Protein AF-0000000083871564 (afdb_homodimer)

Radius of gyration: 32.92 Å; Cα contacts (8 Å, |Δi|>4): 1661; chains: 2; bounding box: 122×99×84 Å

InterPro domains:
  IPR005123 Oxoglutarate/iron-dependent dioxygenase domain [PS51471] (272-422)
  IPR006620 Prolyl 4-hydroxylase, alpha subunit [SM00702] (104-421)
  IPR011992 EF-hand domain pair [SSF47473] (116-214)
  IPR018247 EF-Hand 1, calcium-binding site [PS00018] (160-172)
  IPR018247 EF-Hand 1, calcium-binding site [PS00018] (199-211)
  IPR044862 Prolyl 4-hydroxylase alpha subunit, Fe(2+) 2OG dioxygenase domain [PF13640] (276-420)
  IPR045054 Prolyl 4-hydroxylase [PTHR10869] (61-422)

Secondary structure (DSSP, 8-state):
-HHHHHHHHHHHTT-TTS---GGGTHHHHTTS---------------------------------------PPP------TT-EEEEEEETTEEEEEEEEETTTTEEEETTSS-HHHHHHHHHHHHHH--EE------THHHHHHHHTT--HHHHHHHH-TT-SSSB-HHHHHHH--EETTEEP-HHHHHHHHHHHT--TT-SS-B-HHHHHHS-HHHHHHHHHHH---GGGBSEE-EEEEE--STTS-HHHHHHHHHHHHHHT--HHHHHTS--EEEEEE-TT-EEEEE-SS----TTEEEGGGHHHH----SEEE--EEEEEEEE-S--SEE-PEEETTTT-SS--GGGGEETTEETT-TTT-GGGSSEEE---TT-EEEEESEEE-SSSSEEEE-GGG-EEEPPEEES-EEEEEEEEE--SSHHHHHHHHHHHHHS-----------TT------S---/-HHHHHHHHHHHTT-TTS---GGGTHHHHTTS---------------------------------------PPP------TT-EEEEEEETTEEEEEEEEEETTEEEEETTSS-HHHHHHHHHHHHHH--EE------THHHHHHHHTT--HHHHHHHH-TT-SSSB-HHHHHHH--EETTEEP-HHHHHHHHHHHT--TT-SS-B-HHHHHH--HHHHHHHHHHH---GGGBSEE-EEEEE--STTS-HHHHHHHHHHHHHHT--HHHHHTSPPEEEEEE-TT-EEEEE-SS----TTEEEGGGHHHH----SEEE--EEEEEEEE-S--SEE-PEEETTTT-SS--GGGGEETTEETT-TTT-GGGSSEEE---TT-EEEEESEEE-SSSSEEEE-GGG-EEEPPEEES-EEEEEEEEE--SSHHHHHHHHHHHHHS-----------TT------S---

Structure (mmCIF, N/CA/C/O backbone):
data_AF-0000000083871564-model_v1
#
loop_
_entity.id
_entity.type
_entity.pdbx_description
1 polymer 'Transmembrane prolyl 4-hydroxylase'
#
loop_
_atom_site.group_PDB
_atom_site.id
_atom_site.type_symbol
_atom_site.label_atom_id
_atom_site.label_alt_id
_atom_site.label_comp_id
_atom_site.label_asym_id
_atom_site.label_entity_id
_atom_site.label_seq_id
_atom_site.pdbx_PDB_ins_code
_atom_site.Cartn_x
_atom_site.Cartn_y
_atom_site.Cartn_z
_atom_site.occupancy
_atom_site.B_iso_or_equiv
_atom_site.auth_seq_id
_atom_site.auth_comp_id
_atom_site.auth_asym_id
_atom_site.auth_atom_id
_atom_site.pdbx_PDB_model_num
ATOM 1 N N . MET A 1 1 ? 32.062 -10.898 -7.973 1 20.03 1 MET A N 1
ATOM 2 C CA . MET A 1 1 ? 31.5 -12.141 -8.508 1 20.03 1 MET A CA 1
ATOM 3 C C . MET A 1 1 ? 30.812 -12.945 -7.41 1 20.03 1 MET A C 1
ATOM 5 O O . MET A 1 1 ? 29.875 -13.688 -7.68 1 20.03 1 MET A O 1
ATOM 9 N N . ARG A 1 2 ? 31.484 -12.938 -6.125 1 24.38 2 ARG A N 1
ATOM 10 C CA . ARG A 1 2 ? 31.047 -13.789 -5.023 1 24.38 2 ARG A CA 1
ATOM 11 C C . ARG A 1 2 ? 29.766 -13.266 -4.387 1 24.38 2 ARG A C 1
ATOM 13 O O . ARG A 1 2 ? 28.953 -14.047 -3.885 1 24.38 2 ARG A O 1
ATOM 20 N N . THR A 1 3 ? 29.672 -11.961 -4.211 1 28.77 3 THR A N 1
ATOM 21 C CA . THR A 1 3 ? 28.562 -11.359 -3.479 1 28.77 3 THR A CA 1
ATOM 22 C C . THR A 1 3 ? 27.266 -11.438 -4.289 1 28.77 3 THR A C 1
ATOM 24 O O . THR A 1 3 ? 26.172 -11.484 -3.725 1 28.77 3 THR A O 1
ATOM 27 N N . THR A 1 4 ? 27.375 -11.32 -5.609 1 30.41 4 THR A N 1
ATOM 28 C CA . THR A 1 4 ? 26.219 -11.375 -6.504 1 30.41 4 THR A CA 1
ATOM 29 C C . THR A 1 4 ? 25.594 -12.766 -6.496 1 30.41 4 THR A C 1
ATOM 31 O O . THR A 1 4 ? 24.391 -12.914 -6.668 1 30.41 4 THR A O 1
ATOM 34 N N . TRP A 1 5 ? 26.5 -13.734 -6.355 1 27.84 5 TRP A N 1
ATOM 35 C CA . TRP A 1 5 ? 26.078 -15.125 -6.43 1 27.84 5 TRP A CA 1
ATOM 36 C C . TRP A 1 5 ? 25.219 -15.5 -5.219 1 27.84 5 TRP A C 1
ATOM 38 O O . TRP A 1 5 ? 24.219 -16.188 -5.352 1 27.84 5 TRP A O 1
ATOM 48 N N . ARG A 1 6 ? 25.625 -15.023 -4.035 1 29.86 6 ARG A N 1
ATOM 49 C CA . ARG A 1 6 ? 24.953 -15.383 -2.789 1 29.86 6 ARG A CA 1
ATOM 50 C C . ARG A 1 6 ? 23.516 -14.867 -2.771 1 29.86 6 ARG A C 1
ATOM 52 O O . ARG A 1 6 ? 22.609 -15.562 -2.309 1 29.86 6 ARG A O 1
ATOM 59 N N . ARG A 1 7 ? 23.391 -13.727 -3.338 1 32.84 7 ARG A N 1
ATOM 60 C CA . ARG A 1 7 ? 22.047 -13.156 -3.422 1 32.84 7 ARG A CA 1
ATOM 61 C C . ARG A 1 7 ? 21.156 -13.984 -4.355 1 32.84 7 ARG A C 1
ATOM 63 O O . ARG A 1 7 ? 19.969 -14.148 -4.102 1 32.84 7 ARG A O 1
ATOM 70 N N . SER A 1 8 ? 21.812 -14.422 -5.352 1 30.05 8 SER A N 1
ATOM 71 C CA . SER A 1 8 ? 21.094 -15.219 -6.332 1 30.05 8 SER A CA 1
ATOM 72 C C . SER A 1 8 ? 20.641 -16.547 -5.738 1 30.05 8 SER A C 1
ATOM 74 O O . SER A 1 8 ? 19.562 -17.047 -6.062 1 30.05 8 SER A O 1
ATOM 76 N N . MET A 1 9 ? 21.469 -17.031 -4.883 1 32.34 9 MET A N 1
ATOM 77 C CA . MET A 1 9 ? 21.188 -18.344 -4.316 1 32.34 9 MET A CA 1
ATOM 78 C C . MET A 1 9 ? 20.031 -18.281 -3.328 1 32.34 9 MET A C 1
ATOM 80 O O . MET A 1 9 ? 19.203 -19.188 -3.287 1 32.34 9 MET A O 1
ATOM 84 N N . CYS A 1 10 ? 20.016 -17.219 -2.51 1 31.91 10 CYS A N 1
ATOM 85 C CA . CYS A 1 10 ? 19 -17.094 -1.464 1 31.91 10 CYS A CA 1
ATOM 86 C C . CYS A 1 10 ? 17.609 -16.984 -2.062 1 31.91 10 CYS A C 1
ATOM 88 O O . CYS A 1 10 ? 16.641 -17.484 -1.494 1 31.91 10 CYS A O 1
ATOM 90 N N . TYR A 1 11 ? 17.438 -16.234 -3.02 1 32.16 11 TYR A N 1
ATOM 91 C CA . TYR A 1 11 ? 16.125 -15.938 -3.594 1 32.16 11 TYR A CA 1
ATOM 92 C C . TYR A 1 11 ? 15.625 -17.125 -4.418 1 32.16 11 TYR A C 1
ATOM 94 O O . TYR A 1 11 ? 14.438 -17.188 -4.742 1 32.16 11 TYR A O 1
ATOM 102 N N . TRP A 1 12 ? 16.484 -17.906 -4.895 1 34.06 12 TRP A N 1
ATOM 103 C CA . TRP A 1 12 ? 16.062 -18.984 -5.785 1 34.06 12 TRP A CA 1
ATOM 104 C C . TRP A 1 12 ? 15.148 -19.969 -5.051 1 34.06 12 TRP A C 1
ATOM 106 O O . TRP A 1 12 ? 14.336 -20.656 -5.676 1 34.06 12 TRP A O 1
ATOM 116 N N . PHE A 1 13 ? 15.258 -19.953 -3.766 1 32.22 13 PHE A N 1
ATOM 117 C CA . PHE A 1 13 ? 14.516 -21.016 -3.084 1 32.22 13 PHE A CA 1
ATOM 118 C C . PHE A 1 13 ? 13.039 -20.656 -2.982 1 32.22 13 PHE A C 1
ATOM 120 O O . PHE A 1 13 ? 12.234 -21.453 -2.498 1 32.22 13 PHE A O 1
ATOM 127 N N . ARG A 1 14 ? 12.625 -19.406 -3.363 1 29.05 14 ARG A N 1
ATOM 128 C CA . ARG A 1 14 ? 11.297 -18.938 -3 1 29.05 14 ARG A CA 1
ATOM 129 C C . ARG A 1 14 ? 10.281 -19.25 -4.102 1 29.05 14 ARG A C 1
ATOM 131 O O . ARG A 1 14 ? 9.141 -18.797 -4.043 1 29.05 14 ARG A O 1
ATOM 138 N N . SER A 1 15 ? 10.625 -19.594 -5.238 1 28.58 15 SER A N 1
ATOM 139 C CA . SER A 1 15 ? 9.594 -19.766 -6.258 1 28.58 15 SER A CA 1
ATOM 140 C C . SER A 1 15 ? 8.672 -20.922 -5.914 1 28.58 15 SER A C 1
ATOM 142 O O . SER A 1 15 ? 9.133 -22.016 -5.555 1 28.58 15 SER A O 1
ATOM 144 N N . PRO A 1 16 ? 7.445 -20.641 -5.551 1 32 16 PRO A N 1
ATOM 145 C CA . PRO A 1 16 ? 6.57 -21.781 -5.27 1 32 16 PRO A CA 1
ATOM 146 C C . PRO A 1 16 ? 6.73 -22.922 -6.277 1 32 16 PRO A C 1
ATOM 148 O O . PRO A 1 16 ? 6.27 -24.047 -6.035 1 32 16 PRO A O 1
ATOM 151 N N . GLU A 1 17 ? 7 -22.625 -7.625 1 30.14 17 GLU A N 1
ATOM 152 C CA . GLU A 1 17 ? 7.379 -23.828 -8.344 1 30.14 17 GLU A CA 1
ATOM 153 C C . GLU A 1 17 ? 8.711 -24.375 -7.836 1 30.14 17 GLU A C 1
ATOM 155 O O . GLU A 1 17 ? 9.078 -25.516 -8.141 1 30.14 17 GLU A O 1
ATOM 160 N N . VAL A 1 18 ? 9.75 -23.406 -7.461 1 27.22 18 VAL A N 1
ATOM 161 C CA . VAL A 1 18 ? 11 -23.688 -6.762 1 27.22 18 VAL A CA 1
ATOM 162 C C . VAL A 1 18 ? 10.844 -23.375 -5.277 1 27.22 18 VAL A C 1
ATOM 164 O O . VAL A 1 18 ? 10.445 -22.266 -4.91 1 27.22 18 VAL A O 1
ATOM 167 N N . SER A 1 19 ? 10.57 -24.281 -4.324 1 25.59 19 SER A N 1
ATOM 168 C CA . SER A 1 19 ? 10.273 -24.281 -2.896 1 25.59 19 SER A CA 1
ATOM 169 C C . SER A 1 19 ? 11.305 -23.469 -2.121 1 25.59 19 SER A C 1
ATOM 171 O O . SER A 1 19 ? 11.25 -23.406 -0.891 1 25.59 19 SER A O 1
ATOM 173 N N . ILE A 1 20 ? 12.602 -23.172 -2.508 1 25.41 20 ILE A N 1
ATOM 174 C CA . ILE A 1 20 ? 13.539 -22.906 -1.42 1 25.41 20 ILE A CA 1
ATOM 175 C C . ILE A 1 20 ? 13.5 -21.438 -1.053 1 25.41 20 ILE A C 1
ATOM 177 O O . ILE A 1 20 ? 13.883 -20.578 -1.857 1 25.41 20 ILE A O 1
ATOM 181 N N . ALA A 1 21 ? 12.625 -20.906 -0.236 1 25.5 21 ALA A N 1
ATOM 182 C CA . ALA A 1 21 ? 12.391 -19.547 0.249 1 25.5 21 ALA A CA 1
ATOM 183 C C . ALA A 1 21 ? 13.617 -19.016 0.981 1 25.5 21 ALA A C 1
ATOM 185 O O . ALA A 1 21 ? 13.719 -17.812 1.229 1 25.5 21 ALA A O 1
ATOM 186 N N . LEU A 1 22 ? 14.516 -19.797 1.617 1 24.83 22 LEU A N 1
ATOM 187 C CA . LEU A 1 22 ? 15.18 -19.453 2.871 1 24.83 22 LEU A CA 1
ATOM 188 C C . LEU A 1 22 ? 16.281 -18.422 2.641 1 24.83 22 LEU A C 1
ATOM 190 O O . LEU A 1 22 ? 16.609 -17.656 3.541 1 24.83 22 LEU A O 1
ATOM 194 N N . LEU A 1 23 ? 17.094 -18.469 1.614 1 26.41 23 LEU A N 1
ATOM 195 C CA . LEU A 1 23 ? 18.469 -18 1.808 1 26.41 23 LEU A CA 1
ATOM 196 C C . LEU A 1 23 ? 18.547 -16.484 1.664 1 26.41 23 LEU A C 1
ATOM 198 O O . LEU A 1 23 ? 19.625 -15.898 1.766 1 26.41 23 LEU A O 1
ATOM 202 N N . ALA A 1 24 ? 17.422 -15.82 1.592 1 27.06 24 ALA A N 1
ATOM 203 C CA . ALA A 1 24 ? 17.578 -14.422 1.212 1 27.06 24 ALA A CA 1
ATOM 204 C C . ALA A 1 24 ? 18.047 -13.578 2.396 1 27.06 24 ALA A C 1
ATOM 206 O O . ALA A 1 24 ? 18.812 -12.625 2.229 1 27.06 24 ALA A O 1
ATOM 207 N N . HIS A 1 25 ? 17.688 -13.891 3.678 1 26.27 25 HIS A N 1
ATOM 208 C CA . HIS A 1 25 ? 17.859 -12.906 4.742 1 26.27 25 HIS A CA 1
ATOM 209 C C . HIS A 1 25 ? 19.328 -12.727 5.105 1 26.27 25 HIS A C 1
ATOM 211 O O . HIS A 1 25 ? 19.719 -11.688 5.641 1 26.27 25 HIS A O 1
ATOM 217 N N . ARG A 1 26 ? 20.125 -13.781 5.141 1 28.16 26 ARG A N 1
ATOM 218 C CA . ARG A 1 26 ? 21.438 -13.641 5.766 1 28.16 26 ARG A CA 1
ATOM 219 C C . ARG A 1 26 ? 22.359 -12.789 4.91 1 28.16 26 ARG A C 1
ATOM 221 O O . ARG A 1 26 ? 23.484 -12.5 5.312 1 28.16 26 ARG A O 1
ATOM 228 N N . CYS A 1 27 ? 21.969 -12.555 3.672 1 28.33 27 CYS A N 1
ATOM 229 C CA . CYS A 1 27 ? 22.922 -11.805 2.857 1 28.33 27 CYS A CA 1
ATOM 230 C C . CYS A 1 27 ? 23.062 -10.375 3.363 1 28.33 27 CYS A C 1
ATOM 232 O O . CYS A 1 27 ? 24.062 -9.719 3.1 1 28.33 27 CYS A O 1
ATOM 234 N N . LEU A 1 28 ? 22 -9.805 3.992 1 27.69 28 LEU A N 1
ATOM 235 C CA . LEU A 1 28 ? 22.125 -8.383 4.27 1 27.69 28 LEU A CA 1
ATOM 236 C C . LEU A 1 28 ? 22.938 -8.133 5.535 1 27.69 28 LEU A C 1
ATOM 238 O O . LEU A 1 28 ? 23.484 -7.047 5.727 1 27.69 28 LEU A O 1
ATOM 242 N N . HIS A 1 29 ? 22.875 -9.039 6.551 1 27.02 29 HIS A N 1
ATOM 243 C CA . HIS A 1 29 ? 23.375 -8.516 7.816 1 27.02 29 HIS A CA 1
ATOM 244 C C . HIS A 1 29 ? 24.891 -8.453 7.832 1 27.02 29 HIS A C 1
ATOM 246 O O . HIS A 1 29 ? 25.484 -7.965 8.797 1 27.02 29 HIS A O 1
ATOM 252 N N . ARG A 1 30 ? 25.578 -9.414 7.164 1 27.33 30 ARG A N 1
ATOM 253 C CA . ARG A 1 30 ? 26.953 -9.453 7.641 1 27.33 30 ARG A CA 1
ATOM 254 C C . ARG A 1 30 ? 27.75 -8.25 7.129 1 27.33 30 ARG A C 1
ATOM 256 O O . ARG A 1 30 ? 28.922 -8.383 6.773 1 27.33 30 ARG A O 1
ATOM 263 N N . ALA A 1 31 ? 27.141 -7.254 6.488 1 26.06 31 ALA A N 1
ATOM 264 C CA . ALA A 1 31 ? 28.141 -6.301 6.039 1 26.06 31 ALA A CA 1
ATOM 265 C C . ALA A 1 31 ? 28.938 -5.742 7.223 1 26.06 31 ALA A C 1
ATOM 267 O O . ALA A 1 31 ? 29.719 -4.797 7.062 1 26.06 31 ALA A O 1
ATOM 268 N N . GLY A 1 32 ? 28.406 -6.008 8.43 1 22.73 32 GLY A N 1
ATOM 269 C CA . GLY A 1 32 ? 29.109 -5.117 9.336 1 22.73 32 GLY A CA 1
ATOM 270 C C . GLY A 1 32 ? 30.609 -5.363 9.375 1 22.73 32 GLY A C 1
ATOM 271 O O . GLY A 1 32 ? 31.391 -4.43 9.227 1 22.73 32 GLY A O 1
ATOM 272 N N . SER A 1 33 ? 30.969 -6.418 10.102 1 22.97 33 SER A N 1
ATOM 273 C CA . SER A 1 33 ? 32.062 -6.246 11.047 1 22.97 33 SER A CA 1
ATOM 274 C C . SER A 1 33 ? 33.406 -6.527 10.391 1 22.97 33 SER A C 1
ATOM 276 O O . SER A 1 33 ? 34.312 -7.137 11 1 22.97 33 SER A O 1
ATOM 278 N N . GLY A 1 34 ? 33.562 -6.43 9.023 1 21.62 34 GLY A N 1
ATOM 279 C CA . GLY A 1 34 ? 34.844 -6.965 8.547 1 21.62 34 GLY A CA 1
ATOM 280 C C . GLY A 1 34 ? 36.031 -6.281 9.164 1 21.62 34 GLY A C 1
ATOM 281 O O . GLY A 1 34 ? 36.438 -5.203 8.719 1 21.62 34 GLY A O 1
ATOM 282 N N . ASN A 1 35 ? 36.094 -6.234 10.5 1 21.94 35 ASN A N 1
ATOM 283 C CA . ASN A 1 35 ? 37.312 -5.641 11.055 1 21.94 35 ASN A CA 1
ATOM 284 C C . ASN A 1 35 ? 38.531 -6.434 10.664 1 21.94 35 ASN A C 1
ATOM 286 O O . ASN A 1 35 ? 39.594 -6.301 11.297 1 21.94 35 ASN A O 1
ATOM 290 N N . GLY A 1 36 ? 38.469 -7.301 9.57 1 18.28 36 GLY A N 1
ATOM 291 C CA . GLY A 1 36 ? 39.625 -8.156 9.57 1 18.28 36 GLY A CA 1
ATOM 292 C C . GLY A 1 36 ? 40.938 -7.391 9.477 1 18.28 36 GLY A C 1
ATOM 293 O O . GLY A 1 36 ? 41.125 -6.598 8.547 1 18.28 36 GLY A O 1
ATOM 294 N N . VAL A 1 37 ? 41.625 -7.152 10.539 1 19.48 37 VAL A N 1
ATOM 295 C CA . VAL A 1 37 ? 42.844 -6.406 10.789 1 19.48 37 VAL A CA 1
ATOM 296 C C . VAL A 1 37 ? 44.031 -7.07 10.062 1 19.48 37 VAL A C 1
ATOM 298 O O . VAL A 1 37 ? 45.062 -6.445 9.836 1 19.48 37 VAL A O 1
ATOM 301 N N . SER A 1 38 ? 43.875 -8.438 9.766 1 16.66 38 SER A N 1
ATOM 302 C CA . SER A 1 38 ? 45.156 -8.977 10.258 1 16.66 38 SER A CA 1
ATOM 303 C C . SER A 1 38 ? 46.344 -8.445 9.461 1 16.66 38 SER A C 1
ATOM 305 O O . SER A 1 38 ? 47.281 -7.871 10.023 1 16.66 38 SER A O 1
ATOM 307 N N . GLY A 1 39 ? 47.031 -9.328 8.578 1 17.14 39 GLY A N 1
ATOM 308 C CA . GLY A 1 39 ? 48.375 -9.883 8.586 1 17.14 39 GLY A CA 1
ATOM 309 C C . GLY A 1 39 ? 49.344 -9.109 7.715 1 17.14 39 GLY A C 1
ATOM 310 O O . GLY A 1 39 ? 48.938 -8.32 6.855 1 17.14 39 GLY A O 1
ATOM 311 N N . GLN A 1 40 ? 50.75 -9.211 7.969 1 18.2 40 GLN A N 1
ATOM 312 C CA . GLN A 1 40 ? 52.031 -8.531 7.863 1 18.2 40 GLN A CA 1
ATOM 313 C C . GLN A 1 40 ? 52.594 -8.656 6.457 1 18.2 40 GLN A C 1
ATOM 315 O O . GLN A 1 40 ? 53.531 -7.922 6.09 1 18.2 40 GLN A O 1
ATOM 320 N N . GLU A 1 41 ? 52.062 -9.617 5.633 1 17.27 41 GLU A N 1
ATOM 321 C CA . GLU A 1 41 ? 53.156 -10.289 4.969 1 17.27 41 GLU A CA 1
ATOM 322 C C . GLU A 1 41 ? 53.938 -9.312 4.082 1 17.27 41 GLU A C 1
ATOM 324 O O . GLU A 1 41 ? 53.438 -8.258 3.709 1 17.27 41 GLU A O 1
ATOM 329 N N . HIS A 1 42 ? 55.125 -9.938 3.445 1 18.88 42 HIS A N 1
ATOM 330 C CA . HIS A 1 42 ? 56.5 -9.695 2.986 1 18.88 42 HIS A CA 1
ATOM 331 C C . HIS A 1 42 ? 56.5 -9.047 1.605 1 18.88 42 HIS A C 1
ATOM 333 O O . HIS A 1 42 ? 55.625 -9.305 0.787 1 18.88 42 HIS A O 1
ATOM 339 N N . ALA A 1 43 ? 57.312 -7.992 1.472 1 18.95 43 ALA A N 1
ATOM 340 C CA . ALA A 1 43 ? 57.562 -6.906 0.53 1 18.95 43 ALA A CA 1
ATOM 341 C C . ALA A 1 43 ? 58.188 -7.43 -0.765 1 18.95 43 ALA A C 1
ATOM 343 O O . ALA A 1 43 ? 58.688 -6.656 -1.57 1 18.95 43 ALA A O 1
ATOM 344 N N . THR A 1 44 ? 57.812 -8.82 -1.158 1 18.66 44 THR A N 1
ATOM 345 C CA . THR A 1 44 ? 58.844 -9.219 -2.113 1 18.66 44 THR A CA 1
ATOM 346 C C . THR A 1 44 ? 58.812 -8.336 -3.355 1 18.66 44 THR A C 1
ATOM 348 O O . THR A 1 44 ? 57.75 -7.871 -3.76 1 18.66 44 THR A O 1
ATOM 351 N N . GLN A 1 45 ? 60.062 -7.934 -3.879 1 20.28 45 GLN A N 1
ATOM 352 C CA . GLN A 1 45 ? 60.688 -6.938 -4.734 1 20.28 45 GLN A CA 1
ATOM 353 C C . GLN A 1 45 ? 60.406 -7.211 -6.207 1 20.28 45 GLN A C 1
ATOM 355 O O . GLN A 1 45 ? 60.875 -6.477 -7.082 1 20.28 45 GLN A O 1
ATOM 360 N N . SER A 1 46 ? 59.469 -8.156 -6.492 1 18.09 46 SER A N 1
ATOM 361 C CA . SER A 1 46 ? 59.875 -8.656 -7.805 1 18.09 46 SER A CA 1
ATOM 362 C C . SER A 1 46 ? 59.781 -7.559 -8.859 1 18.09 46 SER A C 1
ATOM 364 O O . SER A 1 46 ? 58.969 -6.652 -8.758 1 18.09 46 SER A O 1
ATOM 366 N N . ARG A 1 47 ? 60.906 -7.523 -9.711 1 21.61 47 ARG A N 1
ATOM 367 C CA . ARG A 1 47 ? 61.438 -6.711 -10.781 1 21.61 47 ARG A CA 1
ATOM 368 C C . ARG A 1 47 ? 60.531 -6.715 -12 1 21.61 47 ARG A C 1
ATOM 370 O O . ARG A 1 47 ? 60.281 -7.766 -12.594 1 21.61 47 ARG A O 1
ATOM 377 N N . ASP A 1 48 ? 59.406 -5.961 -11.875 1 20.78 48 ASP A N 1
ATOM 378 C CA . ASP A 1 48 ? 58.344 -5.949 -12.883 1 20.78 48 ASP A CA 1
ATOM 379 C C . ASP A 1 48 ? 58.906 -5.547 -14.25 1 20.78 48 ASP A C 1
ATOM 381 O O . ASP A 1 48 ? 59.562 -4.52 -14.383 1 20.78 48 ASP A O 1
ATOM 385 N N . ALA A 1 49 ? 59.5 -6.66 -15.039 1 24.33 49 ALA A N 1
ATOM 386 C CA . ALA A 1 49 ? 59.906 -6.48 -16.438 1 24.33 49 ALA A CA 1
ATOM 387 C C . ALA A 1 49 ? 58.875 -5.668 -17.203 1 24.33 49 ALA A C 1
ATOM 389 O O . ALA A 1 49 ? 57.656 -5.812 -16.969 1 24.33 49 ALA A O 1
ATOM 390 N N . PRO A 1 50 ? 59.281 -4.602 -17.859 1 23.73 50 PRO A N 1
ATOM 391 C CA . PRO A 1 50 ? 58.531 -3.551 -18.547 1 23.73 50 PRO A CA 1
ATOM 392 C C . PRO A 1 50 ? 57.656 -4.094 -19.688 1 23.73 50 PRO A C 1
ATOM 394 O O . PRO A 1 50 ? 58.156 -4.426 -20.75 1 23.73 50 PRO A O 1
ATOM 397 N N . SER A 1 51 ? 56.969 -5.344 -19.453 1 21.72 51 SER A N 1
ATOM 398 C CA . SER A 1 51 ? 56.469 -5.82 -20.734 1 21.72 51 SER A CA 1
ATOM 399 C C . SER A 1 51 ? 55.594 -4.773 -21.406 1 21.72 51 SER A C 1
ATOM 401 O O . SER A 1 51 ? 54.75 -4.141 -20.75 1 21.72 51 SER A O 1
ATOM 403 N N . SER A 1 52 ? 56.062 -4.227 -22.484 1 24.23 52 SER A N 1
ATOM 404 C CA . SER A 1 52 ? 55.469 -3.256 -23.406 1 24.23 52 SER A CA 1
ATOM 405 C C . SER A 1 52 ? 54.125 -3.727 -23.938 1 24.23 52 SER A C 1
ATOM 407 O O . SER A 1 52 ? 53.656 -3.256 -24.984 1 24.23 52 SER A O 1
ATOM 409 N N . ASN A 1 53 ? 53.312 -4.473 -23.125 1 23.53 53 ASN A N 1
ATOM 410 C CA . ASN A 1 53 ? 52.156 -5.043 -23.812 1 23.53 53 ASN A CA 1
ATOM 411 C C . ASN A 1 53 ? 51.312 -3.961 -24.453 1 23.53 53 ASN A C 1
ATOM 413 O O . ASN A 1 53 ? 50.875 -3.02 -23.797 1 23.53 53 ASN A O 1
ATOM 417 N N . GLN A 1 54 ? 51.5 -3.756 -25.766 1 25 54 GLN A N 1
ATOM 418 C CA . GLN A 1 54 ? 50.656 -2.977 -26.656 1 25 54 GLN A CA 1
ATOM 419 C C . GLN A 1 54 ? 49.188 -3.311 -26.453 1 25 54 GLN A C 1
ATOM 421 O O . GLN A 1 54 ? 48.75 -4.461 -26.625 1 25 54 GLN A O 1
ATOM 426 N N . ARG A 1 55 ? 48.531 -2.662 -25.469 1 27.69 55 ARG A N 1
ATOM 427 C CA . ARG A 1 55 ? 47.125 -2.764 -25.156 1 27.69 55 ARG A CA 1
ATOM 428 C C . ARG A 1 55 ? 46.281 -2.629 -26.406 1 27.69 55 ARG A C 1
ATOM 430 O O . ARG A 1 55 ? 46.281 -1.595 -27.078 1 27.69 55 ARG A O 1
ATOM 437 N N . LEU A 1 56 ? 46.219 -3.736 -27.156 1 25.94 56 LEU A N 1
ATOM 438 C CA . LEU A 1 56 ? 45.219 -3.773 -28.234 1 25.94 56 LEU A CA 1
ATOM 439 C C . LEU A 1 56 ? 43.875 -3.191 -27.766 1 25.94 56 LEU A C 1
ATOM 441 O O . LEU A 1 56 ? 43.375 -3.555 -26.703 1 25.94 56 LEU A O 1
ATOM 445 N N . GLU A 1 57 ? 43.688 -1.979 -28.172 1 27 57 GLU A N 1
ATOM 446 C CA . GLU A 1 57 ? 42.438 -1.254 -27.953 1 27 57 GLU A CA 1
ATOM 447 C C . GLU A 1 57 ? 41.219 -2.152 -28.219 1 27 57 GLU A C 1
ATOM 449 O O . GLU A 1 57 ? 41.031 -2.635 -29.328 1 27 57 GLU A O 1
ATOM 454 N N . SER A 1 58 ? 41 -3.062 -27.281 1 30.28 58 SER A N 1
ATOM 455 C CA . SER A 1 58 ? 39.812 -3.893 -27.422 1 30.28 58 SER A CA 1
ATOM 456 C C . SER A 1 58 ? 38.594 -3.053 -27.781 1 30.28 58 SER A C 1
ATOM 458 O O . SER A 1 58 ? 38.312 -2.037 -27.141 1 30.28 58 SER A O 1
ATOM 460 N N . ARG A 1 59 ? 38.219 -3.039 -29.094 1 33.62 59 ARG A N 1
ATOM 461 C CA . ARG A 1 59 ? 36.969 -2.484 -29.656 1 33.62 59 ARG A CA 1
ATOM 462 C C . ARG A 1 59 ? 35.781 -2.723 -28.719 1 33.62 59 ARG A C 1
ATOM 464 O O . ARG A 1 59 ? 35.5 -3.863 -28.344 1 33.62 59 ARG A O 1
ATOM 471 N N . ARG A 1 60 ? 35.469 -1.653 -27.953 1 30.98 60 ARG A N 1
ATOM 472 C CA . ARG A 1 60 ? 34.281 -1.653 -27.094 1 30.98 60 ARG A CA 1
ATOM 473 C C . ARG A 1 60 ? 33.094 -2.297 -27.797 1 30.98 60 ARG A C 1
ATOM 475 O O . ARG A 1 60 ? 32.844 -2.014 -28.969 1 30.98 60 ARG A O 1
ATOM 482 N N . PRO A 1 61 ? 32.812 -3.531 -27.484 1 34.22 61 PRO A N 1
ATOM 483 C CA . PRO A 1 61 ? 31.672 -4.105 -28.172 1 34.22 61 PRO A CA 1
ATOM 484 C C . PRO A 1 61 ? 30.562 -3.084 -28.406 1 34.22 61 PRO A C 1
ATOM 486 O O . PRO A 1 61 ? 30.438 -2.107 -27.672 1 34.22 61 PRO A O 1
ATOM 489 N N . PRO A 1 62 ? 30.141 -2.891 -29.719 1 33.47 62 PRO A N 1
ATOM 490 C CA . PRO A 1 62 ? 29.062 -1.933 -30 1 33.47 62 PRO A CA 1
ATOM 491 C C . PRO A 1 62 ? 27.984 -1.912 -28.922 1 33.47 62 PRO A C 1
ATOM 493 O O . PRO A 1 62 ? 27.781 -2.916 -28.234 1 33.47 62 PRO A O 1
ATOM 496 N N . SER A 1 63 ? 27.812 -0.765 -28.328 1 33.59 63 SER A N 1
ATOM 497 C CA . SER A 1 63 ? 26.75 -0.477 -27.375 1 33.59 63 SER A CA 1
ATOM 498 C C . SER A 1 63 ? 25.438 -1.125 -27.797 1 33.59 63 SER A C 1
ATOM 500 O O . SER A 1 63 ? 25.062 -1.081 -28.969 1 33.59 63 SER A O 1
ATOM 502 N N . LYS A 1 64 ? 25 -2.066 -27.156 1 37.69 64 LYS A N 1
ATOM 503 C CA . LYS A 1 64 ? 23.703 -2.711 -27.391 1 37.69 64 LYS A CA 1
ATOM 504 C C . LYS A 1 64 ? 22.656 -1.688 -27.797 1 37.69 64 LYS A C 1
ATOM 506 O O . LYS A 1 64 ? 22.562 -0.607 -27.203 1 37.69 64 LYS A O 1
ATOM 511 N N . PRO A 1 65 ? 22.203 -1.715 -29.062 1 34.94 65 PRO A N 1
ATOM 512 C CA . PRO A 1 65 ? 21.141 -0.767 -29.406 1 34.94 65 PRO A CA 1
ATOM 513 C C . PRO A 1 65 ? 20.125 -0.576 -28.266 1 34.94 65 PRO A C 1
ATOM 515 O O . PRO A 1 65 ? 19.734 -1.548 -27.625 1 34.94 65 PRO A O 1
ATOM 518 N N . VAL A 1 66 ? 20.094 0.46 -27.562 1 40.94 66 VAL A N 1
ATOM 519 C CA . VAL A 1 66 ? 19.062 0.834 -26.609 1 40.94 66 VAL A CA 1
ATOM 520 C C . VAL A 1 66 ? 17.688 0.69 -27.266 1 40.94 66 VAL A C 1
ATOM 522 O O . VAL A 1 66 ? 17.375 1.397 -28.219 1 40.94 66 VAL A O 1
ATOM 525 N N . PHE A 1 67 ? 17.094 -0.477 -27.484 1 39.59 67 PHE A N 1
ATOM 526 C CA . PHE A 1 67 ? 15.695 -0.611 -27.859 1 39.59 67 PHE A CA 1
ATOM 527 C C . PHE A 1 67 ? 14.828 0.381 -27.078 1 39.59 67 PHE A C 1
ATOM 529 O O . PHE A 1 67 ? 14.812 0.368 -25.844 1 39.59 67 PHE A O 1
ATOM 536 N N . LEU A 1 68 ? 14.703 1.496 -27.562 1 47.47 68 LEU A N 1
ATOM 537 C CA . LEU A 1 68 ? 13.766 2.48 -27.016 1 47.47 68 LEU A CA 1
ATOM 538 C C . LEU A 1 68 ? 12.43 1.83 -26.672 1 47.47 68 LEU A C 1
ATOM 540 O O . LEU A 1 68 ? 11.82 1.167 -27.516 1 47.47 68 LEU A O 1
ATOM 544 N N . ARG A 1 69 ? 12.234 1.459 -25.484 1 58.84 69 ARG A N 1
ATOM 545 C CA . ARG A 1 69 ? 10.992 0.905 -24.953 1 58.84 69 ARG A CA 1
ATOM 546 C C . ARG A 1 69 ? 9.797 1.768 -25.328 1 58.84 69 ARG A C 1
ATOM 548 O O . ARG A 1 69 ? 9.672 2.904 -24.875 1 58.84 69 ARG A O 1
ATOM 555 N N . ASP A 1 70 ? 9.203 1.641 -26.5 1 63.81 70 ASP A N 1
ATOM 556 C CA . ASP A 1 70 ? 8.055 2.395 -27 1 63.81 70 ASP A CA 1
ATOM 557 C C . ASP A 1 70 ? 6.773 1.997 -26.266 1 63.81 70 ASP A C 1
ATOM 559 O O . ASP A 1 70 ? 5.73 2.633 -26.422 1 63.81 70 ASP A O 1
ATOM 563 N N . VAL A 1 71 ? 6.859 0.819 -25.438 1 76.38 71 VAL A N 1
ATOM 564 C CA . VAL A 1 71 ? 5.562 0.402 -24.906 1 76.38 71 VAL A CA 1
ATOM 565 C C . VAL A 1 71 ? 5.609 0.374 -23.391 1 76.38 71 VAL A C 1
ATOM 567 O O . VAL A 1 71 ? 6.559 -0.147 -22.797 1 76.38 71 VAL A O 1
ATOM 570 N N . SER A 1 72 ? 4.727 1.157 -22.766 1 89.25 72 SER A N 1
ATOM 571 C CA . SER A 1 72 ? 4.527 1.101 -21.312 1 89.25 72 SER A CA 1
ATOM 572 C C . SER A 1 72 ? 3.287 0.285 -20.953 1 89.25 72 SER A C 1
ATOM 574 O O . SER A 1 72 ? 2.264 0.371 -21.641 1 89.25 72 SER A O 1
ATOM 576 N N . LEU A 1 73 ? 3.463 -0.617 -20.031 1 94.62 73 LEU A N 1
ATOM 577 C CA . LEU A 1 73 ? 2.355 -1.455 -19.578 1 94.62 73 LEU A CA 1
ATOM 578 C C . LEU A 1 73 ? 1.396 -0.663 -18.703 1 94.62 73 LEU A C 1
ATOM 580 O O . LEU A 1 73 ? 1.824 0.031 -17.766 1 94.62 73 LEU A O 1
ATOM 584 N N . SER A 1 74 ? 0.204 -0.772 -19.047 1 92.56 74 SER A N 1
ATOM 585 C CA . SER A 1 74 ? -0.811 -0.163 -18.203 1 92.56 74 SER A CA 1
ATOM 586 C C . SER A 1 74 ? -1.002 -0.957 -16.906 1 92.56 74 SER A C 1
ATOM 588 O O . SER A 1 74 ? -1.001 -2.189 -16.922 1 92.56 74 SER A O 1
ATOM 590 N N . ARG A 1 75 ? -1.134 -0.267 -15.805 1 94.31 75 ARG A N 1
ATOM 591 C CA . ARG A 1 75 ? -1.425 -0.875 -14.508 1 94.31 75 ARG A CA 1
ATOM 592 C C . ARG A 1 75 ? -2.574 -0.156 -13.812 1 94.31 75 ARG A C 1
ATOM 594 O O . ARG A 1 75 ? -2.652 1.074 -13.836 1 94.31 75 ARG A O 1
ATOM 601 N N . VAL A 1 76 ? -3.477 -0.971 -13.312 1 94.5 76 VAL A N 1
ATOM 602 C CA . VAL A 1 76 ? -4.562 -0.375 -12.539 1 94.5 76 VAL A CA 1
ATOM 603 C C . VAL A 1 76 ? -4.008 0.262 -11.266 1 94.5 76 VAL A C 1
ATOM 605 O O . VAL A 1 76 ? -3.156 -0.322 -10.594 1 94.5 76 VAL A O 1
ATOM 608 N N . GLU A 1 77 ? -4.512 1.445 -10.977 1 92.69 77 GLU A N 1
ATOM 609 C CA . GLU A 1 77 ? -4.039 2.158 -9.797 1 92.69 77 GLU A CA 1
ATOM 610 C C . GLU A 1 77 ? -4.727 1.646 -8.531 1 92.69 77 GLU A C 1
ATOM 612 O O . GLU A 1 77 ? -5.949 1.504 -8.5 1 92.69 77 GLU A O 1
ATOM 617 N N . GLY A 1 78 ? -3.91 1.323 -7.531 1 94.06 78 GLY A N 1
ATOM 618 C CA . GLY A 1 78 ? -4.457 1.064 -6.207 1 94.06 78 GLY A CA 1
ATOM 619 C C . GLY A 1 78 ? -4.645 2.324 -5.383 1 94.06 78 GLY A C 1
ATOM 620 O O . GLY A 1 78 ? -3.678 2.877 -4.859 1 94.06 78 GLY A O 1
ATOM 621 N N . ILE A 1 79 ? -5.824 2.734 -5.18 1 93.69 79 ILE A N 1
ATOM 622 C CA . ILE A 1 79 ? -6.098 4.004 -4.516 1 93.69 79 ILE A CA 1
ATOM 623 C C . ILE A 1 79 ? -6.18 3.793 -3.008 1 93.69 79 ILE A C 1
ATOM 625 O O . ILE A 1 79 ? -5.391 4.363 -2.25 1 93.69 79 ILE A O 1
ATOM 629 N N . ARG A 1 80 ? -7.086 3.008 -2.611 1 93.12 80 ARG A N 1
ATOM 630 C CA . ARG A 1 80 ? -7.25 2.6 -1.22 1 93.12 80 ARG A CA 1
ATOM 631 C C . ARG A 1 80 ? -8.062 1.31 -1.119 1 93.12 80 ARG A C 1
ATOM 633 O O . ARG A 1 80 ? -8.797 0.958 -2.043 1 93.12 80 ARG A O 1
ATOM 640 N N . VAL A 1 81 ? -7.875 0.644 0.007 1 92.94 81 VAL A N 1
ATOM 641 C CA . VAL A 1 81 ? -8.656 -0.564 0.237 1 92.94 81 VAL A CA 1
ATOM 642 C C . VAL A 1 81 ? -10.141 -0.209 0.317 1 92.94 81 VAL A C 1
ATOM 644 O O . VAL A 1 81 ? -10.523 0.756 0.984 1 92.94 81 VAL A O 1
ATOM 647 N N . GLY A 1 82 ? -11.008 -0.912 -0.482 1 93.69 82 GLY A N 1
ATOM 648 C CA . GLY A 1 82 ? -12.445 -0.682 -0.479 1 93.69 82 GLY A CA 1
ATOM 649 C C . GLY A 1 82 ? -12.898 0.238 -1.595 1 93.69 82 GLY A C 1
ATOM 650 O O . GLY A 1 82 ? -14.102 0.347 -1.863 1 93.69 82 GLY A O 1
ATOM 651 N N . HIS A 1 83 ? -11.969 0.892 -2.225 1 94.56 83 HIS A N 1
ATOM 652 C CA . HIS A 1 83 ? -12.328 1.791 -3.318 1 94.56 83 HIS A CA 1
ATOM 653 C C . HIS A 1 83 ? -13.023 1.041 -4.445 1 94.56 83 HIS A C 1
ATOM 655 O O . HIS A 1 83 ? -12.602 -0.053 -4.824 1 94.56 83 HIS A O 1
ATOM 661 N N . VAL A 1 84 ? -14.109 1.578 -4.953 1 96.25 84 VAL A N 1
ATOM 662 C CA . VAL A 1 84 ? -14.867 0.954 -6.031 1 96.25 84 VAL A CA 1
ATOM 663 C C . VAL A 1 84 ? -14.75 1.788 -7.301 1 96.25 84 VAL A C 1
ATOM 665 O O . VAL A 1 84 ? -14.93 3.008 -7.273 1 96.25 84 VAL A O 1
ATOM 668 N N . GLN A 1 85 ? -14.406 1.183 -8.344 1 94.75 85 GLN A N 1
ATOM 669 C CA . GLN A 1 85 ? -14.336 1.822 -9.656 1 94.75 85 GLN A CA 1
ATOM 670 C C . GLN A 1 85 ? -15.266 1.144 -10.656 1 94.75 85 GLN A C 1
ATOM 672 O O . GLN A 1 85 ? -15.453 -0.074 -10.609 1 94.75 85 GLN A O 1
ATOM 677 N N . SER A 1 86 ? -15.797 1.904 -11.562 1 95.19 86 SER A N 1
ATOM 678 C CA . SER A 1 86 ? -16.672 1.378 -12.602 1 95.19 86 SER A CA 1
ATOM 679 C C . SER A 1 86 ? -15.906 1.101 -13.883 1 95.19 86 SER A C 1
ATOM 681 O O . SER A 1 86 ? -15.062 1.901 -14.297 1 95.19 86 SER A O 1
ATOM 683 N N . LEU A 1 87 ? -16.219 -0.047 -14.461 1 95.12 87 LEU A N 1
ATOM 684 C CA . LEU A 1 87 ? -15.562 -0.477 -15.688 1 95.12 87 LEU A CA 1
ATOM 685 C C . LEU A 1 87 ? -16.594 -0.876 -16.75 1 95.12 87 LEU A C 1
ATOM 687 O O . LEU A 1 87 ? -17.641 -1.432 -16.422 1 95.12 87 LEU A O 1
ATOM 691 N N . SER A 1 88 ? -16.25 -0.567 -17.938 1 95.5 88 SER A N 1
ATOM 692 C CA . SER A 1 88 ? -17.031 -1.063 -19.078 1 95.5 88 SER A CA 1
ATOM 693 C C . SER A 1 88 ? -16.25 -2.111 -19.859 1 95.5 88 SER A C 1
ATOM 695 O O . SER A 1 88 ? -15.445 -1.77 -20.734 1 95.5 88 SER A O 1
ATOM 697 N N . LEU A 1 89 ? -16.562 -3.348 -19.609 1 96.81 89 LEU A N 1
ATOM 698 C CA . LEU A 1 89 ? -15.773 -4.426 -20.188 1 96.81 89 LEU A CA 1
ATOM 699 C C . LEU A 1 89 ? -16.531 -5.117 -21.312 1 96.81 89 LEU A C 1
ATOM 701 O O . LEU A 1 89 ? -15.938 -5.789 -22.156 1 96.81 89 LEU A O 1
ATOM 705 N N . VAL A 1 90 ? -17.859 -5.086 -21.219 1 94.69 90 VAL A N 1
ATOM 706 C CA . VAL A 1 90 ? -18.734 -5.621 -22.25 1 94.69 90 VAL A CA 1
ATOM 707 C C . VAL A 1 90 ? -19.781 -4.566 -22.641 1 94.69 90 VAL A C 1
ATOM 709 O O . VAL A 1 90 ? -20.156 -3.732 -21.812 1 94.69 90 VAL A O 1
ATOM 712 N N . PRO A 1 91 ? -20.125 -4.609 -23.875 1 91.5 91 PRO A N 1
ATOM 713 C CA . PRO A 1 91 ? -21.109 -3.613 -24.281 1 91.5 91 PRO A CA 1
ATOM 714 C C . PRO A 1 91 ? -22.391 -3.676 -23.453 1 91.5 91 PRO A C 1
ATOM 716 O O . PRO A 1 91 ? -22.938 -4.762 -23.234 1 91.5 91 PRO A O 1
ATOM 719 N N . GLY A 1 92 ? -22.781 -2.504 -22.938 1 91.56 92 GLY A N 1
ATOM 720 C CA . GLY A 1 92 ? -24.078 -2.363 -22.266 1 91.56 92 GLY A CA 1
ATOM 721 C C . GLY A 1 92 ? -24.047 -2.758 -20.812 1 91.56 92 GLY A C 1
ATOM 722 O O . GLY A 1 92 ? -25.078 -2.84 -20.156 1 91.56 92 GLY A O 1
ATOM 723 N N . LYS A 1 93 ? -22.969 -3.18 -20.359 1 93.88 93 LYS A N 1
ATOM 724 C CA . LYS A 1 93 ? -22.875 -3.596 -18.969 1 93.88 93 LYS A CA 1
ATOM 725 C C . LYS A 1 93 ? -21.766 -2.854 -18.234 1 93.88 93 LYS A C 1
ATOM 727 O O . LYS A 1 93 ? -20.656 -2.725 -18.75 1 93.88 93 LYS A O 1
ATOM 732 N N . VAL A 1 94 ? -22.094 -2.359 -17.047 1 96.12 94 VAL A N 1
ATOM 733 C CA . VAL A 1 94 ? -21.094 -1.713 -16.203 1 96.12 94 VAL A CA 1
ATOM 734 C C . VAL A 1 94 ? -20.703 -2.648 -15.055 1 96.12 94 VAL A C 1
ATOM 736 O O . VAL A 1 94 ? -21.562 -3.203 -14.375 1 96.12 94 VAL A O 1
ATOM 739 N N . HIS A 1 95 ? -19.422 -2.867 -14.914 1 97.44 95 HIS A N 1
ATOM 740 C CA . HIS A 1 95 ? -18.875 -3.684 -13.836 1 97.44 95 HIS A CA 1
ATOM 741 C C . HIS A 1 95 ? -18.297 -2.814 -12.727 1 97.44 95 HIS A C 1
ATOM 743 O O . HIS A 1 95 ? -17.797 -1.715 -12.984 1 97.44 95 HIS A O 1
ATOM 749 N N . GLU A 1 96 ? -18.453 -3.287 -11.531 1 97.69 96 GLU A N 1
ATOM 750 C CA . GLU A 1 96 ? -17.812 -2.639 -10.391 1 97.69 96 GLU A CA 1
ATOM 751 C C . GLU A 1 96 ? -16.594 -3.434 -9.906 1 97.69 96 GLU A C 1
ATOM 753 O O . GLU A 1 96 ? -16.703 -4.637 -9.656 1 97.69 96 GLU A O 1
ATOM 758 N N . MET A 1 97 ? -15.508 -2.785 -9.852 1 98 97 MET A N 1
ATOM 759 C CA . MET A 1 97 ? -14.281 -3.396 -9.352 1 98 97 MET A CA 1
ATOM 760 C C . MET A 1 97 ? -13.898 -2.814 -7.996 1 98 97 MET A C 1
ATOM 762 O O . MET A 1 97 ? -13.719 -1.603 -7.863 1 98 97 MET A O 1
ATOM 766 N N . ARG A 1 98 ? -13.758 -3.662 -7.031 1 98.12 98 ARG A N 1
ATOM 767 C CA . ARG A 1 98 ? -13.43 -3.244 -5.668 1 98.12 98 ARG A CA 1
ATOM 768 C C . ARG A 1 98 ? -12 -3.611 -5.309 1 98.12 98 ARG A C 1
ATOM 770 O O . ARG A 1 98 ? -11.562 -4.738 -5.555 1 98.12 98 ARG A O 1
ATOM 777 N N . THR A 1 99 ? -11.258 -2.627 -4.766 1 97.12 99 THR A N 1
ATOM 778 C CA . THR A 1 99 ? -9.914 -2.91 -4.273 1 97.12 99 THR A CA 1
ATOM 779 C C . THR A 1 99 ? -9.969 -3.688 -2.965 1 97.12 99 THR A C 1
ATOM 781 O O . THR A 1 99 ? -10.523 -3.207 -1.973 1 97.12 99 THR A O 1
ATOM 784 N N . LEU A 1 100 ? -9.359 -4.867 -2.934 1 97.25 100 LEU A N 1
ATOM 785 C CA . LEU A 1 100 ? -9.375 -5.695 -1.733 1 97.25 100 LEU A CA 1
ATOM 786 C C . LEU A 1 100 ? -8.102 -5.508 -0.924 1 97.25 100 LEU A C 1
ATOM 788 O O . LEU A 1 100 ? -8.094 -5.699 0.294 1 97.25 100 LEU A O 1
ATOM 792 N N . SER A 1 101 ? -7.066 -5.223 -1.603 1 95.88 101 SER A N 1
ATOM 793 C CA . SER A 1 101 ? -5.754 -5.047 -0.988 1 95.88 101 SER A CA 1
ATOM 794 C C . SER A 1 101 ? -4.855 -4.156 -1.842 1 95.88 101 SER A C 1
ATOM 796 O O . SER A 1 101 ? -5.047 -4.059 -3.057 1 95.88 101 SER A O 1
ATOM 798 N N . LEU A 1 102 ? -3.91 -3.5 -1.172 1 94.94 102 LEU A N 1
ATOM 799 C CA . LEU A 1 102 ? -2.936 -2.697 -1.904 1 94.94 102 LEU A CA 1
ATOM 800 C C . LEU A 1 102 ? -1.614 -3.447 -2.049 1 94.94 102 LEU A C 1
ATOM 802 O O . LEU A 1 102 ? -0.805 -3.123 -2.92 1 94.94 102 LEU A O 1
ATOM 806 N N . LYS A 1 103 ? -1.391 -4.312 -1.045 1 93.25 103 LYS A N 1
ATOM 807 C CA . LYS A 1 103 ? -0.224 -5.188 -1.065 1 93.25 103 LYS A CA 1
ATOM 808 C C . LYS A 1 103 ? -0.623 -6.641 -0.816 1 93.25 103 LYS A C 1
ATOM 810 O O . LYS A 1 103 ? -0.814 -7.051 0.331 1 93.25 103 LYS A O 1
ATOM 815 N N . PRO A 1 104 ? -0.684 -7.457 -1.854 1 95.44 104 PRO A N 1
ATOM 816 C CA . PRO A 1 104 ? -0.547 -7.105 -3.27 1 95.44 104 PRO A CA 1
ATOM 817 C C . PRO A 1 104 ? -1.73 -6.297 -3.793 1 95.44 104 PRO A C 1
ATOM 819 O O . PRO A 1 104 ? -2.758 -6.188 -3.119 1 95.44 104 PRO A O 1
ATOM 822 N N . LEU A 1 105 ? -1.495 -5.727 -4.898 1 96.81 105 LEU A N 1
ATOM 823 C CA . LEU A 1 105 ? -2.625 -5.043 -5.52 1 96.81 105 LEU A CA 1
ATOM 824 C C . LEU A 1 105 ? -3.646 -6.051 -6.039 1 96.81 105 LEU A C 1
ATOM 826 O O . LEU A 1 105 ? -3.365 -6.805 -6.973 1 96.81 105 LEU A O 1
ATOM 830 N N . LEU A 1 106 ? -4.77 -6.121 -5.359 1 97.81 106 LEU A N 1
ATOM 831 C CA . LEU A 1 106 ? -5.773 -7.164 -5.543 1 97.81 106 LEU A CA 1
ATOM 832 C C . LEU A 1 106 ? -7.168 -6.562 -5.688 1 97.81 106 LEU A C 1
ATOM 834 O O . LEU A 1 106 ? -7.547 -5.676 -4.918 1 97.81 106 LEU A O 1
ATOM 838 N N . PHE A 1 107 ? -7.953 -7.066 -6.68 1 98.56 107 PHE A N 1
ATOM 839 C CA . PHE A 1 107 ? -9.289 -6.543 -6.957 1 98.56 107 PHE A CA 1
ATOM 840 C C . PHE A 1 107 ? -10.305 -7.676 -7.055 1 98.56 107 PHE A C 1
ATOM 842 O O . PHE A 1 107 ? -9.945 -8.805 -7.395 1 98.56 107 PHE A O 1
ATOM 849 N N . GLU A 1 108 ? -11.5 -7.328 -6.754 1 98.69 108 GLU A N 1
ATOM 850 C CA . GLU A 1 108 ? -12.641 -8.227 -6.938 1 98.69 108 GLU A CA 1
ATOM 851 C C . GLU A 1 108 ? -13.68 -7.609 -7.867 1 98.69 108 GLU A C 1
ATOM 853 O O . GLU A 1 108 ? -14.016 -6.43 -7.746 1 98.69 108 GLU A O 1
ATOM 858 N N . ILE A 1 109 ? -14.203 -8.383 -8.836 1 98.62 109 ILE A N 1
ATOM 859 C CA . ILE A 1 109 ? -15.203 -7.922 -9.789 1 98.62 109 ILE A CA 1
ATOM 860 C C . ILE A 1 109 ? -16.375 -8.898 -9.82 1 98.62 109 ILE A C 1
ATOM 862 O O . ILE A 1 109 ? -16.391 -9.836 -10.625 1 98.62 109 ILE A O 1
ATOM 866 N N . PRO A 1 110 ? -17.391 -8.664 -9.039 1 98 110 PRO A N 1
ATOM 867 C CA . PRO A 1 110 ? -18.578 -9.508 -9.117 1 98 110 PRO A CA 1
ATOM 868 C C . PRO A 1 110 ? -19.266 -9.43 -10.484 1 98 110 PRO A C 1
ATOM 870 O O . PRO A 1 110 ? -19.234 -8.383 -11.141 1 98 110 PRO A O 1
ATOM 873 N N . GLY A 1 111 ? -19.828 -10.516 -10.883 1 97.5 111 GLY A N 1
ATOM 874 C CA . GLY A 1 111 ? -20.578 -10.547 -12.133 1 97.5 111 GLY A CA 1
ATOM 875 C C . GLY A 1 111 ? -19.688 -10.406 -13.359 1 97.5 111 GLY A C 1
ATOM 876 O O . GLY A 1 111 ? -20.141 -9.953 -14.406 1 97.5 111 GLY A O 1
ATOM 877 N N . PHE A 1 112 ? -18.516 -10.695 -13.219 1 98.62 112 PHE A N 1
ATOM 878 C CA . PHE A 1 112 ? -17.594 -10.641 -14.352 1 98.62 112 PHE A CA 1
ATOM 879 C C . PHE A 1 112 ? -18.016 -11.617 -15.438 1 98.62 112 PHE A C 1
ATOM 881 O O . PHE A 1 112 ? -17.969 -11.297 -16.625 1 98.62 112 PHE A O 1
ATOM 888 N N . LEU A 1 113 ? -18.312 -12.852 -15.07 1 98.56 113 LEU A N 1
ATOM 889 C CA . LEU A 1 113 ? -18.859 -13.852 -15.977 1 98.56 113 LEU A CA 1
ATOM 890 C C . LEU A 1 113 ? -20.359 -14.039 -15.734 1 98.56 113 LEU A C 1
ATOM 892 O O . LEU A 1 113 ? -20.812 -13.977 -14.594 1 98.56 113 LEU A O 1
ATOM 896 N N . SER A 1 114 ? -21.078 -14.312 -16.75 1 97.62 114 SER A N 1
ATOM 897 C CA . SER A 1 114 ? -22.484 -14.688 -16.609 1 97.62 114 SER A CA 1
ATOM 898 C C . SER A 1 114 ? -22.625 -16.141 -16.172 1 97.62 114 SER A C 1
ATOM 900 O O . SER A 1 114 ? -21.672 -16.922 -16.266 1 97.62 114 SER A O 1
ATOM 902 N N . GLU A 1 115 ? -23.844 -16.516 -15.727 1 97.75 115 GLU A N 1
ATOM 903 C CA . GLU A 1 115 ? -24.109 -17.891 -15.328 1 97.75 115 GLU A CA 1
ATOM 904 C C . GLU A 1 115 ? -23.891 -18.859 -16.484 1 97.75 115 GLU A C 1
ATOM 906 O O . GLU A 1 115 ? -23.344 -19.953 -16.297 1 97.75 115 GLU A O 1
ATOM 911 N N . ASP A 1 116 ? -24.297 -18.391 -17.656 1 97.88 116 ASP A N 1
ATOM 912 C CA . ASP A 1 116 ? -24.156 -19.219 -18.844 1 97.88 116 ASP A CA 1
ATOM 913 C C . ASP A 1 116 ? -22.688 -19.422 -19.203 1 97.88 116 ASP A C 1
ATOM 915 O O . ASP A 1 116 ? -22.281 -20.516 -19.578 1 97.88 116 ASP A O 1
ATOM 919 N N . GLU A 1 117 ? -21.953 -18.391 -19.141 1 98.56 117 GLU A N 1
ATOM 920 C CA . GLU A 1 117 ? -20.531 -18.5 -19.422 1 98.56 117 GLU A CA 1
ATOM 921 C C . GLU A 1 117 ? -19.859 -19.469 -18.453 1 98.56 117 GLU A C 1
ATOM 923 O O . GLU A 1 117 ? -19.031 -20.297 -18.859 1 98.56 117 GLU A O 1
ATOM 928 N N . CYS A 1 118 ? -20.188 -19.391 -17.172 1 98.75 118 CYS A N 1
ATOM 929 C CA . CYS A 1 118 ? -19.641 -20.297 -16.172 1 98.75 118 CYS A CA 1
ATOM 930 C C . CYS A 1 118 ? -19.969 -21.75 -16.516 1 98.75 118 CYS A C 1
ATOM 932 O O . CYS A 1 118 ? -19.109 -22.625 -16.469 1 98.75 118 CYS A O 1
ATOM 934 N N . ARG A 1 119 ? -21.188 -21.984 -16.844 1 98.38 119 ARG A N 1
ATOM 935 C CA . ARG A 1 119 ? -21.656 -23.328 -17.203 1 98.38 119 ARG A CA 1
ATOM 936 C C . ARG A 1 119 ? -20.891 -23.875 -18.406 1 98.38 119 ARG A C 1
ATOM 938 O O . ARG A 1 119 ? -20.438 -25.016 -18.391 1 98.38 119 ARG A O 1
ATOM 945 N N . VAL A 1 120 ? -20.75 -23.078 -19.422 1 98.44 120 VAL A N 1
ATOM 946 C CA . VAL A 1 120 ? -20.094 -23.484 -20.656 1 98.44 120 VAL A CA 1
ATOM 947 C C . VAL A 1 120 ? -18.641 -23.844 -20.375 1 98.44 120 VAL A C 1
ATOM 949 O O . VAL A 1 120 ? -18.141 -24.859 -20.844 1 98.44 120 VAL A O 1
ATOM 952 N N . VAL A 1 121 ? -17.922 -23.031 -19.594 1 98.69 121 VAL A N 1
ATOM 953 C CA . VAL A 1 121 ? -16.516 -23.281 -19.297 1 98.69 121 VAL A CA 1
ATOM 954 C C . VAL A 1 121 ? -16.391 -24.609 -18.547 1 98.69 121 VAL A C 1
ATOM 956 O O . VAL A 1 121 ? -15.516 -25.422 -18.859 1 98.69 121 VAL A O 1
ATOM 959 N N . MET A 1 122 ? -17.25 -24.844 -17.578 1 98.38 122 MET A N 1
ATOM 960 C CA . MET A 1 122 ? -17.219 -26.094 -16.828 1 98.38 122 MET A CA 1
ATOM 961 C C . MET A 1 122 ? -17.469 -27.297 -17.734 1 98.38 122 MET A C 1
ATOM 963 O O . MET A 1 122 ? -16.781 -28.312 -17.641 1 98.38 122 MET A O 1
ATOM 967 N N . GLN A 1 123 ? -18.438 -27.156 -18.625 1 97.75 123 GLN A N 1
ATOM 968 C CA . GLN A 1 123 ? -18.781 -28.234 -19.547 1 97.75 123 GLN A CA 1
ATOM 969 C C . GLN A 1 123 ? -17.625 -28.547 -20.5 1 97.75 123 GLN A C 1
ATOM 971 O O . GLN A 1 123 ? -17.312 -29.719 -20.734 1 97.75 123 GLN A O 1
ATOM 976 N N . LEU A 1 124 ? -17.047 -27.516 -21.031 1 97.44 124 LEU A N 1
ATOM 977 C CA . LEU A 1 124 ? -15.922 -27.703 -21.938 1 97.44 124 LEU A CA 1
ATOM 978 C C . LEU A 1 124 ? -14.766 -28.406 -21.219 1 97.44 124 LEU A C 1
ATOM 980 O O . LEU A 1 124 ? -14.094 -29.25 -21.797 1 97.44 124 LEU A O 1
ATOM 984 N N . ALA A 1 125 ? -14.523 -28.062 -19.984 1 97.25 125 ALA A N 1
ATOM 985 C CA . ALA A 1 125 ? -13.469 -28.703 -19.188 1 97.25 125 ALA A CA 1
ATOM 986 C C . ALA A 1 125 ? -13.766 -30.172 -18.969 1 97.25 125 ALA A C 1
ATOM 988 O O . ALA A 1 125 ? -12.867 -31.016 -19.078 1 97.25 125 ALA A O 1
ATOM 989 N N . GLN A 1 126 ? -15 -30.5 -18.656 1 96.12 126 GLN A N 1
ATOM 990 C CA . GLN A 1 126 ? -15.414 -31.875 -18.438 1 96.12 126 GLN A CA 1
ATOM 991 C C . GLN A 1 126 ? -15.258 -32.719 -19.719 1 96.12 126 GLN A C 1
ATOM 993 O O . GLN A 1 126 ? -14.828 -33.875 -19.672 1 96.12 126 GLN A O 1
ATOM 998 N N . LEU A 1 127 ? -15.633 -32.094 -20.812 1 95.12 127 LEU A N 1
ATOM 999 C CA . LEU A 1 127 ? -15.523 -32.781 -22.094 1 95.12 127 LEU A CA 1
ATOM 1000 C C . LEU A 1 127 ? -14.062 -33.062 -22.438 1 95.12 127 LEU A C 1
ATOM 1002 O O . LEU A 1 127 ? -13.734 -34.125 -22.969 1 95.12 127 LEU A O 1
ATOM 1006 N N . LYS A 1 128 ? -13.211 -32.125 -22.219 1 93.38 128 LYS A N 1
ATOM 1007 C CA . LYS A 1 128 ? -11.781 -32.281 -22.484 1 93.38 128 LYS A CA 1
ATOM 1008 C C . LYS A 1 128 ? -11.164 -33.312 -21.578 1 93.38 128 LYS A C 1
ATOM 1010 O O . LYS A 1 128 ? -10.211 -34 -21.969 1 93.38 128 LYS A O 1
ATOM 1015 N N . GLY A 1 129 ? -11.656 -33.406 -20.328 1 93.56 129 GLY A N 1
ATOM 1016 C CA . GLY A 1 129 ? -11.117 -34.312 -19.344 1 93.56 129 GLY A CA 1
ATOM 1017 C C . GLY A 1 129 ? -10.148 -33.656 -18.375 1 93.56 129 GLY A C 1
ATOM 1018 O O . GLY A 1 129 ? -9.25 -32.938 -18.797 1 93.56 129 GLY A O 1
ATOM 1019 N N . LEU A 1 130 ? -10.352 -33.938 -17.125 1 92.44 130 LEU A N 1
ATOM 1020 C CA . LEU A 1 130 ? -9.516 -33.344 -16.078 1 92.44 130 LEU A CA 1
ATOM 1021 C C . LEU A 1 130 ? -8.445 -34.344 -15.633 1 92.44 130 LEU A C 1
ATOM 1023 O O . LEU A 1 130 ? -8.711 -35.562 -15.547 1 92.44 130 LEU A O 1
ATOM 1027 N N . MET A 1 131 ? -7.262 -33.875 -15.406 1 88.88 131 MET A N 1
ATOM 1028 C CA . MET A 1 131 ? -6.18 -34.688 -14.859 1 88.88 131 MET A CA 1
ATOM 1029 C C . MET A 1 131 ? -5.82 -34.25 -13.445 1 88.88 131 MET A C 1
ATOM 1031 O O . MET A 1 131 ? -6.078 -33.094 -13.062 1 88.88 131 MET A O 1
ATOM 1035 N N . GLU A 1 132 ? -5.301 -35.156 -12.656 1 81.88 132 GLU A N 1
ATOM 1036 C CA . GLU A 1 132 ? -4.883 -34.812 -11.305 1 81.88 132 GLU A CA 1
ATOM 1037 C C . GLU A 1 132 ? -3.809 -33.719 -11.312 1 81.88 132 GLU A C 1
ATOM 1039 O O . GLU A 1 132 ? -2.902 -33.75 -12.148 1 81.88 132 GLU A O 1
ATOM 1044 N N . SER A 1 133 ? -4.066 -32.781 -10.453 1 77.12 133 SER A N 1
ATOM 1045 C CA . SER A 1 133 ? -3.109 -31.672 -10.391 1 77.12 133 SER A CA 1
ATOM 1046 C C . SER A 1 133 ? -1.809 -32.125 -9.727 1 77.12 133 SER A C 1
ATOM 1048 O O . SER A 1 133 ? -1.825 -32.688 -8.641 1 77.12 133 SER A O 1
ATOM 1050 N N . GLN A 1 134 ? -0.758 -32.375 -10.477 1 57.81 134 GLN A N 1
ATOM 1051 C CA . GLN A 1 134 ? 0.539 -32.75 -9.914 1 57.81 134 GLN A CA 1
ATOM 1052 C C . GLN A 1 134 ? 1.444 -31.531 -9.773 1 57.81 134 GLN A C 1
ATOM 1054 O O . GLN A 1 134 ? 1.344 -30.578 -10.555 1 57.81 134 GLN A O 1
ATOM 1059 N N . LEU A 1 135 ? 1.852 -31.219 -8.5 1 52.44 135 LEU A N 1
ATOM 1060 C CA . LEU A 1 135 ? 2.871 -30.172 -8.477 1 52.44 135 LEU A CA 1
ATOM 1061 C C . LEU A 1 135 ? 4.117 -30.609 -9.242 1 52.44 135 LEU A C 1
ATOM 1063 O O . LEU A 1 135 ? 4.492 -31.781 -9.203 1 52.44 135 LEU A O 1
ATOM 1067 N N . MET A 1 136 ? 4.469 -30.094 -10.281 1 40.09 136 MET A N 1
ATOM 1068 C CA . MET A 1 136 ? 5.73 -30.375 -10.961 1 40.09 136 MET A CA 1
ATOM 1069 C C . MET A 1 136 ? 6.871 -30.531 -9.961 1 40.09 136 MET A C 1
ATOM 1071 O O . MET A 1 136 ? 7.129 -29.625 -9.164 1 40.09 136 MET A O 1
ATOM 1075 N N . VAL A 1 137 ? 6.914 -31.703 -9.32 1 39.06 137 VAL A N 1
ATOM 1076 C CA . VAL A 1 137 ? 8.133 -31.953 -8.562 1 39.06 137 VAL A CA 1
ATOM 1077 C C . VAL A 1 137 ? 9.344 -31.5 -9.359 1 39.06 137 VAL A C 1
ATOM 1079 O O . VAL A 1 137 ? 9.57 -31.969 -10.484 1 39.06 137 VAL A O 1
ATOM 1082 N N . GLN A 1 138 ? 9.703 -30.422 -9.344 1 36.22 138 GLN A N 1
ATOM 1083 C CA . GLN A 1 138 ? 11 -30.203 -9.984 1 36.22 138 GLN A CA 1
ATOM 1084 C C . GLN A 1 138 ? 12.023 -31.219 -9.492 1 36.22 138 GLN A C 1
ATOM 1086 O O . GLN A 1 138 ? 12.32 -31.297 -8.297 1 36.22 138 GLN A O 1
ATOM 1091 N N . GLU A 1 139 ? 12.094 -32.312 -9.906 1 38.19 139 GLU A N 1
ATOM 1092 C CA . GLU A 1 139 ? 13.234 -33.219 -9.758 1 38.19 139 GLU A CA 1
ATOM 1093 C C . GLU A 1 139 ? 14.508 -32.438 -9.43 1 38.19 139 GLU A C 1
ATOM 1095 O O . GLU A 1 139 ? 15.469 -33.031 -8.922 1 38.19 139 GLU A O 1
ATOM 1100 N N . ASP A 1 140 ? 14.469 -31.156 -9.539 1 37.78 140 ASP A N 1
ATOM 1101 C CA . ASP A 1 140 ? 15.711 -30.406 -9.75 1 37.78 140 ASP A CA 1
ATOM 1102 C C . ASP A 1 140 ? 16.297 -29.922 -8.422 1 37.78 140 ASP A C 1
ATOM 1104 O O . ASP A 1 140 ? 17.328 -29.25 -8.406 1 37.78 140 ASP A O 1
ATOM 1108 N N . GLN A 1 141 ? 15.633 -30 -7.395 1 39.31 141 GLN A N 1
ATOM 1109 C CA . GLN A 1 141 ? 16.312 -29.469 -6.219 1 39.31 141 GLN A CA 1
ATOM 1110 C C . GLN A 1 141 ? 17.609 -30.219 -5.949 1 39.31 141 GLN A C 1
ATOM 1112 O O . GLN A 1 141 ? 18.625 -29.609 -5.621 1 39.31 141 GLN A O 1
ATOM 1117 N N . GLU A 1 142 ? 17.359 -31.484 -5.832 1 41.91 142 GLU A N 1
ATOM 1118 C CA . GLU A 1 142 ? 18.594 -32.219 -5.727 1 41.91 142 GLU A CA 1
ATOM 1119 C C . GLU A 1 142 ? 19.547 -31.906 -6.871 1 41.91 142 GLU A C 1
ATOM 1121 O O . GLU A 1 142 ? 20.766 -31.797 -6.672 1 41.91 142 GLU A O 1
ATOM 1126 N N . GLU A 1 143 ? 18.875 -31.75 -7.91 1 42.69 143 GLU A N 1
ATOM 1127 C CA . GLU A 1 143 ? 19.75 -31.422 -9.039 1 42.69 143 GLU A CA 1
ATOM 1128 C C . GLU A 1 143 ? 20.328 -30.016 -8.898 1 42.69 143 GLU A C 1
ATOM 1130 O O . GLU A 1 143 ? 21.5 -29.797 -9.219 1 42.69 143 GLU A O 1
ATOM 1135 N N . LEU A 1 144 ? 19.5 -29.203 -8.367 1 40.94 144 LEU A N 1
ATOM 1136 C CA . LEU A 1 144 ? 20.031 -27.844 -8.172 1 40.94 144 LEU A CA 1
ATOM 1137 C C . LEU A 1 144 ? 21.109 -27.844 -7.094 1 40.94 144 LEU A C 1
ATOM 1139 O O . LEU A 1 144 ? 22.141 -27.188 -7.25 1 40.94 144 LEU A O 1
ATOM 1143 N N . ALA A 1 145 ? 20.797 -28.516 -5.926 1 42.59 145 ALA A N 1
ATOM 1144 C CA . ALA A 1 145 ? 21.859 -28.625 -4.926 1 42.59 145 ALA A CA 1
ATOM 1145 C C . ALA A 1 145 ? 23.094 -29.281 -5.52 1 42.59 145 ALA A C 1
ATOM 1147 O O . ALA A 1 145 ? 24.219 -28.891 -5.211 1 42.59 145 ALA A O 1
ATOM 1148 N N . ARG A 1 146 ? 22.812 -30.312 -6.34 1 46.19 146 ARG A N 1
ATOM 1149 C CA . ARG A 1 146 ? 23.953 -30.922 -7.02 1 46.19 146 ARG A CA 1
ATOM 1150 C C . ARG A 1 146 ? 24.609 -29.953 -7.98 1 46.19 146 ARG A C 1
ATOM 1152 O O . ARG A 1 146 ? 25.844 -29.875 -8.047 1 46.19 146 ARG A O 1
ATOM 1159 N N . GLU A 1 147 ? 23.719 -29.219 -8.555 1 44.75 147 GLU A N 1
ATOM 1160 C CA . GLU A 1 147 ? 24.25 -28.266 -9.523 1 44.75 147 GLU A CA 1
ATOM 1161 C C . GLU A 1 147 ? 24.953 -27.109 -8.812 1 44.75 147 GLU A C 1
ATOM 1163 O O . GLU A 1 147 ? 25.953 -26.578 -9.32 1 44.75 147 GLU A O 1
ATOM 1168 N N . LEU A 1 148 ? 24.453 -26.859 -7.633 1 45.03 148 LEU A N 1
ATOM 1169 C CA . LEU A 1 148 ? 25.078 -25.75 -6.926 1 45.03 148 LEU A CA 1
ATOM 1170 C C . LEU A 1 148 ? 26.234 -26.234 -6.066 1 45.03 148 LEU A C 1
ATOM 1172 O O . LEU A 1 148 ? 26.906 -25.438 -5.41 1 45.03 148 LEU A O 1
ATOM 1176 N N . ASN A 1 149 ? 26.469 -27.5 -6.148 1 51 149 ASN A N 1
ATOM 1177 C CA . ASN A 1 149 ? 27.594 -28.125 -5.445 1 51 149 ASN A CA 1
ATOM 1178 C C . ASN A 1 149 ? 27.625 -27.719 -3.977 1 51 149 ASN A C 1
ATOM 1180 O O . ASN A 1 149 ? 28.688 -27.359 -3.455 1 51 149 ASN A O 1
ATOM 1184 N N . LEU A 1 150 ? 26.469 -27.5 -3.402 1 54.38 150 LEU A N 1
ATOM 1185 C CA . LEU A 1 150 ? 26.5 -27.125 -1.993 1 54.38 150 LEU A CA 1
ATOM 1186 C C . LEU A 1 150 ? 26.719 -28.344 -1.106 1 54.38 150 LEU A C 1
ATOM 1188 O O . LEU A 1 150 ? 26.094 -29.391 -1.31 1 54.38 150 LEU A O 1
ATOM 1192 N N . SER A 1 151 ? 27.75 -28.203 -0.218 1 61.5 151 SER A N 1
ATOM 1193 C CA . SER A 1 151 ? 28 -29.266 0.757 1 61.5 151 SER A CA 1
ATOM 1194 C C . SER A 1 151 ? 26.906 -29.328 1.808 1 61.5 151 SER A C 1
ATOM 1196 O O . SER A 1 151 ? 26.156 -28.359 1.993 1 61.5 151 SER A O 1
ATOM 1198 N N . PRO A 1 152 ? 26.562 -30.438 2.297 1 67.94 152 PRO A N 1
ATOM 1199 C CA . PRO A 1 152 ? 25.594 -30.547 3.383 1 67.94 152 PRO A CA 1
ATOM 1200 C C . PRO A 1 152 ? 25.828 -29.516 4.492 1 67.94 152 PRO A C 1
ATOM 1202 O O . PRO A 1 152 ? 24.859 -29.016 5.082 1 67.94 152 PRO A O 1
ATOM 1205 N N . GLU A 1 153 ? 27.016 -29.219 4.672 1 74.06 153 GLU A N 1
ATOM 1206 C CA . GLU A 1 153 ? 27.344 -28.219 5.688 1 74.06 153 GLU A CA 1
ATOM 1207 C C . GLU A 1 153 ? 26.828 -26.844 5.297 1 74.06 153 GLU A C 1
ATOM 1209 O O . GLU A 1 153 ? 26.312 -26.109 6.141 1 74.06 153 GLU A O 1
ATOM 1214 N N . GLU A 1 154 ? 27 -26.641 4.129 1 67.19 154 GLU A N 1
ATOM 1215 C CA . GLU A 1 154 ? 26.547 -25.344 3.645 1 67.19 154 GLU A CA 1
ATOM 1216 C C . GLU A 1 154 ? 25.031 -25.219 3.725 1 67.19 154 GLU A C 1
ATOM 1218 O O . GLU A 1 154 ? 24.5 -24.172 4.117 1 67.19 154 GLU A O 1
ATOM 1223 N N . ILE A 1 155 ? 24.438 -26.234 3.414 1 66.88 155 ILE A N 1
ATOM 1224 C CA . ILE A 1 155 ? 22.984 -26.234 3.465 1 66.88 155 ILE A CA 1
ATOM 1225 C C . ILE A 1 155 ? 22.516 -26.078 4.91 1 66.88 155 ILE A C 1
ATOM 1227 O O . ILE A 1 155 ? 21.594 -25.312 5.195 1 66.88 155 ILE A O 1
ATOM 1231 N N . PHE A 1 156 ? 23.141 -26.797 5.758 1 74.31 156 PHE A N 1
ATOM 1232 C CA . PHE A 1 156 ? 22.828 -26.734 7.18 1 74.31 156 PHE A CA 1
ATOM 1233 C C . PHE A 1 156 ? 22.953 -25.297 7.691 1 74.31 156 PHE A C 1
ATOM 1235 O O . PHE A 1 156 ? 22.062 -24.797 8.383 1 74.31 156 PHE A O 1
ATOM 1242 N N . ASN A 1 157 ? 23.953 -24.688 7.309 1 73 157 ASN A N 1
ATOM 1243 C CA . ASN A 1 157 ? 24.203 -23.328 7.77 1 73 157 ASN A CA 1
ATOM 1244 C C . ASN A 1 157 ? 23.172 -22.359 7.223 1 73 157 ASN A C 1
ATOM 1246 O O . ASN A 1 157 ? 22.812 -21.391 7.895 1 73 157 ASN A O 1
ATOM 1250 N N . LEU A 1 158 ? 22.781 -22.703 6.086 1 67.12 158 LEU A N 1
ATOM 1251 C CA . LEU A 1 158 ? 21.766 -21.859 5.465 1 67.12 158 LEU A CA 1
ATOM 1252 C C . LEU A 1 158 ? 20.422 -21.984 6.191 1 67.12 158 LEU A C 1
ATOM 1254 O O . LEU A 1 158 ? 19.688 -21.016 6.324 1 67.12 158 LEU A O 1
ATOM 1258 N N . LEU A 1 159 ? 20.203 -23.109 6.633 1 71.69 159 LEU A N 1
ATOM 1259 C CA . LEU A 1 159 ? 18.922 -23.391 7.281 1 71.69 159 LEU A CA 1
ATOM 1260 C C . LEU A 1 159 ? 18.922 -22.891 8.719 1 71.69 159 LEU A C 1
ATOM 1262 O O . LEU A 1 159 ? 17.875 -22.516 9.258 1 71.69 159 LEU A O 1
ATOM 1266 N N . ASP A 1 160 ? 20.062 -22.891 9.328 1 76.69 160 ASP A N 1
ATOM 1267 C CA . ASP A 1 160 ? 20.203 -22.516 10.734 1 76.69 160 ASP A CA 1
ATOM 1268 C C . ASP A 1 160 ? 20.141 -21 10.906 1 76.69 160 ASP A C 1
ATOM 1270 O O . ASP A 1 160 ? 21.141 -20.359 11.211 1 76.69 160 ASP A O 1
ATOM 1274 N N . ASN A 1 161 ? 19 -20.516 10.914 1 70 161 ASN A N 1
ATOM 1275 C CA . ASN A 1 161 ? 18.766 -19.078 10.914 1 70 161 ASN A CA 1
ATOM 1276 C C . ASN A 1 161 ? 19.25 -18.422 12.203 1 70 161 ASN A C 1
ATOM 1278 O O . ASN A 1 161 ? 19.781 -17.312 12.18 1 70 161 ASN A O 1
ATOM 1282 N N . ASN A 1 162 ? 18.969 -19.078 13.289 1 73.5 162 ASN A N 1
ATOM 1283 C CA . ASN A 1 162 ? 19.359 -18.469 14.562 1 73.5 162 ASN A CA 1
ATOM 1284 C C . ASN A 1 162 ? 20.812 -18.797 14.922 1 73.5 162 ASN A C 1
ATOM 1286 O O . ASN A 1 162 ? 21.312 -18.375 15.961 1 73.5 162 ASN A O 1
ATOM 1290 N N . GLN A 1 163 ? 21.5 -19.688 14.133 1 80.5 163 GLN A N 1
ATOM 1291 C CA . GLN A 1 163 ? 22.922 -20.016 14.18 1 80.5 163 GLN A CA 1
ATOM 1292 C C . GLN A 1 163 ? 23.281 -20.641 15.523 1 80.5 163 GLN A C 1
ATOM 1294 O O . GLN A 1 163 ? 24.312 -20.312 16.109 1 80.5 163 GLN A O 1
ATOM 1299 N N . ASP A 1 164 ? 22.453 -21.453 16.062 1 86.88 164 ASP A N 1
ATOM 1300 C CA . ASP A 1 164 ? 22.734 -22.109 17.328 1 86.88 164 ASP A CA 1
ATOM 1301 C C . ASP A 1 164 ? 23.297 -23.516 17.094 1 86.88 164 ASP A C 1
ATOM 1303 O O . ASP A 1 164 ? 23.484 -24.281 18.047 1 86.88 164 ASP A O 1
ATOM 1307 N N . GLY A 1 165 ? 23.562 -23.859 15.938 1 85.69 165 GLY A N 1
ATOM 1308 C CA . GLY A 1 165 ? 24.188 -25.125 15.594 1 85.69 165 GLY A CA 1
ATOM 1309 C C . GLY A 1 165 ? 23.219 -26.297 15.586 1 85.69 165 GLY A C 1
ATOM 1310 O O . GLY A 1 165 ? 23.625 -27.453 15.5 1 85.69 165 GLY A O 1
ATOM 1311 N N . GLN A 1 166 ? 22.016 -26.031 15.781 1 88.56 166 GLN A N 1
ATOM 1312 C CA . GLN A 1 166 ? 20.938 -27.016 15.734 1 88.56 166 GLN A CA 1
ATOM 1313 C C . GLN A 1 166 ? 19.828 -26.562 14.805 1 88.56 166 GLN A C 1
ATOM 1315 O O . GLN A 1 166 ? 19.531 -25.375 14.711 1 88.56 166 GLN A O 1
ATOM 1320 N N . LEU A 1 167 ? 19.281 -27.484 14.062 1 84 167 LEU A N 1
ATOM 1321 C CA . LEU A 1 167 ? 18.172 -27.141 13.188 1 84 167 LEU A CA 1
ATOM 1322 C C . LEU A 1 167 ? 16.828 -27.422 13.859 1 84 167 LEU A C 1
ATOM 1324 O O . LEU A 1 167 ? 16.516 -28.562 14.18 1 84 167 LEU A O 1
ATOM 1328 N N . GLN A 1 168 ? 16.203 -26.375 14.102 1 81 168 GLN A N 1
ATOM 1329 C CA . GLN A 1 168 ? 14.836 -26.516 14.562 1 81 168 GLN A CA 1
ATOM 1330 C C . GLN A 1 168 ? 13.906 -26.906 13.414 1 81 168 GLN A C 1
ATOM 1332 O O . GLN A 1 168 ? 14.234 -26.688 12.25 1 81 168 GLN A O 1
ATOM 1337 N N . ILE A 1 169 ? 12.758 -27.469 13.75 1 76.25 169 ILE A N 1
ATOM 1338 C CA . ILE A 1 169 ? 11.789 -27.922 12.758 1 76.25 169 ILE A CA 1
ATOM 1339 C C . ILE A 1 169 ? 11.359 -26.75 11.883 1 76.25 169 ILE A C 1
ATOM 1341 O O . ILE A 1 169 ? 11.289 -26.875 10.656 1 76.25 169 ILE A O 1
ATOM 1345 N N . HIS A 1 170 ? 11.102 -25.641 12.492 1 73.88 170 HIS A N 1
ATOM 1346 C CA . HIS A 1 170 ? 10.594 -24.516 11.719 1 73.88 170 HIS A CA 1
ATOM 1347 C C . HIS A 1 170 ? 11.648 -23.984 10.75 1 73.88 170 HIS A C 1
ATOM 1349 O O . HIS A 1 170 ? 11.312 -23.422 9.711 1 73.88 170 HIS A O 1
ATOM 1355 N N . GLU A 1 171 ? 12.922 -24.125 11.117 1 70.38 171 GLU A N 1
ATOM 1356 C CA . GLU A 1 171 ? 13.992 -23.688 10.219 1 70.38 171 GLU A CA 1
ATOM 1357 C C . GLU A 1 171 ? 14.039 -24.562 8.969 1 70.38 171 GLU A C 1
ATOM 1359 O O . GLU A 1 171 ? 14.297 -24.047 7.871 1 70.38 171 GLU A O 1
ATOM 1364 N N . ILE A 1 172 ? 13.758 -25.797 9.188 1 70.44 172 ILE A N 1
ATOM 1365 C CA . ILE A 1 172 ? 13.727 -26.719 8.055 1 70.44 172 ILE A CA 1
ATOM 1366 C C . ILE A 1 172 ? 12.508 -26.422 7.184 1 70.44 172 ILE A C 1
ATOM 1368 O O . ILE A 1 172 ? 12.625 -26.328 5.961 1 70.44 172 ILE A O 1
ATOM 1372 N N . LEU A 1 173 ? 11.445 -26.188 7.848 1 70.38 173 LEU A N 1
ATOM 1373 C CA . LEU A 1 173 ? 10.18 -26 7.141 1 70.38 173 LEU A CA 1
ATOM 1374 C C . LEU A 1 173 ? 10.148 -24.672 6.406 1 70.38 173 LEU A C 1
ATOM 1376 O O . LEU A 1 173 ? 9.5 -24.547 5.367 1 70.38 173 LEU A O 1
ATOM 1380 N N . THR A 1 174 ? 10.75 -23.703 6.949 1 63.25 174 THR A N 1
ATOM 1381 C CA . THR A 1 174 ? 10.789 -22.391 6.32 1 63.25 174 THR A CA 1
ATOM 1382 C C . THR A 1 174 ? 11.492 -22.469 4.969 1 63.25 174 THR A C 1
ATOM 1384 O O . THR A 1 174 ? 11.117 -21.75 4.031 1 63.25 174 THR A O 1
ATOM 1387 N N . HIS A 1 175 ? 12.367 -23.422 4.934 1 58.5 175 HIS A N 1
ATOM 1388 C CA . HIS A 1 175 ? 13.148 -23.5 3.709 1 58.5 175 HIS A CA 1
ATOM 1389 C C . HIS A 1 175 ? 12.617 -24.594 2.785 1 58.5 175 HIS A C 1
ATOM 1391 O O . HIS A 1 175 ? 12.758 -24.5 1.563 1 58.5 175 HIS A O 1
ATOM 1397 N N . SER A 1 176 ? 12.172 -25.594 3.367 1 62.28 176 SER A N 1
ATOM 1398 C CA . SER A 1 176 ? 11.688 -26.719 2.576 1 62.28 176 SER A CA 1
ATOM 1399 C C . SER A 1 176 ? 10.289 -27.141 3.014 1 62.28 176 SER A C 1
ATOM 1401 O O . SER A 1 176 ? 10.141 -27.953 3.936 1 62.28 176 SER A O 1
ATOM 1403 N N . ARG A 1 177 ? 9.383 -26.594 2.264 1 66 177 ARG A N 1
ATOM 1404 C CA . ARG A 1 177 ? 8.008 -26.922 2.643 1 66 177 ARG A CA 1
ATOM 1405 C C . ARG A 1 177 ? 7.469 -28.078 1.807 1 66 177 ARG A C 1
ATOM 1407 O O . ARG A 1 177 ? 6.555 -28.781 2.232 1 66 177 ARG A O 1
ATOM 1414 N N . VAL A 1 178 ? 8.008 -28.141 0.685 1 61.59 178 VAL A N 1
ATOM 1415 C CA . VAL A 1 178 ? 7.438 -29.141 -0.224 1 61.59 178 VAL A CA 1
ATOM 1416 C C . VAL A 1 178 ? 8.531 -30.078 -0.708 1 61.59 178 VAL A C 1
ATOM 1418 O O . VAL A 1 178 ? 9.625 -29.641 -1.08 1 61.59 178 VAL A O 1
ATOM 1421 N N . ARG A 1 179 ? 8.242 -31.344 -0.502 1 61.53 179 ARG A N 1
ATOM 1422 C CA . ARG A 1 179 ? 9.117 -32.375 -1.043 1 61.53 179 ARG A CA 1
ATOM 1423 C C . ARG A 1 179 ? 8.328 -33.406 -1.834 1 61.53 179 ARG A C 1
ATOM 1425 O O . ARG A 1 179 ? 7.465 -34.094 -1.279 1 61.53 179 ARG A O 1
ATOM 1432 N N . ASP A 1 180 ? 8.664 -33.469 -3.137 1 61.81 180 ASP A N 1
ATOM 1433 C CA . ASP A 1 180 ? 8 -34.406 -4.02 1 61.81 180 ASP A CA 1
ATOM 1434 C C . ASP A 1 180 ? 6.484 -34.25 -3.957 1 61.81 180 ASP A C 1
ATOM 1436 O O . ASP A 1 180 ? 5.762 -35.25 -3.797 1 61.81 180 ASP A O 1
ATOM 1440 N N . GLY A 1 181 ? 6.082 -33.031 -3.902 1 65.25 181 GLY A N 1
ATOM 1441 C CA . GLY A 1 181 ? 4.656 -32.75 -3.928 1 65.25 181 GLY A CA 1
ATOM 1442 C C . GLY A 1 181 ? 4 -32.844 -2.564 1 65.25 181 GLY A C 1
ATOM 1443 O O . GLY A 1 181 ? 2.812 -32.562 -2.414 1 65.25 181 GLY A O 1
ATOM 1444 N N . ILE A 1 182 ? 4.746 -33.312 -1.638 1 67.31 182 ILE A N 1
ATOM 1445 C CA . ILE A 1 182 ? 4.211 -33.5 -0.297 1 67.31 182 ILE A CA 1
ATOM 1446 C C . ILE A 1 182 ? 4.469 -32.25 0.554 1 67.31 182 ILE A C 1
ATOM 1448 O O . ILE A 1 182 ? 5.57 -31.703 0.535 1 67.31 182 ILE A O 1
ATOM 1452 N N . TRP A 1 183 ? 3.453 -31.891 1.221 1 72.44 183 TRP A N 1
ATOM 1453 C CA . TRP A 1 183 ? 3.545 -30.766 2.143 1 72.44 183 TRP A CA 1
ATOM 1454 C C . TRP A 1 183 ? 4.109 -31.203 3.488 1 72.44 183 TRP A C 1
ATOM 1456 O O . TRP A 1 183 ? 3.527 -32.062 4.16 1 72.44 183 TRP A O 1
ATOM 1466 N N . LEU A 1 184 ? 5.203 -30.625 3.83 1 71.56 184 LEU A N 1
ATOM 1467 C CA . LEU A 1 184 ? 5.844 -31.031 5.078 1 71.56 184 LEU A CA 1
ATOM 1468 C C . LEU A 1 184 ? 5.293 -30.234 6.254 1 71.56 184 LEU A C 1
ATOM 1470 O O . LEU A 1 184 ? 5.18 -29.016 6.184 1 71.56 184 LEU A O 1
ATOM 1474 N N . THR A 1 185 ? 4.773 -30.906 7.203 1 72.94 185 THR A N 1
ATOM 1475 C CA . THR A 1 185 ? 4.336 -30.312 8.469 1 72.94 185 THR A CA 1
ATOM 1476 C C . THR A 1 185 ? 5.285 -30.703 9.594 1 72.94 185 THR A C 1
ATOM 1478 O O . THR A 1 185 ? 6.117 -31.609 9.438 1 72.94 185 THR A O 1
ATOM 1481 N N . PRO A 1 186 ? 5.219 -29.953 10.688 1 73.25 186 PRO A N 1
ATOM 1482 C CA . PRO A 1 186 ? 6.043 -30.359 11.828 1 73.25 186 PRO A CA 1
ATOM 1483 C C . PRO A 1 186 ? 5.785 -31.797 12.258 1 73.25 186 PRO A C 1
ATOM 1485 O O . PRO A 1 186 ? 6.723 -32.531 12.594 1 73.25 186 PRO A O 1
ATOM 1488 N N . GLU A 1 187 ? 4.629 -32.188 12.125 1 74.06 187 GLU A N 1
ATOM 1489 C CA . GLU A 1 187 ? 4.273 -33.531 12.531 1 74.06 187 GLU A CA 1
ATOM 1490 C C . GLU A 1 187 ? 4.906 -34.594 11.602 1 74.06 187 GLU A C 1
ATOM 1492 O O . GLU A 1 187 ? 5.465 -35.562 12.07 1 74.06 187 GLU A O 1
ATOM 1497 N N . ASN A 1 188 ? 4.82 -34.312 10.32 1 74.69 188 ASN A N 1
ATOM 1498 C CA . ASN A 1 188 ? 5.391 -35.25 9.383 1 74.69 188 ASN A CA 1
ATOM 1499 C C . ASN A 1 188 ? 6.914 -35.312 9.477 1 74.69 188 ASN A C 1
ATOM 1501 O O . ASN A 1 188 ? 7.52 -36.375 9.32 1 74.69 188 ASN A O 1
ATOM 1505 N N . LEU A 1 189 ? 7.441 -34.219 9.758 1 76 189 LEU A N 1
ATOM 1506 C CA . LEU A 1 189 ? 8.891 -34.188 9.898 1 76 189 LEU A CA 1
ATOM 1507 C C . LEU A 1 189 ? 9.336 -34.969 11.117 1 76 189 LEU A C 1
ATOM 1509 O O . LEU A 1 189 ? 10.344 -35.688 11.07 1 76 189 LEU A O 1
ATOM 1513 N N . ARG A 1 190 ? 8.617 -34.812 12.125 1 78.69 190 ARG A N 1
AT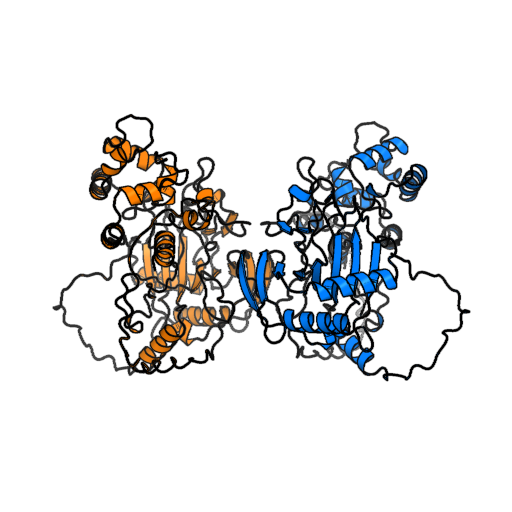OM 1514 C CA . ARG A 1 190 ? 8.922 -35.625 13.312 1 78.69 190 ARG A CA 1
ATOM 1515 C C . ARG A 1 190 ? 8.797 -37.094 13.039 1 78.69 190 ARG A C 1
ATOM 1517 O O . ARG A 1 190 ? 9.602 -37.906 13.523 1 78.69 190 ARG A O 1
ATOM 1524 N N . GLU A 1 191 ? 7.773 -37.375 12.297 1 77.38 191 GLU A N 1
ATOM 1525 C CA . GLU A 1 191 ? 7.586 -38.75 11.914 1 77.38 191 GLU A CA 1
ATOM 1526 C C . GLU A 1 191 ? 8.758 -39.281 11.078 1 77.38 191 GLU A C 1
ATOM 1528 O O . GLU A 1 191 ? 9.188 -40.406 11.234 1 77.38 191 GLU A O 1
ATOM 1533 N N . ILE A 1 192 ? 9.164 -38.438 10.258 1 75.75 192 ILE A N 1
ATOM 1534 C CA . ILE A 1 192 ? 10.289 -38.781 9.406 1 75.75 192 ILE A CA 1
ATOM 1535 C C . ILE A 1 192 ? 11.547 -38.969 10.25 1 75.75 192 ILE A C 1
ATOM 1537 O O . ILE A 1 192 ? 12.305 -39.938 10.07 1 75.75 192 ILE A O 1
ATOM 1541 N N . TYR A 1 193 ? 11.742 -38.031 11.148 1 80.19 193 TYR A N 1
ATOM 1542 C CA . TYR A 1 193 ? 12.875 -38.156 12.055 1 80.19 193 TYR A CA 1
ATOM 1543 C C . TYR A 1 193 ? 12.859 -39.5 12.781 1 80.19 193 TYR A C 1
ATOM 1545 O O . TYR A 1 193 ? 13.891 -40.156 12.883 1 80.19 193 TYR A O 1
ATOM 1553 N N . ALA A 1 194 ? 11.758 -39.781 13.227 1 80.75 194 ALA A N 1
ATOM 1554 C CA . ALA A 1 194 ? 11.586 -41 13.984 1 80.75 194 ALA A CA 1
ATOM 1555 C C . ALA A 1 194 ? 11.758 -42.219 13.086 1 80.75 194 ALA A C 1
ATOM 1557 O O . ALA A 1 194 ? 12.422 -43.188 13.469 1 80.75 194 ALA A O 1
ATOM 1558 N N . GLY A 1 195 ? 11.094 -42.125 11.969 1 77.88 195 GLY A N 1
ATOM 1559 C CA . GLY A 1 195 ? 11.156 -43.25 11.047 1 77.88 195 GLY A CA 1
ATOM 1560 C C . GLY A 1 195 ? 12.555 -43.562 10.547 1 77.88 195 GLY A C 1
ATOM 1561 O O . GLY A 1 195 ? 12.938 -44.719 10.398 1 77.88 195 GLY A O 1
ATOM 1562 N N . LEU A 1 196 ? 13.297 -42.5 10.305 1 78.69 196 LEU A N 1
ATOM 1563 C CA . LEU A 1 196 ? 14.648 -42.688 9.781 1 78.69 196 LEU A CA 1
ATOM 1564 C C . LEU A 1 196 ? 15.664 -42.719 10.914 1 78.69 196 LEU A C 1
ATOM 1566 O O . LEU A 1 196 ? 16.859 -42.906 10.664 1 78.69 196 LEU A O 1
ATOM 1570 N N . ASN A 1 197 ? 15.188 -42.562 12.086 1 81.88 197 ASN A N 1
ATOM 1571 C CA . ASN A 1 197 ? 16.031 -42.531 13.273 1 81.88 197 ASN A CA 1
ATOM 1572 C C . ASN A 1 197 ? 17.203 -41.562 13.117 1 81.88 197 ASN A C 1
ATOM 1574 O O . ASN A 1 197 ? 18.359 -41.906 13.336 1 81.88 197 ASN A O 1
ATOM 1578 N N . VAL A 1 198 ? 16.844 -40.406 12.648 1 84.44 198 VAL A N 1
ATOM 1579 C CA . VAL A 1 198 ? 17.875 -39.438 12.383 1 84.44 198 VAL A CA 1
ATOM 1580 C C . VAL A 1 198 ? 18.188 -38.656 13.664 1 84.44 198 VAL A C 1
ATOM 1582 O O . VAL A 1 198 ? 19.344 -38.281 13.906 1 84.44 198 VAL A O 1
ATOM 1585 N N . ASP A 1 199 ? 17.188 -38.438 14.453 1 86.06 199 ASP A N 1
ATOM 1586 C CA . ASP A 1 199 ? 17.391 -37.75 15.734 1 86.06 199 ASP A CA 1
ATOM 1587 C C . ASP A 1 199 ? 17.953 -38.719 16.781 1 86.06 199 ASP A C 1
ATOM 1589 O O . ASP A 1 199 ? 17.234 -39.156 17.672 1 86.06 199 ASP A O 1
ATOM 1593 N N . LYS A 1 200 ? 19.188 -38.875 16.797 1 86.12 200 LYS A N 1
ATOM 1594 C CA . LYS A 1 200 ? 19.844 -39.906 17.594 1 86.12 200 LYS A CA 1
ATOM 1595 C C . LYS A 1 200 ? 19.781 -39.562 19.078 1 86.12 200 LYS A C 1
ATOM 1597 O O . LYS A 1 200 ? 19.703 -40.469 19.922 1 86.12 200 LYS A O 1
ATOM 1602 N N . ASP A 1 201 ? 19.812 -38.312 19.406 1 88.12 201 ASP A N 1
ATOM 1603 C CA . ASP A 1 201 ? 19.844 -37.938 20.828 1 88.12 201 ASP A CA 1
ATOM 1604 C C . ASP A 1 201 ? 18.438 -37.625 21.344 1 88.12 201 ASP A C 1
ATOM 1606 O O . ASP A 1 201 ? 18.266 -37.312 22.516 1 88.12 201 ASP A O 1
ATOM 1610 N N . GLY A 1 202 ? 17.453 -37.625 20.531 1 85.19 202 GLY A N 1
ATOM 1611 C CA . GLY A 1 202 ? 16.047 -37.531 20.875 1 85.19 202 GLY A CA 1
ATOM 1612 C C . GLY A 1 202 ? 15.633 -36.156 21.312 1 85.19 202 GLY A C 1
ATOM 1613 O O . GLY A 1 202 ? 14.625 -35.969 22 1 85.19 202 GLY A O 1
ATOM 1614 N N . ASN A 1 203 ? 16.375 -35.188 21.031 1 85.62 203 ASN A N 1
ATOM 1615 C CA . ASN A 1 203 ? 16.047 -33.844 21.516 1 85.62 203 ASN A CA 1
ATOM 1616 C C . ASN A 1 203 ? 15.164 -33.094 20.516 1 85.62 203 ASN A C 1
ATOM 1618 O O . ASN A 1 203 ? 14.781 -31.938 20.766 1 85.62 203 ASN A O 1
ATOM 1622 N N . GLY A 1 204 ? 14.836 -33.656 19.453 1 82.06 204 GLY A N 1
ATOM 1623 C CA . GLY A 1 204 ? 13.922 -33.094 18.469 1 82.06 204 GLY A CA 1
ATOM 1624 C C . GLY A 1 204 ? 14.594 -32.125 17.516 1 82.06 204 GLY A C 1
ATOM 1625 O O . GLY A 1 204 ? 13.938 -31.547 16.656 1 82.06 204 GLY A O 1
ATOM 1626 N N . LEU A 1 205 ? 15.852 -31.906 17.719 1 86.19 205 LEU A N 1
ATOM 1627 C CA . LEU A 1 205 ? 16.656 -31.031 16.875 1 86.19 205 LEU A CA 1
ATOM 1628 C C . LEU A 1 205 ? 17.688 -31.828 16.078 1 86.19 205 LEU A C 1
ATOM 1630 O O . LEU A 1 205 ? 17.984 -32.969 16.422 1 86.19 205 LEU A O 1
ATOM 1634 N N . LEU A 1 206 ? 18.078 -31.234 14.945 1 86.44 206 LEU A N 1
ATOM 1635 C CA . LEU A 1 206 ? 19.062 -31.953 14.148 1 86.44 206 LEU A CA 1
ATOM 1636 C C . LEU A 1 206 ? 20.422 -31.234 14.203 1 86.44 206 LEU A C 1
ATOM 1638 O O . LEU A 1 206 ? 20.5 -30.047 13.891 1 86.44 206 LEU A O 1
ATOM 1642 N N . SER A 1 207 ? 21.328 -31.953 14.734 1 86.5 207 SER A N 1
ATOM 1643 C CA . SER A 1 207 ? 22.703 -31.484 14.586 1 86.5 207 SER A CA 1
ATOM 1644 C C . SER A 1 207 ? 23.203 -31.688 13.164 1 86.5 207 SER A C 1
ATOM 1646 O O . SER A 1 207 ? 22.531 -32.312 12.344 1 86.5 207 SER A O 1
ATOM 1648 N N . LEU A 1 208 ? 24.391 -31.141 12.898 1 85.88 208 LEU A N 1
ATOM 1649 C CA . LEU A 1 208 ? 24.953 -31.297 11.562 1 85.88 208 LEU A CA 1
ATOM 1650 C C . LEU A 1 208 ? 25.156 -32.781 11.227 1 85.88 208 LEU A C 1
ATOM 1652 O O . LEU A 1 208 ? 24.891 -33.188 10.094 1 85.88 208 LEU A O 1
ATOM 1656 N N . GLU A 1 209 ? 25.641 -33.5 12.117 1 85.12 209 GLU A N 1
ATOM 1657 C CA . GLU A 1 209 ? 25.859 -34.906 11.914 1 85.12 209 GLU A CA 1
ATOM 1658 C C . GLU A 1 209 ? 24.547 -35.656 11.641 1 85.12 209 GLU A C 1
ATOM 1660 O O . GLU A 1 209 ? 24.5 -36.531 10.781 1 85.12 209 GLU A O 1
ATOM 1665 N N . GLU A 1 210 ? 23.578 -35.312 12.367 1 84.94 210 GLU A N 1
ATOM 1666 C CA . GLU A 1 210 ? 22.266 -35.906 12.188 1 84.94 210 GLU A CA 1
ATOM 1667 C C . GLU A 1 210 ? 21.641 -35.5 10.852 1 84.94 210 GLU A C 1
ATOM 1669 O O . GLU A 1 210 ? 21.016 -36.312 10.18 1 84.94 210 GLU A O 1
ATOM 1674 N N . PHE A 1 211 ? 21.844 -34.344 10.555 1 82.38 211 PHE A N 1
ATOM 1675 C CA . PHE A 1 211 ? 21.312 -33.781 9.305 1 82.38 211 PHE A CA 1
ATOM 1676 C C . PHE A 1 211 ? 21.906 -34.531 8.109 1 82.38 211 PHE A C 1
ATOM 1678 O O . PHE A 1 211 ? 21.203 -34.75 7.109 1 82.38 211 PHE A O 1
ATOM 1685 N N . ARG A 1 212 ? 23.062 -34.875 8.188 1 75.62 212 ARG A N 1
ATOM 1686 C CA . ARG A 1 212 ? 23.719 -35.594 7.098 1 75.62 212 ARG A CA 1
ATOM 1687 C C . ARG A 1 212 ? 23.031 -36.906 6.805 1 75.62 212 ARG A C 1
ATOM 1689 O O . ARG A 1 212 ? 23.094 -37.406 5.684 1 75.62 212 ARG A O 1
ATOM 1696 N N . LEU A 1 213 ? 22.438 -37.406 7.836 1 72.81 213 LEU A N 1
ATOM 1697 C CA . LEU A 1 213 ? 21.75 -38.688 7.684 1 72.81 213 LEU A CA 1
ATOM 1698 C C . LEU A 1 213 ? 20.438 -38.5 6.922 1 72.81 213 LEU A C 1
ATOM 1700 O O . LEU A 1 213 ? 19.891 -39.469 6.41 1 72.81 213 LEU A O 1
ATOM 1704 N N . LEU A 1 214 ? 19.891 -37.344 6.988 1 66.75 214 LEU A N 1
ATOM 1705 C CA . LEU A 1 214 ? 18.625 -37.062 6.312 1 66.75 214 LEU A CA 1
ATOM 1706 C C . LEU A 1 214 ? 18.844 -36.875 4.812 1 66.75 214 LEU A C 1
ATOM 1708 O O . LEU A 1 214 ? 18.688 -35.781 4.285 1 66.75 214 LEU A O 1
ATOM 1712 N N . SER A 1 215 ? 19.469 -37.781 4.18 1 59.78 215 SER A N 1
ATOM 1713 C CA . SER A 1 215 ? 19.688 -37.688 2.738 1 59.78 215 SER A CA 1
ATOM 1714 C C . SER A 1 215 ? 18.375 -37.594 1.981 1 59.78 215 SER A C 1
ATOM 1716 O O . SER A 1 215 ? 17.328 -38 2.482 1 59.78 215 SER A O 1
ATOM 1718 N N . ASN A 1 216 ? 18.391 -36.875 0.854 1 58.34 216 ASN A N 1
ATOM 1719 C CA . ASN A 1 216 ? 17.203 -36.75 0.008 1 58.34 216 ASN A CA 1
ATOM 1720 C C . ASN A 1 216 ? 16.562 -38.094 -0.292 1 58.34 216 ASN A C 1
ATOM 1722 O O . ASN A 1 216 ? 15.344 -38.219 -0.273 1 58.34 216 ASN A O 1
ATOM 1726 N N . ASP A 1 217 ? 17.469 -39 -0.454 1 58.5 217 ASP A N 1
ATOM 1727 C CA . ASP A 1 217 ? 16.984 -40.344 -0.819 1 58.5 217 ASP A CA 1
ATOM 1728 C C . ASP A 1 217 ? 16.219 -40.969 0.335 1 58.5 217 ASP A C 1
ATOM 1730 O O . ASP A 1 217 ? 15.18 -41.594 0.128 1 58.5 217 ASP A O 1
ATOM 1734 N N . ALA A 1 218 ? 16.75 -40.812 1.503 1 60.31 218 ALA A N 1
ATOM 1735 C CA . ALA A 1 218 ? 16.109 -41.438 2.65 1 60.31 218 ALA A CA 1
ATOM 1736 C C . ALA A 1 218 ? 14.734 -40.844 2.912 1 60.31 218 ALA A C 1
ATOM 1738 O O . ALA A 1 218 ? 13.789 -41.594 3.225 1 60.31 218 ALA A O 1
ATOM 1739 N N . PHE A 1 219 ? 14.656 -39.688 2.707 1 61.62 219 PHE A N 1
ATOM 1740 C CA . PHE A 1 219 ? 13.398 -38.969 2.889 1 61.62 219 PHE A CA 1
ATOM 1741 C C . PHE A 1 219 ? 12.336 -39.5 1.923 1 61.62 219 PHE A C 1
ATOM 1743 O O . PHE A 1 219 ? 11.219 -39.812 2.332 1 61.62 219 PHE A O 1
ATOM 1750 N N . GLN A 1 220 ? 12.734 -39.5 0.734 1 58.28 220 GLN A N 1
ATOM 1751 C CA . GLN A 1 220 ? 11.82 -39.969 -0.31 1 58.28 220 GLN A CA 1
ATOM 1752 C C . GLN A 1 220 ? 11.359 -41.375 -0.06 1 58.28 220 GLN A C 1
ATOM 1754 O O . GLN A 1 220 ? 10.18 -41.688 -0.214 1 58.28 220 GLN A O 1
ATOM 1759 N N . ARG A 1 221 ? 12.32 -42.188 0.242 1 59.81 221 ARG A N 1
ATOM 1760 C CA . ARG A 1 221 ? 12.008 -43.594 0.485 1 59.81 221 ARG A CA 1
ATOM 1761 C C . ARG A 1 221 ? 11.016 -43.75 1.634 1 59.81 221 ARG A C 1
ATOM 1763 O O . ARG A 1 221 ? 10.109 -44.562 1.57 1 59.81 221 ARG A O 1
ATOM 1770 N N . PHE A 1 222 ? 11.203 -43.031 2.566 1 61.16 222 PHE A N 1
ATOM 1771 C CA . PHE A 1 222 ? 10.312 -43.125 3.719 1 61.16 222 PHE A CA 1
ATOM 1772 C C . PHE A 1 222 ? 8.891 -42.719 3.334 1 61.16 222 PHE A C 1
ATOM 1774 O O . PHE A 1 222 ? 7.93 -43.406 3.705 1 61.16 222 PHE A O 1
ATOM 1781 N N . LEU A 1 223 ? 8.812 -41.656 2.615 1 61.16 223 LEU A N 1
ATOM 1782 C CA . LEU A 1 223 ? 7.488 -41.156 2.238 1 61.16 223 LEU A CA 1
ATOM 1783 C C . LEU A 1 223 ? 6.785 -42.156 1.316 1 61.16 223 LEU A C 1
ATOM 1785 O O . LEU A 1 223 ? 5.574 -42.375 1.428 1 61.16 223 LEU A O 1
ATOM 1789 N N . LEU A 1 224 ? 7.547 -42.781 0.454 1 58.56 224 LEU A N 1
ATOM 1790 C CA . LEU A 1 224 ? 6.996 -43.781 -0.463 1 58.56 224 LEU A CA 1
ATOM 1791 C C . LEU A 1 224 ? 6.492 -45 0.298 1 58.56 224 LEU A C 1
ATOM 1793 O O . LEU A 1 224 ? 5.441 -45.531 -0.037 1 58.56 224 LEU A O 1
ATOM 1797 N N . GLN A 1 225 ? 7.266 -45.375 1.199 1 60.28 225 GLN A N 1
ATOM 1798 C CA . GLN A 1 225 ? 6.906 -46.562 1.977 1 60.28 225 GLN A CA 1
ATOM 1799 C C . GLN A 1 225 ? 5.645 -46.312 2.803 1 60.28 225 GLN A C 1
ATOM 1801 O O . GLN A 1 225 ? 4.797 -47.188 2.928 1 60.28 225 GLN A O 1
ATOM 1806 N N . ARG A 1 226 ? 5.551 -45.281 3.385 1 61.41 226 ARG A N 1
ATOM 1807 C CA . ARG A 1 226 ? 4.422 -44.938 4.246 1 61.41 226 ARG A CA 1
ATOM 1808 C C . ARG A 1 226 ? 3.166 -44.656 3.426 1 61.41 226 ARG A C 1
ATOM 1810 O O . ARG A 1 226 ? 2.047 -44.875 3.906 1 61.41 226 ARG A O 1
ATOM 1817 N N . GLY A 1 227 ? 3.289 -44.406 2.164 1 60.16 227 GLY A N 1
ATOM 1818 C CA . GLY A 1 227 ? 2.152 -43.969 1.373 1 60.16 227 GLY A CA 1
ATOM 1819 C C . GLY A 1 227 ? 1.769 -42.5 1.639 1 60.16 227 GLY A C 1
ATOM 1820 O O . GLY A 1 227 ? 2.02 -42 2.727 1 60.16 227 GLY A O 1
ATOM 1821 N N . VAL A 1 228 ? 1.4 -41.844 0.569 1 63.97 228 VAL A N 1
ATOM 1822 C CA . VAL A 1 228 ? 1.044 -40.438 0.71 1 63.97 228 VAL A CA 1
ATOM 1823 C C . VAL A 1 228 ? -0.45 -40.281 0.453 1 63.97 228 VAL A C 1
ATOM 1825 O O . VAL A 1 228 ? -0.97 -40.719 -0.573 1 63.97 228 VAL A O 1
ATOM 1828 N N . GLU A 1 229 ? -1.07 -39.781 1.57 1 68.75 229 GLU A N 1
ATOM 1829 C CA . GLU A 1 229 ? -2.484 -39.469 1.423 1 68.75 229 GLU A CA 1
ATOM 1830 C C . GLU A 1 229 ? -2.676 -38.156 0.627 1 68.75 229 GLU A C 1
ATOM 1832 O O . GLU A 1 229 ? -1.813 -37.281 0.647 1 68.75 229 GLU A O 1
ATOM 1837 N N . ARG A 1 230 ? -3.857 -38.094 -0.083 1 70.19 230 ARG A N 1
ATOM 1838 C CA . ARG A 1 230 ? -4.172 -36.906 -0.872 1 70.19 230 ARG A CA 1
ATOM 1839 C C . ARG A 1 230 ? -4.164 -35.656 -0.002 1 70.19 230 ARG A C 1
ATOM 1841 O O . ARG A 1 230 ? -3.809 -34.562 -0.469 1 70.19 230 ARG A O 1
ATOM 1848 N N . SER A 1 231 ? -4.48 -35.844 1.223 1 71.25 231 SER A N 1
ATOM 1849 C CA . SER A 1 231 ? -4.543 -34.719 2.164 1 71.25 231 SER A CA 1
ATOM 1850 C C . SER A 1 231 ? -3.146 -34.219 2.498 1 71.25 231 SER A C 1
ATOM 1852 O O . SER A 1 231 ? -2.998 -33.125 3.033 1 71.25 231 SER A O 1
ATOM 1854 N N . GLN A 1 232 ? -2.215 -34.906 2.162 1 69.38 232 GLN A N 1
ATOM 1855 C CA . GLN A 1 232 ? -0.848 -34.531 2.508 1 69.38 232 GLN A CA 1
ATOM 1856 C C . GLN A 1 232 ? -0.152 -33.844 1.337 1 69.38 232 GLN A C 1
ATOM 1858 O O . GLN A 1 232 ? 0.974 -33.375 1.473 1 69.38 232 GLN A O 1
ATOM 1863 N N . LEU A 1 233 ? -0.847 -33.812 0.275 1 73.5 233 LEU A N 1
ATOM 1864 C CA . LEU A 1 233 ? -0.273 -33.188 -0.921 1 73.5 233 LEU A CA 1
ATOM 1865 C C . LEU A 1 233 ? -0.319 -31.672 -0.836 1 73.5 233 LEU A C 1
ATOM 1867 O O . LEU A 1 233 ? -1.12 -31.109 -0.084 1 73.5 233 LEU A O 1
ATOM 1871 N N . VAL A 1 234 ? 0.569 -31.062 -1.549 1 76.19 234 VAL A N 1
ATOM 1872 C CA . VAL A 1 234 ? 0.597 -29.609 -1.618 1 76.19 234 VAL A CA 1
ATOM 1873 C C . VAL A 1 234 ? -0.711 -29.094 -2.215 1 76.19 234 VAL A C 1
ATOM 1875 O O . VAL A 1 234 ? -1.2 -28.016 -1.83 1 76.19 234 VAL A O 1
ATOM 1878 N N . ARG A 1 235 ? -1.127 -29.844 -3.184 1 77.5 235 ARG A N 1
ATOM 1879 C CA . ARG A 1 235 ? -2.361 -29.516 -3.887 1 77.5 235 ARG A CA 1
ATOM 1880 C C . ARG A 1 235 ? -3.211 -30.75 -4.121 1 77.5 235 ARG A C 1
ATOM 1882 O O . ARG A 1 235 ? -2.686 -31.828 -4.445 1 77.5 235 ARG A O 1
ATOM 1889 N N . ASN A 1 236 ? -4.449 -30.656 -3.859 1 82.62 236 ASN A N 1
ATOM 1890 C CA . ASN A 1 236 ? -5.426 -31.719 -4.102 1 82.62 236 ASN A CA 1
ATOM 1891 C C . ASN A 1 236 ? -6.566 -31.219 -4.992 1 82.62 236 ASN A C 1
ATOM 1893 O O . ASN A 1 236 ? -7.559 -30.688 -4.496 1 82.62 236 ASN A O 1
ATOM 1897 N N . SER A 1 237 ? -6.363 -31.359 -6.266 1 90.19 237 SER A N 1
ATOM 1898 C CA . SER A 1 237 ? -7.316 -30.891 -7.266 1 90.19 237 SER A CA 1
ATOM 1899 C C . SER A 1 237 ? -7.098 -31.578 -8.609 1 90.19 237 SER A C 1
ATOM 1901 O O . SER A 1 237 ? -6.156 -32.344 -8.766 1 90.19 237 SER A O 1
ATOM 1903 N N . ARG A 1 238 ? -8 -31.453 -9.5 1 91.44 238 ARG A N 1
ATOM 1904 C CA . ARG A 1 238 ? -7.879 -31.844 -10.898 1 91.44 238 ARG A CA 1
ATOM 1905 C C . ARG A 1 238 ? -8 -30.625 -11.82 1 91.44 238 ARG A C 1
ATOM 1907 O O . ARG A 1 238 ? -8.68 -29.656 -11.484 1 91.44 238 ARG A O 1
ATOM 1914 N N . HIS A 1 239 ? -7.266 -30.656 -12.906 1 94 239 HIS A N 1
ATOM 1915 C CA . HIS A 1 239 ? -7.32 -29.484 -13.766 1 94 239 HIS A CA 1
ATOM 1916 C C . HIS A 1 239 ? -7.211 -29.859 -15.234 1 94 239 HIS A C 1
ATOM 1918 O O . HIS A 1 239 ? -6.945 -31.031 -15.562 1 94 239 HIS A O 1
ATOM 1924 N N . THR A 1 240 ? -7.547 -29.016 -16.125 1 94.31 240 THR A N 1
ATOM 1925 C CA . THR A 1 240 ? -7.34 -29.109 -17.562 1 94.31 240 THR A CA 1
ATOM 1926 C C . THR A 1 240 ? -7.066 -27.719 -18.156 1 94.31 240 THR A C 1
ATOM 1928 O O . THR A 1 240 ? -7.148 -26.719 -17.453 1 94.31 240 THR A O 1
ATOM 1931 N N . TRP A 1 241 ? -6.629 -27.703 -19.406 1 96.31 241 TRP A N 1
ATOM 1932 C CA . TRP A 1 241 ? -6.301 -26.469 -20.094 1 96.31 241 TRP A CA 1
ATOM 1933 C C . TRP A 1 241 ? -7.223 -26.25 -21.281 1 96.31 241 TRP A C 1
ATOM 1935 O O . TRP A 1 241 ? -7.461 -27.172 -22.078 1 96.31 241 TRP A O 1
ATOM 1945 N N . LEU A 1 242 ? -7.785 -25.062 -21.422 1 97 242 LEU A N 1
ATOM 1946 C CA . LEU A 1 242 ? -8.664 -24.734 -22.531 1 97 242 LEU A CA 1
ATOM 1947 C C . LEU A 1 242 ? -8.055 -23.641 -23.406 1 97 242 LEU A C 1
ATOM 1949 O O . LEU A 1 242 ? -7.723 -22.547 -22.906 1 97 242 LEU A O 1
ATOM 1953 N N . TYR A 1 243 ? -7.926 -23.953 -24.656 1 95.5 243 TYR A N 1
ATOM 1954 C CA . TYR A 1 243 ? -7.398 -23.016 -25.641 1 95.5 243 TYR A CA 1
ATOM 1955 C C . TYR A 1 243 ? -8.375 -21.875 -25.875 1 95.5 243 TYR A C 1
ATOM 1957 O O . TYR A 1 243 ? -9.586 -22.078 -25.922 1 95.5 243 TYR A O 1
ATOM 1965 N N . GLN A 1 244 ? -7.809 -20.562 -26.062 1 96.75 244 GLN A N 1
ATOM 1966 C CA . GLN A 1 244 ? -8.68 -19.406 -26.188 1 96.75 244 GLN A CA 1
ATOM 1967 C C . GLN A 1 244 ? -8.43 -18.672 -27.5 1 96.75 244 GLN A C 1
ATOM 1969 O O . GLN A 1 244 ? -8.906 -17.547 -27.688 1 96.75 244 GLN A O 1
ATOM 1974 N N . GLY A 1 245 ? -7.637 -19.203 -28.359 1 92.94 245 GLY A N 1
ATOM 1975 C CA . GLY A 1 245 ? -7.309 -18.531 -29.609 1 92.94 245 GLY A CA 1
ATOM 1976 C C . GLY A 1 245 ? -8.336 -18.766 -30.688 1 92.94 245 GLY A C 1
ATOM 1977 O O . GLY A 1 245 ? -9.492 -19.094 -30.406 1 92.94 245 GLY A O 1
ATOM 1978 N N . LYS A 1 246 ? -7.898 -18.531 -31.922 1 90.31 246 LYS A N 1
ATOM 1979 C CA . LYS A 1 246 ? -8.773 -18.703 -33.062 1 90.31 246 LYS A CA 1
ATOM 1980 C C . LYS A 1 246 ? -9.266 -20.141 -33.188 1 90.31 246 LYS A C 1
ATOM 1982 O O . LYS A 1 246 ? -8.484 -21.078 -33.031 1 90.31 246 LYS A O 1
ATOM 1987 N N . GLY A 1 247 ? -10.547 -20.359 -33.375 1 92.62 247 GLY A N 1
ATOM 1988 C CA . GLY A 1 247 ? -11.117 -21.688 -33.5 1 92.62 247 GLY A CA 1
ATOM 1989 C C . GLY A 1 247 ? -11.688 -22.219 -32.188 1 92.62 247 GLY A C 1
ATOM 1990 O O . GLY A 1 247 ? -12.445 -23.188 -32.188 1 92.62 247 GLY A O 1
ATOM 1991 N N . ALA A 1 248 ? -11.297 -21.609 -31.109 1 95.25 248 ALA A N 1
ATOM 1992 C CA . ALA A 1 248 ? -11.844 -22 -29.828 1 95.25 248 ALA A CA 1
ATOM 1993 C C . ALA A 1 248 ? -13.305 -21.594 -29.703 1 95.25 248 ALA A C 1
ATOM 1995 O O . ALA A 1 248 ? -13.812 -20.828 -30.516 1 95.25 248 ALA A O 1
ATOM 1996 N N . HIS A 1 249 ? -14.008 -22.188 -28.734 1 96.94 249 HIS A N 1
ATOM 1997 C CA . HIS A 1 249 ? -15.391 -21.812 -28.453 1 96.94 249 HIS A CA 1
ATOM 1998 C C . HIS A 1 249 ? -15.516 -20.312 -28.219 1 96.94 249 HIS A C 1
ATOM 2000 O O . HIS A 1 249 ? -14.664 -19.703 -27.578 1 96.94 249 HIS A O 1
ATOM 2006 N N . GLN A 1 250 ? -16.578 -19.719 -28.625 1 97.75 250 GLN A N 1
ATOM 2007 C CA . GLN A 1 250 ? -16.781 -18.266 -28.594 1 97.75 250 GLN A CA 1
ATOM 2008 C C . GLN A 1 250 ? -16.703 -17.734 -27.172 1 97.75 250 GLN A C 1
ATOM 2010 O O . GLN A 1 250 ? -16.172 -16.641 -26.938 1 97.75 250 GLN A O 1
ATOM 2015 N N . VAL A 1 251 ? -17.25 -18.391 -26.25 1 97.94 251 VAL A N 1
ATOM 2016 C CA . VAL A 1 251 ? -17.25 -17.969 -24.859 1 97.94 251 VAL A CA 1
ATOM 2017 C C . VAL A 1 251 ? -15.812 -17.812 -24.375 1 97.94 251 VAL A C 1
ATOM 2019 O O . VAL A 1 251 ? -15.508 -16.859 -23.641 1 97.94 251 VAL A O 1
ATOM 2022 N N . LEU A 1 252 ? -14.969 -18.734 -24.734 1 98.38 252 LEU A N 1
ATOM 2023 C CA . LEU A 1 252 ? -13.57 -18.672 -24.328 1 98.38 252 LEU A CA 1
ATOM 2024 C C . LEU A 1 252 ? -12.875 -17.469 -24.953 1 98.38 252 LEU A C 1
ATOM 2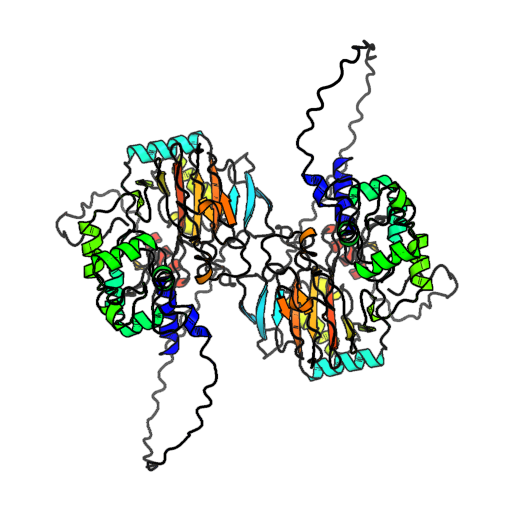026 O O . LEU A 1 252 ? -12.086 -16.797 -24.297 1 98.38 252 LEU A O 1
ATOM 2030 N N . GLN A 1 253 ? -13.172 -17.172 -26.156 1 97.81 253 GLN A N 1
ATOM 2031 C CA . GLN A 1 253 ? -12.625 -15.992 -26.828 1 97.81 253 GLN A CA 1
ATOM 2032 C C . GLN A 1 253 ? -13.117 -14.703 -26.188 1 97.81 253 GLN A C 1
ATOM 2034 O O . GLN A 1 253 ? -12.352 -13.758 -26 1 97.81 253 GLN A O 1
ATOM 2039 N N . ASP A 1 254 ? -14.344 -14.711 -25.859 1 97.75 254 ASP A N 1
ATOM 2040 C CA . ASP A 1 254 ? -14.945 -13.539 -25.234 1 97.75 254 ASP A CA 1
ATOM 2041 C C . ASP A 1 254 ? -14.305 -13.242 -23.891 1 97.75 254 ASP A C 1
ATOM 2043 O O . ASP A 1 254 ? -14.086 -12.086 -23.531 1 97.75 254 ASP A O 1
ATOM 2047 N N . ILE A 1 255 ? -14.062 -14.258 -23.141 1 98.25 255 ILE A N 1
ATOM 2048 C CA . ILE A 1 255 ? -13.445 -14.094 -21.828 1 98.25 255 ILE A CA 1
ATOM 2049 C C . ILE A 1 255 ? -12.055 -13.492 -21.984 1 98.25 255 ILE A C 1
ATOM 2051 O O . ILE A 1 255 ? -11.68 -12.57 -21.25 1 98.25 255 ILE A O 1
ATOM 2055 N N . LYS A 1 256 ? -11.289 -13.977 -22.938 1 98.12 256 LYS A N 1
ATOM 2056 C CA . LYS A 1 256 ? -9.961 -13.422 -23.203 1 98.12 256 LYS A CA 1
ATOM 2057 C C . LYS A 1 256 ? -10.047 -11.945 -23.578 1 98.12 256 LYS A C 1
ATOM 2059 O O . LYS A 1 256 ? -9.258 -11.125 -23.094 1 98.12 256 LYS A O 1
ATOM 2064 N N . ALA A 1 257 ? -10.969 -11.617 -24.422 1 97.69 257 ALA A N 1
ATOM 2065 C CA . ALA A 1 257 ? -11.156 -10.227 -24.828 1 97.69 257 ALA A CA 1
ATOM 2066 C C . ALA A 1 257 ? -11.5 -9.344 -23.641 1 97.69 257 ALA A C 1
ATOM 2068 O O . ALA A 1 257 ? -11.008 -8.219 -23.531 1 97.69 257 ALA A O 1
ATOM 2069 N N . ARG A 1 258 ? -12.336 -9.828 -22.797 1 98.31 258 ARG A N 1
ATOM 2070 C CA . ARG A 1 258 ? -12.742 -9.086 -21.609 1 98.31 258 ARG A CA 1
ATOM 2071 C C . ARG A 1 258 ? -11.547 -8.852 -20.688 1 98.31 258 ARG A C 1
ATOM 2073 O O . ARG A 1 258 ? -11.406 -7.77 -20.109 1 98.31 258 ARG A O 1
ATOM 2080 N N . VAL A 1 259 ? -10.703 -9.867 -20.531 1 98.5 259 VAL A N 1
ATOM 2081 C CA . VAL A 1 259 ? -9.5 -9.742 -19.719 1 98.5 259 VAL A CA 1
ATOM 2082 C C . VAL A 1 259 ? -8.562 -8.711 -20.344 1 98.5 259 VAL A C 1
ATOM 2084 O O . VAL A 1 259 ? -7.918 -7.938 -19.625 1 98.5 259 VAL A O 1
ATOM 2087 N N . THR A 1 260 ? -8.469 -8.695 -21.672 1 98 260 THR A N 1
ATOM 2088 C CA . THR A 1 260 ? -7.656 -7.707 -22.359 1 98 260 THR A CA 1
ATOM 2089 C C . THR A 1 260 ? -8.125 -6.293 -22.031 1 98 260 THR A C 1
ATOM 2091 O O . THR A 1 260 ? -7.312 -5.418 -21.734 1 98 260 THR A O 1
ATOM 2094 N N . ARG A 1 261 ? -9.375 -6.117 -22.031 1 97.69 261 ARG A N 1
ATOM 2095 C CA . ARG A 1 261 ? -9.938 -4.805 -21.719 1 97.69 261 ARG A CA 1
ATOM 2096 C C . ARG A 1 261 ? -9.719 -4.461 -20.25 1 97.69 261 ARG A C 1
ATOM 2098 O O . ARG A 1 261 ? -9.422 -3.312 -19.906 1 97.69 261 ARG A O 1
ATOM 2105 N N . LEU A 1 262 ? -9.891 -5.441 -19.375 1 97.94 262 LEU A N 1
ATOM 2106 C CA . LEU A 1 262 ? -9.703 -5.246 -17.938 1 97.94 262 LEU A CA 1
ATOM 2107 C C . LEU A 1 262 ? -8.289 -4.777 -17.641 1 97.94 262 LEU A C 1
ATOM 2109 O O . LEU A 1 262 ? -8.094 -3.826 -16.875 1 97.94 262 LEU A O 1
ATOM 2113 N N . THR A 1 263 ? -7.301 -5.418 -18.266 1 97.25 263 THR A N 1
ATOM 2114 C CA . THR A 1 263 ? -5.898 -5.16 -17.953 1 97.25 263 THR A CA 1
ATOM 2115 C C . THR A 1 263 ? -5.371 -3.98 -18.766 1 97.25 263 THR A C 1
ATOM 2117 O O . THR A 1 263 ? -4.324 -3.418 -18.438 1 97.25 263 THR A O 1
ATOM 2120 N N . ARG A 1 264 ? -6.012 -3.707 -19.875 1 95.25 264 ARG A N 1
ATOM 2121 C CA . ARG A 1 264 ? -5.621 -2.654 -20.812 1 95.25 264 ARG A CA 1
ATOM 2122 C C . ARG A 1 264 ? -4.234 -2.916 -21.391 1 95.25 264 ARG A C 1
ATOM 2124 O O . ARG A 1 264 ? -3.486 -1.979 -21.672 1 95.25 264 ARG A O 1
ATOM 2131 N N . LEU A 1 265 ? -3.863 -4.16 -21.375 1 96.5 265 LEU A N 1
ATOM 2132 C CA . LEU A 1 265 ? -2.605 -4.547 -22.016 1 96.5 265 LEU A CA 1
ATOM 2133 C C . LEU A 1 265 ? -2.779 -4.699 -23.516 1 96.5 265 LEU A C 1
ATOM 2135 O O . LEU A 1 265 ? -3.893 -4.922 -24 1 96.5 265 LEU A O 1
ATOM 2139 N N . PRO A 1 266 ? -1.694 -4.535 -24.234 1 94.38 266 PRO A N 1
ATOM 2140 C CA . PRO A 1 266 ? -1.796 -4.867 -25.656 1 94.38 266 PRO A CA 1
ATOM 2141 C C . PRO A 1 266 ? -2.312 -6.285 -25.906 1 94.38 266 PRO A C 1
ATOM 2143 O O . PRO A 1 266 ? -1.862 -7.23 -25.25 1 94.38 266 PRO A O 1
ATOM 2146 N N . PRO A 1 267 ? -3.211 -6.438 -26.812 1 94.62 267 PRO A N 1
ATOM 2147 C CA . PRO A 1 267 ? -3.822 -7.75 -27.047 1 94.62 267 PRO A CA 1
ATOM 2148 C C . PRO A 1 267 ? -2.793 -8.828 -27.359 1 94.62 267 PRO A C 1
ATOM 2150 O O . PRO A 1 267 ? -2.975 -9.992 -26.984 1 94.62 267 PRO A O 1
ATOM 2153 N N . THR A 1 268 ? -1.738 -8.453 -28.016 1 93.31 268 THR A N 1
ATOM 2154 C CA . THR A 1 268 ? -0.726 -9.43 -28.406 1 93.31 268 THR A CA 1
ATOM 2155 C C . THR A 1 268 ? -0.121 -10.102 -27.172 1 93.31 268 THR A C 1
ATOM 2157 O O . THR A 1 268 ? 0.184 -11.297 -27.188 1 93.31 268 THR A O 1
ATOM 2160 N N . LEU A 1 269 ? 0.09 -9.359 -26.141 1 95.12 269 LEU A N 1
ATOM 2161 C CA . LEU A 1 269 ? 0.659 -9.906 -24.922 1 95.12 269 LEU A CA 1
ATOM 2162 C C . LEU A 1 269 ? -0.294 -10.906 -24.281 1 95.12 269 LEU A C 1
ATOM 2164 O O . LEU A 1 269 ? 0.137 -11.953 -23.781 1 95.12 269 LEU A O 1
ATOM 2168 N N . VAL A 1 270 ? -1.592 -10.617 -24.297 1 96.69 270 VAL A N 1
ATOM 2169 C CA . VAL A 1 270 ? -2.598 -11.492 -23.703 1 96.69 270 VAL A CA 1
ATOM 2170 C C . VAL A 1 270 ? -2.76 -12.75 -24.562 1 96.69 270 VAL A C 1
ATOM 2172 O O . VAL A 1 270 ? -2.859 -13.859 -24.031 1 96.69 270 VAL A O 1
ATOM 2175 N N . ASP A 1 271 ? -2.67 -12.586 -25.828 1 94.69 271 ASP A N 1
ATOM 2176 C CA . ASP A 1 271 ? -2.836 -13.695 -26.766 1 94.69 271 ASP A CA 1
ATOM 2177 C C . ASP A 1 271 ? -1.704 -14.703 -26.625 1 94.69 271 ASP A C 1
ATOM 2179 O O . ASP A 1 271 ? -1.917 -15.906 -26.797 1 94.69 271 ASP A O 1
ATOM 2183 N N . LEU A 1 272 ? -0.56 -14.234 -26.328 1 91.75 272 LEU A N 1
ATOM 2184 C CA . LEU A 1 272 ? 0.623 -15.086 -26.312 1 91.75 272 LEU A CA 1
AT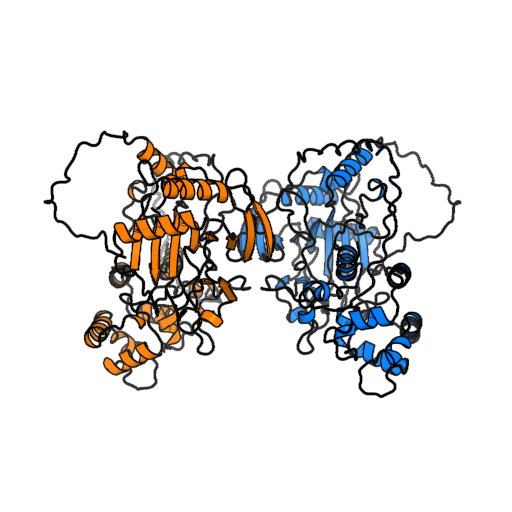OM 2185 C C . LEU A 1 272 ? 0.81 -15.711 -24.938 1 91.75 272 LEU A C 1
ATOM 2187 O O . LEU A 1 272 ? 1.799 -16.406 -24.688 1 91.75 272 LEU A O 1
ATOM 2191 N N . SER A 1 273 ? -0.141 -15.492 -24.094 1 95.62 273 SER A N 1
ATOM 2192 C CA . SER A 1 273 ? -0.04 -16.016 -22.734 1 95.62 273 SER A CA 1
ATOM 2193 C C . SER A 1 273 ? -0.654 -17.406 -22.625 1 95.62 273 SER A C 1
ATOM 2195 O O . SER A 1 273 ? -1.1 -17.969 -23.625 1 95.62 273 SER A O 1
ATOM 2197 N N . GLU A 1 274 ? -0.604 -18.016 -21.453 1 95.12 274 GLU A N 1
ATOM 2198 C CA . GLU A 1 274 ? -1.033 -19.391 -21.203 1 95.12 274 GLU A CA 1
ATOM 2199 C C . GLU A 1 274 ? -2.523 -19.562 -21.484 1 95.12 274 GLU A C 1
ATOM 2201 O O . GLU A 1 274 ? -3.295 -18.609 -21.375 1 95.12 274 GLU A O 1
ATOM 2206 N N . PRO A 1 275 ? -2.896 -20.766 -21.953 1 96.19 275 PRO A N 1
ATOM 2207 C CA . PRO A 1 275 ? -4.328 -21.031 -22.078 1 96.19 275 PRO A CA 1
ATOM 2208 C C . PRO A 1 275 ? -5.059 -20.938 -20.734 1 96.19 275 PRO A C 1
ATOM 2210 O O . PRO A 1 275 ? -4.422 -20.781 -19.688 1 96.19 275 PRO A O 1
ATOM 2213 N N . LEU A 1 276 ? -6.344 -21.047 -20.828 1 98.44 276 LEU A N 1
ATOM 2214 C CA . LEU A 1 276 ? -7.168 -20.984 -19.625 1 98.44 276 LEU A CA 1
ATOM 2215 C C . LEU A 1 276 ? -7.074 -22.281 -18.828 1 98.44 276 LEU A C 1
ATOM 2217 O O . LEU A 1 276 ? -7.348 -23.359 -19.375 1 98.44 276 LEU A O 1
ATOM 2221 N N . GLN A 1 277 ? -6.625 -22.203 -17.578 1 97.75 277 GLN A N 1
ATOM 2222 C CA . GLN A 1 277 ? -6.625 -23.375 -16.703 1 97.75 277 GLN A CA 1
ATOM 2223 C C . GLN A 1 277 ? -7.945 -23.5 -15.953 1 97.75 277 GLN A C 1
ATOM 2225 O O . GLN A 1 277 ? -8.422 -22.547 -15.352 1 97.75 277 GLN A O 1
ATOM 2230 N N . VAL A 1 278 ? -8.539 -24.594 -16.047 1 98.31 278 VAL A N 1
ATOM 2231 C CA . VAL A 1 278 ? -9.75 -24.859 -15.273 1 98.31 278 VAL A CA 1
ATOM 2232 C C . VAL A 1 278 ? -9.461 -25.922 -14.219 1 98.31 278 VAL A C 1
ATOM 2234 O O . VAL A 1 278 ? -8.906 -26.984 -14.531 1 98.31 278 VAL A O 1
ATOM 2237 N N . VAL A 1 279 ? -9.836 -25.625 -12.961 1 97.75 279 VAL A N 1
ATOM 2238 C CA . VAL A 1 279 ? -9.5 -26.5 -11.844 1 97.75 279 VAL A CA 1
ATOM 2239 C C . VAL A 1 279 ? -10.773 -26.875 -11.094 1 97.75 279 VAL A C 1
ATOM 2241 O O . VAL A 1 279 ? -11.656 -26.047 -10.883 1 97.75 279 VAL A O 1
ATOM 2244 N N . CYS A 1 280 ? -10.812 -28.094 -10.703 1 97.19 280 CYS A N 1
ATOM 2245 C CA . CYS A 1 280 ? -11.922 -28.609 -9.906 1 97.19 280 CYS A CA 1
ATOM 2246 C C . CYS A 1 280 ? -11.422 -29.156 -8.578 1 97.19 280 CYS A C 1
ATOM 2248 O O . CYS A 1 280 ? -10.531 -30.016 -8.547 1 97.19 280 CYS A O 1
ATOM 2250 N N . TYR A 1 281 ? -11.945 -28.656 -7.508 1 96.25 281 TYR A N 1
ATOM 2251 C CA . TYR A 1 281 ? -11.68 -29.156 -6.16 1 96.25 281 TYR A CA 1
ATOM 2252 C C . TYR A 1 281 ? -12.883 -29.906 -5.605 1 96.25 281 TYR A C 1
ATOM 2254 O O . TYR A 1 281 ? -13.977 -29.344 -5.508 1 96.25 281 TYR A O 1
ATOM 2262 N N . GLN A 1 282 ? -12.656 -31.109 -5.258 1 94.25 282 GLN A N 1
ATOM 2263 C CA . GLN A 1 282 ? -13.68 -31.859 -4.523 1 94.25 282 GLN A CA 1
ATOM 2264 C C . GLN A 1 282 ? -13.562 -31.609 -3.02 1 94.25 282 GLN A C 1
ATOM 2266 O O . GLN A 1 282 ? -12.727 -30.828 -2.578 1 94.25 282 GLN A O 1
ATOM 2271 N N . GLU A 1 283 ? -14.508 -32.156 -2.275 1 94.44 283 GLU A N 1
ATOM 2272 C CA . GLU A 1 283 ? -14.391 -32.062 -0.824 1 94.44 283 GLU A CA 1
ATOM 2273 C C . GLU A 1 283 ? -13.023 -32.531 -0.345 1 94.44 283 GLU A C 1
ATOM 2275 O O . GLU A 1 283 ? -12.531 -33.594 -0.789 1 94.44 283 GLU A O 1
ATOM 2280 N N . GLY A 1 284 ? -12.414 -31.688 0.494 1 91.19 284 GLY A N 1
ATOM 2281 C CA . GLY A 1 284 ? -11.055 -31.969 0.927 1 91.19 284 GLY A CA 1
ATOM 2282 C C . GLY A 1 284 ? -10.008 -31.328 0.044 1 91.19 284 GLY A C 1
ATOM 2283 O O . GLY A 1 284 ? -8.836 -31.25 0.423 1 91.19 284 GLY A O 1
ATOM 2284 N N . GLY A 1 285 ? -10.453 -30.922 -1.125 1 93.25 285 GLY A N 1
ATOM 2285 C CA . GLY A 1 285 ? -9.523 -30.266 -2.033 1 93.25 285 GLY A CA 1
ATOM 2286 C C . GLY A 1 285 ? -8.961 -28.969 -1.479 1 93.25 285 GLY A C 1
ATOM 2287 O O . GLY A 1 285 ? -9.664 -28.219 -0.8 1 93.25 285 GLY A O 1
ATOM 2288 N N . HIS A 1 286 ? -7.676 -28.688 -1.684 1 91.69 286 HIS A N 1
ATOM 2289 C CA . HIS A 1 286 ? -6.98 -27.516 -1.176 1 91.69 286 HIS A CA 1
ATOM 2290 C C . HIS A 1 286 ? -5.734 -27.219 -2.004 1 91.69 286 HIS A C 1
ATOM 2292 O O . HIS A 1 286 ? -5.34 -28.016 -2.854 1 91.69 286 HIS A O 1
ATOM 2298 N N . TYR A 1 287 ? -5.195 -26.125 -1.854 1 93.12 287 TYR A N 1
ATOM 2299 C CA . TYR A 1 287 ? -3.898 -25.734 -2.393 1 93.12 287 TYR A CA 1
ATOM 2300 C C . TYR A 1 287 ? -3.15 -24.828 -1.414 1 93.12 287 TYR A C 1
ATOM 2302 O O . TYR A 1 287 ? -3.543 -23.688 -1.194 1 93.12 287 TYR A O 1
ATOM 2310 N N . HIS A 1 288 ? -2.096 -25.297 -0.872 1 88.44 288 HIS A N 1
ATOM 2311 C CA . HIS A 1 288 ? -1.342 -24.531 0.121 1 88.44 288 HIS A CA 1
ATOM 2312 C C . HIS A 1 288 ? -0.799 -23.234 -0.471 1 88.44 288 HIS A C 1
ATOM 2314 O O . HIS A 1 288 ? -0.727 -23.094 -1.693 1 88.44 288 HIS A O 1
ATOM 2320 N N . ALA A 1 289 ? -0.452 -22.328 0.42 1 90.94 289 ALA A N 1
ATOM 2321 C CA . ALA A 1 289 ? -0.046 -20.984 -0.013 1 90.94 289 ALA A CA 1
ATOM 2322 C C . ALA A 1 289 ? 1.144 -21.062 -0.966 1 90.94 289 ALA A C 1
ATOM 2324 O O . ALA A 1 289 ? 2.078 -21.828 -0.746 1 90.94 289 ALA A O 1
ATOM 2325 N N . HIS A 1 290 ? 1.088 -20.266 -2.053 1 88.69 290 HIS A N 1
ATOM 2326 C CA . HIS A 1 290 ? 2.105 -20.266 -3.098 1 88.69 290 HIS A CA 1
ATOM 2327 C C . HIS A 1 290 ? 2.076 -18.969 -3.898 1 88.69 290 HIS A C 1
ATOM 2329 O O . HIS A 1 290 ? 1.175 -18.156 -3.721 1 88.69 290 HIS A O 1
ATOM 2335 N N . HIS A 1 291 ? 3.121 -18.812 -4.641 1 91.88 291 HIS A N 1
ATOM 2336 C CA . HIS A 1 291 ? 3.16 -17.75 -5.645 1 91.88 291 HIS A CA 1
ATOM 2337 C C . HIS A 1 291 ? 2.891 -18.312 -7.039 1 91.88 291 HIS A C 1
ATOM 2339 O O . HIS A 1 291 ? 3.314 -19.422 -7.359 1 91.88 291 HIS A O 1
ATOM 2345 N N . ASP A 1 292 ? 2.219 -17.547 -7.832 1 95 292 ASP A N 1
ATOM 2346 C CA . ASP A 1 292 ? 1.913 -18 -9.188 1 95 292 ASP A CA 1
ATOM 2347 C C . ASP A 1 292 ? 3.145 -17.922 -10.086 1 95 292 ASP A C 1
ATOM 2349 O O . ASP A 1 292 ? 3.174 -18.5 -11.164 1 95 292 ASP A O 1
ATOM 2353 N N . SER A 1 293 ? 4.059 -17.078 -9.734 1 91.38 293 SER A N 1
ATOM 2354 C CA . SER A 1 293 ? 5.301 -16.953 -10.484 1 91.38 293 SER A CA 1
ATOM 2355 C C . SER A 1 293 ? 6.496 -16.781 -9.562 1 91.38 293 SER A C 1
ATOM 2357 O O . SER A 1 293 ? 6.363 -16.25 -8.461 1 91.38 293 SER A O 1
ATOM 2359 N N . GLY A 1 294 ? 7.617 -17.25 -10.055 1 85.38 294 GLY A N 1
ATOM 2360 C CA . GLY A 1 294 ? 8.836 -17.109 -9.273 1 85.38 294 GLY A CA 1
ATOM 2361 C C . GLY A 1 294 ? 9.602 -15.836 -9.594 1 85.38 294 GLY A C 1
ATOM 2362 O O . GLY A 1 294 ? 9.25 -15.102 -10.516 1 85.38 294 GLY A O 1
ATOM 2363 N N . PRO A 1 295 ? 10.57 -15.602 -8.773 1 85.06 295 PRO A N 1
ATOM 2364 C CA . PRO A 1 295 ? 11.414 -14.438 -9.023 1 85.06 295 PRO A CA 1
ATOM 2365 C C . PRO A 1 295 ? 12.242 -14.57 -10.305 1 85.06 295 PRO A C 1
ATOM 2367 O O . PRO A 1 295 ? 12.414 -15.68 -10.82 1 85.06 295 PRO A O 1
ATOM 2370 N N . VAL A 1 296 ? 12.586 -13.477 -10.852 1 82.69 296 VAL A N 1
ATOM 2371 C CA . VAL A 1 296 ? 13.414 -13.461 -12.055 1 82.69 296 VAL A CA 1
ATOM 2372 C C . VAL A 1 296 ? 14.789 -12.883 -11.734 1 82.69 296 VAL A C 1
ATOM 2374 O O . VAL A 1 296 ? 14.891 -11.758 -11.234 1 82.69 296 VAL A O 1
ATOM 2377 N N . TYR A 1 297 ? 15.781 -13.672 -11.992 1 75 297 TYR A N 1
ATOM 2378 C CA . TYR A 1 297 ? 17.188 -13.258 -11.875 1 75 297 TYR A CA 1
ATOM 2379 C C . TYR A 1 297 ? 17.844 -13.219 -13.25 1 75 297 TYR A C 1
ATOM 2381 O O . TYR A 1 297 ? 17.266 -13.68 -14.242 1 75 297 TYR A O 1
ATOM 2389 N N . PRO A 1 298 ? 18.984 -12.664 -13.297 1 69.81 298 PRO A N 1
ATOM 2390 C CA . PRO A 1 298 ? 19.641 -12.578 -14.602 1 69.81 298 PRO A CA 1
ATOM 2391 C C . PRO A 1 298 ? 19.797 -13.938 -15.281 1 69.81 298 PRO A C 1
ATOM 2393 O O . PRO A 1 298 ? 19.719 -14.031 -16.5 1 69.81 298 PRO A O 1
ATOM 2396 N N . GLU A 1 299 ? 19.938 -15.016 -14.445 1 71.94 299 GLU A N 1
ATOM 2397 C CA . GLU A 1 299 ? 20.141 -16.344 -14.992 1 71.94 299 GLU A CA 1
ATOM 2398 C C . GLU A 1 299 ? 18.812 -17.078 -15.188 1 71.94 299 GLU A C 1
ATOM 2400 O O . GLU A 1 299 ? 18.797 -18.25 -15.555 1 71.94 299 GLU A O 1
ATOM 2405 N N . THR A 1 300 ? 17.797 -16.328 -14.969 1 78.56 300 THR A N 1
ATOM 2406 C CA . THR A 1 300 ? 16.484 -16.953 -15.086 1 78.56 300 THR A CA 1
ATOM 2407 C C . THR A 1 300 ? 15.812 -16.578 -16.406 1 78.56 300 THR A C 1
ATOM 2409 O O . THR A 1 300 ? 15.859 -15.414 -16.812 1 78.56 300 THR A O 1
ATOM 2412 N N . ALA A 1 301 ? 15.336 -17.594 -17.078 1 81 301 ALA A N 1
ATOM 2413 C CA . ALA A 1 301 ? 14.562 -17.328 -18.297 1 81 301 ALA A CA 1
ATOM 2414 C C . ALA A 1 301 ? 13.078 -17.594 -18.062 1 81 301 ALA A C 1
ATOM 2416 O O . ALA A 1 301 ? 12.711 -18.469 -17.266 1 81 301 ALA A O 1
ATOM 2417 N N . CYS A 1 302 ? 12.336 -16.812 -18.719 1 89.5 302 CYS A N 1
ATOM 2418 C CA . CYS A 1 302 ? 10.898 -17.094 -18.688 1 89.5 302 CYS A CA 1
ATOM 2419 C C . CYS A 1 302 ? 10.547 -18.234 -19.625 1 89.5 302 CYS A C 1
ATOM 2421 O O . CYS A 1 302 ? 11.078 -18.328 -20.734 1 89.5 302 CYS A O 1
ATOM 2423 N N . THR A 1 303 ? 9.672 -19.078 -19.188 1 87 303 THR A N 1
ATOM 2424 C CA . THR A 1 303 ? 9.32 -20.281 -19.938 1 87 303 THR A CA 1
ATOM 2425 C C . THR A 1 303 ? 8.789 -19.922 -21.312 1 87 303 THR A C 1
ATOM 2427 O O . THR A 1 303 ? 9.18 -20.531 -22.312 1 87 303 THR A O 1
ATOM 2430 N N . HIS A 1 304 ? 7.984 -18.891 -21.453 1 89.12 304 HIS A N 1
ATOM 2431 C CA . HIS A 1 304 ? 7.32 -18.594 -22.719 1 89.12 304 HIS A CA 1
ATOM 2432 C C . HIS A 1 304 ? 8.281 -17.938 -23.703 1 89.12 304 HIS A C 1
ATOM 2434 O O . HIS A 1 304 ? 8.062 -17.969 -24.922 1 89.12 304 HIS A O 1
ATOM 2440 N N . THR A 1 305 ? 9.344 -17.359 -23.188 1 90.06 305 THR A N 1
ATOM 2441 C CA . THR A 1 305 ? 10.281 -16.672 -24.078 1 90.06 305 THR A CA 1
ATOM 2442 C C . THR A 1 305 ? 11.594 -17.438 -24.156 1 90.06 305 THR A C 1
ATOM 2444 O O . THR A 1 305 ? 12.602 -16.906 -24.609 1 90.06 305 THR A O 1
ATOM 2447 N N . ARG A 1 306 ? 11.656 -18.609 -23.703 1 84.5 306 ARG A N 1
ATOM 2448 C CA . ARG A 1 306 ? 12.883 -19.391 -23.641 1 84.5 306 ARG A CA 1
ATOM 2449 C C . ARG A 1 306 ? 13.531 -19.5 -25.016 1 84.5 306 ARG A C 1
ATOM 2451 O O . ARG A 1 306 ? 14.75 -19.406 -25.141 1 84.5 306 ARG A O 1
ATOM 2458 N N . LEU A 1 307 ? 12.719 -19.75 -25.969 1 78.94 307 LEU A N 1
ATOM 2459 C CA . LEU A 1 307 ? 13.234 -19.906 -27.328 1 78.94 307 LEU A CA 1
ATOM 2460 C C . LEU A 1 307 ? 13.914 -18.625 -27.812 1 78.94 307 LEU A C 1
ATOM 2462 O O . LEU A 1 307 ? 14.875 -18.688 -28.578 1 78.94 307 LEU A O 1
ATOM 2466 N N . ALA A 1 308 ? 13.453 -17.547 -27.266 1 76.94 308 ALA A N 1
ATOM 2467 C CA . ALA A 1 308 ? 14.008 -16.266 -27.672 1 76.94 308 ALA A CA 1
ATOM 2468 C C . ALA A 1 308 ? 15.258 -15.93 -26.859 1 76.94 308 ALA A C 1
ATOM 2470 O O . ALA A 1 308 ? 16.047 -15.062 -27.234 1 76.94 308 ALA A O 1
ATOM 2471 N N . ALA A 1 309 ? 15.469 -16.453 -25.641 1 71.06 309 ALA A N 1
ATOM 2472 C CA . ALA A 1 309 ? 16.562 -16.141 -24.734 1 71.06 309 ALA A CA 1
ATOM 2473 C C . ALA A 1 309 ? 17.875 -16.781 -25.188 1 71.06 309 ALA A C 1
ATOM 2475 O O . ALA A 1 309 ? 18.953 -16.328 -24.828 1 71.06 309 ALA A O 1
ATOM 2476 N N . ASN A 1 310 ? 17.984 -17.234 -26.266 1 64.12 310 ASN A N 1
ATOM 2477 C CA . ASN A 1 310 ? 19.156 -17.906 -26.781 1 64.12 310 ASN A CA 1
ATOM 2478 C C . ASN A 1 310 ? 20.094 -18.344 -25.656 1 64.12 310 ASN A C 1
ATOM 2480 O O . ASN A 1 310 ? 21.312 -18.156 -25.75 1 64.12 310 ASN A O 1
ATOM 2484 N N . THR A 1 311 ? 19.641 -18.469 -24.453 1 61.78 311 THR A N 1
ATOM 2485 C CA . THR A 1 311 ? 20.562 -18.781 -23.359 1 61.78 311 THR A CA 1
ATOM 2486 C C . THR A 1 311 ? 20.203 -20.125 -22.734 1 61.78 311 THR A C 1
ATOM 2488 O O . THR A 1 311 ? 19.031 -20.516 -22.719 1 61.78 311 THR A O 1
ATOM 2491 N N . SER A 1 312 ? 21.172 -20.984 -22.578 1 60.81 312 SER A N 1
ATOM 2492 C CA . SER A 1 312 ? 21.062 -22.234 -21.828 1 60.81 312 SER A CA 1
ATOM 2493 C C . SER A 1 312 ? 20.984 -21.969 -20.328 1 60.81 312 SER A C 1
ATOM 2495 O O . SER A 1 312 ? 22.016 -21.75 -19.672 1 60.81 312 SER A O 1
ATOM 2497 N N . THR A 1 313 ? 19.922 -21.234 -20.016 1 62 313 THR A N 1
ATOM 2498 C CA . THR A 1 313 ? 19.875 -20.953 -18.578 1 62 313 THR A CA 1
ATOM 2499 C C . THR A 1 313 ? 19.25 -22.125 -17.828 1 62 313 THR A C 1
ATOM 2501 O O . THR A 1 313 ? 18.344 -22.781 -18.328 1 62 313 THR A O 1
ATOM 2504 N N . PRO A 1 314 ? 19.891 -22.484 -16.812 1 61.06 314 PRO A N 1
ATOM 2505 C CA . PRO A 1 314 ? 19.422 -23.625 -16.031 1 61.06 314 PRO A CA 1
ATOM 2506 C C . PRO A 1 314 ? 18.141 -23.328 -15.266 1 61.06 314 PRO A C 1
ATOM 2508 O O . PRO A 1 314 ? 17.453 -24.25 -14.82 1 61.06 314 PRO A O 1
ATOM 2511 N N . PHE A 1 315 ? 17.734 -21.969 -15.25 1 71.31 315 PHE A N 1
ATOM 2512 C CA . PHE A 1 315 ? 16.594 -21.672 -14.398 1 71.31 315 PHE A CA 1
ATOM 2513 C C . PHE A 1 315 ? 15.461 -21.062 -15.211 1 71.31 315 PHE A C 1
ATOM 2515 O O . PHE A 1 315 ? 15.703 -20.203 -16.062 1 71.31 315 PHE A O 1
ATOM 2522 N N . GLU A 1 316 ? 14.25 -21.625 -14.977 1 79.25 316 GLU A N 1
ATOM 2523 C CA . GLU A 1 316 ? 13.086 -21.109 -15.688 1 79.25 316 GLU A CA 1
ATOM 2524 C C . GLU A 1 316 ? 11.977 -20.719 -14.719 1 79.25 316 GLU A C 1
ATOM 2526 O O . GLU A 1 316 ? 11.867 -21.281 -13.625 1 79.25 316 GLU A O 1
ATOM 2531 N N . THR A 1 317 ? 11.312 -19.703 -15.047 1 85.81 317 THR A N 1
ATOM 2532 C CA . THR A 1 317 ? 10.125 -19.312 -14.312 1 85.81 317 THR A CA 1
ATOM 2533 C C . THR A 1 317 ? 8.992 -18.953 -15.273 1 85.81 317 THR A C 1
ATOM 2535 O O . THR A 1 317 ? 9.227 -18.688 -16.453 1 85.81 317 THR A O 1
ATOM 2538 N N . SER A 1 318 ? 7.816 -18.984 -14.812 1 90.75 318 SER A N 1
ATOM 2539 C CA . SER A 1 318 ? 6.66 -18.797 -15.68 1 90.75 318 SER A CA 1
ATOM 2540 C C . SER A 1 318 ? 6.484 -17.328 -16.047 1 90.75 318 SER A C 1
ATOM 2542 O O . SER A 1 318 ? 5.965 -17 -17.125 1 90.75 318 SER A O 1
ATOM 2544 N N . CYS A 1 319 ? 6.891 -16.391 -15.234 1 94.62 319 CYS A N 1
ATOM 2545 C CA . CYS A 1 319 ? 6.781 -14.961 -15.438 1 94.62 319 CYS A CA 1
ATOM 2546 C C . CYS A 1 319 ? 5.324 -14.539 -15.617 1 94.62 319 CYS A C 1
ATOM 2548 O O . CYS A 1 319 ? 5 -13.781 -16.531 1 94.62 319 CYS A O 1
ATOM 2550 N N . ARG A 1 320 ? 4.488 -15.195 -14.797 1 97.75 320 ARG A N 1
ATOM 2551 C CA . ARG A 1 320 ? 3.088 -14.797 -14.734 1 97.75 320 ARG A CA 1
ATOM 2552 C C . ARG A 1 320 ? 2.934 -13.422 -14.086 1 97.75 320 ARG A C 1
ATOM 2554 O O . ARG A 1 320 ? 2.9 -13.32 -12.859 1 97.75 320 ARG A O 1
ATOM 2561 N N . TYR A 1 321 ? 2.797 -12.359 -14.938 1 98.06 321 TYR A N 1
ATOM 2562 C CA . TYR A 1 321 ? 2.709 -10.977 -14.477 1 98.06 321 TYR A CA 1
ATOM 2563 C C . TYR A 1 321 ? 1.381 -10.719 -13.781 1 98.06 321 TYR A C 1
ATOM 2565 O O . TYR A 1 321 ? 1.336 -10.047 -12.75 1 98.06 321 TYR A O 1
ATOM 2573 N N . ILE A 1 322 ? 0.337 -11.234 -14.297 1 98.56 322 ILE A N 1
ATOM 2574 C CA . ILE A 1 322 ? -1.017 -11.016 -13.805 1 98.56 322 ILE A CA 1
ATOM 2575 C C . ILE A 1 322 ? -1.739 -12.352 -13.672 1 98.56 322 ILE A C 1
ATOM 2577 O O . ILE A 1 322 ? -1.574 -13.242 -14.508 1 98.56 322 ILE A O 1
ATOM 2581 N N . THR A 1 323 ? -2.518 -12.453 -12.602 1 98.75 323 THR A N 1
ATOM 2582 C CA . THR A 1 323 ? -3.467 -13.547 -12.453 1 98.75 323 THR A CA 1
ATOM 2583 C C . THR A 1 323 ? -4.898 -13.023 -12.414 1 98.75 323 THR A C 1
ATOM 2585 O O . THR A 1 323 ? -5.199 -12.078 -11.68 1 98.75 323 THR A O 1
ATOM 2588 N N . VAL A 1 324 ? -5.719 -13.57 -13.219 1 98.88 324 VAL A N 1
ATOM 2589 C CA . VAL A 1 324 ? -7.164 -13.367 -13.117 1 98.88 324 VAL A CA 1
ATOM 2590 C C . VAL A 1 324 ? -7.848 -14.703 -12.82 1 98.88 324 VAL A C 1
ATOM 2592 O O . VAL A 1 324 ? -7.84 -15.617 -13.641 1 98.88 324 VAL A O 1
ATOM 2595 N N . LEU A 1 325 ? -8.422 -14.797 -11.656 1 98.88 325 LEU A N 1
ATOM 2596 C CA . LEU A 1 325 ? -9.102 -16 -11.18 1 98.88 325 LEU A CA 1
ATOM 2597 C C . LEU A 1 325 ? -10.617 -15.836 -11.273 1 98.88 325 LEU A C 1
ATOM 2599 O O . LEU A 1 325 ? -11.164 -14.812 -10.859 1 98.88 325 LEU A O 1
ATOM 2603 N N . PHE A 1 326 ? -11.266 -16.844 -11.867 1 98.88 326 PHE A N 1
ATOM 2604 C CA . PHE A 1 326 ? -12.719 -16.828 -12 1 98.88 326 PHE A CA 1
ATOM 2605 C C . PHE A 1 326 ? -13.344 -17.922 -11.125 1 98.88 326 PHE A C 1
ATOM 2607 O O . PHE A 1 326 ? -12.961 -19.078 -11.203 1 98.88 326 PHE A O 1
ATOM 2614 N N . TYR A 1 327 ? -14.305 -17.516 -10.344 1 98.88 327 TYR A N 1
ATOM 2615 C CA . TYR A 1 327 ? -15.141 -18.516 -9.695 1 98.88 327 TYR A CA 1
ATOM 2616 C C . TYR A 1 327 ? -16.266 -18.984 -10.625 1 98.88 327 TYR A C 1
ATOM 2618 O O . TYR A 1 327 ? -17.125 -18.188 -10.992 1 98.88 327 TYR A O 1
ATOM 2626 N N . LEU A 1 328 ? -16.266 -20.203 -10.969 1 98.88 328 LEU A N 1
ATOM 2627 C CA . LEU A 1 328 ? -17.25 -20.703 -11.914 1 98.88 328 LEU A CA 1
ATOM 2628 C C . LEU A 1 328 ? -18.5 -21.188 -11.188 1 98.88 328 LEU A C 1
ATOM 2630 O O . LEU A 1 328 ? -19.547 -21.375 -11.812 1 98.88 328 LEU A O 1
ATOM 2634 N N . ASN A 1 329 ? -18.391 -21.422 -9.898 1 98.69 329 ASN A N 1
ATOM 2635 C CA . ASN A 1 329 ? -19.547 -21.719 -9.047 1 98.69 329 ASN A CA 1
ATOM 2636 C C . ASN A 1 329 ? -19.344 -21.188 -7.629 1 98.69 329 ASN A C 1
ATOM 2638 O O . ASN A 1 329 ? -18.234 -20.812 -7.258 1 98.69 329 ASN A O 1
ATOM 2642 N N . SER A 1 330 ? -20.453 -21.062 -6.926 1 98.5 330 SER A N 1
ATOM 2643 C CA . SER A 1 330 ? -20.406 -20.781 -5.496 1 98.5 330 SER A CA 1
ATOM 2644 C C . SER A 1 330 ? -20.172 -22.062 -4.688 1 98.5 330 SER A C 1
ATOM 2646 O O . SER A 1 330 ? -20.594 -23.141 -5.098 1 98.5 330 SER A O 1
ATOM 2648 N N . VAL A 1 331 ? -19.516 -21.922 -3.623 1 98.06 331 VAL A N 1
ATOM 2649 C CA . VAL A 1 331 ? -19.188 -23.094 -2.809 1 98.06 331 VAL A CA 1
ATOM 2650 C C . VAL A 1 331 ? -19.953 -23.016 -1.484 1 98.06 331 VAL A C 1
ATOM 2652 O O . VAL A 1 331 ? -19.969 -21.969 -0.829 1 98.06 331 VAL A O 1
ATOM 2655 N N . ASP A 1 332 ? -20.484 -24.047 -1.041 1 96 332 ASP A N 1
ATOM 2656 C CA . ASP A 1 332 ? -21.328 -24.094 0.148 1 96 332 ASP A CA 1
ATOM 2657 C C . ASP A 1 332 ? -20.484 -23.969 1.42 1 96 332 ASP A C 1
ATOM 2659 O O . ASP A 1 332 ? -20.922 -23.359 2.396 1 96 332 ASP A O 1
ATOM 2663 N N . GLY A 1 333 ? -19.359 -24.625 1.413 1 96.75 333 GLY A N 1
ATOM 2664 C CA . GLY A 1 333 ? -18.484 -24.547 2.57 1 96.75 333 GLY A CA 1
ATOM 2665 C C . GLY A 1 333 ? -17.016 -24.562 2.203 1 96.75 333 GLY A C 1
ATOM 2666 O O . GLY A 1 333 ? -16.562 -25.391 1.414 1 96.75 333 GLY A O 1
ATOM 2667 N N . GLY A 1 334 ? -16.312 -23.609 2.814 1 97.06 334 GLY A N 1
ATOM 2668 C CA . GLY A 1 334 ? -14.891 -23.531 2.508 1 97.06 334 GLY A CA 1
ATOM 2669 C C . GLY A 1 334 ? -14.609 -23.047 1.103 1 97.06 334 GLY A C 1
ATOM 2670 O O . GLY A 1 334 ? -15.453 -22.406 0.481 1 97.06 334 GLY A O 1
ATOM 2671 N N . GLY A 1 335 ? -13.359 -23.312 0.661 1 97.75 335 GLY A N 1
ATOM 2672 C CA . GLY A 1 335 ? -12.992 -23.062 -0.723 1 97.75 335 GLY A CA 1
ATOM 2673 C C . GLY A 1 335 ? -12.555 -21.625 -0.982 1 97.75 335 GLY A C 1
ATOM 2674 O O . GLY A 1 335 ? -12.367 -21.234 -2.133 1 97.75 335 GLY A O 1
ATOM 2675 N N . GLU A 1 336 ? -12.359 -20.844 0.029 1 98.5 336 GLU A N 1
ATOM 2676 C CA . GLU A 1 336 ? -11.93 -19.469 -0.154 1 98.5 336 GLU A CA 1
ATOM 2677 C C . GLU A 1 336 ? -10.531 -19.391 -0.774 1 98.5 336 GLU A C 1
ATOM 2679 O O . GLU A 1 336 ? -9.758 -20.344 -0.676 1 98.5 336 GLU A O 1
ATOM 2684 N N . THR A 1 337 ? -10.281 -18.391 -1.499 1 98.56 337 THR A N 1
ATOM 2685 C CA . THR A 1 337 ? -8.914 -18.016 -1.847 1 98.56 337 THR A CA 1
ATOM 2686 C C . THR A 1 337 ? -8.305 -17.109 -0.777 1 98.56 337 THR A C 1
ATOM 2688 O O . THR A 1 337 ? -8.805 -16.016 -0.53 1 98.56 337 THR A O 1
ATOM 2691 N N . ALA A 1 338 ? -7.27 -17.609 -0.189 1 97.69 338 ALA A N 1
ATOM 2692 C CA . ALA A 1 338 ? -6.684 -16.906 0.958 1 97.69 338 ALA A CA 1
ATOM 2693 C C . ALA A 1 338 ? -5.418 -16.156 0.56 1 97.69 338 ALA A C 1
ATOM 2695 O O . ALA A 1 338 ? -4.621 -16.656 -0.24 1 97.69 338 ALA A O 1
ATOM 2696 N N . PHE A 1 339 ? -5.242 -14.977 1.071 1 96.81 339 PHE A N 1
ATOM 2697 C CA . PHE A 1 339 ? -4.023 -14.18 1.001 1 96.81 339 PHE A CA 1
ATOM 2698 C C . PHE A 1 339 ? -3.467 -13.922 2.395 1 96.81 339 PHE A C 1
ATOM 2700 O O . PHE A 1 339 ? -3.785 -12.906 3.016 1 96.81 339 PHE A O 1
ATOM 2707 N N . PRO A 1 340 ? -2.598 -14.797 2.811 1 93.88 340 PRO A N 1
ATOM 2708 C CA . PRO A 1 340 ? -2.24 -14.836 4.23 1 93.88 340 PRO A CA 1
ATOM 2709 C C . PRO A 1 340 ? -1.544 -13.562 4.699 1 93.88 340 PRO A C 1
ATOM 2711 O O . PRO A 1 340 ? -1.717 -13.148 5.852 1 93.88 340 PRO A O 1
ATOM 2714 N N . VAL A 1 341 ? -0.817 -12.891 3.83 1 92.94 341 VAL A N 1
ATOM 2715 C CA . VAL A 1 341 ? 0.013 -11.789 4.312 1 92.94 341 VAL A CA 1
ATOM 2716 C C . VAL A 1 341 ? -0.397 -10.492 3.623 1 92.94 341 VAL A C 1
ATOM 2718 O O . VAL A 1 341 ? 0.376 -9.531 3.582 1 92.94 341 VAL A O 1
ATOM 2721 N N . ALA A 1 342 ? -1.554 -10.43 3.064 1 93.44 342 ALA A N 1
ATOM 2722 C CA . ALA A 1 342 ? -2.035 -9.234 2.381 1 93.44 342 ALA A CA 1
ATOM 2723 C C . ALA A 1 342 ? -2.012 -8.023 3.311 1 93.44 342 ALA A C 1
ATOM 2725 O O . ALA A 1 342 ? -2.451 -8.109 4.461 1 93.44 342 ALA A O 1
ATOM 2726 N N . ASP A 1 343 ? -1.406 -6.902 2.834 1 90.94 343 ASP A N 1
ATOM 2727 C CA . ASP A 1 343 ? -1.402 -5.574 3.443 1 90.94 343 ASP A CA 1
ATOM 2728 C C . ASP A 1 343 ? -0.659 -5.586 4.777 1 90.94 343 ASP A C 1
ATOM 2730 O O . ASP A 1 343 ? -0.847 -4.691 5.605 1 90.94 343 ASP A O 1
ATOM 2734 N N . ASN A 1 344 ? 0.089 -6.629 5.008 1 87.88 344 ASN A N 1
ATOM 2735 C CA . ASN A 1 344 ? 1.014 -6.555 6.133 1 87.88 344 ASN A CA 1
ATOM 2736 C C . ASN A 1 344 ? 1.947 -5.352 6.012 1 87.88 344 ASN A C 1
ATOM 2738 O O . ASN A 1 344 ? 2.291 -4.938 4.906 1 87.88 344 ASN A O 1
ATOM 2742 N N . ARG A 1 345 ? 2.352 -4.891 7.109 1 81.94 345 ARG A N 1
ATOM 2743 C CA . ARG A 1 345 ? 3.332 -3.811 7.102 1 81.94 345 ARG A CA 1
ATOM 2744 C C . ARG A 1 345 ? 4.664 -4.281 6.527 1 81.94 345 ARG A C 1
ATOM 2746 O O . ARG A 1 345 ? 5.277 -3.584 5.719 1 81.94 345 ARG A O 1
ATOM 2753 N N . THR A 1 346 ? 5.074 -5.391 7.035 1 77.81 346 THR A N 1
ATOM 2754 C CA . THR A 1 346 ? 6.324 -5.996 6.59 1 77.81 346 THR A CA 1
ATOM 2755 C C . THR A 1 346 ? 6.098 -7.43 6.125 1 77.81 346 THR A C 1
ATOM 2757 O O . THR A 1 346 ? 5.09 -8.047 6.469 1 77.81 346 THR A O 1
ATOM 2760 N N . TYR A 1 347 ? 6.961 -7.75 5.199 1 75.94 347 TYR A N 1
ATOM 2761 C CA . TYR A 1 347 ? 6.977 -9.156 4.805 1 75.94 347 TYR A CA 1
ATOM 2762 C C . TYR A 1 347 ? 8.125 -9.898 5.48 1 75.94 347 TYR A C 1
ATOM 2764 O O . TYR A 1 347 ? 9.289 -9.539 5.316 1 75.94 347 TYR A O 1
ATOM 2772 N N . ASP A 1 348 ? 7.75 -10.734 6.375 1 69.19 348 ASP A N 1
ATOM 2773 C CA . ASP A 1 348 ? 8.766 -11.57 7.008 1 69.19 348 ASP A CA 1
ATOM 2774 C C . ASP A 1 348 ? 8.453 -13.055 6.836 1 69.19 348 ASP A C 1
ATOM 2776 O O . ASP A 1 348 ? 7.457 -13.547 7.375 1 69.19 348 ASP A O 1
ATOM 2780 N N . GLU A 1 349 ? 9.273 -13.625 6.129 1 62.41 349 GLU A N 1
ATOM 2781 C CA . GLU A 1 349 ? 9.055 -15.047 5.852 1 62.41 349 GLU A CA 1
ATOM 2782 C C . GLU A 1 349 ? 8.984 -15.852 7.145 1 62.41 349 GLU A C 1
ATOM 2784 O O . GLU A 1 349 ? 8.172 -16.781 7.258 1 62.41 349 GLU A O 1
ATOM 2789 N N . VAL A 1 350 ? 9.805 -15.445 8.023 1 57.22 350 VAL A N 1
ATOM 2790 C CA . VAL A 1 350 ? 9.867 -16.156 9.297 1 57.22 350 VAL A CA 1
ATOM 2791 C C . VAL A 1 350 ? 8.523 -16.016 10.023 1 57.22 350 VAL A C 1
ATOM 2793 O O . VAL A 1 350 ? 8.125 -16.906 10.773 1 57.22 350 VAL A O 1
ATOM 2796 N N . SER A 1 351 ? 7.848 -14.992 9.602 1 64.31 351 SER A N 1
ATOM 2797 C CA . SER A 1 351 ? 6.602 -14.719 10.312 1 64.31 351 SER A CA 1
ATOM 2798 C C . SER A 1 351 ? 5.449 -15.539 9.742 1 64.31 351 SER A C 1
ATOM 2800 O O . SER A 1 351 ? 4.344 -15.523 10.281 1 64.31 351 SER A O 1
ATOM 2802 N N . LEU A 1 352 ? 5.781 -16.297 8.758 1 76.75 352 LEU A N 1
ATOM 2803 C CA . LEU A 1 352 ? 4.73 -17.125 8.156 1 76.75 352 LEU A CA 1
ATOM 2804 C C . LEU A 1 352 ? 4.359 -18.281 9.062 1 76.75 352 LEU A C 1
ATOM 2806 O O . LEU A 1 352 ? 3.258 -18.828 8.969 1 76.75 352 LEU A O 1
ATOM 2810 N N . ILE A 1 353 ? 5.293 -18.641 9.867 1 74.06 353 ILE A N 1
ATOM 2811 C CA . ILE A 1 353 ? 5.027 -19.641 10.891 1 74.06 353 ILE A CA 1
ATOM 2812 C C . ILE A 1 353 ? 5.285 -19.047 12.273 1 74.06 353 ILE A C 1
ATOM 2814 O O . ILE A 1 353 ? 6.434 -18.781 12.641 1 74.06 353 ILE A O 1
ATOM 2818 N N . GLN A 1 354 ? 4.254 -18.703 12.977 1 70.12 354 GLN A N 1
ATOM 2819 C CA . GLN A 1 354 ? 4.398 -18.125 14.312 1 70.12 354 GLN A CA 1
ATOM 2820 C C . GLN A 1 354 ? 3.398 -18.75 15.281 1 70.12 354 GLN A C 1
ATOM 2822 O O . GLN A 1 354 ? 2.225 -18.922 14.953 1 70.12 354 GLN A O 1
ATOM 2827 N N . ASN A 1 355 ? 3.912 -18.969 16.484 1 73.75 355 ASN A N 1
ATOM 2828 C CA . ASN A 1 355 ? 3.088 -19.5 17.562 1 73.75 355 ASN A CA 1
ATOM 2829 C C . ASN A 1 355 ? 2.293 -20.719 17.109 1 73.75 355 ASN A C 1
ATOM 2831 O O . ASN A 1 355 ? 1.079 -20.781 17.312 1 73.75 355 ASN A O 1
ATOM 2835 N N . ASP A 1 356 ? 2.883 -21.609 16.344 1 73 356 ASP A N 1
ATOM 2836 C CA . ASP A 1 356 ? 2.344 -22.891 15.906 1 73 356 ASP A CA 1
ATOM 2837 C C . ASP A 1 356 ? 1.271 -22.703 14.836 1 73 356 ASP A C 1
ATOM 2839 O O . ASP A 1 356 ? 0.425 -23.578 14.633 1 73 356 ASP A O 1
ATOM 2843 N N . VAL A 1 357 ? 1.233 -21.562 14.367 1 81.44 357 VAL A N 1
ATOM 2844 C CA . VAL A 1 357 ? 0.343 -21.297 13.242 1 81.44 357 VAL A CA 1
ATOM 2845 C C . VAL A 1 357 ? 1.158 -21.188 11.953 1 81.44 357 VAL A C 1
ATOM 2847 O O . VAL A 1 357 ? 2.045 -20.328 11.852 1 81.44 357 VAL A O 1
ATOM 2850 N N . ASP A 1 358 ? 0.887 -22.062 11.094 1 83.06 358 ASP A N 1
ATOM 2851 C CA . ASP A 1 358 ? 1.504 -22.047 9.773 1 83.06 358 ASP A CA 1
ATOM 2852 C C . ASP A 1 358 ? 0.567 -21.438 8.734 1 83.06 358 ASP A C 1
ATOM 2854 O O . ASP A 1 358 ? -0.369 -22.094 8.266 1 83.06 358 ASP A O 1
ATOM 2858 N N . LEU A 1 359 ? 0.861 -20.266 8.344 1 87.75 359 LEU A N 1
ATOM 2859 C CA . LEU A 1 359 ? -0.012 -19.516 7.438 1 87.75 359 LEU A CA 1
ATOM 2860 C C . LEU A 1 359 ? 0.018 -20.125 6.035 1 87.75 359 LEU A C 1
ATOM 2862 O O . LEU A 1 359 ? -0.845 -19.812 5.207 1 87.75 359 LEU A O 1
ATOM 2866 N N . LEU A 1 360 ? 0.969 -20.984 5.781 1 86.81 360 LEU A N 1
ATOM 2867 C CA . LEU A 1 360 ? 1.078 -21.609 4.465 1 86.81 360 LEU A CA 1
ATOM 2868 C C . LEU A 1 360 ? 0.138 -22.797 4.344 1 86.81 360 LEU A C 1
ATOM 2870 O O . LEU A 1 360 ? -0.16 -23.25 3.236 1 86.81 360 LEU A O 1
ATOM 2874 N N . ASP A 1 361 ? -0.198 -23.344 5.441 1 86.56 361 ASP A N 1
ATOM 2875 C CA . ASP A 1 361 ? -1.123 -24.484 5.465 1 86.56 361 ASP A CA 1
ATOM 2876 C C . ASP A 1 361 ? -2.572 -24 5.422 1 86.56 361 ASP A C 1
ATOM 2878 O O . ASP A 1 361 ? -3.191 -23.781 6.465 1 86.56 361 ASP A O 1
ATOM 2882 N N . THR A 1 362 ? -3.123 -23.938 4.277 1 89.75 362 THR A N 1
ATOM 2883 C CA . THR A 1 362 ? -4.457 -23.375 4.082 1 89.75 362 THR A CA 1
ATOM 2884 C C . THR A 1 362 ? -5.531 -24.391 4.445 1 89.75 362 THR A C 1
ATOM 2886 O O . THR A 1 362 ? -6.719 -24.078 4.461 1 89.75 362 THR A O 1
ATOM 2889 N N . ARG A 1 363 ? -5.199 -25.625 4.707 1 87.5 363 ARG A N 1
ATOM 2890 C CA . ARG A 1 363 ? -6.156 -26.625 5.168 1 87.5 363 ARG A CA 1
ATOM 2891 C C . ARG A 1 363 ? -6.586 -26.359 6.605 1 87.5 363 ARG A C 1
ATOM 2893 O O . ARG A 1 363 ? -7.77 -26.469 6.938 1 87.5 363 ARG A O 1
ATOM 2900 N N . ARG A 1 364 ? -5.59 -25.844 7.293 1 86.62 364 ARG A N 1
ATOM 2901 C CA . ARG A 1 364 ? -5.828 -25.734 8.727 1 86.62 364 ARG A CA 1
ATOM 2902 C C . ARG A 1 364 ? -5.93 -24.281 9.164 1 86.62 364 ARG A C 1
ATOM 2904 O O . ARG A 1 364 ? -6.613 -23.969 10.141 1 86.62 364 ARG A O 1
ATOM 2911 N N . ASN A 1 365 ? -5.281 -23.453 8.438 1 90.75 365 ASN A N 1
ATOM 2912 C CA . ASN A 1 365 ? -5.121 -22.094 8.977 1 90.75 365 ASN A CA 1
ATOM 2913 C C . ASN A 1 365 ? -5.652 -21.047 8.008 1 90.75 365 ASN A C 1
ATOM 2915 O O . ASN A 1 365 ? -5.156 -19.922 7.98 1 90.75 365 ASN A O 1
ATOM 2919 N N . CYS A 1 366 ? -6.574 -21.375 7.199 1 92.56 366 CYS A N 1
ATOM 2920 C CA . CYS A 1 366 ? -7.137 -20.422 6.25 1 92.56 366 CYS A CA 1
ATOM 2921 C C . CYS A 1 366 ? -7.781 -19.25 6.977 1 92.56 366 CYS A C 1
ATOM 2923 O O . CYS A 1 366 ? -7.766 -18.109 6.48 1 92.56 366 CYS A O 1
ATOM 2925 N N . ASP A 1 367 ? -8.367 -19.5 8.102 1 92.81 367 ASP A N 1
ATOM 2926 C CA . ASP A 1 367 ? -9.07 -18.484 8.875 1 92.81 367 ASP A CA 1
ATOM 2927 C C . ASP A 1 367 ? -8.102 -17.453 9.453 1 92.81 367 ASP A C 1
ATOM 2929 O O . ASP A 1 367 ? -8.516 -16.391 9.891 1 92.81 367 ASP A O 1
ATOM 2933 N N . LYS A 1 368 ? -6.887 -17.766 9.484 1 92.75 368 LYS A N 1
ATOM 2934 C CA . LYS A 1 368 ? -5.875 -16.875 10.031 1 92.75 368 LYS A CA 1
ATOM 2935 C C . LYS A 1 368 ? -5.301 -15.969 8.945 1 92.75 368 LYS A C 1
ATOM 2937 O O . LYS A 1 368 ? -4.488 -15.078 9.234 1 92.75 368 LYS A O 1
ATOM 2942 N N . SER A 1 369 ? -5.723 -16.156 7.754 1 93.69 369 SER A N 1
ATOM 2943 C CA . SER A 1 369 ? -5.246 -15.328 6.652 1 93.69 369 SER A CA 1
ATOM 2944 C C . SER A 1 369 ? -5.766 -13.898 6.773 1 93.69 369 SER A C 1
ATOM 2946 O O . SER A 1 369 ? -6.887 -13.68 7.234 1 93.69 369 SER A O 1
ATOM 2948 N N . ASN A 1 370 ? -4.938 -12.945 6.383 1 93.06 370 ASN A N 1
ATOM 2949 C CA . ASN A 1 370 ? -5.316 -11.539 6.445 1 93.06 370 ASN A CA 1
ATOM 2950 C C . ASN A 1 370 ? -6.539 -11.25 5.578 1 93.06 370 ASN A C 1
ATOM 2952 O O . ASN A 1 370 ? -7.344 -10.367 5.902 1 93.06 370 ASN A O 1
ATOM 2956 N N . LEU A 1 371 ? -6.602 -11.938 4.469 1 95.88 371 LEU A N 1
ATOM 2957 C CA . LEU A 1 371 ? -7.68 -11.719 3.512 1 95.88 371 LEU A CA 1
ATOM 2958 C C . LEU A 1 371 ? -8.156 -13.039 2.916 1 95.88 371 LEU A C 1
ATOM 2960 O O . LEU A 1 371 ? -7.34 -13.906 2.582 1 95.88 371 LEU A O 1
ATOM 2964 N N . ARG A 1 372 ? -9.406 -13.234 2.818 1 97.75 372 ARG A N 1
ATOM 2965 C CA . ARG A 1 372 ? -10.039 -14.398 2.203 1 97.75 372 ARG A CA 1
ATOM 2966 C C . ARG A 1 372 ? -11.172 -13.977 1.276 1 97.75 372 ARG A C 1
ATOM 2968 O O . ARG A 1 372 ? -12 -13.141 1.639 1 97.75 372 ARG A O 1
ATOM 2975 N N . VAL A 1 373 ? -11.18 -14.523 0.154 1 98.25 373 VAL A N 1
ATOM 2976 C CA . VAL A 1 373 ? -12.234 -14.234 -0.805 1 98.25 373 VAL A CA 1
ATOM 2977 C C . VAL A 1 373 ? -13.141 -15.453 -0.957 1 98.25 373 VAL A C 1
ATOM 2979 O O . VAL A 1 373 ? -12.688 -16.531 -1.364 1 98.25 373 VAL A O 1
ATOM 2982 N N . LYS A 1 374 ? -14.359 -15.281 -0.68 1 97.62 374 LYS A N 1
ATOM 2983 C CA . LYS A 1 374 ? -15.328 -16.359 -0.788 1 97.62 374 LYS A CA 1
ATOM 2984 C C . LYS A 1 374 ? -15.734 -16.594 -2.242 1 97.62 374 LYS A C 1
ATOM 2986 O O . LYS A 1 374 ? -16.031 -15.648 -2.969 1 97.62 374 LYS A O 1
ATOM 2991 N N . PRO A 1 375 ? -15.734 -17.875 -2.609 1 98.31 375 PRO A N 1
ATOM 2992 C CA . PRO A 1 375 ? -16.141 -18.156 -3.99 1 98.31 375 PRO A CA 1
ATOM 2993 C C . PRO A 1 375 ? -17.594 -17.812 -4.262 1 98.31 375 PRO A C 1
ATOM 2995 O O . PRO A 1 375 ? -18.5 -18.375 -3.627 1 98.31 375 PRO A O 1
ATOM 2998 N N . ALA A 1 376 ? -17.828 -16.906 -5.121 1 98.44 376 ALA A N 1
ATOM 2999 C CA . ALA A 1 376 ? -19.141 -16.547 -5.629 1 98.44 376 ALA A CA 1
ATOM 3000 C C . ALA A 1 376 ? -19.203 -16.656 -7.148 1 98.44 376 ALA A C 1
ATOM 3002 O O . ALA A 1 376 ? -18.375 -16.062 -7.852 1 98.44 376 ALA A O 1
ATOM 3003 N N . LYS A 1 377 ? -20.203 -17.406 -7.594 1 98.69 377 LYS A N 1
ATOM 3004 C CA . LYS A 1 377 ? -20.312 -17.703 -9.016 1 98.69 377 LYS A CA 1
ATOM 3005 C C . LYS A 1 377 ? -20.234 -16.438 -9.852 1 98.69 377 LYS A C 1
ATOM 3007 O O . LYS A 1 377 ? -20.969 -15.469 -9.586 1 98.69 377 LYS A O 1
ATOM 3012 N N . GLY A 1 378 ? -19.312 -16.438 -10.852 1 98.75 378 GLY A N 1
ATOM 3013 C CA . GLY A 1 378 ? -19.234 -15.352 -11.812 1 98.75 378 GLY A CA 1
ATOM 3014 C C . GLY A 1 378 ? -18.266 -14.258 -11.398 1 98.75 378 GLY A C 1
ATOM 3015 O O . GLY A 1 378 ? -17.953 -13.367 -12.188 1 98.75 378 GLY A O 1
ATOM 3016 N N . THR A 1 379 ? -17.766 -14.297 -10.172 1 98.81 379 THR A N 1
ATOM 3017 C CA . THR A 1 379 ? -16.859 -13.281 -9.656 1 98.81 379 THR A CA 1
ATOM 3018 C C . THR A 1 379 ? -15.43 -13.523 -10.148 1 98.81 379 THR A C 1
ATOM 3020 O O . THR A 1 379 ? -14.977 -14.672 -10.195 1 98.81 379 THR A O 1
ATOM 3023 N N . ALA A 1 380 ? -14.773 -12.461 -10.562 1 98.88 380 ALA A N 1
ATOM 3024 C CA . ALA A 1 380 ? -13.352 -12.523 -10.898 1 98.88 380 ALA A CA 1
ATOM 3025 C C . ALA A 1 380 ? -12.508 -11.859 -9.812 1 98.88 380 ALA A C 1
ATOM 3027 O O . ALA A 1 380 ? -12.914 -10.859 -9.219 1 98.88 380 ALA A O 1
ATOM 3028 N N . VAL A 1 381 ? -11.406 -12.453 -9.5 1 98.81 381 VAL A N 1
ATOM 3029 C CA . VAL A 1 381 ? -10.359 -11.875 -8.664 1 98.81 381 VAL A CA 1
ATOM 3030 C C . VAL A 1 381 ? -9.102 -11.625 -9.492 1 98.81 381 VAL A C 1
ATOM 3032 O O . VAL A 1 381 ? -8.641 -12.523 -10.211 1 98.81 381 VAL A O 1
ATOM 3035 N N . PHE A 1 382 ? -8.586 -10.43 -9.453 1 97.69 382 PHE A N 1
ATOM 3036 C CA . PHE A 1 382 ? -7.512 -9.93 -10.297 1 97.69 382 PHE A CA 1
ATOM 3037 C C . PHE A 1 382 ? -6.371 -9.375 -9.453 1 97.69 382 PHE A C 1
ATOM 3039 O O . PHE A 1 382 ? -6.594 -8.516 -8.602 1 97.69 382 PHE A O 1
ATOM 3046 N N . TRP A 1 383 ? -5.109 -9.914 -9.609 1 98.62 383 TRP A N 1
ATOM 3047 C CA . TRP A 1 383 ? -3.998 -9.305 -8.883 1 98.62 383 TRP A CA 1
ATOM 3048 C C . TRP A 1 383 ? -2.711 -9.367 -9.695 1 98.62 383 TRP A C 1
ATOM 3050 O O . TRP A 1 383 ? -2.629 -10.109 -10.68 1 98.62 383 TRP A O 1
ATOM 3060 N N . TYR A 1 384 ? -1.758 -8.555 -9.344 1 98.19 384 TYR A N 1
ATOM 3061 C CA . TYR A 1 384 ? -0.436 -8.523 -9.961 1 98.19 384 TYR A CA 1
ATOM 3062 C C . TYR A 1 384 ? 0.548 -9.391 -9.18 1 98.19 384 TYR A C 1
ATOM 3064 O O . TYR A 1 384 ? 0.637 -9.289 -7.953 1 98.19 384 TYR A O 1
ATOM 3072 N N . ASN A 1 385 ? 1.338 -10.227 -9.867 1 98.06 385 ASN A N 1
ATOM 3073 C CA . ASN A 1 385 ? 2.328 -11.094 -9.234 1 98.06 385 ASN A CA 1
ATOM 3074 C C . ASN A 1 385 ? 3.707 -10.438 -9.203 1 98.06 385 ASN A C 1
ATOM 3076 O O . ASN A 1 385 ? 4.605 -10.906 -8.508 1 98.06 385 ASN A O 1
ATOM 3080 N N . TYR A 1 386 ? 3.855 -9.461 -10.055 1 97.44 386 TYR A N 1
ATOM 3081 C CA . TYR A 1 386 ? 5.102 -8.703 -10.117 1 97.44 386 TYR A CA 1
ATOM 3082 C C . TYR A 1 386 ? 4.848 -7.223 -9.875 1 97.44 386 TYR A C 1
ATOM 3084 O O . TYR A 1 386 ? 3.799 -6.695 -10.25 1 97.44 386 TYR A O 1
ATOM 3092 N N . LEU A 1 387 ? 5.82 -6.598 -9.273 1 96.75 387 LEU A N 1
ATOM 3093 C CA . LEU A 1 387 ? 5.805 -5.152 -9.094 1 96.75 387 LEU A CA 1
ATOM 3094 C C . LEU A 1 387 ? 6.168 -4.438 -10.391 1 96.75 387 LEU A C 1
ATOM 3096 O O . LEU A 1 387 ? 6.582 -5.074 -11.359 1 96.75 387 LEU A O 1
ATOM 3100 N N . SER A 1 388 ? 5.902 -3.096 -10.406 1 95.38 388 SER A N 1
ATOM 3101 C CA . SER A 1 388 ? 6.375 -2.252 -11.492 1 95.38 388 SER A CA 1
ATOM 3102 C C . SER A 1 388 ? 7.879 -2.006 -11.391 1 95.38 388 SER A C 1
ATOM 3104 O O . SER A 1 388 ? 8.43 -1.978 -10.289 1 95.38 388 SER A O 1
ATOM 3106 N N . ASP A 1 389 ? 8.531 -1.88 -12.508 1 92.81 389 ASP A N 1
ATOM 3107 C CA . ASP A 1 389 ? 9.945 -1.521 -12.461 1 92.81 389 ASP A CA 1
ATOM 3108 C C . ASP A 1 389 ? 10.125 -0.01 -12.344 1 92.81 389 ASP A C 1
ATOM 3110 O O . ASP A 1 389 ? 11.25 0.488 -12.344 1 92.81 389 ASP A O 1
ATOM 3114 N N . GLY A 1 390 ? 9.039 0.733 -12.297 1 90.19 390 GLY A N 1
ATOM 3115 C CA . GLY A 1 390 ? 9.086 2.182 -12.18 1 90.19 390 GLY A CA 1
ATOM 3116 C C . GLY A 1 390 ? 9.305 2.883 -13.508 1 90.19 390 GLY A C 1
ATOM 3117 O O . GLY A 1 390 ? 9.328 4.113 -13.562 1 90.19 390 GLY A O 1
ATOM 3118 N N . LYS A 1 391 ? 9.484 2.162 -14.555 1 89.75 391 LYS A N 1
ATOM 3119 C CA . LYS A 1 391 ? 9.742 2.721 -15.875 1 89.75 391 LYS A CA 1
ATOM 3120 C C . LYS A 1 391 ? 8.719 2.227 -16.891 1 89.75 391 LYS A C 1
ATOM 3122 O O . LYS A 1 391 ? 9.008 2.168 -18.094 1 89.75 391 LYS A O 1
ATOM 3127 N N . GLY A 1 392 ? 7.594 1.689 -16.266 1 92.12 392 GLY A N 1
ATOM 3128 C CA . GLY A 1 392 ? 6.504 1.307 -17.156 1 92.12 392 GLY A CA 1
ATOM 3129 C C . GLY A 1 392 ? 6.562 -0.148 -17.578 1 92.12 392 GLY A C 1
ATOM 3130 O O . GLY A 1 392 ? 5.945 -0.534 -18.578 1 92.12 392 GLY A O 1
ATOM 3131 N N . TRP A 1 393 ? 7.348 -0.99 -16.938 1 95.56 393 TRP A N 1
ATOM 3132 C CA . TRP A 1 393 ? 7.461 -2.404 -17.281 1 95.56 393 TRP A CA 1
ATOM 3133 C C . TRP A 1 393 ? 7.414 -3.27 -16.016 1 95.56 393 TRP A C 1
ATOM 3135 O O . TRP A 1 393 ? 7.098 -2.781 -14.938 1 95.56 393 TRP A O 1
ATOM 3145 N N . VAL A 1 394 ? 7.625 -4.57 -16.281 1 95.44 394 VAL A N 1
ATOM 3146 C CA . VAL A 1 394 ? 7.535 -5.531 -15.18 1 95.44 394 VAL A CA 1
ATOM 3147 C C . VAL A 1 394 ? 8.805 -5.473 -14.336 1 95.44 394 VAL A C 1
ATOM 3149 O O . VAL A 1 394 ? 9.914 -5.41 -14.867 1 95.44 394 VAL A O 1
ATOM 3152 N N . GLY A 1 395 ? 8.602 -5.41 -13.016 1 95.19 395 GLY A N 1
ATOM 3153 C CA . GLY A 1 395 ? 9.727 -5.398 -12.094 1 95.19 395 GLY A CA 1
ATOM 3154 C C . GLY A 1 395 ? 9.914 -6.715 -11.359 1 95.19 395 GLY A C 1
ATOM 3155 O O . GLY A 1 395 ? 9.844 -7.785 -11.977 1 95.19 395 GLY A O 1
ATOM 3156 N N . GLU A 1 396 ? 10.188 -6.66 -10.078 1 93.12 396 GLU A N 1
ATOM 3157 C CA . GLU A 1 396 ? 10.469 -7.844 -9.273 1 93.12 396 GLU A CA 1
ATOM 3158 C C . GLU A 1 396 ? 9.18 -8.523 -8.828 1 93.12 396 GLU A C 1
ATOM 3160 O O . GLU A 1 396 ? 8.109 -7.91 -8.844 1 93.12 396 GLU A O 1
ATOM 3165 N N . GLN A 1 397 ? 9.398 -9.734 -8.43 1 94.19 397 GLN A N 1
ATOM 3166 C CA . GLN A 1 397 ? 8.258 -10.484 -7.91 1 94.19 397 GLN A CA 1
ATOM 3167 C C . GLN A 1 397 ? 7.676 -9.797 -6.676 1 94.19 397 GLN A C 1
ATOM 3169 O O . GLN A 1 397 ? 8.422 -9.312 -5.82 1 94.19 397 GLN A O 1
ATOM 3174 N N . ASP A 1 398 ? 6.375 -9.758 -6.594 1 96.06 398 ASP A N 1
ATOM 3175 C CA . ASP A 1 398 ? 5.695 -9.266 -5.402 1 96.06 398 ASP A CA 1
ATOM 3176 C C . ASP A 1 398 ? 5.531 -10.375 -4.363 1 96.06 398 ASP A C 1
ATOM 3178 O O . ASP A 1 398 ? 4.668 -11.242 -4.508 1 96.06 398 ASP A O 1
ATOM 3182 N N . GLU A 1 399 ? 6.195 -10.281 -3.326 1 92.06 399 GLU A N 1
ATOM 3183 C CA . GLU A 1 399 ? 6.16 -11.32 -2.303 1 92.06 399 GLU A CA 1
ATOM 3184 C C . GLU A 1 399 ? 4.801 -11.367 -1.612 1 92.06 399 GLU A C 1
ATOM 3186 O O . GLU A 1 399 ? 4.379 -12.422 -1.136 1 92.06 399 GLU A O 1
ATOM 3191 N N . TYR A 1 400 ? 4.07 -10.289 -1.604 1 94.56 400 TYR A N 1
ATOM 3192 C CA . TYR A 1 400 ? 2.787 -10.227 -0.917 1 94.56 400 TYR A CA 1
ATOM 3193 C C . TYR A 1 400 ? 1.703 -10.93 -1.724 1 94.56 400 TYR A C 1
ATOM 3195 O O . TYR A 1 400 ? 0.588 -11.133 -1.235 1 94.56 400 TYR A O 1
ATOM 3203 N N . ALA A 1 401 ? 2.064 -11.359 -2.936 1 96.56 401 ALA A N 1
ATOM 3204 C CA . ALA A 1 401 ? 1.085 -12.031 -3.781 1 96.56 401 ALA A CA 1
ATOM 3205 C C . ALA A 1 401 ? 0.921 -13.492 -3.375 1 96.56 401 ALA A C 1
ATOM 3207 O O . ALA A 1 401 ? 0.311 -14.281 -4.102 1 96.56 401 ALA A O 1
ATOM 3208 N N . LEU A 1 402 ? 1.484 -13.883 -2.246 1 94.69 402 LEU A N 1
ATOM 3209 C CA . LEU A 1 402 ? 1.304 -15.211 -1.667 1 94.69 402 LEU A CA 1
ATOM 3210 C C . LEU A 1 402 ? -0.175 -15.508 -1.443 1 94.69 402 LEU A C 1
ATOM 3212 O O . LEU A 1 402 ? -0.894 -14.695 -0.854 1 94.69 402 LEU A O 1
ATOM 3216 N N . HIS A 1 403 ? -0.632 -16.641 -2.012 1 97 403 HIS A N 1
ATOM 3217 C CA . HIS A 1 403 ? -2.041 -16.984 -1.873 1 97 403 HIS A CA 1
ATOM 3218 C C . HIS A 1 403 ? -2.232 -18.5 -1.894 1 97 403 HIS A C 1
ATOM 3220 O O . HIS A 1 403 ? -1.293 -19.25 -2.186 1 97 403 HIS A O 1
ATOM 3226 N N . GLY A 1 404 ? -3.43 -18.953 -1.5 1 96.12 404 GLY A N 1
ATOM 3227 C CA . GLY A 1 404 ? -3.76 -20.375 -1.49 1 96.12 404 GLY A CA 1
ATOM 3228 C C . GLY A 1 404 ? -5.254 -20.641 -1.515 1 96.12 404 GLY A C 1
ATOM 3229 O O . GLY A 1 404 ? -6.055 -19.703 -1.461 1 96.12 404 GLY A O 1
ATOM 3230 N N . GLY A 1 405 ? -5.559 -21.922 -1.696 1 96.88 405 GLY A N 1
ATOM 3231 C CA . GLY A 1 405 ? -6.941 -22.359 -1.67 1 96.88 405 GLY A CA 1
ATOM 3232 C C . GLY A 1 405 ? -7.312 -23.078 -0.388 1 96.88 405 GLY A C 1
ATOM 3233 O O . GLY A 1 405 ? -6.77 -24.141 -0.088 1 96.88 405 GLY A O 1
ATOM 3234 N N . CYS A 1 406 ? -8.258 -22.516 0.303 1 97.25 406 CYS A N 1
ATOM 3235 C CA . CY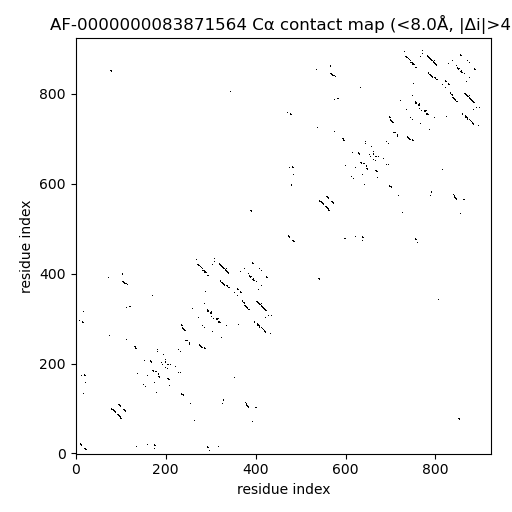S A 1 406 ? -8.75 -23.172 1.507 1 97.25 406 CYS A CA 1
ATOM 3236 C C . CYS A 1 406 ? -9.398 -24.516 1.17 1 97.25 406 CYS A C 1
ATOM 3238 O O . CYS A 1 406 ? -9.922 -24.703 0.069 1 97.25 406 CYS A O 1
ATOM 3240 N N . MET A 1 407 ? -9.406 -25.359 2.125 1 95.5 407 MET A N 1
ATOM 3241 C CA . MET A 1 407 ? -10.016 -26.672 1.931 1 95.5 407 MET A CA 1
ATOM 3242 C C . MET A 1 407 ? -11.516 -26.547 1.678 1 95.5 407 MET A C 1
ATOM 3244 O O . MET A 1 407 ? -12.203 -25.797 2.371 1 95.5 407 MET A O 1
ATOM 3248 N N . VAL A 1 408 ? -11.961 -27.25 0.678 1 96.75 408 VAL A N 1
ATOM 3249 C CA . VAL A 1 408 ? -13.398 -27.344 0.446 1 96.75 408 VAL A CA 1
ATOM 3250 C C . VAL A 1 408 ? -14.031 -28.281 1.476 1 96.75 408 VAL A C 1
ATOM 3252 O O . VAL A 1 408 ? -13.711 -29.469 1.517 1 96.75 408 VAL A O 1
ATOM 3255 N N . THR A 1 409 ? -14.914 -27.797 2.26 1 96.75 409 THR A N 1
ATOM 3256 C CA . THR A 1 409 ? -15.5 -28.609 3.324 1 96.75 409 THR A CA 1
ATOM 3257 C C . THR A 1 409 ? -16.844 -29.172 2.893 1 96.75 409 THR A C 1
ATOM 3259 O O . THR A 1 409 ? -17.266 -30.219 3.383 1 96.75 409 THR A O 1
ATOM 3262 N N . ARG A 1 410 ? -17.531 -28.453 2.074 1 97.44 410 ARG A N 1
ATOM 3263 C CA . ARG A 1 410 ? -18.812 -28.906 1.554 1 97.44 410 ARG A CA 1
ATOM 3264 C C . ARG A 1 410 ? -19.016 -28.453 0.111 1 97.44 410 ARG A C 1
ATOM 3266 O O . ARG A 1 410 ? -18.891 -27.266 -0.195 1 97.44 410 ARG A O 1
ATOM 3273 N N . GLY A 1 411 ? -19.281 -29.438 -0.737 1 96.88 411 GLY A N 1
ATOM 3274 C CA . GLY A 1 411 ? -19.516 -29.125 -2.137 1 96.88 411 GLY A CA 1
ATOM 3275 C C . GLY A 1 411 ? -18.266 -29.25 -2.992 1 96.88 411 GLY A C 1
ATOM 3276 O O . GLY A 1 411 ? -17.344 -30 -2.654 1 96.88 411 GLY A O 1
ATOM 3277 N N . THR A 1 412 ? -18.391 -28.688 -4.195 1 97.56 412 THR A N 1
ATOM 3278 C CA . THR A 1 412 ? -17.281 -28.672 -5.152 1 97.56 412 THR A CA 1
ATOM 3279 C C . THR A 1 412 ? -16.938 -27.234 -5.551 1 97.56 412 THR A C 1
ATOM 3281 O O . THR A 1 412 ? -17.812 -26.359 -5.559 1 97.56 412 THR A O 1
ATOM 3284 N N . LYS A 1 413 ? -15.75 -27.016 -5.777 1 98.31 413 LYS A N 1
ATOM 3285 C CA . LYS A 1 413 ? -15.289 -25.703 -6.215 1 98.31 413 LYS A CA 1
ATOM 3286 C C . LYS A 1 413 ? -14.695 -25.766 -7.617 1 98.31 413 LYS A C 1
ATOM 3288 O O . LYS A 1 413 ? -13.766 -26.531 -7.871 1 98.31 413 LYS A O 1
ATOM 3293 N N . TRP A 1 414 ? -15.234 -24.984 -8.531 1 98.75 414 TRP A N 1
ATOM 3294 C CA . TRP A 1 414 ? -14.703 -24.828 -9.883 1 98.75 414 TRP A CA 1
ATOM 3295 C C . TRP A 1 414 ? -14.141 -23.422 -10.078 1 98.75 414 TRP A C 1
ATOM 3297 O O . TRP A 1 414 ? -14.828 -22.438 -9.812 1 98.75 414 TRP A O 1
ATOM 3307 N N . VAL A 1 415 ? -12.906 -23.344 -10.469 1 98.81 415 VAL A N 1
ATOM 3308 C CA . VAL A 1 415 ? -12.297 -22.047 -10.773 1 98.81 415 VAL A CA 1
ATOM 3309 C C . VAL A 1 415 ? -11.586 -22.125 -12.125 1 98.81 415 VAL A C 1
ATOM 3311 O O . VAL A 1 415 ? -11.297 -23.203 -12.625 1 98.81 415 VAL A O 1
ATOM 3314 N N . ALA A 1 416 ? -11.352 -21 -12.711 1 98.81 416 ALA A N 1
ATOM 3315 C CA . ALA A 1 416 ? -10.5 -20.844 -13.891 1 98.81 416 ALA A CA 1
ATOM 3316 C C . ALA A 1 416 ? -9.461 -19.766 -13.68 1 98.81 416 ALA A C 1
ATOM 3318 O O . ALA A 1 416 ? -9.734 -18.734 -13.039 1 98.81 416 ALA A O 1
ATOM 3319 N N . ASN A 1 417 ? -8.242 -20 -14.117 1 98.56 417 ASN A N 1
ATOM 3320 C CA . ASN A 1 417 ? -7.148 -19.047 -14.008 1 98.56 417 ASN A CA 1
ATOM 3321 C C . ASN A 1 417 ? -6.688 -18.578 -15.383 1 98.56 417 ASN A C 1
ATOM 3323 O O . ASN A 1 417 ? -6.328 -19.391 -16.234 1 98.56 417 ASN A O 1
ATOM 3327 N N . LYS A 1 418 ? -6.758 -17.344 -15.633 1 98.62 418 LYS A N 1
ATOM 3328 C CA . LYS A 1 418 ? -6.105 -16.719 -16.781 1 98.62 418 LYS A CA 1
ATOM 3329 C C . LYS A 1 418 ? -4.832 -15.992 -16.359 1 98.62 418 LYS A C 1
ATOM 3331 O O . LYS A 1 418 ? -4.891 -14.984 -15.664 1 98.62 418 LYS A O 1
ATOM 3336 N N . TRP A 1 419 ? -3.689 -16.547 -16.766 1 98.56 419 TRP A N 1
ATOM 3337 C CA . TRP A 1 419 ? -2.402 -15.93 -16.469 1 98.56 419 TRP A CA 1
ATOM 3338 C C . TRP A 1 419 ? -1.872 -15.148 -17.656 1 98.56 419 TRP A C 1
ATOM 3340 O O . TRP A 1 419 ? -1.951 -15.609 -18.797 1 98.56 419 TRP A O 1
ATOM 3350 N N . ILE A 1 420 ? -1.417 -13.953 -17.469 1 98.19 420 ILE A N 1
ATOM 3351 C CA . ILE A 1 420 ? -0.735 -13.156 -18.484 1 98.19 420 ILE A CA 1
ATOM 3352 C C . ILE A 1 420 ? 0.769 -13.164 -18.219 1 98.19 420 ILE A C 1
ATOM 3354 O O . ILE A 1 420 ? 1.222 -12.688 -17.172 1 98.19 420 ILE A O 1
ATOM 3358 N N . ASN A 1 421 ? 1.522 -13.727 -19.156 1 97.12 421 ASN A N 1
ATOM 3359 C CA . ASN A 1 421 ? 2.971 -13.852 -19.016 1 97.12 421 ASN A CA 1
ATOM 3360 C C . ASN A 1 421 ? 3.695 -12.688 -19.688 1 97.12 421 ASN A C 1
ATOM 3362 O O . ASN A 1 421 ? 3.467 -12.398 -20.859 1 97.12 421 ASN A O 1
ATOM 3366 N N . ILE A 1 422 ? 4.516 -12.031 -18.969 1 96.38 422 ILE A N 1
ATOM 3367 C CA . ILE A 1 422 ? 5.352 -10.977 -19.531 1 96.38 422 ILE A CA 1
ATOM 3368 C C . ILE A 1 422 ? 6.777 -11.117 -19.016 1 96.38 422 ILE A C 1
ATOM 3370 O O . ILE A 1 422 ? 7 -11.188 -17.797 1 96.38 422 ILE A O 1
ATOM 3374 N N . ASP A 1 423 ? 7.715 -11.148 -19.922 1 94.06 423 ASP A N 1
ATOM 3375 C CA . ASP A 1 423 ? 9.133 -11.227 -19.578 1 94.06 423 ASP A CA 1
ATOM 3376 C C . ASP A 1 423 ? 9.648 -9.891 -19.062 1 94.06 423 ASP A C 1
ATOM 3378 O O . ASP A 1 423 ? 9.516 -8.867 -19.734 1 94.06 423 ASP A O 1
ATOM 3382 N N . PRO A 1 424 ? 10.219 -9.891 -17.828 1 93.12 424 PRO A N 1
ATOM 3383 C CA . PRO A 1 424 ? 10.797 -8.641 -17.328 1 93.12 424 PRO A CA 1
ATOM 3384 C C . PRO A 1 424 ? 11.891 -8.086 -18.234 1 93.12 424 PRO A C 1
ATOM 3386 O O . PRO A 1 424 ? 12.18 -6.887 -18.203 1 93.12 424 PRO A O 1
ATOM 3389 N N . ASP A 1 425 ? 12.539 -8.93 -18.938 1 90.06 425 ASP A N 1
ATOM 3390 C CA . ASP A 1 425 ? 13.461 -8.477 -19.984 1 90.06 425 ASP A CA 1
ATOM 3391 C C . ASP A 1 425 ? 12.711 -8.039 -21.234 1 90.06 425 ASP A C 1
ATOM 3393 O O . ASP A 1 425 ? 12.25 -8.883 -22.016 1 90.06 425 ASP A O 1
ATOM 3397 N N . TYR A 1 426 ? 12.695 -6.777 -21.406 1 90.5 426 TYR A N 1
ATOM 3398 C CA . TYR A 1 426 ? 11.898 -6.203 -22.484 1 90.5 426 TYR A CA 1
ATOM 3399 C C . TYR A 1 426 ? 12.352 -6.73 -23.844 1 90.5 426 TYR A C 1
ATOM 3401 O O . TYR A 1 426 ? 11.531 -7.012 -24.703 1 90.5 426 TYR A O 1
ATOM 3409 N N . GLN A 1 427 ? 13.594 -6.828 -24.078 1 88.19 427 GLN A N 1
ATOM 3410 C CA . GLN A 1 427 ? 14.125 -7.246 -25.375 1 88.19 427 GLN A CA 1
ATOM 3411 C C . GLN A 1 427 ? 13.734 -8.688 -25.688 1 88.19 427 GLN A C 1
ATOM 3413 O O . GLN A 1 427 ? 13.367 -9 -26.828 1 88.19 427 GLN A O 1
ATOM 3418 N N . ARG A 1 428 ? 13.844 -9.516 -24.719 1 90 428 ARG A N 1
ATOM 3419 C CA . ARG A 1 428 ? 13.461 -10.906 -24.906 1 90 428 ARG A CA 1
ATOM 3420 C C . ARG A 1 428 ? 11.977 -11.031 -25.234 1 90 428 ARG A C 1
ATOM 3422 O O . ARG A 1 428 ? 11.594 -11.805 -26.109 1 90 428 ARG A O 1
ATOM 3429 N N . GLN A 1 429 ? 11.18 -10.266 -24.531 1 92.44 429 GLN A N 1
ATOM 3430 C CA . GLN A 1 429 ? 9.742 -10.258 -24.797 1 92.44 429 GLN A CA 1
ATOM 3431 C C . GLN A 1 429 ? 9.453 -9.789 -26.219 1 92.44 429 GLN A C 1
ATOM 3433 O O . GLN A 1 429 ? 8.641 -10.383 -26.922 1 92.44 429 GLN A O 1
ATOM 3438 N N . ALA A 1 430 ? 10.102 -8.695 -26.594 1 90.19 430 ALA A N 1
ATOM 3439 C CA . ALA A 1 430 ? 9.906 -8.133 -27.922 1 90.19 430 ALA A CA 1
ATOM 3440 C C . ALA A 1 430 ? 10.336 -9.117 -29.016 1 90.19 430 ALA A C 1
ATOM 3442 O O . ALA A 1 430 ? 9.648 -9.273 -30.031 1 90.19 430 ALA A O 1
ATOM 3443 N N . HIS A 1 431 ? 11.484 -9.758 -28.781 1 89.62 431 HIS A N 1
ATOM 3444 C CA . HIS A 1 431 ? 11.992 -10.75 -29.719 1 89.62 431 HIS A CA 1
ATOM 3445 C C . HIS A 1 431 ? 11.031 -11.922 -29.875 1 89.62 431 HIS A C 1
ATOM 3447 O O . HIS A 1 431 ? 10.789 -12.398 -30.984 1 89.62 431 HIS A O 1
ATOM 3453 N N . TYR A 1 432 ? 10.547 -12.391 -28.797 1 90.88 432 TYR A N 1
ATOM 3454 C CA . TYR A 1 432 ? 9.578 -13.477 -28.812 1 90.88 432 TYR A CA 1
ATOM 3455 C C . TYR A 1 432 ? 8.359 -13.117 -29.656 1 90.88 432 TYR A C 1
ATOM 3457 O O . TYR A 1 432 ? 7.902 -13.914 -30.469 1 90.88 432 TYR A O 1
ATOM 3465 N N . GLN A 1 433 ? 7.871 -11.906 -29.469 1 89.44 433 GLN A N 1
ATOM 3466 C CA . GLN A 1 433 ? 6.707 -11.445 -30.203 1 89.44 433 GLN A CA 1
ATOM 3467 C C . GLN A 1 433 ? 6.988 -11.398 -31.703 1 89.44 433 GLN A C 1
ATOM 3469 O O . GLN A 1 433 ? 6.125 -11.75 -32.5 1 89.44 433 GLN A O 1
ATOM 3474 N N . GLN A 1 434 ? 8.148 -11.031 -32.031 1 87.31 434 GLN A N 1
ATOM 3475 C CA . GLN A 1 434 ? 8.547 -10.969 -33.438 1 87.31 434 GLN A CA 1
ATOM 3476 C C . GLN A 1 434 ? 8.641 -12.367 -34.031 1 87.31 434 GLN A C 1
ATOM 3478 O O . GLN A 1 434 ? 8.195 -12.594 -35.156 1 87.31 434 GLN A O 1
ATOM 3483 N N . LEU A 1 435 ? 9.227 -13.242 -33.281 1 87 435 LEU A N 1
ATOM 3484 C CA . LEU A 1 435 ? 9.398 -14.617 -33.75 1 87 435 LEU A CA 1
ATOM 3485 C C . LEU A 1 435 ? 8.047 -15.273 -34.031 1 87 435 LEU A C 1
ATOM 3487 O O . LEU A 1 435 ? 7.883 -15.969 -35.031 1 87 435 LEU A O 1
ATOM 3491 N N . VAL A 1 436 ? 7.137 -15.039 -33.188 1 86 436 VAL A N 1
ATOM 3492 C CA . VAL A 1 436 ? 5.82 -15.656 -33.312 1 86 436 VAL A CA 1
ATOM 3493 C C . VAL A 1 436 ? 5.062 -15.031 -34.469 1 86 436 VAL A C 1
ATOM 3495 O O . VAL A 1 436 ? 4.328 -15.727 -35.188 1 86 436 VAL A O 1
ATOM 3498 N N . SER A 1 437 ? 5.262 -13.742 -34.688 1 83.44 437 SER A N 1
ATOM 3499 C CA . SER A 1 437 ? 4.566 -13.047 -35.781 1 83.44 437 SER A CA 1
ATOM 3500 C C . SER A 1 437 ? 5.062 -13.508 -37.125 1 83.44 437 SER A C 1
ATOM 3502 O O . SER A 1 437 ? 4.324 -13.445 -38.125 1 83.44 437 SER A O 1
ATOM 3504 N N . GLN A 1 438 ? 6.352 -13.836 -37.312 1 77.19 438 GLN A N 1
ATOM 3505 C CA . GLN A 1 438 ? 6.953 -14.25 -38.562 1 77.19 438 GLN A CA 1
ATOM 3506 C C . GLN A 1 438 ? 6.594 -15.695 -38.906 1 77.19 438 GLN A C 1
ATOM 3508 O O . GLN A 1 438 ? 6.758 -16.141 -40.031 1 77.19 438 GLN A O 1
ATOM 3513 N N . GLN A 1 439 ? 6.402 -16.469 -38 1 64.5 439 GLN A N 1
ATOM 3514 C CA . GLN A 1 439 ? 6.027 -17.859 -38.281 1 64.5 439 GLN A CA 1
ATOM 3515 C C . GLN A 1 439 ? 4.715 -17.906 -39.062 1 64.5 439 GLN A C 1
ATOM 3517 O O . GLN A 1 439 ? 3.721 -17.297 -38.656 1 64.5 439 GLN A O 1
ATOM 3522 N N . PRO A 1 440 ? 4.863 -18.016 -40.562 1 53.72 440 PRO A N 1
ATOM 3523 C CA . PRO A 1 440 ? 3.658 -18.109 -41.375 1 53.72 440 PRO A CA 1
ATOM 3524 C C . PRO A 1 440 ? 2.531 -18.891 -40.688 1 53.72 440 PRO A C 1
ATOM 3526 O O . PRO A 1 440 ? 2.793 -19.781 -39.875 1 53.72 440 PRO A O 1
ATOM 3529 N N . GLU A 1 441 ? 1.434 -18.281 -40.625 1 48.06 441 GLU A N 1
ATOM 3530 C CA . GLU A 1 441 ? 0.272 -19.094 -40.281 1 48.06 441 GLU A CA 1
ATOM 3531 C C . GLU A 1 441 ? 0.27 -20.406 -41.031 1 48.06 441 GLU A C 1
ATOM 3533 O O . GLU A 1 441 ? -0.145 -20.469 -42.188 1 48.06 441 GLU A O 1
ATOM 3538 N N . ASP A 1 442 ? 1.253 -21.219 -41.375 1 38.19 442 ASP A N 1
ATOM 3539 C CA . ASP A 1 442 ? 1.124 -22.484 -42.094 1 38.19 442 ASP A CA 1
ATOM 3540 C C . ASP A 1 442 ? -0.24 -23.125 -41.812 1 38.19 442 ASP A C 1
ATOM 3542 O O . ASP A 1 442 ? -0.783 -23.016 -40.719 1 38.19 442 ASP A O 1
ATOM 3546 N N . GLU A 1 443 ? -1.044 -23.469 -43.031 1 36.59 443 GLU A N 1
ATOM 3547 C CA . GLU A 1 443 ? -2.086 -24.469 -43.25 1 36.59 443 GLU A CA 1
ATOM 3548 C C . GLU A 1 443 ? -1.881 -25.688 -42.344 1 36.59 443 GLU A C 1
ATOM 3550 O O . GLU A 1 443 ? -0.746 -26.031 -42 1 36.59 443 GLU A O 1
ATOM 3555 N N . ASP A 1 444 ? -2.914 -26.328 -41.906 1 32.69 444 ASP A N 1
ATOM 3556 C CA . ASP A 1 444 ? -3.137 -27.609 -41.219 1 32.69 444 ASP A CA 1
ATOM 3557 C C . ASP A 1 444 ? -2.354 -28.734 -41.906 1 32.69 444 ASP A C 1
ATOM 3559 O O . ASP A 1 444 ? -2.945 -29.641 -42.5 1 32.69 444 ASP A O 1
ATOM 3563 N N . ASP A 1 445 ? -1.375 -28.594 -42.812 1 30.47 445 ASP A N 1
ATOM 3564 C CA . ASP A 1 445 ? -0.846 -29.922 -43.094 1 30.47 445 ASP A CA 1
ATOM 3565 C C . ASP A 1 445 ? -0.403 -30.625 -41.812 1 30.47 445 ASP A C 1
ATOM 3567 O O . ASP A 1 445 ? 0.078 -29.984 -40.875 1 30.47 445 ASP A O 1
ATOM 3571 N N . GLY A 1 446 ? -0.812 -32 -41.688 1 29.41 446 GLY A N 1
ATOM 3572 C CA . GLY A 1 446 ? -0.591 -33.094 -40.781 1 29.41 446 GLY A CA 1
ATOM 3573 C C . GLY A 1 446 ? 0.87 -33.312 -40.438 1 29.41 446 GLY A C 1
ATOM 3574 O O . GLY A 1 446 ? 1.504 -34.25 -40.875 1 29.41 446 GLY A O 1
ATOM 3575 N N . LEU A 1 447 ? 1.803 -32.469 -40.625 1 27.38 447 LEU A N 1
ATOM 3576 C CA . LEU A 1 447 ? 3.104 -32.938 -40.156 1 27.38 447 LEU A CA 1
ATOM 3577 C C . LEU A 1 447 ? 2.973 -33.594 -38.781 1 27.38 447 LEU A C 1
ATOM 3579 O O . LEU A 1 447 ? 2.613 -32.969 -37.812 1 27.38 447 LEU A O 1
ATOM 3583 N N . THR A 1 448 ? 2.625 -34.906 -38.906 1 25.83 448 THR A N 1
ATOM 3584 C CA . THR A 1 448 ? 2.904 -36.031 -38.031 1 25.83 448 THR A CA 1
ATOM 3585 C C . THR A 1 448 ? 4.352 -36 -37.562 1 25.83 448 THR A C 1
ATOM 3587 O O . THR A 1 448 ? 5.281 -36.156 -38.344 1 25.83 448 THR A O 1
ATOM 3590 N N . LEU A 1 449 ? 4.77 -35.094 -36.719 1 26.33 449 LEU A N 1
ATOM 3591 C CA . LEU A 1 449 ? 5.965 -35.438 -35.969 1 26.33 449 LEU A CA 1
ATOM 3592 C C . LEU A 1 449 ? 6.09 -36.969 -35.812 1 26.33 449 LEU A C 1
ATOM 3594 O O . LEU A 1 449 ? 5.152 -37.625 -35.375 1 26.33 449 LEU A O 1
ATOM 3598 N N . SER A 1 450 ? 6.711 -37.594 -36.781 1 24.59 450 SER A N 1
ATOM 3599 C CA . SER A 1 450 ? 7.105 -38.969 -36.719 1 24.59 450 SER A CA 1
ATOM 3600 C C . SER A 1 450 ? 7.508 -39.375 -35.281 1 24.59 450 SER A C 1
ATOM 3602 O O . SER A 1 450 ? 8.109 -38.562 -34.562 1 24.59 450 SER A O 1
ATOM 3604 N N . PRO A 1 451 ? 6.875 -40.531 -34.75 1 25.58 451 PRO A N 1
ATOM 3605 C CA . PRO A 1 451 ? 7.051 -41.188 -33.438 1 25.58 451 PRO A CA 1
ATOM 3606 C C . PRO A 1 451 ? 8.516 -41.375 -33.062 1 25.58 451 PRO A C 1
ATOM 3608 O O . PRO A 1 451 ? 8.828 -41.75 -31.938 1 25.58 451 PRO A O 1
ATOM 3611 N N . ASP A 1 452 ? 9.422 -41.5 -34.062 1 24.64 452 ASP A N 1
ATOM 3612 C CA . ASP A 1 452 ? 10.594 -42.25 -33.656 1 24.64 452 ASP A CA 1
ATOM 3613 C C . ASP A 1 452 ? 11.461 -41.406 -32.688 1 24.64 452 ASP A C 1
ATOM 3615 O O . ASP A 1 452 ? 12.438 -41.906 -32.156 1 24.64 452 ASP A O 1
ATOM 3619 N N . MET A 1 453 ? 11.781 -40.219 -33.031 1 25.44 453 MET A N 1
ATOM 3620 C CA . MET A 1 453 ? 12.789 -39.906 -32 1 25.44 453 MET A CA 1
ATOM 3621 C C . MET A 1 453 ? 12.164 -39.875 -30.625 1 25.44 453 MET A C 1
ATOM 3623 O O . MET A 1 453 ? 11.383 -38.969 -30.312 1 25.44 453 MET A O 1
ATOM 3627 N N . GLN A 1 454 ? 11.867 -41 -29.953 1 24.17 454 GLN A N 1
ATOM 3628 C CA . GLN A 1 454 ? 11.43 -41.562 -28.688 1 24.17 454 GLN A CA 1
ATOM 3629 C C . GLN A 1 454 ? 12 -40.812 -27.5 1 24.17 454 GLN A C 1
ATOM 3631 O O . GLN A 1 454 ? 11.867 -41.25 -26.359 1 24.17 454 GLN A O 1
ATOM 3636 N N . GLY A 1 455 ? 13.055 -39.938 -27.734 1 23.33 455 GLY A N 1
ATOM 3637 C CA . GLY A 1 455 ? 13.625 -39.781 -26.391 1 23.33 455 GLY A CA 1
ATOM 3638 C C . GLY A 1 455 ? 12.602 -39.344 -25.359 1 23.33 455 GLY A C 1
ATOM 3639 O O . GLY A 1 455 ? 11.461 -39.031 -25.703 1 23.33 455 GLY A O 1
ATOM 3640 N N . THR A 1 456 ? 13.219 -39 -24.047 1 24.11 456 THR A N 1
ATOM 3641 C CA . THR A 1 456 ? 12.633 -38.938 -22.719 1 24.11 456 THR A CA 1
ATOM 3642 C C . THR A 1 456 ? 11.523 -37.875 -22.688 1 24.11 456 THR A C 1
ATOM 3644 O O . THR A 1 456 ? 11.648 -36.812 -23.297 1 24.11 456 THR A O 1
ATOM 3647 N N . ASP A 1 457 ? 10.266 -38.219 -22.422 1 23.27 457 ASP A N 1
ATOM 3648 C CA . ASP A 1 457 ? 8.906 -37.844 -22.016 1 23.27 457 ASP A CA 1
ATOM 3649 C C . ASP A 1 457 ? 8.914 -36.656 -21.062 1 23.27 457 ASP A C 1
ATOM 3651 O O . ASP A 1 457 ? 8.359 -36.75 -19.969 1 23.27 457 ASP A O 1
ATOM 3655 N N . ILE A 1 458 ? 9.953 -35.812 -21.109 1 24.33 458 ILE A N 1
ATOM 3656 C CA . ILE A 1 458 ? 9.961 -35 -19.891 1 24.33 458 ILE A CA 1
ATOM 3657 C C . ILE A 1 458 ? 8.805 -34 -19.922 1 24.33 458 ILE A C 1
ATOM 3659 O O . ILE A 1 458 ? 8.914 -32.906 -19.375 1 24.33 458 ILE A O 1
ATOM 3663 N N . HIS A 1 459 ? 8 -34.062 -20.984 1 24.45 459 HIS A N 1
ATOM 3664 C CA . HIS A 1 459 ? 6.859 -33.156 -20.781 1 24.45 459 HIS A CA 1
ATOM 3665 C C . HIS A 1 459 ? 6.188 -33.438 -19.438 1 24.45 459 HIS A C 1
ATOM 3667 O O . HIS A 1 459 ? 5.258 -34.25 -19.359 1 24.45 459 HIS A O 1
ATOM 3673 N N . GLN A 1 460 ? 7.086 -33.719 -18.453 1 22.52 460 GLN A N 1
ATOM 3674 C CA . GLN A 1 460 ? 6.539 -34.188 -17.188 1 22.52 460 GLN A CA 1
ATOM 3675 C C . GLN A 1 460 ? 5.32 -33.344 -16.781 1 22.52 460 GLN A C 1
ATOM 3677 O O . GLN A 1 460 ? 5.336 -32.125 -16.875 1 22.52 460 GLN A O 1
ATOM 3682 N N . ASP A 1 461 ? 4.234 -34.031 -16.891 1 21.14 461 ASP A N 1
ATOM 3683 C CA . ASP A 1 461 ? 2.895 -33.906 -16.328 1 21.14 461 ASP A CA 1
ATOM 3684 C C . ASP A 1 461 ? 2.939 -33.312 -14.914 1 21.14 461 ASP A C 1
ATOM 3686 O O . ASP A 1 461 ? 3.475 -33.938 -13.992 1 21.14 461 ASP A O 1
ATOM 3690 N N . LEU A 1 462 ? 3.662 -32.062 -14.773 1 18.73 462 LEU A N 1
ATOM 3691 C CA . LEU A 1 462 ? 3.217 -31.625 -13.453 1 18.73 462 LEU A CA 1
ATOM 3692 C C . LEU A 1 462 ? 1.703 -31.453 -13.422 1 18.73 462 LEU A C 1
ATOM 3694 O O . LEU A 1 462 ? 1.106 -30.969 -14.391 1 18.73 462 LEU A O 1
ATOM 3698 N N . MET B 1 1 ? -31.516 13.352 1.268 1 19.8 1 MET B N 1
ATOM 3699 C CA . MET B 1 1 ? -30.969 14.578 1.843 1 19.8 1 MET B CA 1
ATOM 3700 C C . MET B 1 1 ? -30.344 14.305 3.205 1 19.8 1 MET B C 1
ATOM 3702 O O . MET B 1 1 ? -29.391 14.992 3.605 1 19.8 1 MET B O 1
ATOM 3706 N N . ARG B 1 2 ? -31.031 13.344 4.031 1 24.3 2 ARG B N 1
ATOM 3707 C CA . ARG B 1 2 ? -30.672 13.094 5.426 1 24.3 2 ARG B CA 1
ATOM 3708 C C . ARG B 1 2 ? -29.406 12.258 5.527 1 24.3 2 ARG B C 1
ATOM 3710 O O . ARG B 1 2 ? -28.625 12.422 6.461 1 24.3 2 ARG B O 1
ATOM 3717 N N . THR B 1 3 ? -29.266 11.242 4.684 1 28.66 3 THR B N 1
ATOM 3718 C CA . THR B 1 3 ? -28.172 10.281 4.785 1 28.66 3 THR B CA 1
ATOM 3719 C C . THR B 1 3 ? -26.859 10.922 4.355 1 28.66 3 THR B C 1
ATOM 3721 O O . THR B 1 3 ? -25.781 10.523 4.832 1 28.66 3 THR B O 1
ATOM 3724 N N . THR B 1 4 ? -26.891 11.82 3.379 1 30.23 4 THR B N 1
ATOM 3725 C CA . THR B 1 4 ? -25.703 12.5 2.869 1 30.23 4 THR B CA 1
ATOM 3726 C C . THR B 1 4 ? -25.125 13.422 3.928 1 30.23 4 THR B C 1
ATOM 3728 O O . THR B 1 4 ? -23.906 13.633 3.973 1 30.23 4 THR B O 1
ATOM 3731 N N . TRP B 1 5 ? -26.062 13.992 4.68 1 27.77 5 TRP B N 1
ATOM 3732 C CA . TRP B 1 5 ? -25.672 14.984 5.676 1 27.77 5 TRP B CA 1
ATOM 3733 C C . TRP B 1 5 ? -24.891 14.344 6.816 1 27.77 5 TRP B C 1
ATOM 3735 O O . TRP B 1 5 ? -23.891 14.898 7.289 1 27.77 5 TRP B O 1
ATOM 3745 N N . ARG B 1 6 ? -25.312 13.141 7.242 1 30.11 6 ARG B N 1
ATOM 3746 C CA . ARG B 1 6 ? -24.719 12.461 8.383 1 30.11 6 ARG B CA 1
ATOM 3747 C C . ARG B 1 6 ? -23.266 12.086 8.102 1 30.11 6 ARG B C 1
ATOM 3749 O O . ARG B 1 6 ? -22.406 12.211 8.977 1 30.11 6 ARG B O 1
ATOM 3756 N N . ARG B 1 7 ? -23.062 11.742 6.883 1 32.53 7 ARG B N 1
ATOM 3757 C CA . ARG B 1 7 ? -21.688 11.406 6.484 1 32.53 7 ARG B CA 1
ATOM 3758 C C . ARG B 1 7 ? -20.797 12.641 6.512 1 32.53 7 ARG B C 1
ATOM 3760 O O . ARG B 1 7 ? -19.625 12.555 6.879 1 32.53 7 ARG B O 1
ATOM 3767 N N . SER B 1 8 ? -21.406 13.68 6.117 1 29.5 8 SER B N 1
ATOM 3768 C CA . SER B 1 8 ? -20.656 14.93 6.086 1 29.5 8 SER B CA 1
ATOM 3769 C C . SER B 1 8 ? -20.281 15.383 7.492 1 29.5 8 SER B C 1
ATOM 3771 O O . SER B 1 8 ? -19.203 15.945 7.703 1 29.5 8 SER B O 1
ATOM 3773 N N . MET B 1 9 ? -21.156 15.094 8.391 1 32.06 9 MET B N 1
ATOM 3774 C CA . MET B 1 9 ? -20.953 15.57 9.758 1 32.06 9 MET B CA 1
ATOM 3775 C C . MET B 1 9 ? -19.844 14.773 10.445 1 32.06 9 MET B C 1
ATOM 3777 O O . MET B 1 9 ? -19.031 15.336 11.18 1 32.06 9 MET B O 1
ATOM 3781 N N . CYS B 1 10 ? -19.859 13.453 10.219 1 31.98 10 CYS B N 1
ATOM 3782 C CA . CYS B 1 10 ? -18.906 12.586 10.898 1 31.98 10 CYS B CA 1
ATOM 3783 C C . CYS B 1 10 ? -17.469 12.922 10.492 1 31.98 10 CYS B C 1
ATOM 3785 O O . CYS B 1 10 ? -16.562 12.836 11.312 1 31.98 10 CYS B O 1
ATOM 3787 N N . TYR B 1 11 ? -17.25 13.156 9.266 1 31.56 11 TYR B N 1
ATOM 3788 C CA . TYR B 1 11 ? -15.906 13.359 8.742 1 31.56 11 TYR B CA 1
ATOM 3789 C C . TYR B 1 11 ? -15.383 14.742 9.094 1 31.56 11 TYR B C 1
ATOM 3791 O O . TYR B 1 11 ? -14.188 15.008 9 1 31.56 11 TYR B O 1
ATOM 3799 N N . TRP B 1 12 ? -16.25 15.648 9.344 1 33.62 12 TRP B N 1
ATOM 3800 C CA . TRP B 1 12 ? -15.797 17.016 9.562 1 33.62 12 TRP B CA 1
ATOM 3801 C C . TRP B 1 12 ? -14.938 17.125 10.82 1 33.62 12 TRP B C 1
ATOM 3803 O O . TRP B 1 12 ? -14.133 18.047 10.961 1 33.62 12 TRP B O 1
ATOM 3813 N N . PHE B 1 13 ? -15.109 16.172 11.672 1 31.92 13 PHE B N 1
ATOM 3814 C CA . PHE B 1 13 ? -14.414 16.359 12.945 1 31.92 13 PHE B CA 1
ATOM 3815 C C . PHE B 1 13 ? -12.938 16.016 12.812 1 31.92 13 PHE B C 1
ATOM 3817 O O . PHE B 1 13 ? -12.172 16.188 13.766 1 31.92 13 PHE B O 1
ATOM 3824 N N . ARG B 1 14 ? -12.469 15.477 11.641 1 28.88 14 ARG B N 1
ATOM 3825 C CA . ARG B 1 14 ? -11.141 14.867 11.578 1 28.88 14 ARG B CA 1
ATOM 3826 C C . ARG B 1 14 ? -10.094 15.883 11.141 1 28.88 14 ARG B C 1
ATOM 3828 O O . ARG B 1 14 ? -8.945 15.523 10.883 1 28.88 14 ARG B O 1
ATOM 3835 N N . SER B 1 15 ? -10.391 16.969 10.656 1 28.09 15 SER B N 1
ATOM 3836 C CA . SER B 1 15 ? -9.312 17.828 10.156 1 28.09 15 SER B CA 1
ATOM 3837 C C . SER B 1 15 ? -8.43 18.328 11.297 1 28.09 15 SER B C 1
ATOM 3839 O O . SER B 1 15 ? -8.938 18.781 12.328 1 28.09 15 SER B O 1
ATOM 3841 N N . PRO B 1 16 ? -7.23 17.828 11.414 1 31.88 16 PRO B N 1
ATOM 3842 C CA . PRO B 1 16 ? -6.402 18.359 12.492 1 31.88 16 PRO B CA 1
ATOM 3843 C C . PRO B 1 16 ? -6.52 19.875 12.633 1 31.88 16 PRO B C 1
ATOM 3845 O O . PRO B 1 16 ? -6.117 20.438 13.656 1 31.88 16 PRO B O 1
ATOM 3848 N N . GLU B 1 17 ? -6.695 20.688 11.523 1 30 17 GLU B N 1
ATOM 3849 C CA . GLU B 1 17 ? -7.059 22.047 11.93 1 30 17 GLU B CA 1
ATOM 3850 C C . GLU B 1 17 ? -8.438 22.078 12.586 1 30 17 GLU B C 1
ATOM 3852 O O . GLU B 1 17 ? -8.812 23.078 13.203 1 30 17 GLU B O 1
ATOM 3857 N N . VAL B 1 18 ? -9.469 21.172 12.055 1 27.08 18 VAL B N 1
ATOM 3858 C CA . VAL B 1 18 ? -10.758 20.859 12.672 1 27.08 18 VAL B CA 1
ATOM 3859 C C . VAL B 1 18 ? -10.664 19.547 13.438 1 27.08 18 VAL B C 1
ATOM 3861 O O . VAL B 1 18 ? -10.25 18.516 12.875 1 27.08 18 VAL B O 1
ATOM 3864 N N . SER B 1 19 ? -10.469 19.438 14.773 1 25.64 19 SER B N 1
ATOM 3865 C CA . SER B 1 19 ? -10.242 18.375 15.75 1 25.64 19 SER B CA 1
ATOM 3866 C C . SER B 1 19 ? -11.242 17.234 15.57 1 25.64 19 SER B C 1
ATOM 3868 O O . SER B 1 19 ? -11.195 16.25 16.297 1 25.64 19 SER B O 1
ATOM 3870 N N . ILE B 1 20 ? -12.547 17.328 15.078 1 25.3 20 ILE B N 1
ATOM 3871 C CA . ILE B 1 20 ? -13.5 16.328 15.555 1 25.3 20 ILE B CA 1
ATOM 3872 C C . ILE B 1 20 ? -13.43 15.094 14.664 1 25.3 20 ILE B C 1
ATOM 3874 O O . ILE B 1 20 ? -13.789 15.148 13.484 1 25.3 20 ILE B O 1
ATOM 3878 N N . ALA B 1 21 ? -12.539 14.148 14.789 1 25.89 21 ALA B N 1
ATOM 3879 C CA . ALA B 1 21 ? -12.336 12.891 14.078 1 25.89 21 ALA B CA 1
ATOM 3880 C C . ALA B 1 21 ? -13.562 11.992 14.188 1 25.89 21 ALA B C 1
ATOM 3882 O O . ALA B 1 21 ? -13.648 10.969 13.508 1 25.89 21 ALA B O 1
ATOM 3883 N N . LEU B 1 22 ? -14.508 12.109 15.148 1 24.89 22 LEU B N 1
ATOM 3884 C CA . LEU B 1 22 ? -15.25 10.992 15.734 1 24.89 22 LEU B CA 1
ATOM 3885 C C . LEU B 1 22 ? -16.266 10.438 14.75 1 24.89 22 LEU B C 1
ATOM 3887 O O . LEU B 1 22 ? -16.562 9.242 14.758 1 24.89 22 LEU B O 1
ATOM 3891 N N . LEU B 1 23 ? -17.078 11.195 14.031 1 26.45 23 LEU B N 1
ATOM 3892 C CA . LEU B 1 23 ? -18.422 10.703 13.75 1 26.45 23 LEU B CA 1
ATOM 3893 C C . LEU B 1 23 ? -18.422 9.781 12.531 1 26.45 23 LEU B C 1
ATOM 3895 O O . LEU B 1 23 ? -19.484 9.289 12.125 1 26.45 23 LEU B O 1
ATOM 3899 N N . ALA B 1 24 ? -17.297 9.383 12.07 1 26.98 24 ALA B N 1
ATOM 3900 C CA . ALA B 1 24 ? -17.375 8.719 10.773 1 26.98 24 ALA B CA 1
ATOM 3901 C C . ALA B 1 24 ? -17.828 7.27 10.922 1 26.98 24 ALA B C 1
ATOM 3903 O O . ALA B 1 24 ? -18.516 6.73 10.047 1 26.98 24 ALA B O 1
ATOM 3904 N N . HIS B 1 25 ? -17.531 6.512 12.039 1 26.36 25 HIS B N 1
ATOM 3905 C CA . HIS B 1 25 ? -17.672 5.062 12.016 1 26.36 25 HIS B CA 1
ATOM 3906 C C . HIS B 1 25 ? -19.141 4.648 12.047 1 26.36 25 HIS B C 1
ATOM 3908 O O . HIS B 1 25 ? -19.5 3.547 11.617 1 26.36 25 HIS B O 1
ATOM 3914 N N . ARG B 1 26 ? -20 5.316 12.812 1 28.08 26 ARG B N 1
ATOM 3915 C CA . ARG B 1 26 ? -21.312 4.727 13.062 1 28.08 26 ARG B CA 1
ATOM 3916 C C . ARG B 1 26 ? -22.156 4.742 11.797 1 28.08 26 ARG B C 1
ATOM 3918 O O . ARG B 1 26 ? -23.281 4.227 11.789 1 28.08 26 ARG B O 1
ATOM 3925 N N . CYS B 1 27 ? -21.734 5.473 10.812 1 28.06 27 CYS B N 1
ATOM 3926 C CA . CYS B 1 27 ? -22.625 5.52 9.656 1 28.06 27 CYS B CA 1
ATOM 3927 C C . CYS B 1 27 ? -22.703 4.164 8.969 1 28.06 27 CYS B C 1
ATOM 3929 O O . CYS B 1 27 ? -23.672 3.877 8.25 1 28.06 27 CYS B O 1
ATOM 3931 N N . LEU B 1 28 ? -21.656 3.334 9.078 1 27.84 28 LEU B N 1
ATOM 3932 C CA . LEU B 1 28 ? -21.703 2.148 8.227 1 27.84 28 LEU B CA 1
ATOM 3933 C C . LEU B 1 28 ? -22.516 1.04 8.891 1 27.84 28 LEU B C 1
ATOM 3935 O O . LEU B 1 28 ? -23.016 0.142 8.211 1 27.84 28 LEU B O 1
ATOM 3939 N N . HIS B 1 29 ? -22.547 0.902 10.266 1 26.84 29 HIS B N 1
ATOM 3940 C CA . HIS B 1 29 ? -23.031 -0.397 10.719 1 26.84 29 HIS B CA 1
ATOM 3941 C C . HIS B 1 29 ? -24.547 -0.486 10.641 1 26.84 29 HIS B C 1
ATOM 3943 O O . HIS B 1 29 ? -25.125 -1.526 10.953 1 26.84 29 HIS B O 1
ATOM 3949 N N . ARG B 1 30 ? -25.312 0.605 10.836 1 27.33 30 ARG B N 1
ATOM 3950 C CA . ARG B 1 30 ? -26.688 0.256 11.125 1 27.33 30 ARG B CA 1
ATOM 3951 C C . ARG B 1 30 ? -27.406 -0.276 9.883 1 27.33 30 ARG B C 1
ATOM 3953 O O . ARG B 1 30 ? -28.406 0.292 9.438 1 27.33 30 ARG B O 1
ATOM 3960 N N . ALA B 1 31 ? -26.781 -0.602 8.797 1 26.08 31 ALA B N 1
ATOM 3961 C CA . ALA B 1 31 ? -27.719 -1.082 7.793 1 26.08 31 ALA B CA 1
ATOM 3962 C C . ALA B 1 31 ? -28.422 -2.357 8.258 1 26.08 31 ALA B C 1
ATOM 3964 O O . ALA B 1 31 ? -28.906 -3.139 7.438 1 26.08 31 ALA B O 1
ATOM 3965 N N . GLY B 1 32 ? -28.266 -2.674 9.602 1 21.67 32 GLY B N 1
ATOM 3966 C CA . GLY B 1 32 ? -28.859 -3.977 9.828 1 21.67 32 GLY B CA 1
ATOM 3967 C C . GLY B 1 32 ? -30.328 -4.039 9.406 1 21.67 32 GLY B C 1
ATOM 3968 O O . GLY B 1 32 ? -30.891 -3.043 8.953 1 21.67 32 GLY B O 1
ATOM 3969 N N . SER B 1 33 ? -31.188 -4.645 10.336 1 23.27 33 SER B N 1
ATOM 3970 C CA . SER B 1 33 ? -32.281 -5.602 10.398 1 23.27 33 SER B CA 1
ATOM 3971 C C . SER B 1 33 ? -33.656 -4.906 10.281 1 23.27 33 SER B C 1
ATOM 3973 O O . SER B 1 33 ? -34.281 -4.574 11.289 1 23.27 33 SER B O 1
ATOM 3975 N N . GLY B 1 34 ? -33.812 -3.797 9.492 1 21.47 34 GLY B N 1
ATOM 3976 C CA . GLY B 1 34 ? -35.125 -3.193 9.562 1 21.47 34 GLY B CA 1
ATOM 3977 C C . GLY B 1 34 ? -36.25 -4.16 9.234 1 21.47 34 GLY B C 1
ATOM 3978 O O . GLY B 1 34 ? -36.469 -4.492 8.07 1 21.47 34 GLY B O 1
ATOM 3979 N N . ASN B 1 35 ? -36.344 -5.289 10.039 1 21.95 35 ASN B N 1
ATOM 3980 C CA . ASN B 1 35 ? -37.5 -6.145 9.797 1 21.95 35 ASN B CA 1
ATOM 3981 C C . ASN B 1 35 ? -38.812 -5.395 10.023 1 21.95 35 ASN B C 1
ATOM 3983 O O . ASN B 1 35 ? -39.875 -6.012 10.188 1 21.95 35 ASN B O 1
ATOM 3987 N N . GLY B 1 36 ? -38.719 -4.035 10.227 1 18.84 36 GLY B N 1
ATOM 3988 C CA . GLY B 1 36 ? -40.031 -3.623 10.727 1 18.84 36 GLY B CA 1
ATOM 3989 C C . GLY B 1 36 ? -41.188 -3.996 9.797 1 18.84 36 GLY B C 1
ATOM 3990 O O . GLY B 1 36 ? -41.125 -3.748 8.594 1 18.84 36 GLY B O 1
ATOM 3991 N N . VAL B 1 37 ? -41.906 -5.051 10.156 1 19.23 37 VAL B N 1
ATOM 3992 C CA . VAL B 1 37 ? -43.094 -5.668 9.57 1 19.23 37 VAL B CA 1
ATOM 3993 C C . VAL B 1 37 ? -44.188 -4.613 9.383 1 19.23 37 VAL B C 1
ATOM 3995 O O . VAL B 1 37 ? -44.906 -4.645 8.391 1 19.23 37 VAL B O 1
ATOM 3998 N N . SER B 1 38 ? -44.375 -3.812 10.477 1 18.08 38 SER B N 1
ATOM 3999 C CA . SER B 1 38 ? -45.812 -3.766 10.727 1 18.08 38 SER B CA 1
ATOM 4000 C C . SER B 1 38 ? -46.5 -2.824 9.758 1 18.08 38 SER B C 1
ATOM 4002 O O . SER B 1 38 ? -46.281 -1.614 9.781 1 18.08 38 SER B O 1
ATOM 4004 N N . GLY B 1 39 ? -46.625 -3.141 8.5 1 18.67 39 GLY B N 1
ATOM 4005 C CA . GLY B 1 39 ? -47.281 -2.289 7.516 1 18.67 39 GLY B CA 1
ATOM 4006 C C . GLY B 1 39 ? -48.719 -1.952 7.871 1 18.67 39 GLY B C 1
ATOM 4007 O O . GLY B 1 39 ? -49.625 -2.693 7.527 1 18.67 39 GLY B O 1
ATOM 4008 N N . GLN B 1 40 ? -48.938 -1.319 9.078 1 16.27 40 GLN B N 1
ATOM 4009 C CA . GLN B 1 40 ? -50.375 -1.235 9.328 1 16.27 40 GLN B CA 1
ATOM 4010 C C . GLN B 1 40 ? -51.062 -0.51 8.188 1 16.27 40 GLN B C 1
ATOM 4012 O O . GLN B 1 40 ? -52.062 -1.013 7.641 1 16.27 40 GLN B O 1
ATOM 4017 N N . GLU B 1 41 ? -51.156 0.869 8.273 1 17.55 41 GLU B N 1
ATOM 4018 C CA . GLU B 1 41 ? -52.438 1.553 8.406 1 17.55 41 GLU B CA 1
ATOM 4019 C C . GLU B 1 41 ? -53.094 1.744 7.051 1 17.55 41 GLU B C 1
ATOM 4021 O O . GLU B 1 41 ? -52.438 1.68 6.012 1 17.55 41 GLU B O 1
ATOM 4026 N N . HIS B 1 42 ? -54.438 2.346 7.047 1 17.42 42 HIS B N 1
ATOM 4027 C CA . HIS B 1 42 ? -55.75 2.311 6.41 1 17.42 42 HIS B CA 1
ATOM 4028 C C . HIS B 1 42 ? -55.812 3.227 5.191 1 17.42 42 HIS B C 1
ATOM 4030 O O . HIS B 1 42 ? -56.281 2.828 4.129 1 17.42 42 HIS B O 1
ATOM 4036 N N . ALA B 1 43 ? -55.656 4.621 5.422 1 16.84 43 ALA B N 1
ATOM 4037 C CA . ALA B 1 43 ? -56.875 5.398 5.188 1 16.84 43 ALA B CA 1
ATOM 4038 C C . ALA B 1 43 ? -57.094 5.664 3.699 1 16.84 43 ALA B C 1
ATOM 4040 O O . ALA B 1 43 ? -58.156 5.371 3.146 1 16.84 43 ALA B O 1
ATOM 4041 N N . THR B 1 44 ? -56.781 6.992 3.291 1 18.45 44 THR B N 1
ATOM 4042 C CA . THR B 1 44 ? -57.688 7.98 2.732 1 18.45 44 THR B CA 1
ATOM 4043 C C . THR B 1 44 ? -57.656 7.941 1.207 1 18.45 44 THR B C 1
ATOM 4045 O O . THR B 1 44 ? -56.656 7.547 0.608 1 18.45 44 THR B O 1
ATOM 4048 N N . GLN B 1 45 ? -58.906 8.359 0.597 1 18.95 45 GLN B N 1
ATOM 4049 C CA . GLN B 1 45 ? -59.688 8.312 -0.645 1 18.95 45 GLN B CA 1
ATOM 4050 C C . GLN B 1 45 ? -59 9.156 -1.731 1 18.95 45 GLN B C 1
ATOM 4052 O O . GLN B 1 45 ? -58.344 10.156 -1.437 1 18.95 45 GLN B O 1
ATOM 4057 N N . SER B 1 46 ? -59.125 8.688 -2.988 1 19.19 46 SER B N 1
ATOM 4058 C CA . SER B 1 46 ? -58.438 8.703 -4.289 1 19.19 46 SER B CA 1
ATOM 4059 C C . SER B 1 46 ? -58.812 9.969 -5.07 1 19.19 46 SER B C 1
ATOM 4061 O O . SER B 1 46 ? -58.438 10.102 -6.246 1 19.19 46 SER B O 1
ATOM 4063 N N . ARG B 1 47 ? -59.375 11.148 -4.492 1 19.56 47 ARG B N 1
ATOM 4064 C CA . ARG B 1 47 ? -60.125 11.828 -5.547 1 19.56 47 ARG B CA 1
ATOM 4065 C C . ARG B 1 47 ? -59.219 12.266 -6.68 1 19.56 47 ARG B C 1
ATOM 4067 O O . ARG B 1 47 ? -58.062 12.617 -6.445 1 19.56 47 ARG B O 1
ATOM 4074 N N . ASP B 1 48 ? -59.625 12.086 -7.965 1 19.94 48 ASP B N 1
ATOM 4075 C CA . ASP B 1 48 ? -59.156 11.984 -9.336 1 19.94 48 ASP B CA 1
ATOM 4076 C C . ASP B 1 48 ? -58.75 13.352 -9.875 1 19.94 48 ASP B C 1
ATOM 4078 O O . ASP B 1 48 ? -58.344 13.469 -11.031 1 19.94 48 ASP B O 1
ATOM 4082 N N . ALA B 1 49 ? -58.812 14.523 -9.156 1 23.31 49 ALA B N 1
ATOM 4083 C CA . ALA B 1 49 ? -59.031 15.617 -10.102 1 23.31 49 ALA B CA 1
ATOM 4084 C C . ALA B 1 49 ? -57.875 15.719 -11.102 1 23.31 49 ALA B C 1
ATOM 4086 O O . ALA B 1 49 ? -56.719 15.539 -10.734 1 23.31 49 ALA B O 1
ATOM 4087 N N . PRO B 1 50 ? -58.156 15.773 -12.406 1 22.34 50 PRO B N 1
ATOM 4088 C CA . PRO B 1 50 ? -57.375 15.664 -13.625 1 22.34 50 PRO B CA 1
ATOM 4089 C C . PRO B 1 50 ? -56.375 16.812 -13.789 1 22.34 50 PRO B C 1
ATOM 4091 O O . PRO B 1 50 ? -55.719 16.922 -14.82 1 22.34 50 PRO B O 1
ATOM 4094 N N . SER B 1 51 ? -55.75 17.359 -12.648 1 21.16 51 SER B N 1
ATOM 4095 C CA . SER B 1 51 ? -55.188 18.641 -13.039 1 21.16 51 SER B CA 1
ATOM 4096 C C . SER B 1 51 ? -54.188 18.469 -14.172 1 21.16 51 SER B C 1
ATOM 4098 O O . SER B 1 51 ? -53.344 17.547 -14.148 1 21.16 51 SER B O 1
ATOM 4100 N N . SER B 1 52 ? -54.562 18.891 -15.352 1 23.41 52 SER B N 1
ATOM 4101 C CA . SER B 1 52 ? -53.812 18.984 -16.609 1 23.41 52 SER B CA 1
ATOM 4102 C C . SER B 1 52 ? -52.5 19.75 -16.438 1 23.41 52 SER B C 1
ATOM 4104 O O . SER B 1 52 ? -52 20.328 -17.391 1 23.41 52 SER B O 1
ATOM 4106 N N . ASN B 1 53 ? -51.812 19.578 -15.281 1 22.81 53 ASN B N 1
ATOM 4107 C CA . ASN B 1 53 ? -50.656 20.469 -15.195 1 22.81 53 ASN B CA 1
ATOM 4108 C C . ASN B 1 53 ? -49.719 20.281 -16.359 1 22.81 53 ASN B C 1
ATOM 4110 O O . ASN B 1 53 ? -49.219 19.172 -16.594 1 22.81 53 ASN B O 1
ATOM 4114 N N . GLN B 1 54 ? -49.906 21.031 -17.453 1 24 54 GLN B N 1
ATOM 4115 C CA . GLN B 1 54 ? -48.969 21.203 -18.547 1 24 54 GLN B CA 1
ATOM 4116 C C . GLN B 1 54 ? -47.531 21.375 -18.016 1 24 54 GLN B C 1
ATOM 4118 O O . GLN B 1 54 ? -47.25 22.312 -17.266 1 24 54 GLN B O 1
ATOM 4123 N N . ARG B 1 55 ? -46.844 20.25 -17.766 1 27.02 55 ARG B N 1
ATOM 4124 C CA . ARG B 1 55 ? -45.438 20.219 -17.359 1 27.02 55 ARG B CA 1
ATOM 4125 C C . ARG B 1 55 ? -44.594 21.109 -18.266 1 27.02 55 ARG B C 1
ATOM 4127 O O . ARG B 1 55 ? -44.531 20.891 -19.469 1 27.02 55 ARG B O 1
ATOM 4134 N N . LEU B 1 56 ? -44.656 22.391 -17.984 1 25.5 56 LEU B N 1
ATOM 4135 C CA . LEU B 1 56 ? -43.656 23.234 -18.625 1 25.5 56 LEU B CA 1
ATOM 4136 C C . LEU B 1 56 ? -42.281 22.562 -18.609 1 25.5 56 LEU B C 1
ATOM 4138 O O . LEU B 1 56 ? -41.844 22.094 -17.562 1 25.5 56 LEU B O 1
ATOM 4142 N N . GLU B 1 57 ? -42 21.969 -19.734 1 26.22 57 GLU B N 1
ATOM 4143 C CA . GLU B 1 57 ? -40.688 21.375 -20 1 26.22 57 GLU B CA 1
ATOM 4144 C C . GLU B 1 57 ? -39.562 22.266 -19.469 1 26.22 57 GLU B C 1
ATOM 4146 O O . GLU B 1 57 ? -39.406 23.406 -19.922 1 26.22 57 GLU B O 1
ATOM 4151 N N . SER B 1 58 ? -39.438 22.266 -18.156 1 29.86 58 SER B N 1
ATOM 4152 C CA . SER B 1 58 ? -38.281 23 -17.609 1 29.86 58 SER B CA 1
ATOM 4153 C C . SER B 1 58 ? -37 22.703 -18.391 1 29.86 58 SER B C 1
ATOM 4155 O O . SER B 1 58 ? -36.688 21.531 -18.625 1 29.86 58 SER B O 1
ATOM 4157 N N . ARG B 1 59 ? -36.594 23.625 -19.312 1 33.28 59 ARG B N 1
ATOM 4158 C CA . ARG B 1 59 ? -35.344 23.656 -20.016 1 33.28 59 ARG B CA 1
ATOM 4159 C C . ARG B 1 59 ? -34.188 23.188 -19.109 1 33.28 59 ARG B C 1
ATOM 4161 O O . ARG B 1 59 ? -33.969 23.734 -18.031 1 33.28 59 ARG B O 1
ATOM 4168 N N . ARG B 1 60 ? -33.844 21.891 -19.297 1 31.12 60 ARG B N 1
ATOM 4169 C CA . ARG B 1 60 ? -32.688 21.312 -18.609 1 31.12 60 ARG B CA 1
ATOM 4170 C C . ARG B 1 60 ? -31.531 22.297 -18.594 1 31.12 60 ARG B C 1
ATOM 4172 O O . ARG B 1 60 ? -31.234 22.922 -19.609 1 31.12 60 ARG B O 1
ATOM 4179 N N . PRO B 1 61 ? -31.312 22.938 -17.484 1 34.12 61 PRO B N 1
ATOM 4180 C CA . PRO B 1 61 ? -30.172 23.844 -17.5 1 34.12 61 PRO B CA 1
ATOM 4181 C C . PRO B 1 61 ? -29 23.297 -18.328 1 34.12 61 PRO B C 1
ATOM 4183 O O . PRO B 1 61 ? -28.875 22.094 -18.5 1 34.12 61 PRO B O 1
ATOM 4186 N N . PRO B 1 62 ? -28.531 24.109 -19.375 1 32.97 62 PRO B N 1
ATOM 4187 C CA . PRO B 1 62 ? -27.391 23.656 -20.188 1 32.97 62 PRO B CA 1
ATOM 4188 C C . PRO B 1 62 ? -26.359 22.859 -19.375 1 32.97 62 PRO B C 1
ATOM 4190 O O . PRO B 1 62 ? -26.234 23.078 -18.172 1 32.97 62 PRO B O 1
ATOM 4193 N N . SER B 1 63 ? -26.156 21.641 -19.781 1 33.47 63 SER B N 1
ATOM 4194 C CA . SER B 1 63 ? -25.125 20.766 -19.266 1 33.47 63 SER B CA 1
ATOM 4195 C C . SER B 1 63 ? -23.828 21.531 -19 1 33.47 63 SER B C 1
ATOM 4197 O O . SER B 1 63 ? -23.422 22.359 -19.797 1 33.47 63 SER B O 1
ATOM 4199 N N . LYS B 1 64 ? -23.469 21.703 -17.844 1 37.88 64 LYS B N 1
ATOM 4200 C CA . LYS B 1 64 ? -22.219 22.312 -17.453 1 37.88 64 LYS B CA 1
ATOM 4201 C C . LYS B 1 64 ? -21.094 21.922 -18.406 1 37.88 64 LYS B C 1
ATOM 4203 O O . LYS B 1 64 ? -20.984 20.766 -18.812 1 37.88 64 LYS B O 1
ATOM 4208 N N . PRO B 1 65 ? -20.578 22.891 -19.203 1 35 65 PRO B N 1
ATOM 4209 C CA . PRO B 1 65 ? -19.453 22.5 -20.062 1 35 65 PRO B CA 1
ATOM 4210 C C . PRO B 1 65 ? -18.5 21.516 -19.391 1 35 65 PRO B C 1
ATOM 4212 O O . PRO B 1 65 ? -18.172 21.672 -18.219 1 35 65 PRO B O 1
ATOM 4215 N N . VAL B 1 66 ? -18.484 20.297 -19.703 1 41.09 66 VAL B N 1
ATOM 4216 C CA . VAL B 1 66 ? -17.484 19.312 -19.297 1 41.09 66 VAL B CA 1
ATOM 4217 C C . VAL B 1 66 ? -16.078 19.875 -19.531 1 41.09 66 VAL B C 1
ATOM 4219 O O . VAL B 1 66 ? -15.695 20.109 -20.688 1 41.09 66 VAL B O 1
ATOM 4222 N N . PHE B 1 67 ? -15.547 20.812 -18.781 1 39.75 67 PHE B N 1
ATOM 4223 C CA . PHE B 1 67 ? -14.125 21.156 -18.844 1 39.75 67 PHE B CA 1
ATOM 4224 C C . PHE B 1 67 ? -13.281 19.891 -19.016 1 39.75 67 PHE B C 1
ATOM 4226 O O . PHE B 1 67 ? -13.312 19 -18.172 1 39.75 67 PHE B O 1
ATOM 4233 N N . LEU B 1 68 ? -13.109 19.5 -20.156 1 47.69 68 LEU B N 1
ATOM 4234 C CA . LEU B 1 68 ? -12.18 18.422 -20.484 1 47.69 68 LEU B CA 1
ATOM 4235 C C . LEU B 1 68 ? -10.875 18.578 -19.719 1 47.69 68 LEU B C 1
ATOM 4237 O O . LEU B 1 68 ? -10.25 19.641 -19.766 1 47.69 68 LEU B O 1
ATOM 4241 N N . ARG B 1 69 ? -10.727 17.922 -18.656 1 59.19 69 ARG B N 1
ATOM 4242 C CA . ARG B 1 69 ? -9.516 17.891 -17.844 1 59.19 69 ARG B CA 1
ATOM 4243 C C . ARG B 1 69 ? -8.289 17.578 -18.688 1 59.19 69 ARG B C 1
ATOM 4245 O O . ARG B 1 69 ? -8.164 16.484 -19.234 1 59.19 69 ARG B O 1
ATOM 4252 N N . ASP B 1 70 ? -7.668 18.531 -19.344 1 63.94 70 ASP B N 1
ATOM 4253 C CA . ASP B 1 70 ? -6.492 18.375 -20.188 1 63.94 70 ASP B CA 1
ATOM 4254 C C . ASP B 1 70 ? -5.246 18.078 -19.359 1 63.94 70 ASP B C 1
ATOM 4256 O O . ASP B 1 70 ? -4.191 17.75 -19.906 1 63.94 70 ASP B O 1
ATOM 4260 N N . VAL B 1 71 ? -5.398 18.25 -17.938 1 76.56 71 VAL B N 1
ATOM 4261 C CA . VAL B 1 71 ? -4.133 18.109 -17.219 1 76.56 71 VAL B CA 1
ATOM 4262 C C . VAL B 1 71 ? -4.242 16.984 -16.188 1 76.56 71 VAL B C 1
ATOM 4264 O O . VAL B 1 71 ? -5.227 16.922 -15.445 1 76.56 71 VAL B O 1
ATOM 4267 N N . SER B 1 72 ? -3.371 15.984 -16.328 1 89.12 72 SER B N 1
ATOM 4268 C CA . SER B 1 72 ? -3.236 14.938 -15.32 1 89.12 72 SER B CA 1
ATOM 4269 C C . SER B 1 72 ? -2.029 15.195 -14.422 1 89.12 72 SER B C 1
ATOM 4271 O O . SER B 1 72 ? -0.972 15.609 -14.898 1 89.12 72 SER B O 1
ATOM 4273 N N . LEU B 1 73 ? -2.262 15.117 -13.141 1 94.62 73 LEU B N 1
ATOM 4274 C CA . LEU B 1 73 ? -1.191 15.32 -12.172 1 94.62 73 LEU B CA 1
ATOM 4275 C C . LEU B 1 73 ? -0.253 14.117 -12.133 1 94.62 73 LEU B C 1
ATOM 4277 O O . LEU B 1 73 ? -0.706 12.977 -12.047 1 94.62 73 LEU B O 1
ATOM 4281 N N . SER B 1 74 ? 0.945 14.422 -12.242 1 92.5 74 SER B N 1
ATOM 4282 C CA . SER B 1 74 ? 1.937 13.359 -12.086 1 92.5 74 SER B CA 1
ATOM 4283 C C . SER B 1 74 ? 2.061 12.93 -10.633 1 92.5 74 SER B C 1
ATOM 4285 O O . SER B 1 74 ? 2.037 13.766 -9.727 1 92.5 74 SER B O 1
ATOM 4287 N N . ARG B 1 75 ? 2.16 11.656 -10.391 1 94.31 75 ARG B N 1
ATOM 4288 C CA . ARG B 1 75 ? 2.389 11.094 -9.062 1 94.31 75 ARG B CA 1
ATOM 4289 C C . ARG B 1 75 ? 3.523 10.07 -9.094 1 94.31 75 ARG B C 1
ATOM 4291 O O . ARG B 1 75 ? 3.621 9.273 -10.023 1 94.31 75 ARG B O 1
ATOM 4298 N N . VAL B 1 76 ? 4.402 10.234 -8.125 1 94.5 76 VAL B N 1
ATOM 4299 C CA . VAL B 1 76 ? 5.473 9.242 -8.016 1 94.5 76 VAL B CA 1
ATOM 4300 C C . VAL B 1 76 ? 4.879 7.879 -7.66 1 94.5 76 VAL B C 1
ATOM 4302 O O . VAL B 1 76 ? 3.992 7.785 -6.809 1 94.5 76 VAL B O 1
ATOM 4305 N N . GLU B 1 77 ? 5.391 6.855 -8.328 1 92.69 77 GLU B N 1
ATOM 4306 C CA . GLU B 1 77 ? 4.887 5.508 -8.094 1 92.69 77 GLU B CA 1
ATOM 4307 C C . GLU B 1 77 ? 5.516 4.895 -6.84 1 92.69 77 GLU B C 1
ATOM 4309 O O . GLU B 1 77 ? 6.734 4.945 -6.664 1 92.69 77 GLU B O 1
ATOM 4314 N N . GLY B 1 78 ? 4.652 4.387 -5.953 1 94.06 78 GLY B N 1
ATOM 4315 C CA . GLY B 1 78 ? 5.148 3.566 -4.859 1 94.06 78 GLY B CA 1
ATOM 4316 C C . GLY B 1 78 ? 5.332 2.109 -5.242 1 94.06 78 GLY B C 1
ATOM 4317 O O . GLY B 1 78 ? 4.355 1.364 -5.352 1 94.06 78 GLY B O 1
ATOM 4318 N N . ILE B 1 79 ? 6.516 1.666 -5.355 1 93.75 79 ILE B N 1
ATOM 4319 C CA . ILE B 1 79 ? 6.793 0.321 -5.848 1 93.75 79 ILE B CA 1
ATOM 4320 C C . ILE B 1 79 ? 6.816 -0.662 -4.68 1 93.75 79 ILE B C 1
ATOM 4322 O O . ILE B 1 79 ? 6.016 -1.598 -4.633 1 93.75 79 ILE B O 1
ATOM 4326 N N . ARG B 1 80 ? 7.691 -0.446 -3.797 1 93.19 80 ARG B N 1
ATOM 4327 C CA . ARG B 1 80 ? 7.797 -1.211 -2.559 1 93.19 80 ARG B CA 1
ATOM 4328 C C . ARG B 1 80 ? 8.578 -0.435 -1.501 1 93.19 80 ARG B C 1
ATOM 4330 O O . ARG B 1 80 ? 9.344 0.474 -1.829 1 93.19 80 ARG B O 1
ATOM 4337 N N . VAL B 1 81 ? 8.32 -0.829 -0.257 1 92.94 81 VAL B N 1
ATOM 4338 C CA . VAL B 1 81 ? 9.078 -0.208 0.826 1 92.94 81 VAL B CA 1
ATOM 4339 C C . VAL B 1 81 ? 10.562 -0.532 0.671 1 92.94 81 VAL B C 1
ATOM 4341 O O . VAL B 1 81 ? 10.93 -1.68 0.413 1 92.94 81 VAL B O 1
ATOM 4344 N N . GLY B 1 82 ? 11.438 0.527 0.69 1 93.75 82 GLY B N 1
ATOM 4345 C CA . GLY B 1 82 ? 12.875 0.348 0.577 1 93.75 82 GLY B CA 1
ATOM 4346 C C . GLY B 1 82 ? 13.391 0.554 -0.834 1 93.75 82 GLY B C 1
ATOM 4347 O O . GLY B 1 82 ? 14.602 0.662 -1.048 1 93.75 82 GLY B O 1
ATOM 4348 N N . HIS B 1 83 ? 12.508 0.604 -1.779 1 94.69 83 HIS B N 1
ATOM 4349 C CA . HIS B 1 83 ? 12.922 0.807 -3.164 1 94.69 83 HIS B CA 1
ATOM 4350 C C . HIS B 1 83 ? 13.648 2.135 -3.334 1 94.69 83 HIS B C 1
ATOM 4352 O O . HIS B 1 83 ? 13.227 3.156 -2.791 1 94.69 83 HIS B O 1
ATOM 4358 N N . VAL B 1 84 ? 14.758 2.135 -4.031 1 96.31 84 VAL B N 1
ATOM 4359 C CA . VAL B 1 84 ? 15.555 3.338 -4.254 1 96.31 84 VAL B CA 1
ATOM 4360 C C . VAL B 1 84 ? 15.492 3.729 -5.73 1 96.31 84 VAL B C 1
ATOM 4362 O O . VAL B 1 84 ? 15.688 2.887 -6.609 1 96.31 84 VAL B O 1
ATOM 4365 N N . GLN B 1 85 ? 15.188 4.91 -5.992 1 94.81 85 GLN B N 1
ATOM 4366 C CA . GLN B 1 85 ? 15.172 5.457 -7.348 1 94.81 85 GLN B CA 1
ATOM 4367 C C . GLN B 1 85 ? 16.141 6.637 -7.473 1 94.81 85 GLN B C 1
ATOM 4369 O O . GLN B 1 85 ? 16.297 7.414 -6.531 1 94.81 85 GLN B O 1
ATOM 4374 N N . SER B 1 86 ? 16.719 6.777 -8.617 1 95.25 86 SER B N 1
ATOM 4375 C CA . SER B 1 86 ? 17.625 7.887 -8.891 1 95.25 86 SER B CA 1
ATOM 4376 C C . SER B 1 86 ? 16.906 9.047 -9.57 1 95.25 86 SER B C 1
ATOM 4378 O O . SER B 1 86 ? 16.078 8.828 -10.469 1 95.25 86 SER B O 1
ATOM 4380 N N . LEU B 1 87 ? 17.219 10.227 -9.094 1 95.12 87 LEU B N 1
ATOM 4381 C CA . LEU B 1 87 ? 16.594 11.445 -9.625 1 95.12 87 LEU B CA 1
ATOM 4382 C C . LEU B 1 87 ? 17.656 12.477 -9.992 1 95.12 87 LEU B C 1
ATOM 4384 O O . LEU B 1 87 ? 18.688 12.578 -9.32 1 95.12 87 LEU B O 1
ATOM 4388 N N . SER B 1 88 ? 17.375 13.18 -11.031 1 95.5 88 SER B N 1
ATOM 4389 C CA . SER B 1 88 ? 18.188 14.344 -11.383 1 95.5 88 SER B CA 1
ATOM 4390 C C . SER B 1 88 ? 17.422 15.641 -11.172 1 95.5 88 SER B C 1
ATOM 4392 O O . SER B 1 88 ? 16.672 16.078 -12.047 1 95.5 88 SER B O 1
ATOM 4394 N N . LEU B 1 89 ? 17.688 16.266 -10.062 1 96.75 89 LEU B N 1
ATOM 4395 C CA . LEU B 1 89 ? 16.891 17.438 -9.688 1 96.75 89 LEU B CA 1
ATOM 4396 C C . LEU B 1 89 ? 17.688 18.719 -9.898 1 96.75 89 LEU B C 1
ATOM 4398 O O . LEU B 1 89 ? 17.109 19.812 -9.984 1 96.75 89 LEU B O 1
ATOM 4402 N N . VAL B 1 90 ? 19.016 18.625 -9.805 1 94.56 90 VAL B N 1
ATOM 4403 C CA . VAL B 1 90 ? 19.922 19.734 -10.07 1 94.56 90 VAL B CA 1
ATOM 4404 C C . VAL B 1 90 ? 21 19.297 -11.062 1 94.56 90 VAL B C 1
ATOM 4406 O O . VAL B 1 90 ? 21.359 18.109 -11.109 1 94.56 90 VAL B O 1
ATOM 4409 N N . PRO B 1 91 ? 21.391 20.219 -11.828 1 91.62 91 PRO B N 1
ATOM 4410 C CA . PRO B 1 91 ? 22.406 19.844 -12.805 1 91.62 91 PRO B CA 1
ATOM 4411 C C . PRO B 1 91 ? 23.656 19.234 -12.148 1 91.62 91 PRO B C 1
ATOM 4413 O O . PRO B 1 91 ? 24.172 19.797 -11.172 1 91.62 91 PRO B O 1
ATOM 4416 N N . GLY B 1 92 ? 24.062 18.078 -12.672 1 91.69 92 GLY B N 1
ATOM 4417 C CA . GLY B 1 92 ? 25.328 17.469 -12.281 1 91.69 92 GLY B CA 1
ATOM 4418 C C . GLY B 1 92 ? 25.219 16.641 -11.016 1 91.69 92 GLY B C 1
ATOM 4419 O O . GLY B 1 92 ? 26.234 16.203 -10.477 1 91.69 92 GLY B O 1
ATOM 4420 N N . LYS B 1 93 ? 24.125 16.625 -10.445 1 93.88 93 LYS B N 1
ATOM 4421 C CA . LYS B 1 93 ? 23.984 15.859 -9.203 1 93.88 93 LYS B CA 1
ATOM 4422 C C . LYS B 1 93 ? 22.859 14.844 -9.32 1 93.88 93 LYS B C 1
ATOM 4424 O O . LYS B 1 93 ? 21.766 15.156 -9.812 1 93.88 93 LYS B O 1
ATOM 4429 N N . VAL B 1 94 ? 23.141 13.617 -8.883 1 96.12 94 VAL B N 1
ATOM 4430 C CA . VAL B 1 94 ? 22.125 12.57 -8.836 1 96.12 94 VAL B CA 1
ATOM 4431 C C . VAL B 1 94 ? 21.672 12.352 -7.391 1 96.12 94 VAL B C 1
ATOM 4433 O O . VAL B 1 94 ? 22.516 12.195 -6.492 1 96.12 94 VAL B O 1
ATOM 4436 N N . HIS B 1 95 ? 20.391 12.43 -7.184 1 97.44 95 HIS B N 1
ATOM 4437 C CA . HIS B 1 95 ? 19.797 12.18 -5.875 1 97.44 95 HIS B CA 1
ATOM 4438 C C . HIS B 1 95 ? 19.188 10.781 -5.805 1 97.44 95 HIS B C 1
ATOM 4440 O O . HIS B 1 95 ? 18.719 10.25 -6.816 1 97.44 95 HIS B O 1
ATOM 4446 N N . GLU B 1 96 ? 19.266 10.203 -4.641 1 97.69 96 GLU B N 1
ATOM 4447 C CA . GLU B 1 96 ? 18.594 8.93 -4.383 1 97.69 96 GLU B CA 1
ATOM 4448 C C . GLU B 1 96 ? 17.359 9.125 -3.521 1 97.69 96 GLU B C 1
ATOM 4450 O O . GLU B 1 96 ? 17.422 9.742 -2.451 1 97.69 96 GLU B O 1
ATOM 4455 N N . MET B 1 97 ? 16.281 8.672 -4.016 1 98 97 MET B N 1
ATOM 4456 C CA . MET B 1 97 ? 15.023 8.734 -3.271 1 98 97 MET B CA 1
ATOM 4457 C C . MET B 1 97 ? 14.594 7.34 -2.814 1 98 97 MET B C 1
ATOM 4459 O O . MET B 1 97 ? 14.445 6.434 -3.635 1 98 97 MET B O 1
ATOM 4463 N N . ARG B 1 98 ? 14.391 7.199 -1.545 1 98.12 98 ARG B N 1
ATOM 4464 C CA . ARG B 1 98 ? 14.031 5.91 -0.961 1 98.12 98 ARG B CA 1
ATOM 4465 C C . ARG B 1 98 ? 12.57 5.914 -0.5 1 98.12 98 ARG B C 1
ATOM 4467 O O . ARG B 1 98 ? 12.125 6.855 0.157 1 98.12 98 ARG B O 1
ATOM 4474 N N . THR B 1 99 ? 11.844 4.848 -0.901 1 97.12 99 THR B N 1
ATOM 4475 C CA . THR B 1 99 ? 10.477 4.695 -0.415 1 97.12 99 THR B CA 1
ATOM 4476 C C . THR B 1 99 ? 10.469 4.238 1.042 1 97.12 99 THR B C 1
ATOM 4478 O O . THR B 1 99 ? 10.992 3.172 1.366 1 97.12 99 THR B O 1
ATOM 4481 N N . LEU B 1 100 ? 9.828 5.039 1.917 1 97.31 100 LEU B N 1
ATOM 4482 C CA . LEU B 1 100 ? 9.789 4.699 3.336 1 97.31 100 LEU B CA 1
ATOM 4483 C C . LEU B 1 100 ? 8.484 3.992 3.688 1 97.31 100 LEU B C 1
ATOM 4485 O O . LEU B 1 100 ? 8.43 3.221 4.648 1 97.31 100 LEU B O 1
ATOM 4489 N N . SER B 1 101 ? 7.48 4.309 2.986 1 95.88 101 SER B N 1
ATOM 4490 C CA . SER B 1 101 ? 6.148 3.76 3.217 1 95.88 101 SER B CA 1
ATOM 4491 C C . SER B 1 101 ? 5.301 3.814 1.951 1 95.88 101 SER B C 1
ATOM 4493 O O . SER B 1 101 ? 5.539 4.648 1.075 1 95.88 101 SER B O 1
ATOM 4495 N N . LEU B 1 102 ? 4.34 2.891 1.868 1 94.94 102 LEU B N 1
ATOM 4496 C CA . LEU B 1 102 ? 3.406 2.914 0.747 1 94.94 102 LEU B CA 1
ATOM 4497 C C . LEU B 1 102 ? 2.08 3.543 1.157 1 94.94 102 LEU B C 1
ATOM 4499 O O . LEU B 1 102 ? 1.304 3.979 0.303 1 94.94 102 LEU B O 1
ATOM 4503 N N . LYS B 1 103 ? 1.818 3.383 2.461 1 93.19 103 LYS B N 1
ATOM 4504 C CA . LYS B 1 103 ? 0.638 4.004 3.059 1 93.19 103 LYS B CA 1
ATOM 4505 C C . LYS B 1 103 ? 1.004 4.781 4.32 1 93.19 103 LYS B C 1
ATOM 4507 O O . LYS B 1 103 ? 1.133 4.199 5.398 1 93.19 103 LYS B O 1
ATOM 4512 N N . PRO B 1 104 ? 1.078 6.098 4.238 1 95.44 104 PRO B N 1
ATOM 4513 C CA . PRO B 1 104 ? 1.001 6.922 3.029 1 95.44 104 PRO B CA 1
ATOM 4514 C C . PRO B 1 104 ? 2.215 6.75 2.119 1 95.44 104 PRO B C 1
ATOM 4516 O O . PRO B 1 104 ? 3.219 6.16 2.527 1 95.44 104 PRO B O 1
ATOM 4519 N N . LEU B 1 105 ? 2.027 7.191 0.943 1 96.88 105 LEU B N 1
ATOM 4520 C CA . LEU B 1 105 ? 3.191 7.184 0.065 1 96.88 105 LEU B CA 1
ATOM 4521 C C . LEU B 1 105 ? 4.215 8.227 0.508 1 96.88 105 LEU B C 1
ATOM 4523 O O . LEU B 1 105 ? 3.953 9.43 0.439 1 96.88 105 LEU B O 1
ATOM 4527 N N . LEU B 1 106 ? 5.312 7.754 1.057 1 97.81 106 LEU B N 1
ATOM 4528 C CA . LEU B 1 106 ? 6.305 8.57 1.749 1 97.81 106 LEU B CA 1
ATOM 4529 C C . LEU B 1 106 ? 7.715 8.25 1.258 1 97.81 106 LEU B C 1
ATOM 4531 O O . LEU B 1 106 ? 8.07 7.074 1.116 1 97.81 106 LEU B O 1
ATOM 4535 N N . PHE B 1 107 ? 8.516 9.305 1 1 98.56 107 PHE B N 1
ATOM 4536 C CA . PHE B 1 107 ? 9.867 9.141 0.477 1 98.56 107 PHE B CA 1
ATOM 4537 C C . PHE B 1 107 ? 10.867 9.953 1.293 1 98.56 107 PHE B C 1
ATOM 4539 O O . PHE B 1 107 ? 10.508 10.969 1.89 1 98.56 107 PHE B O 1
ATOM 4546 N N . GLU B 1 108 ? 12.07 9.484 1.288 1 98.69 108 GLU B N 1
ATOM 4547 C CA . GLU B 1 108 ? 13.203 10.211 1.873 1 98.69 108 GLU B CA 1
ATOM 4548 C C . GLU B 1 108 ? 14.289 10.469 0.833 1 98.69 108 GLU B C 1
ATOM 4550 O O . GLU B 1 108 ? 14.625 9.586 0.047 1 98.69 108 GLU B O 1
ATOM 4555 N N . ILE B 1 109 ? 14.828 11.695 0.784 1 98.62 109 ILE B N 1
ATOM 4556 C CA . ILE B 1 109 ? 15.867 12.07 -0.16 1 98.62 109 ILE B CA 1
ATOM 4557 C C . ILE B 1 109 ? 17.031 12.734 0.589 1 98.62 109 ILE B C 1
ATOM 4559 O O . ILE B 1 109 ? 17.047 13.953 0.75 1 98.62 109 ILE B O 1
ATOM 4563 N N . PRO B 1 110 ? 18.016 11.992 0.983 1 98.06 110 PRO B N 1
ATOM 4564 C CA . PRO B 1 110 ? 19.203 12.594 1.599 1 98.06 110 PRO B CA 1
ATOM 4565 C C . PRO B 1 110 ? 19.938 13.547 0.656 1 98.06 110 PRO B C 1
ATOM 4567 O O . PRO B 1 110 ? 19.953 13.328 -0.558 1 98.06 110 PRO B O 1
ATOM 4570 N N . GLY B 1 111 ? 20.5 14.562 1.195 1 97.38 111 GLY B N 1
ATOM 4571 C CA . GLY B 1 111 ? 21.281 15.5 0.413 1 97.38 111 GLY B CA 1
ATOM 4572 C C . GLY B 1 111 ? 20.453 16.328 -0.551 1 97.38 111 GLY B C 1
ATOM 4573 O O . GLY B 1 111 ? 20.953 16.797 -1.571 1 97.38 111 GLY B O 1
ATOM 4574 N N . PHE B 1 112 ? 19.266 16.438 -0.309 1 98.62 112 PHE B N 1
ATOM 4575 C CA . PHE B 1 112 ? 18.406 17.25 -1.142 1 98.62 112 PHE B CA 1
ATOM 4576 C C . PHE B 1 112 ? 18.844 18.719 -1.117 1 98.62 112 PHE B C 1
ATOM 4578 O O . PHE B 1 112 ? 18.844 19.391 -2.148 1 98.62 112 PHE B O 1
ATOM 4585 N N . LEU B 1 113 ? 19.094 19.266 0.076 1 98.62 113 LEU B N 1
ATOM 4586 C CA . LEU B 1 113 ? 19.672 20.594 0.246 1 98.62 113 LEU B CA 1
ATOM 4587 C C . LEU B 1 113 ? 21.141 20.516 0.604 1 98.62 113 LEU B C 1
ATOM 4589 O O . LEU B 1 113 ? 21.562 19.609 1.337 1 98.62 113 LEU B O 1
ATOM 4593 N N . SER B 1 114 ? 21.906 21.438 0.156 1 97.62 114 SER B N 1
ATOM 4594 C CA . SER B 1 114 ? 23.297 21.562 0.583 1 97.62 114 SER B CA 1
ATOM 4595 C C . SER B 1 114 ? 23.391 22.188 1.966 1 97.62 114 SER B C 1
ATOM 4597 O O . SER B 1 114 ? 22.438 22.797 2.445 1 97.62 114 SER B O 1
ATOM 4599 N N . GLU B 1 115 ? 24.578 22.094 2.57 1 97.75 115 GLU B N 1
ATOM 4600 C CA . GLU B 1 115 ? 24.812 22.719 3.871 1 97.75 115 GLU B CA 1
ATOM 4601 C C . GLU B 1 115 ? 24.625 24.219 3.803 1 97.75 115 GLU B C 1
ATOM 4603 O O . GLU B 1 115 ? 24.047 24.828 4.723 1 97.75 115 GLU B O 1
ATOM 4608 N N . ASP B 1 116 ? 25.094 24.766 2.703 1 97.88 116 ASP B N 1
ATOM 4609 C CA . ASP B 1 116 ? 24.969 26.219 2.521 1 97.88 116 ASP B CA 1
ATOM 4610 C C . ASP B 1 116 ? 23.516 26.641 2.379 1 97.88 116 ASP B C 1
ATOM 4612 O O . ASP B 1 116 ? 23.094 27.656 2.928 1 97.88 116 ASP B O 1
ATOM 4616 N N . GLU B 1 117 ? 22.797 25.906 1.629 1 98.56 117 GLU B N 1
ATOM 4617 C CA . GLU B 1 117 ? 21.391 26.219 1.473 1 98.56 117 GLU B CA 1
ATOM 4618 C C . GLU B 1 117 ? 20.656 26.156 2.812 1 98.56 117 GLU B C 1
ATOM 4620 O O . GLU B 1 117 ? 19.828 27.016 3.117 1 98.56 117 GLU B O 1
ATOM 4625 N N . CYS B 1 118 ? 20.938 25.156 3.627 1 98.75 118 CYS B N 1
ATOM 4626 C CA . CYS B 1 118 ? 20.344 25.031 4.949 1 98.75 118 CYS B CA 1
ATOM 4627 C C . CYS B 1 118 ? 20.672 26.25 5.809 1 98.75 118 CYS B C 1
ATOM 4629 O O . CYS B 1 118 ? 19.781 26.812 6.449 1 98.75 118 CYS B O 1
ATOM 4631 N N . ARG B 1 119 ? 21.875 26.641 5.801 1 98.38 119 ARG B N 1
ATOM 4632 C CA . ARG B 1 119 ? 22.328 27.781 6.582 1 98.38 119 ARG B CA 1
ATOM 4633 C C . ARG B 1 119 ? 21.609 29.062 6.148 1 98.38 119 ARG B C 1
ATOM 4635 O O . ARG B 1 119 ? 21.141 29.828 6.988 1 98.38 119 ARG B O 1
ATOM 4642 N N . VAL B 1 120 ? 21.531 29.281 4.871 1 98.44 120 VAL B N 1
ATOM 4643 C CA . VAL B 1 120 ? 20.906 30.484 4.332 1 98.44 120 VAL B CA 1
ATOM 4644 C C . VAL B 1 120 ? 19.438 30.531 4.734 1 98.44 120 VAL B C 1
ATOM 4646 O O . VAL B 1 120 ? 18.938 31.578 5.152 1 98.44 120 VAL B O 1
ATOM 4649 N N . VAL B 1 121 ? 18.703 29.422 4.617 1 98.69 121 VAL B N 1
ATOM 4650 C CA . VAL B 1 121 ? 17.281 29.391 4.957 1 98.69 121 VAL B CA 1
ATOM 4651 C C . VAL B 1 121 ? 17.094 29.719 6.434 1 98.69 121 VAL B C 1
ATOM 4653 O O . VAL B 1 121 ? 16.234 30.516 6.793 1 98.69 121 VAL B O 1
ATOM 4656 N N . MET B 1 122 ? 17.922 29.156 7.289 1 98.38 122 MET B N 1
ATOM 4657 C CA . MET B 1 122 ? 17.844 29.438 8.719 1 98.38 122 MET B CA 1
ATOM 4658 C C . MET B 1 122 ? 18.125 30.906 9.008 1 98.38 122 MET B C 1
ATOM 4660 O O . MET B 1 122 ? 17.406 31.531 9.797 1 98.38 122 MET B O 1
ATOM 4664 N N . GLN B 1 123 ? 19.109 31.469 8.359 1 97.81 123 GLN B N 1
ATOM 4665 C CA . GLN B 1 123 ? 19.484 32.875 8.555 1 97.81 123 GLN B CA 1
ATOM 4666 C C . GLN B 1 123 ? 18.359 33.812 8.109 1 97.81 123 GLN B C 1
ATOM 4668 O O . GLN B 1 123 ? 18.031 34.781 8.797 1 97.81 123 GLN B O 1
ATOM 4673 N N . LEU B 1 124 ? 17.812 33.531 6.957 1 97.5 124 LEU B N 1
ATOM 4674 C CA . LEU B 1 124 ? 16.719 34.344 6.449 1 97.5 124 LEU B CA 1
ATOM 4675 C C . LEU B 1 124 ? 15.523 34.281 7.402 1 97.5 124 LEU B C 1
ATOM 4677 O O . LEU B 1 124 ? 14.859 35.312 7.621 1 97.5 124 LEU B O 1
ATOM 4681 N N . ALA B 1 125 ? 15.234 33.125 7.969 1 97.31 125 ALA B N 1
ATOM 4682 C CA . ALA B 1 125 ? 14.141 33 8.922 1 97.31 125 ALA B CA 1
ATOM 4683 C C . ALA B 1 125 ? 14.398 33.812 10.18 1 97.31 125 ALA B C 1
ATOM 4685 O O . ALA B 1 125 ? 13.492 34.469 10.695 1 97.31 125 ALA B O 1
ATOM 4686 N N . GLN B 1 126 ? 15.617 33.781 10.68 1 96.12 126 GLN B N 1
ATOM 4687 C CA . GLN B 1 126 ? 16 34.531 11.867 1 96.12 126 GLN B CA 1
ATOM 4688 C C . GLN B 1 126 ? 15.883 36.031 11.625 1 96.12 126 GLN B C 1
ATOM 4690 O O . GLN B 1 126 ? 15.43 36.781 12.5 1 96.12 126 GLN B O 1
ATOM 4695 N N . LEU B 1 127 ? 16.297 36.438 10.461 1 95.19 127 LEU B N 1
ATOM 4696 C CA . LEU B 1 127 ? 16.234 37.844 10.102 1 95.19 127 LEU B CA 1
ATOM 4697 C C . LEU B 1 127 ? 14.789 38.312 10.016 1 95.19 127 LEU B C 1
ATOM 4699 O O . LEU B 1 127 ? 14.461 39.438 10.43 1 95.19 127 LEU B O 1
ATOM 4703 N N . LYS B 1 128 ? 13.945 37.562 9.445 1 93.5 128 LYS B N 1
ATOM 4704 C CA . LYS B 1 128 ? 12.531 37.875 9.32 1 93.5 128 LYS B CA 1
ATOM 4705 C C . LYS B 1 128 ? 11.852 37.906 10.688 1 93.5 128 LYS B C 1
ATOM 4707 O O . LYS B 1 128 ? 10.906 38.688 10.898 1 93.5 128 LYS B O 1
ATOM 4712 N N . GLY B 1 129 ? 12.289 37.031 11.602 1 93.69 129 GLY B N 1
ATOM 4713 C CA . GLY B 1 129 ? 11.695 36.938 12.922 1 93.69 129 GLY B CA 1
ATOM 4714 C C . GLY B 1 129 ? 10.703 35.781 13.039 1 93.69 129 GLY B C 1
ATOM 4715 O O . GLY B 1 129 ? 9.844 35.625 12.18 1 93.69 129 GLY B O 1
ATOM 4716 N N . LEU B 1 130 ? 10.844 35 14.078 1 92.5 130 LEU B N 1
ATOM 4717 C CA . LEU B 1 130 ? 9.977 33.875 14.312 1 92.5 130 LEU B CA 1
ATOM 4718 C C . LEU B 1 130 ? 8.875 34.219 15.305 1 92.5 130 LEU B C 1
ATOM 4720 O O . LEU B 1 130 ? 9.109 34.969 16.266 1 92.5 130 LEU B O 1
ATOM 4724 N N . MET B 1 131 ? 7.699 33.75 15.07 1 88.88 131 MET B N 1
ATOM 4725 C CA . MET B 1 131 ? 6.578 33.906 15.992 1 88.88 131 MET B CA 1
ATOM 4726 C C . MET B 1 131 ? 6.18 32.562 16.594 1 88.88 131 MET B C 1
ATOM 4728 O O . MET B 1 131 ? 6.449 31.516 16.016 1 88.88 131 MET B O 1
ATOM 4732 N N . GLU B 1 132 ? 5.598 32.594 17.766 1 81.56 132 GLU B N 1
ATOM 4733 C CA . GLU B 1 132 ? 5.137 31.359 18.406 1 81.56 132 GLU B CA 1
ATOM 4734 C C . GLU B 1 132 ? 4.086 30.656 17.547 1 81.56 132 GLU B C 1
ATOM 4736 O O . GLU B 1 132 ? 3.213 31.312 16.969 1 81.56 132 GLU B O 1
ATOM 4741 N N . SER B 1 133 ? 4.324 29.359 17.438 1 76.56 133 SER B N 1
ATOM 4742 C CA . SER B 1 133 ? 3.387 28.594 16.625 1 76.56 133 SER B CA 1
ATOM 4743 C C . SER B 1 133 ? 2.053 28.422 17.344 1 76.56 133 SER B C 1
ATOM 4745 O O . SER B 1 133 ? 2.018 28 18.5 1 76.56 133 SER B O 1
ATOM 4747 N N . GLN B 1 134 ? 1.03 29.203 17.016 1 57.38 134 GLN B N 1
ATOM 4748 C CA . GLN B 1 134 ? -0.288 29.047 17.625 1 57.38 134 GLN B CA 1
ATOM 4749 C C . GLN B 1 134 ? -1.182 28.141 16.781 1 57.38 134 GLN B C 1
ATOM 4751 O O . GLN B 1 134 ? -1.043 28.078 15.562 1 57.38 134 GLN B O 1
ATOM 4756 N N . LEU B 1 135 ? -1.631 26.984 17.391 1 52.12 135 LEU B N 1
ATOM 4757 C CA . LEU B 1 135 ? -2.639 26.281 16.609 1 52.12 135 LEU B CA 1
ATOM 4758 C C . LEU B 1 135 ? -3.873 27.141 16.391 1 52.12 135 LEU B C 1
ATOM 4760 O O . LEU B 1 135 ? -4.273 27.891 17.297 1 52.12 135 LEU B O 1
ATOM 4764 N N . MET B 1 136 ? -4.195 27.594 15.312 1 39.84 136 MET B N 1
ATOM 4765 C CA . MET B 1 136 ? -5.438 28.297 15.016 1 39.84 136 MET B CA 1
ATOM 4766 C C . MET B 1 136 ? -6.617 27.656 15.734 1 39.84 136 MET B C 1
ATOM 4768 O O . MET B 1 136 ? -6.883 26.469 15.555 1 39.84 136 MET B O 1
ATOM 4772 N N . VAL B 1 137 ? -6.715 27.938 17.047 1 38.94 137 VAL B N 1
ATOM 4773 C CA . VAL B 1 137 ? -7.977 27.531 17.672 1 38.94 137 VAL B CA 1
ATOM 4774 C C . VAL B 1 137 ? -9.141 27.906 16.75 1 38.94 137 VAL B C 1
ATOM 4776 O O . VAL B 1 137 ? -9.312 29.062 16.391 1 38.94 137 VAL B O 1
ATOM 4779 N N . GLN B 1 138 ? -9.469 27.203 15.898 1 36.06 138 GLN B N 1
ATOM 4780 C CA . GLN B 1 138 ? -10.734 27.594 15.281 1 36.06 138 GLN B CA 1
ATOM 4781 C C . GLN B 1 138 ? -11.797 27.891 16.328 1 36.06 138 GLN B C 1
ATOM 4783 O O . GLN B 1 138 ? -12.133 27.016 17.141 1 36.06 138 GLN B O 1
ATOM 4788 N N . GLU B 1 139 ? -11.891 28.922 16.875 1 38.06 139 GLU B N 1
ATOM 4789 C CA . GLU B 1 139 ? -13.055 29.406 17.609 1 38.06 139 GLU B CA 1
ATOM 4790 C C . GLU B 1 139 ? -14.32 28.641 17.219 1 38.06 139 GLU B C 1
ATOM 4792 O O . GLU B 1 139 ? -15.312 28.656 17.938 1 38.06 139 GLU B O 1
ATOM 4797 N N . ASP B 1 140 ? -14.242 27.891 16.172 1 37.47 140 ASP B N 1
ATOM 4798 C CA . ASP B 1 140 ? -15.453 27.547 15.438 1 37.47 140 ASP B CA 1
ATOM 4799 C C . ASP B 1 140 ? -16.062 26.25 15.93 1 37.47 140 ASP B C 1
ATOM 4801 O O . ASP B 1 140 ? -17.078 25.781 15.391 1 37.47 140 ASP B O 1
ATOM 4805 N N . GLN B 1 141 ? -15.438 25.531 16.688 1 39.06 141 GLN B N 1
ATOM 4806 C CA . GLN B 1 141 ? -16.141 24.312 17.047 1 39.06 141 GLN B CA 1
ATOM 4807 C C . GLN B 1 141 ? -17.469 24.625 17.734 1 39.06 141 GLN B C 1
ATOM 4809 O O . GLN B 1 141 ? -18.484 23.984 17.453 1 39.06 141 GLN B O 1
ATOM 4814 N N . GLU B 1 142 ? -17.25 25.391 18.766 1 41.53 142 GLU B N 1
ATOM 4815 C CA . GLU B 1 142 ? -18.531 25.828 19.344 1 41.53 142 GLU B CA 1
ATOM 4816 C C . GLU B 1 142 ? -19.422 26.453 18.281 1 41.53 142 GLU B C 1
ATOM 4818 O O . GLU B 1 142 ? -20.641 26.25 18.297 1 41.53 142 GLU B O 1
ATOM 4823 N N . GLU B 1 143 ? -18.719 27.125 17.5 1 42.44 143 GLU B N 1
ATOM 4824 C CA . GLU B 1 143 ? -19.547 27.75 16.469 1 42.44 143 GLU B CA 1
ATOM 4825 C C . GLU B 1 143 ? -20.094 26.703 15.492 1 42.44 143 GLU B C 1
ATOM 4827 O O . GLU B 1 143 ? -21.234 26.797 15.047 1 42.44 143 GLU B O 1
ATOM 4832 N N . LEU B 1 144 ? -19.266 25.75 15.266 1 40.66 144 LEU B N 1
ATOM 4833 C CA . LEU B 1 144 ? -19.75 24.703 14.375 1 40.66 144 LEU B CA 1
ATOM 4834 C C . LEU B 1 144 ? -20.875 23.906 15.031 1 40.66 144 LEU B C 1
ATOM 4836 O O . LEU B 1 144 ? -21.875 23.594 14.398 1 40.66 144 LEU B O 1
ATOM 4840 N N . ALA B 1 145 ? -20.609 23.453 16.312 1 42.31 145 ALA B N 1
ATOM 4841 C CA . ALA B 1 145 ? -21.703 22.797 17.016 1 42.31 145 ALA B CA 1
ATOM 4842 C C . ALA B 1 145 ? -22.953 23.688 17.047 1 42.31 145 ALA B C 1
ATOM 4844 O O . ALA B 1 145 ? -24.078 23.203 16.906 1 42.31 145 ALA B O 1
ATOM 4845 N N . ARG B 1 146 ? -22.672 25 17.281 1 45.5 146 ARG B N 1
ATOM 4846 C CA . ARG B 1 146 ? -23.797 25.938 17.234 1 45.5 146 ARG B CA 1
ATOM 4847 C C . ARG B 1 146 ? -24.391 26 15.82 1 45.5 146 ARG B C 1
ATOM 4849 O O . ARG B 1 146 ? -25.609 26.016 15.656 1 45.5 146 ARG B O 1
ATOM 4856 N N . GLU B 1 147 ? -23.453 25.938 14.922 1 44.28 147 GLU B N 1
ATOM 4857 C CA . GLU B 1 147 ? -23.938 26.016 13.547 1 44.28 147 GLU B CA 1
ATOM 4858 C C . GLU B 1 147 ? -24.625 24.734 13.125 1 44.28 147 GLU B C 1
ATOM 4860 O O . GLU B 1 147 ? -25.578 24.766 12.336 1 44.28 147 GLU B O 1
ATOM 4865 N N . LEU B 1 148 ? -24.172 23.672 13.75 1 44.69 148 LEU B N 1
ATOM 4866 C CA . LEU B 1 148 ? -24.781 22.422 13.359 1 44.69 148 LEU B CA 1
ATOM 4867 C C . LEU B 1 148 ? -26 22.109 14.242 1 44.69 148 LEU B C 1
ATOM 4869 O O . LEU B 1 148 ? -26.672 21.109 14.039 1 44.69 148 LEU B O 1
ATOM 4873 N N . ASN B 1 149 ? -26.266 23.031 15.125 1 50.88 149 ASN B N 1
ATOM 4874 C CA . ASN B 1 149 ? -27.422 22.938 16 1 50.88 149 ASN B CA 1
ATOM 4875 C C . ASN B 1 149 ? -27.516 21.562 16.672 1 50.88 149 ASN B C 1
ATOM 4877 O O . ASN B 1 149 ? -28.578 20.953 16.703 1 50.88 149 ASN B O 1
ATOM 4881 N N . LEU B 1 150 ? -26.375 20.984 16.953 1 53.72 150 LEU B N 1
ATOM 4882 C CA . LEU B 1 150 ? -26.453 19.672 17.609 1 53.72 150 LEU B CA 1
ATOM 4883 C C . LEU B 1 150 ? -26.734 19.828 19.094 1 53.72 150 LEU B C 1
ATOM 4885 O O . LEU B 1 150 ? -26.109 20.672 19.766 1 53.72 150 LEU B O 1
ATOM 4889 N N . SER B 1 151 ? -27.812 19.078 19.547 1 60.69 151 SER B N 1
ATOM 4890 C CA . SER B 1 151 ? -28.125 19.062 20.969 1 60.69 151 SER B CA 1
ATOM 4891 C C . SER B 1 151 ? -27.062 18.312 21.75 1 60.69 151 SER B C 1
ATOM 4893 O O . SER B 1 151 ? -26.297 17.516 21.188 1 60.69 151 SER B O 1
ATOM 4895 N N . PRO B 1 152 ? -26.781 18.672 22.906 1 67.5 152 PRO B N 1
ATOM 4896 C CA . PRO B 1 152 ? -25.844 17.938 23.75 1 67.5 152 PRO B CA 1
ATOM 4897 C C . PRO B 1 152 ? -26.078 16.422 23.719 1 67.5 152 PRO B C 1
ATOM 4899 O O . PRO B 1 152 ? -25.125 15.641 23.781 1 67.5 152 PRO B O 1
ATOM 4902 N N . GLU B 1 153 ? -27.281 16.109 23.562 1 73.69 153 GLU B N 1
ATOM 4903 C CA . GLU B 1 153 ? -27.609 14.695 23.484 1 73.69 153 GLU B CA 1
ATOM 4904 C C . GLU B 1 153 ? -27.047 14.055 22.219 1 73.69 153 GLU B C 1
ATOM 4906 O O . GLU B 1 153 ? -26.547 12.93 22.25 1 73.69 153 GLU B O 1
ATOM 4911 N N . GLU B 1 154 ? -27.172 14.789 21.297 1 66.5 154 GLU B N 1
ATOM 4912 C CA . GLU B 1 154 ? -26.672 14.273 20.016 1 66.5 154 GLU B CA 1
ATOM 4913 C C . GLU B 1 154 ? -25.156 14.125 20.047 1 66.5 154 GLU B C 1
ATOM 4915 O O . GLU B 1 154 ? -24.609 13.125 19.562 1 66.5 154 GLU B O 1
ATOM 4920 N N . ILE B 1 155 ? -24.562 15.023 20.625 1 66.38 155 ILE B N 1
ATOM 4921 C CA . ILE B 1 155 ? -23.109 14.977 20.734 1 66.38 155 ILE B CA 1
ATOM 4922 C C . ILE B 1 155 ? -22.688 13.789 21.594 1 66.38 155 ILE B C 1
ATOM 4924 O O . ILE B 1 155 ? -21.75 13.062 21.25 1 66.38 155 ILE B O 1
ATOM 4928 N N . PHE B 1 156 ? -23.375 13.648 22.672 1 73.88 156 PHE B N 1
ATOM 4929 C CA . PHE B 1 156 ? -23.109 12.539 23.578 1 73.88 156 PHE B CA 1
ATOM 4930 C C . PHE B 1 156 ? -23.219 11.203 22.844 1 73.88 156 PHE B C 1
ATOM 4932 O O . PHE B 1 156 ? -22.344 10.352 22.984 1 73.88 156 PHE B O 1
ATOM 4939 N N . ASN B 1 157 ? -24.188 11.102 22.094 1 72.69 157 ASN B N 1
ATOM 4940 C CA . ASN B 1 157 ? -24.422 9.852 21.375 1 72.69 157 ASN B CA 1
ATOM 4941 C C . ASN B 1 157 ? -23.328 9.594 20.328 1 72.69 157 ASN B C 1
ATOM 4943 O O . ASN B 1 157 ? -22.969 8.445 20.062 1 72.69 157 ASN B O 1
ATOM 4947 N N . LEU B 1 158 ? -22.922 10.672 19.828 1 66.5 158 LEU B N 1
ATOM 4948 C CA . LEU B 1 158 ? -21.859 10.555 18.844 1 66.5 158 LEU B CA 1
ATOM 4949 C C . LEU B 1 158 ? -20.547 10.094 19.484 1 66.5 158 LEU B C 1
ATOM 4951 O O . LEU B 1 158 ? -19.797 9.344 18.875 1 66.5 158 LEU B O 1
ATOM 4955 N N . LEU B 1 159 ? -20.375 10.508 20.625 1 71.31 159 LEU B N 1
ATOM 4956 C CA . LEU B 1 159 ? -19.125 10.195 21.328 1 71.31 159 LEU B CA 1
ATOM 4957 C C . LEU B 1 159 ? -19.172 8.789 21.906 1 71.31 159 LEU B C 1
ATOM 4959 O O . LEU B 1 159 ? -18.125 8.141 22.031 1 71.31 159 LEU B O 1
ATOM 4963 N N . ASP B 1 160 ? -20.328 8.344 22.25 1 76.25 160 ASP B N 1
ATOM 4964 C CA . ASP B 1 160 ? -20.5 7.051 22.906 1 76.25 160 ASP B CA 1
ATOM 4965 C C . ASP B 1 160 ? -20.406 5.906 21.891 1 76.25 160 ASP B C 1
ATOM 4967 O O . ASP B 1 160 ? -21.406 5.266 21.578 1 76.25 160 ASP B O 1
ATOM 4971 N N . ASN B 1 161 ? -19.266 5.578 21.609 1 69.44 161 ASN B N 1
ATOM 4972 C CA . ASN B 1 161 ? -18.984 4.617 20.547 1 69.44 161 ASN B CA 1
ATOM 4973 C C . ASN B 1 161 ? -19.5 3.225 20.891 1 69.44 161 ASN B C 1
ATOM 4975 O O . ASN B 1 161 ? -20 2.504 20.031 1 69.44 161 ASN B O 1
ATOM 4979 N N . ASN B 1 162 ? -19.266 2.838 22.109 1 73.31 162 ASN B N 1
ATOM 4980 C CA . ASN B 1 162 ? -19.688 1.493 22.5 1 73.31 162 ASN B CA 1
ATOM 4981 C C . ASN B 1 162 ? -21.156 1.463 22.922 1 73.31 162 ASN B C 1
ATOM 4983 O O . ASN B 1 162 ? -21.688 0.405 23.266 1 73.31 162 ASN B O 1
ATOM 4987 N N . GLN B 1 163 ? -21.844 2.641 23.031 1 80.06 163 GLN B N 1
ATOM 4988 C CA . GLN B 1 163 ? -23.281 2.834 23.25 1 80.06 163 GLN B CA 1
ATOM 4989 C C . GLN B 1 163 ? -23.703 2.27 24.594 1 80.06 163 GLN B C 1
ATOM 4991 O O . GLN B 1 163 ? -24.75 1.623 24.703 1 80.06 163 GLN B O 1
ATOM 4996 N N . ASP B 1 164 ? -22.906 2.402 25.578 1 86.5 164 ASP B N 1
ATOM 4997 C CA . ASP B 1 164 ? -23.266 1.905 26.906 1 86.5 164 ASP B CA 1
ATOM 4998 C C . ASP B 1 164 ? -23.844 3.02 27.766 1 86.5 164 ASP B C 1
ATOM 5000 O O . ASP B 1 164 ? -24.078 2.826 28.953 1 86.5 164 ASP B O 1
ATOM 5004 N N . GLY B 1 165 ? -24.094 4.113 27.25 1 85.38 165 GLY B N 1
ATOM 5005 C CA . GLY B 1 165 ? -24.734 5.227 27.922 1 85.38 165 GLY B CA 1
ATOM 5006 C C . GLY B 1 165 ? -23.797 6 28.828 1 85.38 165 GLY B C 1
ATOM 5007 O O . GLY B 1 165 ? -24.234 6.84 29.609 1 85.38 165 GLY B O 1
ATOM 5008 N N . GLN B 1 166 ? -22.594 5.676 28.812 1 88.56 166 GLN B N 1
ATOM 5009 C CA . GLN B 1 166 ? -21.531 6.355 29.562 1 88.56 166 GLN B CA 1
ATOM 5010 C C . GLN B 1 166 ? -20.375 6.734 28.656 1 88.56 166 GLN B C 1
ATOM 5012 O O . GLN B 1 166 ? -20.047 6.004 27.719 1 88.56 166 GLN B O 1
ATOM 5017 N N . LEU B 1 167 ? -19.828 7.895 28.875 1 83.56 167 LEU B N 1
ATOM 5018 C CA . LEU B 1 167 ? -18.672 8.305 28.078 1 83.56 167 LEU B CA 1
ATOM 5019 C C . LEU B 1 167 ? -17.359 7.973 28.797 1 83.56 167 LEU B C 1
ATOM 5021 O O . LEU B 1 167 ? -17.094 8.492 29.875 1 83.56 167 LEU B O 1
ATOM 5025 N N . GLN B 1 168 ? -16.719 7.094 28.203 1 80.94 168 GLN B N 1
ATOM 5026 C CA . GLN B 1 168 ? -15.367 6.824 28.672 1 80.94 168 GLN B CA 1
ATOM 5027 C C . GLN B 1 168 ? -14.406 7.93 28.234 1 80.94 168 GLN B C 1
ATOM 5029 O O . GLN B 1 168 ? -14.688 8.656 27.281 1 80.94 168 GLN B O 1
ATOM 5034 N N . ILE B 1 169 ? -13.289 8.031 28.922 1 76.25 169 ILE B N 1
ATOM 5035 C CA . ILE B 1 169 ? -12.289 9.062 28.641 1 76.25 169 ILE B CA 1
ATOM 5036 C C . ILE B 1 169 ? -11.797 8.93 27.203 1 76.25 169 ILE B C 1
ATOM 5038 O O . ILE B 1 169 ? -11.688 9.93 26.484 1 76.25 169 ILE B O 1
ATOM 5042 N N . HIS B 1 170 ? -11.547 7.734 26.797 1 73.94 170 HIS B N 1
ATOM 5043 C CA . HIS B 1 170 ? -10.984 7.551 25.469 1 73.94 170 HIS B CA 1
ATOM 5044 C C . HIS B 1 170 ? -11.992 7.934 24.391 1 73.94 170 HIS B C 1
ATOM 5046 O O . HIS B 1 170 ? -11.609 8.336 23.281 1 73.94 170 HIS B O 1
ATOM 5052 N N . GLU B 1 171 ? -13.266 7.77 24.656 1 70 171 GLU B N 1
ATOM 5053 C CA . GLU B 1 171 ? -14.297 8.164 23.703 1 70 171 GLU B CA 1
ATOM 5054 C C . GLU B 1 171 ? -14.32 9.68 23.516 1 70 171 GLU B C 1
ATOM 5056 O O . GLU B 1 171 ? -14.523 10.164 22.391 1 70 171 GLU B O 1
ATOM 5061 N N . ILE B 1 172 ? -14.086 10.344 24.609 1 70.19 172 ILE B N 1
ATOM 5062 C CA . ILE B 1 172 ? -14.039 11.797 24.547 1 70.19 172 ILE B CA 1
ATOM 5063 C C . ILE B 1 172 ? -12.781 12.242 23.797 1 70.19 172 ILE B C 1
ATOM 5065 O O . ILE B 1 172 ? -12.852 13.094 22.906 1 70.19 172 ILE B O 1
ATOM 5069 N N . LEU B 1 173 ? -11.742 11.57 24.094 1 70.31 173 LEU B N 1
ATOM 5070 C CA . LEU B 1 173 ? -10.453 11.969 23.531 1 70.31 173 LEU B CA 1
ATOM 5071 C C . LEU B 1 173 ? -10.367 11.633 22.047 1 70.31 173 LEU B C 1
ATOM 5073 O O . LEU B 1 173 ? -9.688 12.32 21.297 1 70.31 173 LEU B O 1
ATOM 5077 N N . THR B 1 174 ? -10.961 10.586 21.688 1 63.25 174 THR B N 1
ATOM 5078 C CA . THR B 1 174 ? -10.953 10.188 20.281 1 63.25 174 THR B CA 1
ATOM 5079 C C . THR B 1 174 ? -11.609 11.25 19.406 1 63.25 174 THR B C 1
ATOM 5081 O O . THR B 1 174 ? -11.195 11.469 18.266 1 63.25 174 THR B O 1
ATOM 5084 N N . HIS B 1 175 ? -12.492 11.93 20.062 1 58.09 175 HIS B N 1
ATOM 5085 C CA . HIS B 1 175 ? -13.234 12.914 19.281 1 58.09 175 HIS B CA 1
ATOM 5086 C C . HIS B 1 175 ? -12.695 14.32 19.5 1 58.09 175 HIS B C 1
ATOM 5088 O O . HIS B 1 175 ? -12.797 15.172 18.609 1 58.09 175 HIS B O 1
ATOM 5094 N N . SER B 1 176 ? -12.281 14.547 20.656 1 61.88 176 SER B N 1
ATOM 5095 C CA . SER B 1 176 ? -11.797 15.883 20.984 1 61.88 176 SER B CA 1
ATOM 5096 C C . SER B 1 176 ? -10.422 15.82 21.641 1 61.88 176 SER B C 1
ATOM 5098 O O . SER B 1 176 ? -10.312 15.648 22.859 1 61.88 176 SER B O 1
ATOM 5100 N N . ARG B 1 177 ? -9.469 15.992 20.797 1 65.75 177 ARG B N 1
ATOM 5101 C CA . ARG B 1 177 ? -8.117 15.906 21.344 1 65.75 177 ARG B CA 1
ATOM 5102 C C . ARG B 1 177 ? -7.574 17.297 21.672 1 65.75 177 ARG B C 1
ATOM 5104 O O . ARG B 1 177 ? -6.691 17.438 22.516 1 65.75 177 ARG B O 1
ATOM 5111 N N . VAL B 1 178 ? -8.07 18.188 20.938 1 60.41 178 VAL B N 1
ATOM 5112 C CA . VAL B 1 178 ? -7.488 19.516 21.109 1 60.41 178 VAL B CA 1
ATOM 5113 C C . VAL B 1 178 ? -8.586 20.516 21.438 1 60.41 178 VAL B C 1
ATOM 5115 O O . VAL B 1 178 ? -9.648 20.516 20.828 1 60.41 178 VAL B O 1
ATOM 5118 N N . ARG B 1 179 ? -8.344 21.203 22.531 1 60.66 179 ARG B N 1
ATOM 5119 C CA . ARG B 1 179 ? -9.219 22.312 22.906 1 60.66 179 ARG B CA 1
ATOM 5120 C C . ARG B 1 179 ? -8.414 23.578 23.188 1 60.66 179 ARG B C 1
ATOM 5122 O O . ARG B 1 179 ? -7.598 23.609 24.109 1 60.66 179 ARG B O 1
ATOM 5129 N N . ASP B 1 180 ? -8.695 24.578 22.328 1 61.03 180 ASP B N 1
ATOM 5130 C CA . ASP B 1 180 ? -8.023 25.859 22.484 1 61.03 180 ASP B CA 1
ATOM 5131 C C . ASP B 1 180 ? -6.504 25.688 22.484 1 61.03 180 ASP B C 1
ATOM 5133 O O . ASP B 1 180 ? -5.809 26.219 23.344 1 61.03 180 ASP B O 1
ATOM 5137 N N . GLY B 1 181 ? -6.074 24.812 21.609 1 64.44 181 GLY B N 1
ATOM 5138 C CA . GLY B 1 181 ? -4.645 24.625 21.453 1 64.44 181 GLY B CA 1
ATOM 5139 C C . GLY B 1 181 ? -4.043 23.672 22.469 1 64.44 181 GLY B C 1
ATOM 5140 O O . GLY B 1 181 ? -2.859 23.344 22.391 1 64.44 181 GLY B O 1
ATOM 5141 N N . ILE B 1 182 ? -4.848 23.312 23.391 1 66.62 182 ILE B N 1
ATOM 5142 C CA . ILE B 1 182 ? -4.367 22.438 24.453 1 66.62 182 ILE B CA 1
ATOM 5143 C C . ILE B 1 182 ? -4.629 20.969 24.078 1 66.62 182 ILE B C 1
ATOM 5145 O O . ILE B 1 182 ? -5.715 20.641 23.594 1 66.62 182 ILE B O 1
ATOM 5149 N N . TRP B 1 183 ? -3.637 20.203 24.281 1 71.44 183 TRP B N 1
ATOM 5150 C CA . TRP B 1 183 ? -3.742 18.766 24.047 1 71.44 183 TRP B CA 1
ATOM 5151 C C . TRP B 1 183 ? -4.367 18.078 25.25 1 71.44 183 TRP B C 1
ATOM 5153 O O . TRP B 1 183 ? -3.83 18.125 26.359 1 71.44 183 TRP B O 1
ATOM 5163 N N . LEU B 1 184 ? -5.453 17.453 25.016 1 71.25 184 LEU B N 1
ATOM 5164 C CA . LEU B 1 184 ? -6.152 16.812 26.109 1 71.25 184 LEU B CA 1
ATOM 5165 C C . LEU B 1 184 ? -5.629 15.391 26.328 1 71.25 184 LEU B C 1
ATOM 5167 O O . LEU B 1 184 ? -5.488 14.625 25.375 1 71.25 184 LEU B O 1
ATOM 5171 N N . THR B 1 185 ? -5.156 15.117 27.469 1 72.56 185 THR B N 1
ATOM 5172 C CA . THR B 1 185 ? -4.75 13.781 27.906 1 72.56 185 THR B CA 1
ATOM 5173 C C . THR B 1 185 ? -5.75 13.203 28.906 1 72.56 185 THR B C 1
ATOM 5175 O O . THR B 1 185 ? -6.598 13.93 29.422 1 72.56 185 THR B O 1
ATOM 5178 N N . PRO B 1 186 ? -5.703 11.898 29.062 1 72.94 186 PRO B N 1
ATOM 5179 C CA . PRO B 1 186 ? -6.574 11.328 30.094 1 72.94 186 PRO B CA 1
ATOM 5180 C C . PRO B 1 186 ? -6.363 11.969 31.469 1 72.94 186 PRO B C 1
ATOM 5182 O O . PRO B 1 186 ? -7.332 12.211 32.188 1 72.94 186 PRO B O 1
ATOM 5185 N N . GLU B 1 187 ? -5.219 12.312 31.719 1 73.81 187 GLU B N 1
ATOM 5186 C CA . GLU B 1 187 ? -4.914 12.914 33 1 73.81 187 GLU B CA 1
ATOM 5187 C C . GLU B 1 187 ? -5.539 14.297 33.125 1 73.81 187 GLU B C 1
ATOM 5189 O O . GLU B 1 187 ? -6.141 14.625 34.156 1 73.81 187 GLU B O 1
ATOM 5194 N N . ASN B 1 188 ? -5.398 15.078 32.094 1 74.31 188 ASN B N 1
ATOM 5195 C CA . ASN B 1 188 ? -5.965 16.422 32.125 1 74.31 188 ASN B CA 1
ATOM 5196 C C . ASN B 1 188 ? -7.492 16.391 32.188 1 74.31 188 ASN B C 1
ATOM 5198 O O . ASN B 1 188 ? -8.117 17.219 32.844 1 74.31 188 ASN B O 1
ATOM 5202 N N . LEU B 1 189 ? -7.992 15.453 31.516 1 75.75 189 LEU B N 1
ATOM 5203 C CA . LEU B 1 189 ? -9.445 15.328 31.531 1 75.75 189 LEU B CA 1
ATOM 5204 C C . LEU B 1 189 ? -9.953 14.961 32.906 1 75.75 189 LEU B C 1
ATOM 5206 O O . LEU B 1 189 ? -10.977 15.477 33.375 1 75.75 189 LEU B O 1
ATOM 5210 N N . ARG B 1 190 ? -9.266 14.102 33.5 1 78.31 190 ARG B N 1
ATOM 5211 C CA . ARG B 1 190 ? -9.625 13.742 34.875 1 78.31 190 ARG B CA 1
ATOM 5212 C C . ARG B 1 190 ? -9.531 14.945 35.812 1 78.31 190 ARG B C 1
ATOM 5214 O O . ARG B 1 190 ? -10.375 15.117 36.688 1 78.31 190 ARG B O 1
ATOM 5221 N N . GLU B 1 191 ? -8.492 15.664 35.562 1 77.06 191 GLU B N 1
ATOM 5222 C CA . GLU B 1 191 ? -8.32 16.875 36.344 1 77.06 191 GLU B CA 1
ATOM 5223 C C . GLU B 1 191 ? -9.477 17.859 36.125 1 77.06 191 GLU B C 1
ATOM 5225 O O . GLU B 1 191 ? -9.938 18.5 37.062 1 77.06 191 GLU B O 1
ATOM 5230 N N . ILE B 1 192 ? -9.836 17.906 34.938 1 75.5 192 ILE B N 1
ATOM 5231 C CA . ILE B 1 192 ? -10.938 18.797 34.562 1 75.5 192 ILE B CA 1
ATOM 5232 C C . ILE B 1 192 ? -12.234 18.297 35.219 1 75.5 192 ILE B C 1
ATOM 5234 O O . ILE B 1 192 ? -13.008 19.078 35.781 1 75.5 192 ILE B O 1
ATOM 5238 N N . TYR B 1 193 ? -12.43 17.016 35.094 1 79.62 193 TYR B N 1
ATOM 5239 C CA . TYR B 1 193 ? -13.594 16.422 35.75 1 79.62 193 TYR B CA 1
ATOM 5240 C C . TYR B 1 193 ? -13.641 16.781 37.219 1 79.62 193 TYR B C 1
ATOM 5242 O O . TYR B 1 193 ? -14.695 17.156 37.75 1 79.62 193 TYR B O 1
ATOM 5250 N N . ALA B 1 194 ? -12.562 16.609 37.781 1 80.56 194 ALA B N 1
ATOM 5251 C CA . ALA B 1 194 ? -12.453 16.859 39.219 1 80.56 194 ALA B CA 1
ATOM 5252 C C . ALA B 1 194 ? -12.617 18.344 39.531 1 80.56 194 ALA B C 1
ATOM 5254 O O . ALA B 1 194 ? -13.305 18.719 40.469 1 80.56 194 ALA B O 1
ATOM 5255 N N . GLY B 1 195 ? -11.906 19.125 38.75 1 77.56 195 GLY B N 1
ATOM 5256 C CA . GLY B 1 195 ? -11.953 20.562 38.969 1 77.56 195 GLY B CA 1
ATOM 5257 C C . GLY B 1 195 ? -13.344 21.141 38.781 1 77.56 195 GLY B C 1
ATOM 5258 O O . GLY B 1 195 ? -13.742 22.031 39.531 1 77.56 195 GLY B O 1
ATOM 5259 N N . LEU B 1 196 ? -14.062 20.625 37.812 1 78.19 196 LEU B N 1
ATOM 5260 C CA . LEU B 1 196 ? -15.391 21.156 37.531 1 78.19 196 LEU B CA 1
ATOM 5261 C C . LEU B 1 196 ? -16.453 20.344 38.25 1 78.19 196 LEU B C 1
ATOM 5263 O O . LEU B 1 196 ? -17.641 20.672 38.188 1 78.19 196 LEU B O 1
ATOM 5267 N N . ASN B 1 197 ? -16.016 19.344 38.938 1 81.38 197 ASN B N 1
ATOM 5268 C CA . ASN B 1 197 ? -16.906 18.469 39.688 1 81.38 197 ASN B CA 1
ATOM 5269 C C . ASN B 1 197 ? -18.031 17.938 38.812 1 81.38 197 ASN B C 1
ATOM 5271 O O . ASN B 1 197 ? -19.203 18.047 39.156 1 81.38 197 ASN B O 1
ATOM 5275 N N . VAL B 1 198 ? -17.625 17.531 37.656 1 84 198 VAL B N 1
ATOM 5276 C CA . VAL B 1 198 ? -18.625 17.078 36.688 1 84 198 VAL B CA 1
ATOM 5277 C C . VAL B 1 198 ? -18.984 15.617 36.969 1 84 198 VAL B C 1
ATOM 5279 O O . VAL B 1 198 ? -20.125 15.211 36.812 1 84 198 VAL B O 1
ATOM 5282 N N . ASP B 1 199 ? -18.016 14.883 37.344 1 85.62 199 ASP B N 1
ATOM 5283 C CA . ASP B 1 199 ? -18.25 13.477 37.688 1 85.62 199 ASP B CA 1
ATOM 5284 C C . ASP B 1 199 ? -18.875 13.344 39.062 1 85.62 199 ASP B C 1
ATOM 5286 O O . ASP B 1 199 ? -18.203 12.953 40.031 1 85.62 199 ASP B O 1
ATOM 5290 N N . LYS B 1 200 ? -20.109 13.453 39.156 1 85.81 200 LYS B N 1
ATOM 5291 C CA . LYS B 1 200 ? -20.812 13.555 40.438 1 85.81 200 LYS B CA 1
ATOM 5292 C C . LYS B 1 200 ? -20.812 12.219 41.156 1 85.81 200 LYS B C 1
ATOM 5294 O O . LYS B 1 200 ? -20.766 12.188 42.406 1 85.81 200 LYS B O 1
ATOM 5299 N N . ASP B 1 201 ? -20.812 11.133 40.438 1 87.94 201 ASP B N 1
ATOM 5300 C CA . ASP B 1 201 ? -20.891 9.836 41.125 1 87.94 201 ASP B CA 1
ATOM 5301 C C . ASP B 1 201 ? -19.5 9.227 41.312 1 87.94 201 ASP B C 1
ATOM 5303 O O . ASP B 1 201 ? -19.359 8.133 41.844 1 87.94 201 ASP B O 1
ATOM 5307 N N . GLY B 1 202 ? -18.484 9.812 40.781 1 85 202 GLY B N 1
ATOM 5308 C CA . GLY B 1 202 ? -17.094 9.469 41 1 85 202 GLY B CA 1
ATOM 5309 C C . GLY B 1 202 ? -16.656 8.211 40.281 1 85 202 GLY B C 1
ATOM 5310 O O . GLY B 1 202 ? -15.672 7.578 40.656 1 85 202 GLY B O 1
ATOM 5311 N N . ASN B 1 203 ? -17.375 7.785 39.344 1 85.5 203 ASN B N 1
ATOM 5312 C CA . ASN B 1 203 ? -17.047 6.531 38.688 1 85.5 203 ASN B CA 1
ATOM 5313 C C . ASN B 1 203 ? -16.094 6.758 37.531 1 85.5 203 ASN B C 1
ATOM 5315 O O . ASN B 1 203 ? -15.688 5.805 36.844 1 85.5 203 ASN B O 1
ATOM 5319 N N . GLY B 1 204 ? -15.742 7.93 37.25 1 81.94 204 GLY B N 1
ATOM 5320 C CA . GLY B 1 204 ? -14.773 8.25 36.219 1 81.94 204 GLY B CA 1
ATOM 5321 C C . GLY B 1 204 ? -15.391 8.344 34.844 1 81.94 204 GLY B C 1
ATOM 5322 O O . GLY B 1 204 ? -14.68 8.594 33.844 1 81.94 204 GLY B O 1
ATOM 5323 N N . LEU B 1 205 ? -16.641 8.07 34.719 1 86.06 205 LEU B N 1
ATOM 5324 C CA . LEU B 1 205 ? -17.391 8.133 33.469 1 86.06 205 LEU B CA 1
ATOM 5325 C C . LEU B 1 205 ? -18.406 9.266 33.5 1 86.06 205 LEU B C 1
ATOM 5327 O O . LEU B 1 205 ? -18.734 9.781 34.562 1 86.06 205 LEU B O 1
ATOM 5331 N N . LEU B 1 206 ? -18.734 9.719 32.281 1 86.06 206 LEU B N 1
ATOM 5332 C CA . LEU B 1 206 ? -19.734 10.797 32.25 1 86.06 206 LEU B CA 1
ATOM 5333 C C . LEU B 1 206 ? -21.062 10.289 31.688 1 86.06 206 LEU B C 1
ATOM 5335 O O . LEU B 1 206 ? -21.109 9.734 30.594 1 86.06 206 LEU B O 1
ATOM 5339 N N . SER B 1 207 ? -22.016 10.375 32.531 1 86.38 207 SER B N 1
ATOM 5340 C CA . SER B 1 207 ? -23.375 10.195 32.031 1 86.38 207 SER B CA 1
ATOM 5341 C C . SER B 1 207 ? -23.828 11.391 31.219 1 86.38 207 SER B C 1
ATOM 5343 O O . SER B 1 207 ? -23.125 12.414 31.156 1 86.38 207 SER B O 1
ATOM 5345 N N . LEU B 1 208 ? -24.984 11.234 30.594 1 85.69 208 LEU B N 1
ATOM 5346 C CA . LEU B 1 208 ? -25.5 12.336 29.781 1 85.69 208 LEU B CA 1
ATOM 5347 C C . LEU B 1 208 ? -25.734 13.578 30.641 1 85.69 208 LEU B C 1
ATOM 5349 O O . LEU B 1 208 ? -25.438 14.695 30.219 1 85.69 208 LEU B O 1
ATOM 5353 N N . GLU B 1 209 ? -26.25 13.391 31.766 1 85 209 GLU B N 1
ATOM 5354 C CA . GLU B 1 209 ? -26.5 14.5 32.688 1 85 209 GLU B CA 1
ATOM 5355 C C . GLU B 1 209 ? -25.203 15.18 33.094 1 85 209 GLU B C 1
ATOM 5357 O O . GLU B 1 209 ? -25.141 16.406 33.188 1 85 209 GLU B O 1
ATOM 5362 N N . GLU B 1 210 ? -24.25 14.375 33.375 1 84.94 210 GLU B N 1
ATOM 5363 C CA . GLU B 1 210 ? -22.953 14.906 33.75 1 84.94 210 GLU B CA 1
ATOM 5364 C C . GLU B 1 210 ? -22.266 15.625 32.594 1 84.94 210 GLU B C 1
ATOM 5366 O O . GLU B 1 210 ? -21.625 16.656 32.781 1 84.94 210 GLU B O 1
ATOM 5371 N N . PHE B 1 211 ? -22.391 15.117 31.484 1 82.12 211 PHE B N 1
ATOM 5372 C CA . PHE B 1 211 ? -21.812 15.68 30.266 1 82.12 211 PHE B CA 1
ATOM 5373 C C . PHE B 1 211 ? -22.375 17.078 30 1 82.12 211 PHE B C 1
ATOM 5375 O O . PHE B 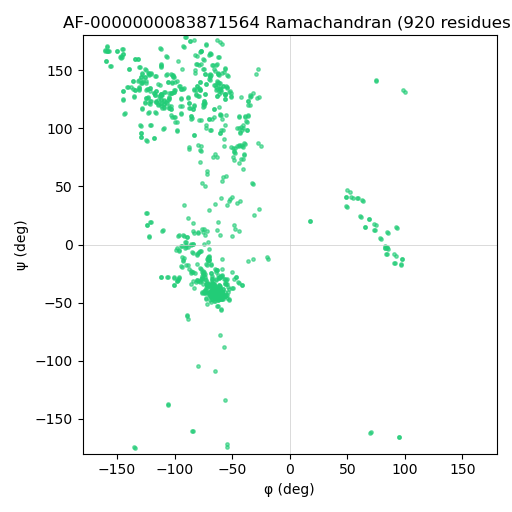1 211 ? -21.656 17.953 29.516 1 82.12 211 PHE B O 1
ATOM 5382 N N . ARG B 1 212 ? -23.547 17.219 30.297 1 75.44 212 ARG B N 1
ATOM 5383 C CA . ARG B 1 212 ? -24.203 18.516 30.078 1 75.44 212 ARG B CA 1
ATOM 5384 C C . ARG B 1 212 ? -23.547 19.609 30.906 1 75.44 212 ARG B C 1
ATOM 5386 O O . ARG B 1 212 ? -23.594 20.781 30.531 1 75.44 212 ARG B O 1
ATOM 5393 N N . LEU B 1 213 ? -22.984 19.188 31.953 1 72.38 213 LEU B N 1
ATOM 5394 C CA . LEU B 1 213 ? -22.328 20.141 32.844 1 72.38 213 LEU B CA 1
ATOM 5395 C C . LEU B 1 213 ? -20.984 20.594 32.25 1 72.38 213 LEU B C 1
ATOM 5397 O O . LEU B 1 213 ? -20.438 21.609 32.656 1 72.38 213 LEU B O 1
ATOM 5401 N N . LEU B 1 214 ? -20.422 19.75 31.469 1 66.12 214 LEU B N 1
ATOM 5402 C CA . LEU B 1 214 ? -19.141 20.031 30.844 1 66.12 214 LEU B CA 1
ATOM 5403 C C . LEU B 1 214 ? -19.297 21.047 29.719 1 66.12 214 LEU B C 1
ATOM 5405 O O . LEU B 1 214 ? -19.172 20.688 28.547 1 66.12 214 LEU B O 1
ATOM 5409 N N . SER B 1 215 ? -19.906 22.109 29.938 1 59.44 215 SER B N 1
ATOM 5410 C CA . SER B 1 215 ? -20.062 23.141 28.922 1 59.44 215 SER B CA 1
ATOM 5411 C C . SER B 1 215 ? -18.719 23.609 28.391 1 59.44 215 SER B C 1
ATOM 5413 O O . SER B 1 215 ? -17.703 23.5 29.078 1 59.44 215 SER B O 1
ATOM 5415 N N . ASN B 1 216 ? -18.656 24 27.125 1 57.91 216 ASN B N 1
ATOM 5416 C CA . ASN B 1 216 ? -17.438 24.516 26.5 1 57.91 216 ASN B CA 1
ATOM 5417 C C . ASN B 1 216 ? -16.797 25.625 27.344 1 57.91 216 ASN B C 1
ATOM 5419 O O . ASN B 1 216 ? -15.586 25.672 27.5 1 57.91 216 ASN B O 1
ATOM 5423 N N . ASP B 1 217 ? -17.703 26.359 27.875 1 57.78 217 ASP B N 1
ATOM 5424 C CA . ASP B 1 217 ? -17.234 27.516 28.641 1 57.78 217 ASP B CA 1
ATOM 5425 C C . ASP B 1 217 ? -16.531 27.078 29.922 1 57.78 217 ASP B C 1
ATOM 5427 O O . ASP B 1 217 ? -15.484 27.625 30.281 1 57.78 217 ASP B O 1
ATOM 5431 N N . ALA B 1 218 ? -17.094 26.109 30.547 1 59.41 218 ALA B N 1
ATOM 5432 C CA . ALA B 1 218 ? -16.516 25.688 31.812 1 59.41 218 ALA B CA 1
ATOM 5433 C C . ALA B 1 218 ? -15.133 25.062 31.594 1 59.41 218 ALA B C 1
ATOM 5435 O O . ALA B 1 218 ? -14.211 25.297 32.375 1 59.41 218 ALA B O 1
ATOM 5436 N N . PHE B 1 219 ? -15.016 24.438 30.609 1 61.03 219 PHE B N 1
ATOM 5437 C CA . PHE B 1 219 ? -13.75 23.797 30.234 1 61.03 219 PHE B CA 1
ATOM 5438 C C . PHE B 1 219 ? -12.664 24.844 30.031 1 61.03 219 PHE B C 1
ATOM 5440 O O . PHE B 1 219 ? -11.562 24.719 30.578 1 61.03 219 PHE B O 1
ATOM 5447 N N . GLN B 1 220 ? -13.016 25.734 29.234 1 57.94 220 GLN B N 1
ATOM 5448 C CA . GLN B 1 220 ? -12.07 26.797 28.906 1 57.94 220 GLN B CA 1
ATOM 5449 C C . GLN B 1 220 ? -11.648 27.562 30.156 1 57.94 220 GLN B C 1
ATOM 5451 O O . GLN B 1 220 ? -10.469 27.875 30.344 1 57.94 220 GLN B O 1
ATOM 5456 N N . ARG B 1 221 ? -12.625 27.891 30.906 1 58.84 221 ARG B N 1
ATOM 5457 C CA . ARG B 1 221 ? -12.352 28.641 32.125 1 58.84 221 ARG B CA 1
ATOM 5458 C C . ARG B 1 221 ? -11.414 27.875 33.031 1 58.84 221 ARG B C 1
ATOM 5460 O O . ARG B 1 221 ? -10.516 28.453 33.656 1 58.84 221 ARG B O 1
ATOM 5467 N N . PHE B 1 222 ? -11.602 26.719 33.125 1 60.19 222 PHE B N 1
ATOM 5468 C CA . PHE B 1 222 ? -10.766 25.891 34 1 60.19 222 PHE B CA 1
ATOM 5469 C C . PHE B 1 222 ? -9.32 25.891 33.5 1 60.19 222 PHE B C 1
ATOM 5471 O O . PHE B 1 222 ? -8.391 26.047 34.281 1 60.19 222 PHE B O 1
ATOM 5478 N N . LEU B 1 223 ? -9.203 25.719 32.25 1 60.25 223 LEU B N 1
ATOM 5479 C CA . LEU B 1 223 ? -7.855 25.656 31.688 1 60.25 223 LEU B CA 1
ATOM 5480 C C . LEU B 1 223 ? -7.137 27 31.828 1 60.25 223 LEU B C 1
ATOM 5482 O O . LEU B 1 223 ? -5.938 27.031 32.125 1 60.25 223 LEU B O 1
ATOM 5486 N N . LEU B 1 224 ? -7.891 28.062 31.672 1 57.81 224 LEU B N 1
ATOM 5487 C CA . LEU B 1 224 ? -7.328 29.406 31.828 1 57.81 224 LEU B CA 1
ATOM 5488 C C . LEU B 1 224 ? -6.879 29.656 33.25 1 57.81 224 LEU B C 1
ATOM 5490 O O . LEU B 1 224 ? -5.832 30.266 33.5 1 57.81 224 LEU B O 1
ATOM 5494 N N . GLN B 1 225 ? -7.688 29.266 34.125 1 59.28 225 GLN B N 1
ATOM 5495 C CA . GLN B 1 225 ? -7.387 29.484 35.531 1 59.28 225 GLN B CA 1
ATOM 5496 C C . GLN B 1 225 ? -6.156 28.688 35.969 1 59.28 225 GLN B C 1
ATOM 5498 O O . GLN B 1 225 ? -5.336 29.172 36.75 1 59.28 225 GLN B O 1
ATOM 5503 N N . ARG B 1 226 ? -6.047 27.547 35.594 1 60.28 226 ARG B N 1
ATOM 5504 C CA . ARG B 1 226 ? -4.941 26.688 35.969 1 60.28 226 ARG B CA 1
ATOM 5505 C C . ARG B 1 226 ? -3.652 27.094 35.25 1 60.28 226 ARG B C 1
ATOM 5507 O O . ARG B 1 226 ? -2.557 26.844 35.781 1 60.28 226 ARG B O 1
ATOM 5514 N N . GLY B 1 227 ? -3.715 27.844 34.219 1 58.81 227 GLY B N 1
ATOM 5515 C CA . GLY B 1 227 ? -2.539 28.125 33.406 1 58.81 227 GLY B CA 1
ATOM 5516 C C . GLY B 1 227 ? -2.131 26.969 32.531 1 58.81 227 GLY B C 1
ATOM 5517 O O . GLY B 1 227 ? -2.4 25.812 32.844 1 58.81 227 GLY B O 1
ATOM 5518 N N . VAL B 1 228 ? -1.725 27.328 31.344 1 62.84 228 VAL B N 1
ATOM 5519 C CA . VAL B 1 228 ? -1.347 26.281 30.406 1 62.84 228 VAL B CA 1
ATOM 5520 C C . VAL B 1 228 ? 0.16 26.312 30.156 1 62.84 228 VAL B C 1
ATOM 5522 O O . VAL B 1 228 ? 0.71 27.375 29.828 1 62.84 228 VAL B O 1
ATOM 5525 N N . GLU B 1 229 ? 0.744 25.156 30.562 1 68.38 229 GLU B N 1
ATOM 5526 C CA . GLU B 1 229 ? 2.17 25.031 30.281 1 68.38 229 GLU B CA 1
ATOM 5527 C C . GLU B 1 229 ? 2.42 24.75 28.812 1 68.38 229 GLU B C 1
ATOM 5529 O O . GLU B 1 229 ? 1.577 24.156 28.125 1 68.38 229 GLU B O 1
ATOM 5534 N N . ARG B 1 230 ? 3.619 25.219 28.312 1 69.81 230 ARG B N 1
ATOM 5535 C CA . ARG B 1 230 ? 3.99 25 26.922 1 69.81 230 ARG B CA 1
ATOM 5536 C C . ARG B 1 230 ? 3.975 23.516 26.562 1 69.81 230 ARG B C 1
ATOM 5538 O O . ARG B 1 230 ? 3.666 23.141 25.438 1 69.81 230 ARG B O 1
ATOM 5545 N N . SER B 1 231 ? 4.238 22.734 27.531 1 70.75 231 SER B N 1
ATOM 5546 C CA . SER B 1 231 ? 4.285 21.281 27.344 1 70.75 231 SER B CA 1
ATOM 5547 C C . SER B 1 231 ? 2.889 20.719 27.125 1 70.75 231 SER B C 1
ATOM 5549 O O . SER B 1 231 ? 2.74 19.578 26.656 1 70.75 231 SER B O 1
ATOM 5551 N N . GLN B 1 232 ? 1.967 21.453 27.391 1 68.62 232 GLN B N 1
ATOM 5552 C CA . GLN B 1 232 ? 0.594 20.969 27.281 1 68.62 232 GLN B CA 1
ATOM 5553 C C . GLN B 1 232 ? -0.042 21.391 25.969 1 68.62 232 GLN B C 1
ATOM 5555 O O . GLN B 1 232 ? -1.162 20.984 25.656 1 68.62 232 GLN B O 1
ATOM 5560 N N . LEU B 1 233 ? 0.69 22.125 25.25 1 72.75 233 LEU B N 1
ATOM 5561 C CA . LEU B 1 233 ? 0.172 22.625 23.969 1 72.75 233 LEU B CA 1
ATOM 5562 C C . LEU B 1 233 ? 0.245 21.547 22.906 1 72.75 233 LEU B C 1
ATOM 5564 O O . LEU B 1 233 ? 1.022 20.594 23.016 1 72.75 233 LEU B O 1
ATOM 5568 N N . VAL B 1 234 ? -0.603 21.672 21.938 1 76.12 234 VAL B N 1
ATOM 5569 C CA . VAL B 1 234 ? -0.601 20.766 20.797 1 76.12 234 VAL B CA 1
ATOM 5570 C C . VAL B 1 234 ? 0.74 20.844 20.078 1 76.12 234 VAL B C 1
ATOM 5572 O O . VAL B 1 234 ? 1.229 19.828 19.547 1 76.12 234 VAL B O 1
ATOM 5575 N N . ARG B 1 235 ? 1.17 22.062 20.031 1 76.88 235 ARG B N 1
ATOM 5576 C CA . ARG B 1 235 ? 2.436 22.328 19.359 1 76.88 235 ARG B CA 1
ATOM 5577 C C . ARG B 1 235 ? 3.271 23.328 20.156 1 76.88 235 ARG B C 1
ATOM 5579 O O . ARG B 1 235 ? 2.738 24.281 20.719 1 76.88 235 ARG B O 1
ATOM 5586 N N . ASN B 1 236 ? 4.508 23.062 20.297 1 82.19 236 ASN B N 1
ATOM 5587 C CA . ASN 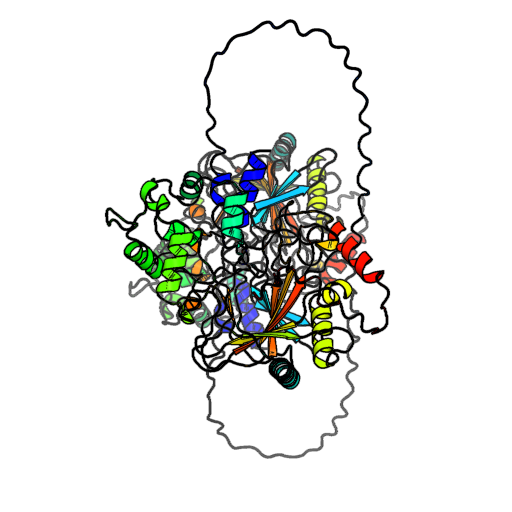B 1 236 ? 5.473 23.938 20.953 1 82.19 236 ASN B CA 1
ATOM 5588 C C . ASN B 1 236 ? 6.656 24.234 20.031 1 82.19 236 ASN B C 1
ATOM 5590 O O . ASN B 1 236 ? 7.633 23.484 20 1 82.19 236 ASN B O 1
ATOM 5594 N N . SER B 1 237 ? 6.496 25.297 19.266 1 90.06 237 SER B N 1
ATOM 5595 C CA . SER B 1 237 ? 7.496 25.719 18.281 1 90.06 237 SER B CA 1
ATOM 5596 C C . SER B 1 237 ? 7.312 27.172 17.891 1 90.06 237 SER B C 1
ATOM 5598 O O . SER B 1 237 ? 6.363 27.828 18.328 1 90.06 237 SER B O 1
ATOM 5600 N N . ARG B 1 238 ? 8.266 27.719 17.25 1 91.5 238 ARG B N 1
ATOM 5601 C CA . ARG B 1 238 ? 8.188 29.031 16.594 1 91.5 238 ARG B CA 1
ATOM 5602 C C . ARG B 1 238 ? 8.359 28.906 15.094 1 91.5 238 ARG B C 1
ATOM 5604 O O . ARG B 1 238 ? 9.055 28 14.617 1 91.5 238 ARG B O 1
ATOM 5611 N N . HIS B 1 239 ? 7.668 29.734 14.352 1 93.94 239 HIS B N 1
ATOM 5612 C CA . HIS B 1 239 ? 7.777 29.578 12.906 1 93.94 239 HIS B CA 1
ATOM 5613 C C . HIS B 1 239 ? 7.723 30.938 12.203 1 93.94 239 HIS B C 1
ATOM 5615 O O . HIS B 1 239 ? 7.449 31.953 12.844 1 93.94 239 HIS B O 1
ATOM 5621 N N . THR B 1 240 ? 8.109 31.031 11 1 94.44 240 THR B N 1
ATOM 5622 C CA . THR B 1 240 ? 7.953 32.156 10.094 1 94.44 240 THR B CA 1
ATOM 5623 C C . THR B 1 240 ? 7.727 31.672 8.656 1 94.44 240 THR B C 1
ATOM 5625 O O . THR B 1 240 ? 7.793 30.484 8.383 1 94.44 240 THR B O 1
ATOM 5628 N N . TRP B 1 241 ? 7.328 32.594 7.789 1 96.38 241 TRP B N 1
ATOM 5629 C CA . TRP B 1 241 ? 7.051 32.281 6.391 1 96.38 241 TRP B CA 1
ATOM 5630 C C . TRP B 1 241 ? 8.023 33.031 5.469 1 96.38 241 TRP B C 1
ATOM 5632 O O . TRP B 1 241 ? 8.273 34.219 5.641 1 96.38 241 TRP B O 1
ATOM 5642 N N . LEU B 1 242 ? 8.617 32.312 4.52 1 97.06 242 LEU B N 1
ATOM 5643 C CA . LEU B 1 242 ? 9.547 32.906 3.564 1 97.06 242 LEU B CA 1
ATOM 5644 C C . LEU B 1 242 ? 8.984 32.844 2.148 1 97.06 242 LEU B C 1
ATOM 5646 O O . LEU B 1 242 ? 8.656 31.75 1.662 1 97.06 242 LEU B O 1
ATOM 5650 N N . TYR B 1 243 ? 8.914 34 1.551 1 95.5 243 TYR B N 1
ATOM 5651 C CA . TYR B 1 243 ? 8.438 34.094 0.175 1 95.5 243 TYR B CA 1
ATOM 5652 C C . TYR B 1 243 ? 9.445 33.5 -0.798 1 95.5 243 TYR B C 1
ATOM 5654 O O . TYR B 1 243 ? 10.656 33.656 -0.628 1 95.5 243 TYR B O 1
ATOM 5662 N N . GLN B 1 244 ? 8.898 32.781 -1.911 1 96.69 244 GLN B N 1
ATOM 5663 C CA . GLN B 1 244 ? 9.797 32.062 -2.824 1 96.69 244 GLN B CA 1
ATOM 5664 C C . GLN B 1 244 ? 9.609 32.562 -4.258 1 96.69 244 GLN B C 1
ATOM 5666 O O . GLN B 1 244 ? 10.109 31.922 -5.199 1 96.69 244 GLN B O 1
ATOM 5671 N N . GLY B 1 245 ? 8.844 33.562 -4.465 1 93 245 GLY B N 1
ATOM 5672 C CA . GLY B 1 245 ? 8.57 34.031 -5.809 1 93 245 GLY B CA 1
ATOM 5673 C C . GLY B 1 245 ? 9.641 35 -6.328 1 93 245 GLY B C 1
ATOM 5674 O O . GLY B 1 245 ? 10.773 34.969 -5.848 1 93 245 GLY B O 1
ATOM 5675 N N . LYS B 1 246 ? 9.25 35.75 -7.34 1 90.38 246 LYS B N 1
ATOM 5676 C CA . LYS B 1 246 ? 10.164 36.719 -7.953 1 90.38 246 LYS B CA 1
ATOM 5677 C C . LYS B 1 246 ? 10.641 37.75 -6.93 1 90.38 246 LYS B C 1
ATOM 5679 O O . LYS B 1 246 ? 9.844 38.281 -6.168 1 90.38 246 LYS B O 1
ATOM 5684 N N . GLY B 1 247 ? 11.93 38 -6.859 1 92.69 247 GLY B N 1
ATOM 5685 C CA . GLY B 1 247 ? 12.484 38.969 -5.934 1 92.69 247 GLY B CA 1
ATOM 5686 C C . GLY B 1 247 ? 13 38.344 -4.648 1 92.69 247 GLY B C 1
ATOM 5687 O O . GLY B 1 247 ? 13.742 39 -3.898 1 92.69 247 GLY B O 1
ATOM 5688 N N . ALA B 1 248 ? 12.57 37.156 -4.398 1 95.31 248 ALA B N 1
ATOM 5689 C CA . ALA B 1 248 ? 13.062 36.438 -3.213 1 95.31 248 ALA B CA 1
ATOM 5690 C C . ALA B 1 248 ? 14.531 36.062 -3.377 1 95.31 248 ALA B C 1
ATOM 5692 O O . ALA B 1 248 ? 15.086 36.125 -4.477 1 95.31 248 ALA B O 1
ATOM 5693 N N . HIS B 1 249 ? 15.164 35.719 -2.26 1 96.94 249 HIS B N 1
ATOM 5694 C CA . HIS B 1 249 ? 16.547 35.25 -2.301 1 96.94 249 HIS B CA 1
ATOM 5695 C C . HIS B 1 249 ? 16.688 34.062 -3.26 1 96.94 249 HIS B C 1
ATOM 5697 O O . HIS B 1 249 ? 15.812 33.188 -3.316 1 96.94 249 HIS B O 1
ATOM 5703 N N . GLN B 1 250 ? 17.781 33.938 -3.922 1 97.81 250 GLN B N 1
ATOM 5704 C CA . GLN B 1 250 ? 18 32.969 -4.973 1 97.81 250 GLN B CA 1
ATOM 5705 C C . GLN B 1 250 ? 17.875 31.531 -4.422 1 97.81 250 GLN B C 1
ATOM 5707 O O . GLN B 1 250 ? 17.344 30.656 -5.094 1 97.81 250 GLN B O 1
ATOM 5712 N N . VAL B 1 251 ? 18.391 31.297 -3.297 1 97.94 251 VAL B N 1
ATOM 5713 C CA . VAL B 1 251 ? 18.328 29.969 -2.678 1 97.94 251 VAL B CA 1
ATOM 5714 C C . VAL B 1 251 ? 16.891 29.531 -2.535 1 97.94 251 VAL B C 1
ATOM 5716 O O . VAL B 1 251 ? 16.562 28.359 -2.766 1 97.94 251 VAL B O 1
ATOM 5719 N N . LEU B 1 252 ? 16.031 30.422 -2.113 1 98.38 252 LEU B N 1
ATOM 5720 C CA . LEU B 1 252 ? 14.625 30.109 -1.938 1 98.38 252 LEU B CA 1
ATOM 5721 C C . LEU B 1 252 ? 13.969 29.781 -3.277 1 98.38 252 LEU B C 1
ATOM 5723 O O . LEU B 1 252 ? 13.164 28.859 -3.371 1 98.38 252 LEU B O 1
ATOM 5727 N N . GLN B 1 253 ? 14.312 30.469 -4.293 1 97.81 253 GLN B N 1
ATOM 5728 C CA . GLN B 1 253 ? 13.805 30.203 -5.633 1 97.81 253 GLN B CA 1
ATOM 5729 C C . GLN B 1 253 ? 14.297 28.844 -6.141 1 97.81 253 GLN B C 1
ATOM 5731 O O . GLN B 1 253 ? 13.539 28.094 -6.75 1 97.81 253 GLN B O 1
ATOM 5736 N N . ASP B 1 254 ? 15.508 28.594 -5.883 1 97.75 254 ASP B N 1
ATOM 5737 C CA . ASP B 1 254 ? 16.109 27.328 -6.312 1 97.75 254 ASP B CA 1
ATOM 5738 C C . ASP B 1 254 ? 15.414 26.141 -5.652 1 97.75 254 ASP B C 1
ATOM 5740 O O . ASP B 1 254 ? 15.203 25.094 -6.285 1 97.75 254 ASP B O 1
ATOM 5744 N N . ILE B 1 255 ? 15.133 26.266 -4.41 1 98.25 255 ILE B N 1
ATOM 5745 C CA . ILE B 1 255 ? 14.469 25.188 -3.68 1 98.25 255 ILE B CA 1
ATOM 5746 C C . ILE B 1 255 ? 13.094 24.922 -4.285 1 98.25 255 ILE B C 1
ATOM 5748 O O . ILE B 1 255 ? 12.703 23.781 -4.488 1 98.25 255 ILE B O 1
ATOM 5752 N N . LYS B 1 256 ? 12.367 25.969 -4.59 1 98.12 256 LYS B N 1
ATOM 5753 C CA . LYS B 1 256 ? 11.062 25.812 -5.223 1 98.12 256 LYS B CA 1
ATOM 5754 C C . LYS B 1 256 ? 11.18 25.109 -6.566 1 98.12 256 LYS B C 1
ATOM 5756 O O . LYS B 1 256 ? 10.391 24.219 -6.879 1 98.12 256 LYS B O 1
ATOM 5761 N N . ALA B 1 257 ? 12.133 25.5 -7.348 1 97.69 257 ALA B N 1
ATOM 5762 C CA . ALA B 1 257 ? 12.359 24.875 -8.648 1 97.69 257 ALA B CA 1
ATOM 5763 C C . ALA B 1 257 ? 12.672 23.391 -8.492 1 97.69 257 ALA B C 1
ATOM 5765 O O . ALA B 1 257 ? 12.195 22.562 -9.273 1 97.69 257 ALA B O 1
ATOM 5766 N N . ARG B 1 258 ? 13.469 23.078 -7.539 1 98.25 258 ARG B N 1
ATOM 5767 C CA . ARG B 1 258 ? 13.836 21.688 -7.281 1 98.25 258 ARG B CA 1
ATOM 5768 C C . ARG B 1 258 ? 12.617 20.859 -6.887 1 98.25 258 ARG B C 1
ATOM 5770 O O . ARG B 1 258 ? 12.477 19.703 -7.309 1 98.25 258 ARG B O 1
ATOM 5777 N N . VAL B 1 259 ? 11.75 21.438 -6.066 1 98.5 259 VAL B N 1
ATOM 5778 C CA . VAL B 1 259 ? 10.516 20.781 -5.664 1 98.5 259 VAL B CA 1
ATOM 5779 C C . VAL B 1 259 ? 9.625 20.562 -6.879 1 98.5 259 VAL B C 1
ATOM 5781 O O . VAL B 1 259 ? 8.969 19.531 -7.004 1 98.5 259 VAL B O 1
ATOM 5784 N N . THR B 1 260 ? 9.578 21.531 -7.77 1 98 260 THR B N 1
ATOM 5785 C CA . THR B 1 260 ? 8.805 21.406 -9 1 98 260 THR B CA 1
ATOM 5786 C C . THR B 1 260 ? 9.289 20.219 -9.82 1 98 260 THR B C 1
ATOM 5788 O O . THR B 1 260 ? 8.484 19.406 -10.297 1 98 260 THR B O 1
ATOM 5791 N N . ARG B 1 261 ? 10.547 20.078 -9.906 1 97.69 261 ARG B N 1
ATOM 5792 C CA . ARG B 1 261 ? 11.117 18.953 -10.648 1 97.69 261 ARG B CA 1
ATOM 5793 C C . ARG B 1 261 ? 10.852 17.625 -9.93 1 97.69 261 ARG B C 1
ATOM 5795 O O . ARG B 1 261 ? 10.562 16.625 -10.57 1 97.69 261 ARG B O 1
ATOM 5802 N N . LEU B 1 262 ? 10.969 17.641 -8.617 1 97.94 262 LEU B N 1
ATOM 5803 C CA . LEU B 1 262 ? 10.734 16.438 -7.812 1 97.94 262 LEU B CA 1
ATOM 5804 C C . LEU B 1 262 ? 9.312 15.93 -8.008 1 97.94 262 LEU B C 1
ATOM 5806 O O . LEU B 1 262 ? 9.109 14.727 -8.219 1 97.94 262 LEU B O 1
ATOM 5810 N N . THR B 1 263 ? 8.344 16.844 -8.008 1 97.25 263 THR B N 1
ATOM 5811 C CA . THR B 1 263 ? 6.938 16.453 -8.039 1 97.25 263 THR B CA 1
ATOM 5812 C C . THR B 1 263 ? 6.461 16.281 -9.477 1 97.25 263 THR B C 1
ATOM 5814 O O . THR B 1 263 ? 5.41 15.68 -9.719 1 97.25 263 THR B O 1
ATOM 5817 N N . ARG B 1 264 ? 7.156 16.891 -10.391 1 95.19 264 ARG B N 1
ATOM 5818 C CA . ARG B 1 264 ? 6.82 16.891 -11.812 1 95.19 264 ARG B CA 1
ATOM 5819 C C . ARG B 1 264 ? 5.453 17.516 -12.055 1 95.19 264 ARG B C 1
ATOM 5821 O O . ARG B 1 264 ? 4.734 17.109 -12.969 1 95.19 264 ARG B O 1
ATOM 5828 N N . LEU B 1 265 ? 5.051 18.359 -11.148 1 96.5 265 LEU B N 1
ATOM 5829 C CA . LEU B 1 265 ? 3.811 19.109 -11.328 1 96.5 265 LEU B CA 1
ATOM 5830 C C . LEU B 1 265 ? 4.035 20.312 -12.219 1 96.5 265 LEU B C 1
ATOM 5832 O O . LEU B 1 265 ? 5.164 20.812 -12.336 1 96.5 265 LEU B O 1
ATOM 5836 N N . PRO B 1 266 ? 2.99 20.766 -12.844 1 94.31 266 PRO B N 1
ATOM 5837 C CA . PRO B 1 266 ? 3.137 22.047 -13.547 1 94.31 266 PRO B CA 1
ATOM 5838 C C . PRO B 1 266 ? 3.637 23.156 -12.633 1 94.31 266 PRO B C 1
ATOM 5840 O O . PRO B 1 266 ? 3.143 23.312 -11.508 1 94.31 266 PRO B O 1
ATOM 5843 N N . PRO B 1 267 ? 4.559 23.922 -13.102 1 94.56 267 PRO B N 1
ATOM 5844 C CA . PRO B 1 267 ? 5.156 24.969 -12.266 1 94.56 267 PRO B CA 1
ATOM 5845 C C . PRO B 1 267 ? 4.121 25.938 -11.703 1 94.56 267 PRO B C 1
ATOM 5847 O O . PRO B 1 267 ? 4.27 26.422 -10.578 1 94.56 267 PRO B O 1
ATOM 5850 N N . THR B 1 268 ? 3.104 26.188 -12.461 1 93.25 268 THR B N 1
ATOM 5851 C CA . THR B 1 268 ? 2.09 27.156 -12.031 1 93.25 268 THR B CA 1
ATOM 5852 C C . THR B 1 268 ? 1.428 26.688 -10.734 1 93.25 268 THR B C 1
ATOM 5854 O O . THR B 1 268 ? 1.103 27.516 -9.875 1 93.25 268 THR B O 1
ATOM 5857 N N . LEU B 1 269 ? 1.195 25.438 -10.609 1 95.19 269 LEU B N 1
ATOM 5858 C CA . LEU B 1 269 ? 0.569 24.891 -9.406 1 95.19 269 LEU B CA 1
ATOM 5859 C C . LEU B 1 269 ? 1.478 25.078 -8.195 1 95.19 269 LEU B C 1
ATOM 5861 O O . LEU B 1 269 ? 1.009 25.406 -7.109 1 95.19 269 LEU B O 1
ATOM 5865 N N . VAL B 1 270 ? 2.777 24.891 -8.375 1 96.69 270 VAL B N 1
ATOM 5866 C CA . VAL B 1 270 ? 3.744 25.016 -7.285 1 96.69 270 VAL B CA 1
ATOM 5867 C C . VAL B 1 270 ? 3.914 26.484 -6.918 1 96.69 270 VAL B C 1
ATOM 5869 O O . VAL B 1 270 ? 3.973 26.828 -5.734 1 96.69 270 VAL B O 1
ATOM 5872 N N . ASP B 1 271 ? 3.883 27.328 -7.891 1 94.69 271 ASP B N 1
ATOM 5873 C CA . ASP B 1 271 ? 4.066 28.766 -7.691 1 94.69 271 ASP B CA 1
ATOM 5874 C C . ASP B 1 271 ? 2.91 29.359 -6.887 1 94.69 271 ASP B C 1
ATOM 5876 O O . ASP B 1 271 ? 3.107 30.297 -6.098 1 94.69 271 ASP B O 1
ATOM 5880 N N . LEU B 1 272 ? 1.766 28.828 -7.09 1 91.62 272 LEU B N 1
ATOM 5881 C CA . LEU B 1 272 ? 0.568 29.406 -6.484 1 91.62 272 LEU B CA 1
ATOM 5882 C C . LEU B 1 272 ? 0.313 28.812 -5.105 1 91.62 272 LEU B C 1
ATOM 5884 O O . LEU B 1 272 ? -0.7 29.109 -4.469 1 91.62 272 LEU B O 1
ATOM 5888 N N . SER B 1 273 ? 1.237 28.031 -4.668 1 95.56 273 SER B N 1
ATOM 5889 C CA . SER B 1 273 ? 1.075 27.375 -3.377 1 95.56 273 SER B CA 1
ATOM 5890 C C . SER B 1 273 ? 1.661 28.219 -2.25 1 95.56 273 SER B C 1
ATOM 5892 O O . SER B 1 273 ? 2.139 29.328 -2.482 1 95.56 273 SER B O 1
ATOM 5894 N N . GLU B 1 274 ? 1.557 27.75 -1.003 1 95.06 274 GLU B N 1
ATOM 5895 C CA . GLU B 1 274 ? 1.954 28.484 0.202 1 95.06 274 GLU B CA 1
ATOM 5896 C C . GLU B 1 274 ? 3.451 28.781 0.198 1 95.06 274 GLU B C 1
ATOM 5898 O O . GLU B 1 274 ? 4.234 28.047 -0.414 1 95.06 274 GLU B O 1
ATOM 5903 N N . PRO B 1 275 ? 3.82 29.938 0.779 1 96.19 275 PRO B N 1
ATOM 5904 C CA . PRO B 1 275 ? 5.25 30.188 0.962 1 96.19 275 PRO B CA 1
ATOM 5905 C C . PRO B 1 275 ? 5.93 29.109 1.815 1 96.19 275 PRO B C 1
ATOM 5907 O O . PRO B 1 275 ? 5.258 28.234 2.367 1 96.19 275 PRO B O 1
ATOM 5910 N N . LEU B 1 276 ? 7.211 29.219 1.869 1 98.44 276 LEU B N 1
ATOM 5911 C CA . LEU B 1 276 ? 7.988 28.266 2.658 1 98.44 276 LEU B CA 1
ATOM 5912 C C . LEU B 1 276 ? 7.844 28.547 4.148 1 98.44 276 LEU B C 1
ATOM 5914 O O . LEU B 1 276 ? 8.117 29.656 4.605 1 98.44 276 LEU B O 1
ATOM 5918 N N . GLN B 1 277 ? 7.352 27.562 4.918 1 97.69 277 GLN B N 1
ATOM 5919 C CA . GLN B 1 277 ? 7.297 27.703 6.371 1 97.69 277 GLN B CA 1
ATOM 5920 C C . GLN B 1 277 ? 8.586 27.219 7.02 1 97.69 277 GLN B C 1
ATOM 5922 O O . GLN B 1 277 ? 9.062 26.125 6.715 1 97.69 277 GLN B O 1
ATOM 5927 N N . VAL B 1 278 ? 9.164 28 7.789 1 98.31 278 VAL B N 1
ATOM 5928 C CA . VAL B 1 278 ? 10.336 27.578 8.547 1 98.31 278 VAL B CA 1
ATOM 5929 C C . VAL B 1 278 ? 9.992 27.516 10.031 1 98.31 278 VAL B C 1
ATOM 5931 O O . VAL B 1 278 ? 9.43 28.453 10.594 1 98.31 278 VAL B O 1
ATOM 5934 N N . VAL B 1 279 ? 10.32 26.375 10.664 1 97.75 279 VAL B N 1
ATOM 5935 C CA . VAL B 1 279 ? 9.93 26.125 12.055 1 97.75 279 VAL B CA 1
ATOM 5936 C C . VAL B 1 279 ? 11.172 25.797 12.883 1 97.75 279 VAL B C 1
ATOM 5938 O O . VAL B 1 279 ? 12.062 25.078 12.43 1 97.75 279 VAL B O 1
ATOM 5941 N N . CYS B 1 280 ? 11.188 26.328 14.047 1 97.19 280 CYS B N 1
ATOM 5942 C CA . CYS B 1 280 ? 12.25 26.062 15.008 1 97.19 280 CYS B CA 1
ATOM 5943 C C . CYS B 1 280 ? 11.695 25.453 16.281 1 97.19 280 CYS B C 1
ATOM 5945 O O . CYS B 1 280 ? 10.781 26.016 16.906 1 97.19 280 CYS B O 1
ATOM 5947 N N . TYR B 1 281 ? 12.18 24.312 16.656 1 96.12 281 TYR B N 1
ATOM 5948 C CA . TYR B 1 281 ? 11.852 23.641 17.906 1 96.12 281 TYR B CA 1
ATOM 5949 C C . TYR B 1 281 ? 13.023 23.719 18.891 1 96.12 281 TYR B C 1
ATOM 5951 O O . TYR B 1 281 ? 14.125 23.25 18.578 1 96.12 281 TYR B O 1
ATOM 5959 N N . GLN B 1 282 ? 12.766 24.266 20 1 94.19 282 GLN B N 1
ATOM 5960 C CA . GLN B 1 282 ? 13.742 24.203 21.094 1 94.19 282 GLN B CA 1
ATOM 5961 C C . GLN B 1 282 ? 13.57 22.938 21.906 1 94.19 282 GLN B C 1
ATOM 5963 O O . GLN B 1 282 ? 12.742 22.078 21.578 1 94.19 282 GLN B O 1
ATOM 5968 N N . GLU B 1 283 ? 14.477 22.734 22.859 1 94.38 283 GLU B N 1
ATOM 5969 C CA . GLU B 1 283 ? 14.305 21.594 23.734 1 94.38 283 GLU B CA 1
ATOM 5970 C C . GLU B 1 283 ? 12.914 21.578 24.359 1 94.38 283 GLU B C 1
ATOM 5972 O O . GLU B 1 283 ? 12.414 22.609 24.812 1 94.38 283 GLU B O 1
ATOM 5977 N N . GLY B 1 284 ? 12.297 20.375 24.266 1 91 284 GLY B N 1
ATOM 5978 C CA . GLY B 1 284 ? 10.914 20.266 24.703 1 91 284 GLY B CA 1
ATOM 5979 C C . GLY B 1 284 ? 9.906 20.516 23.609 1 91 284 GLY B C 1
ATOM 5980 O O . GLY B 1 284 ? 8.727 20.188 23.75 1 91 284 GLY B O 1
ATOM 5981 N N . GLY B 1 285 ? 10.406 21.109 22.531 1 93 285 GLY B N 1
ATOM 5982 C CA . GLY B 1 285 ? 9.516 21.359 21.422 1 93 285 GLY B CA 1
ATOM 5983 C C . GLY B 1 285 ? 8.953 20.094 20.797 1 93 285 GLY B C 1
ATOM 5984 O O . GLY B 1 285 ? 9.648 19.078 20.719 1 93 285 GLY B O 1
ATOM 5985 N N . HIS B 1 286 ? 7.676 20.078 20.406 1 91.5 286 HIS B N 1
ATOM 5986 C CA . HIS B 1 286 ? 6.984 18.922 19.844 1 91.5 286 HIS B CA 1
ATOM 5987 C C . HIS B 1 286 ? 5.777 19.359 19.016 1 91.5 286 HIS B C 1
ATOM 5989 O O . HIS B 1 286 ? 5.402 20.531 19.031 1 91.5 286 HIS B O 1
ATOM 5995 N N . TYR B 1 287 ? 5.25 18.531 18.281 1 92.94 287 TYR B N 1
ATOM 5996 C CA . TYR B 1 287 ? 3.98 18.688 17.594 1 92.94 287 TYR B CA 1
ATOM 5997 C C . TYR B 1 287 ? 3.215 17.375 17.547 1 92.94 287 TYR B C 1
ATOM 5999 O O . TYR B 1 287 ? 3.623 16.422 16.859 1 92.94 287 TYR B O 1
ATOM 6007 N N . HIS B 1 288 ? 2.133 17.297 18.203 1 88.19 288 HIS B N 1
ATOM 6008 C CA . HIS B 1 288 ? 1.355 16.062 18.281 1 88.19 288 HIS B CA 1
ATOM 6009 C C . HIS B 1 288 ? 0.859 15.641 16.891 1 88.19 288 HIS B C 1
ATOM 6011 O O . HIS B 1 288 ? 0.84 16.453 15.969 1 88.19 288 HIS B O 1
ATOM 6017 N N . ALA B 1 289 ? 0.494 14.367 16.797 1 91 289 ALA B N 1
ATOM 6018 C CA . ALA B 1 289 ? 0.129 13.805 15.5 1 91 289 ALA B CA 1
ATOM 6019 C C . ALA B 1 289 ? -1.024 14.578 14.867 1 91 289 ALA B C 1
ATOM 6021 O O . ALA B 1 289 ? -1.983 14.945 15.555 1 91 289 ALA B O 1
ATOM 6022 N N . HIS B 1 290 ? -0.911 14.859 13.562 1 88.62 290 HIS B N 1
ATOM 6023 C CA . HIS B 1 290 ? -1.89 15.648 12.828 1 88.62 290 HIS B CA 1
ATOM 6024 C C . HIS B 1 290 ? -1.807 15.375 11.328 1 88.62 290 HIS B C 1
ATOM 6026 O O . HIS B 1 290 ? -0.903 14.672 10.867 1 88.62 290 HIS B O 1
ATOM 6032 N N . HIS B 1 291 ? -2.822 15.836 10.664 1 91.88 291 HIS B N 1
ATOM 6033 C CA . HIS B 1 291 ? -2.807 15.875 9.211 1 91.88 291 HIS B CA 1
ATOM 6034 C C . HIS B 1 291 ? -2.492 17.281 8.703 1 91.88 291 HIS B C 1
ATOM 6036 O O . HIS B 1 291 ? -2.922 18.266 9.297 1 91.88 291 HIS B O 1
ATOM 6042 N N . ASP B 1 292 ? -1.772 17.344 7.625 1 95 292 ASP B N 1
ATOM 6043 C CA . ASP B 1 292 ? -1.425 18.656 7.07 1 95 292 ASP B CA 1
ATOM 6044 C C . ASP B 1 292 ? -2.619 19.281 6.359 1 95 292 ASP B C 1
ATOM 6046 O O . ASP B 1 292 ? -2.617 20.484 6.078 1 95 292 ASP B O 1
ATOM 6050 N N . SER B 1 293 ? -3.533 18.469 5.941 1 91.31 293 SER B N 1
ATOM 6051 C CA . SER B 1 293 ? -4.742 18.969 5.293 1 91.31 293 SER B CA 1
ATOM 6052 C C . SER B 1 293 ? -5.969 18.188 5.738 1 91.31 293 SER B C 1
ATOM 6054 O O . SER B 1 293 ? -5.867 17 6.07 1 91.31 293 SER B O 1
ATOM 6056 N N . GLY B 1 294 ? -7.074 18.875 5.707 1 85.25 294 GLY B N 1
ATOM 6057 C CA . GLY B 1 294 ? -8.32 18.219 6.082 1 85.25 294 GLY B CA 1
ATOM 6058 C C . GLY B 1 294 ? -9.055 17.625 4.898 1 85.25 294 GLY B C 1
ATOM 6059 O O . GLY B 1 294 ? -8.648 17.812 3.748 1 85.25 294 GLY B O 1
ATOM 6060 N N . PRO B 1 295 ? -10.055 16.891 5.238 1 84.88 295 PRO B N 1
ATOM 6061 C CA . PRO B 1 295 ? -10.875 16.312 4.172 1 84.88 295 PRO B CA 1
ATOM 6062 C C . PRO B 1 295 ? -11.648 17.359 3.387 1 84.88 295 PRO B C 1
ATOM 6064 O O . PRO B 1 295 ? -11.82 18.484 3.861 1 84.88 295 PRO B O 1
ATOM 6067 N N . VAL B 1 296 ? -11.961 17.031 2.188 1 82.31 296 VAL B N 1
ATOM 6068 C CA . VAL B 1 296 ? -12.734 17.938 1.342 1 82.31 296 VAL B CA 1
ATOM 6069 C C . VAL B 1 296 ? -14.109 17.328 1.073 1 82.31 296 VAL B C 1
ATOM 6071 O O . VAL B 1 296 ? -14.219 16.219 0.56 1 82.31 296 VAL B O 1
ATOM 6074 N N . TYR B 1 297 ? -15.109 18.062 1.463 1 74.69 297 TYR B N 1
ATOM 6075 C CA . TYR B 1 297 ? -16.5 17.734 1.178 1 74.69 297 TYR B CA 1
ATOM 6076 C C . TYR B 1 297 ? -17.109 18.734 0.209 1 74.69 297 TYR B C 1
ATOM 6078 O O . TYR B 1 297 ? -16.516 19.766 -0.085 1 74.69 297 TYR B O 1
ATOM 6086 N N . PRO B 1 298 ? -18.234 18.422 -0.294 1 69.88 298 PRO B N 1
ATOM 6087 C CA . PRO B 1 298 ? -18.859 19.344 -1.25 1 69.88 298 PRO B CA 1
ATOM 6088 C C . PRO B 1 298 ? -19.016 20.75 -0.693 1 69.88 298 PRO B C 1
ATOM 6090 O O . PRO B 1 298 ? -18.875 21.734 -1.436 1 69.88 298 PRO B O 1
ATOM 6093 N N . GLU B 1 299 ? -19.188 20.844 0.663 1 71.25 299 GLU B N 1
ATOM 6094 C CA . GLU B 1 299 ? -19.406 22.156 1.284 1 71.25 299 GLU B CA 1
ATOM 6095 C C . GLU B 1 299 ? -18.078 22.766 1.75 1 71.25 299 GLU B C 1
ATOM 6097 O O . GLU B 1 299 ? -18.078 23.812 2.396 1 71.25 299 GLU B O 1
ATOM 6102 N N . THR B 1 300 ? -17.062 22.094 1.354 1 78.12 300 THR B N 1
ATOM 6103 C CA . THR B 1 300 ? -15.758 22.578 1.797 1 78.12 300 THR B CA 1
ATOM 6104 C C . THR B 1 300 ? -15.023 23.281 0.659 1 78.12 300 THR B C 1
ATOM 6106 O O . THR B 1 300 ? -15.039 22.812 -0.482 1 78.12 300 THR B O 1
ATOM 6109 N N . ALA B 1 301 ? -14.539 24.469 0.992 1 80.69 301 ALA B N 1
ATOM 6110 C CA . ALA B 1 301 ? -13.719 25.172 0.015 1 80.69 301 ALA B CA 1
ATOM 6111 C C . ALA B 1 301 ? -12.242 25.156 0.42 1 80.69 301 ALA B C 1
ATOM 6113 O O . ALA B 1 301 ? -11.922 25.141 1.61 1 80.69 301 ALA B O 1
ATOM 6114 N N . CYS B 1 302 ? -11.461 25.109 -0.581 1 89.38 302 CYS B N 1
ATOM 6115 C CA . CYS B 1 302 ? -10.031 25.25 -0.303 1 89.38 302 CYS B CA 1
ATOM 6116 C C . CYS B 1 302 ? -9.672 26.719 -0.054 1 89.38 302 CYS B C 1
ATOM 6118 O O . CYS B 1 302 ? -10.156 27.609 -0.752 1 89.38 302 CYS B O 1
ATOM 6120 N N . THR B 1 303 ? -8.828 26.922 0.896 1 86.94 303 THR B N 1
ATOM 6121 C CA . THR B 1 303 ? -8.477 28.281 1.304 1 86.94 303 THR B CA 1
ATOM 6122 C C . THR B 1 303 ? -7.891 29.062 0.131 1 86.94 303 THR B C 1
ATOM 6124 O O . THR B 1 303 ? -8.258 30.219 -0.099 1 86.94 303 THR B O 1
ATOM 6127 N N . HIS B 1 304 ? -7.055 28.469 -0.692 1 89.19 304 HIS B N 1
ATOM 6128 C CA . HIS B 1 304 ? -6.336 29.203 -1.729 1 89.19 304 HIS B CA 1
ATOM 6129 C C . HIS B 1 304 ? -7.242 29.5 -2.918 1 89.19 304 HIS B C 1
ATOM 6131 O O . HIS B 1 304 ? -6.973 30.422 -3.691 1 89.19 304 HIS B O 1
ATOM 6137 N N . THR B 1 305 ? -8.305 28.766 -3.035 1 90.12 305 THR B N 1
ATOM 6138 C CA . THR B 1 305 ? -9.195 28.984 -4.168 1 90.12 305 THR B CA 1
ATOM 6139 C C . THR B 1 305 ? -10.523 29.578 -3.705 1 90.12 305 THR B C 1
ATOM 6141 O O . THR B 1 305 ? -11.508 29.578 -4.457 1 90.12 305 THR B O 1
ATOM 6144 N N . ARG B 1 306 ? -10.617 30 -2.541 1 84.38 306 ARG B N 1
ATOM 6145 C CA . ARG B 1 306 ? -11.859 30.5 -1.97 1 84.38 306 ARG B CA 1
ATOM 6146 C C . ARG B 1 306 ? -12.453 31.609 -2.836 1 84.38 306 ARG B C 1
ATOM 6148 O O . ARG B 1 306 ? -13.672 31.672 -3.035 1 84.38 306 ARG B O 1
ATOM 6155 N N . LEU B 1 307 ? -11.617 32.469 -3.26 1 78.88 307 LEU B N 1
ATOM 6156 C CA . LEU B 1 307 ? -12.078 33.594 -4.066 1 78.88 307 LEU B CA 1
ATOM 6157 C C . LEU B 1 307 ? -12.727 33.094 -5.363 1 78.88 307 LEU B C 1
ATOM 6159 O O . LEU B 1 307 ? -13.648 33.719 -5.875 1 78.88 307 LEU B O 1
ATOM 6163 N N . ALA B 1 308 ? -12.266 31.984 -5.793 1 76.94 308 ALA B N 1
ATOM 6164 C CA . ALA B 1 308 ? -12.781 31.422 -7.035 1 76.94 308 ALA B CA 1
ATOM 6165 C C . ALA B 1 308 ? -14.047 30.609 -6.789 1 76.94 308 ALA B C 1
ATOM 6167 O O . ALA B 1 308 ? -14.805 30.328 -7.719 1 76.94 308 ALA B O 1
ATOM 6168 N N . ALA B 1 309 ? -14.312 30.078 -5.594 1 71.38 309 ALA B N 1
ATOM 6169 C CA . ALA B 1 309 ? -15.438 29.203 -5.266 1 71.38 309 ALA B CA 1
ATOM 6170 C C . ALA B 1 309 ? -16.734 29.984 -5.148 1 71.38 309 ALA B C 1
ATOM 6172 O O . ALA B 1 309 ? -17.828 29.422 -5.281 1 71.38 309 ALA B O 1
ATOM 6173 N N . ASN B 1 310 ? -16.812 31.094 -5.535 1 64.19 310 ASN B N 1
ATOM 6174 C CA . ASN B 1 310 ? -18 31.938 -5.426 1 64.19 310 ASN B CA 1
ATOM 6175 C C . ASN B 1 310 ? -18.984 31.406 -4.398 1 64.19 310 ASN B C 1
ATOM 6177 O O . ASN B 1 310 ? -20.188 31.375 -4.648 1 64.19 310 ASN B O 1
ATOM 6181 N N . THR B 1 311 ? -18.578 30.594 -3.5 1 61.41 311 THR B N 1
ATOM 6182 C CA . THR B 1 311 ? -19.547 30.016 -2.572 1 61.41 311 THR B CA 1
ATOM 6183 C C . THR B 1 311 ? -19.234 30.422 -1.138 1 61.41 311 THR B C 1
ATOM 6185 O O . THR B 1 311 ? -18.062 30.641 -0.787 1 61.41 311 THR B O 1
ATOM 6188 N N . SER B 1 312 ? -20.234 30.906 -0.414 1 60.91 312 SER B N 1
ATOM 6189 C CA . SER B 1 312 ? -20.156 31.172 1.02 1 60.91 312 SER B CA 1
ATOM 6190 C C . SER B 1 312 ? -20.141 29.875 1.82 1 60.91 312 SER B C 1
ATOM 6192 O O . SER B 1 312 ? -21.172 29.234 2 1 60.91 312 SER B O 1
ATOM 6194 N N . THR B 1 313 ? -19.047 29.156 1.537 1 62.12 313 THR B N 1
ATOM 6195 C CA . THR B 1 313 ? -19.047 27.906 2.279 1 62.12 313 THR B CA 1
ATOM 6196 C C . THR B 1 313 ? -18.5 28.109 3.689 1 62.12 313 THR B C 1
ATOM 6198 O O . THR B 1 313 ? -17.594 28.906 3.9 1 62.12 313 THR B O 1
ATOM 6201 N N . PRO B 1 314 ? -19.188 27.578 4.59 1 60.75 314 PRO B N 1
ATOM 6202 C CA . PRO B 1 314 ? -18.797 27.734 5.992 1 60.75 314 PRO B CA 1
ATOM 6203 C C . PRO B 1 314 ? -17.531 26.969 6.344 1 60.75 314 PRO B C 1
ATOM 6205 O O . PRO B 1 314 ? -16.891 27.25 7.363 1 60.75 314 PRO B O 1
ATOM 6208 N N . PHE B 1 315 ? -17.094 26.062 5.359 1 70.69 315 PHE B N 1
ATOM 6209 C CA . PHE B 1 315 ? -15.961 25.234 5.766 1 70.69 315 PHE B CA 1
ATOM 6210 C C . PHE B 1 315 ? -14.797 25.406 4.801 1 70.69 315 PHE B C 1
ATOM 6212 O O . PHE B 1 315 ? -14.992 25.469 3.586 1 70.69 315 PHE B O 1
ATOM 6219 N N . GLU B 1 316 ? -13.602 25.594 5.441 1 78.69 316 GLU B N 1
ATOM 6220 C CA . GLU B 1 316 ? -12.406 25.75 4.629 1 78.69 316 GLU B CA 1
ATOM 6221 C C . GLU B 1 316 ? -11.328 24.75 5.02 1 78.69 316 GLU B C 1
ATOM 6223 O O . GLU B 1 316 ? -11.273 24.312 6.168 1 78.69 316 GLU B O 1
ATOM 6228 N N . THR B 1 317 ? -10.633 24.297 4.074 1 85.69 317 THR B N 1
ATOM 6229 C CA . THR B 1 317 ? -9.461 23.469 4.305 1 85.69 317 THR B CA 1
ATOM 6230 C C . THR B 1 317 ? -8.289 23.922 3.445 1 85.69 317 THR B C 1
ATOM 6232 O O . THR B 1 317 ? -8.477 24.641 2.461 1 85.69 317 THR B O 1
ATOM 6235 N N . SER B 1 318 ? -7.137 23.578 3.816 1 90.75 318 SER B N 1
ATOM 6236 C CA . SER B 1 318 ? -5.945 24.078 3.141 1 90.75 318 SER B CA 1
ATOM 6237 C C . SER B 1 318 ? -5.727 23.375 1.808 1 90.75 318 SER B C 1
ATOM 6239 O O . SER B 1 318 ? -5.164 23.953 0.876 1 90.75 318 SER B O 1
ATOM 6241 N N . CYS B 1 319 ? -6.148 22.156 1.654 1 94.75 319 CYS B N 1
ATOM 6242 C CA . CYS B 1 319 ? -6.004 21.344 0.448 1 94.75 319 CYS B CA 1
ATOM 6243 C C . CYS B 1 319 ? -4.535 21.172 0.079 1 94.75 319 CYS B C 1
ATOM 6245 O O . CYS B 1 319 ? -4.16 21.344 -1.083 1 94.75 319 CYS B O 1
ATOM 6247 N N . ARG B 1 320 ? -3.752 20.984 1.133 1 97.88 320 ARG B N 1
ATOM 6248 C CA . ARG B 1 320 ? -2.346 20.656 0.925 1 97.88 320 ARG B CA 1
ATOM 6249 C C . ARG B 1 320 ? -2.189 19.25 0.347 1 97.88 320 ARG B C 1
ATOM 6251 O O . ARG B 1 320 ? -2.176 18.266 1.088 1 97.88 320 ARG B O 1
ATOM 6258 N N . TYR B 1 321 ? -2.021 19.188 -0.956 1 97.88 321 TYR B N 1
ATOM 6259 C CA . TYR B 1 321 ? -1.929 17.922 -1.681 1 97.88 321 TYR B CA 1
ATOM 6260 C C . TYR B 1 321 ? -0.621 17.203 -1.364 1 97.88 321 TYR B C 1
ATOM 6262 O O . TYR B 1 321 ? -0.604 15.984 -1.172 1 97.88 321 TYR B O 1
ATOM 6270 N N . ILE B 1 322 ? 0.456 17.891 -1.299 1 98.5 322 ILE B N 1
ATOM 6271 C CA . ILE B 1 322 ? 1.794 17.359 -1.08 1 98.5 322 ILE B CA 1
ATOM 6272 C C . ILE B 1 322 ? 2.49 18.141 0.031 1 98.5 322 ILE B C 1
ATOM 6274 O O . ILE B 1 322 ? 2.338 19.359 0.129 1 98.5 322 ILE B O 1
ATOM 6278 N N . THR B 1 323 ? 3.234 17.422 0.844 1 98.75 323 THR B N 1
ATOM 6279 C CA . THR B 1 323 ? 4.16 18.031 1.797 1 98.75 323 THR B CA 1
ATOM 6280 C C . THR B 1 323 ? 5.598 17.625 1.483 1 98.75 323 THR B C 1
ATOM 6282 O O . THR B 1 323 ? 5.887 16.438 1.283 1 98.75 323 THR B O 1
ATOM 6285 N N . VAL B 1 324 ? 6.426 18.578 1.382 1 98.88 324 VAL B N 1
ATOM 6286 C CA . VAL B 1 324 ? 7.863 18.344 1.354 1 98.88 324 VAL B CA 1
ATOM 6287 C C . VAL B 1 324 ? 8.516 18.984 2.57 1 98.88 324 VAL B C 1
ATOM 6289 O O . VAL B 1 324 ? 8.523 20.219 2.697 1 98.88 324 VAL B O 1
ATOM 6292 N N . LEU B 1 325 ? 9.047 18.188 3.449 1 98.88 325 LEU B N 1
ATOM 6293 C CA . LEU B 1 325 ? 9.688 18.625 4.684 1 98.88 325 LEU B CA 1
ATOM 6294 C C . LEU B 1 325 ? 11.211 18.562 4.562 1 98.88 325 LEU B C 1
ATOM 6296 O O . LEU B 1 325 ? 11.758 17.562 4.094 1 98.88 325 LEU B O 1
ATOM 6300 N N . PHE B 1 326 ? 11.859 19.656 4.93 1 98.88 326 PHE B N 1
ATOM 6301 C CA . PHE B 1 326 ? 13.312 19.734 4.895 1 98.88 326 PHE B CA 1
ATOM 6302 C C . PHE B 1 326 ? 13.883 19.797 6.305 1 98.88 326 PHE B C 1
ATOM 6304 O O . PHE B 1 326 ? 13.484 20.641 7.109 1 98.88 326 PHE B O 1
ATOM 6311 N N . TYR B 1 327 ? 14.828 18.938 6.566 1 98.88 327 TYR B N 1
ATOM 6312 C CA . TYR B 1 327 ? 15.617 19.109 7.777 1 98.88 327 TYR B CA 1
ATOM 6313 C C . TYR B 1 327 ? 16.766 20.094 7.543 1 98.88 327 TYR B C 1
ATOM 6315 O O . TYR B 1 327 ? 17.656 19.828 6.738 1 98.88 327 TYR B O 1
ATOM 6323 N N . LEU B 1 328 ? 16.75 21.172 8.211 1 98.88 328 LEU B N 1
ATOM 6324 C CA . LEU B 1 328 ? 17.766 22.188 7.996 1 98.88 328 LEU B CA 1
ATOM 6325 C C . LEU B 1 328 ? 18.984 21.953 8.883 1 98.88 328 LEU B C 1
ATOM 6327 O O . LEU B 1 328 ? 20.047 22.516 8.648 1 98.88 328 LEU B O 1
ATOM 6331 N N . ASN B 1 329 ? 18.828 21.156 9.93 1 98.69 329 ASN B N 1
ATOM 6332 C CA . ASN B 1 329 ? 19.938 20.703 10.766 1 98.69 329 ASN B CA 1
ATOM 6333 C C . ASN B 1 329 ? 19.688 19.297 11.305 1 98.69 329 ASN B C 1
ATOM 6335 O O . ASN B 1 329 ? 18.578 18.781 11.227 1 98.69 329 ASN B O 1
ATOM 6339 N N . SER B 1 330 ? 20.781 18.656 11.727 1 98.44 330 SER B N 1
ATOM 6340 C CA . SER B 1 330 ? 20.672 17.406 12.469 1 98.44 330 SER B CA 1
ATOM 6341 C C . SER B 1 330 ? 20.391 17.672 13.945 1 98.44 330 SER B C 1
ATOM 6343 O O . SER B 1 330 ? 20.812 18.688 14.492 1 98.44 330 SER B O 1
ATOM 6345 N N . VAL B 1 331 ? 19.719 16.781 14.531 1 98.06 331 VAL B N 1
ATOM 6346 C CA . VAL B 1 331 ? 19.344 16.969 15.938 1 98.06 331 VAL B CA 1
ATOM 6347 C C . VAL B 1 331 ? 20.047 15.922 16.797 1 98.06 331 VAL B C 1
ATOM 6349 O O . VAL B 1 331 ? 20.062 14.734 16.453 1 98.06 331 VAL B O 1
ATOM 6352 N N . ASP B 1 332 ? 20.531 16.281 17.875 1 95.94 332 ASP B N 1
ATOM 6353 C CA . ASP B 1 332 ? 21.328 15.406 18.734 1 95.94 332 ASP B CA 1
ATOM 6354 C C . ASP B 1 332 ? 20.453 14.391 19.453 1 95.94 332 ASP B C 1
ATOM 6356 O O . ASP B 1 332 ? 20.859 13.25 19.672 1 95.94 332 ASP B O 1
ATOM 6360 N N . GLY B 1 333 ? 19.312 14.844 19.8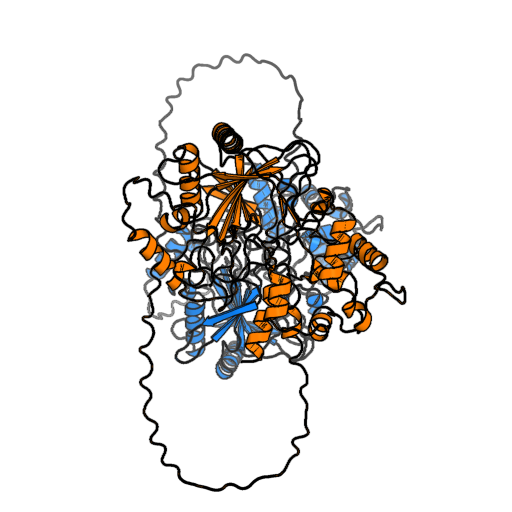91 1 96.75 333 GLY B N 1
ATOM 6361 C CA . GLY B 1 333 ? 18.391 13.953 20.578 1 96.75 333 GLY B CA 1
ATOM 6362 C C . GLY B 1 333 ? 16.938 14.258 20.281 1 96.75 333 GLY B C 1
ATOM 6363 O O . GLY B 1 333 ? 16.516 15.414 20.344 1 96.75 333 GLY B O 1
ATOM 6364 N N . GLY B 1 334 ? 16.234 13.172 19.953 1 97 334 GLY B N 1
ATOM 6365 C CA . GLY B 1 334 ? 14.82 13.375 19.641 1 97 334 GLY B CA 1
ATOM 6366 C C . GLY B 1 334 ? 14.602 14.094 18.328 1 97 334 GLY B C 1
ATOM 6367 O O . GLY B 1 334 ? 15.484 14.109 17.469 1 97 334 GLY B O 1
ATOM 6368 N N . GLY B 1 335 ? 13.391 14.633 18.188 1 97.75 335 GLY B N 1
ATOM 6369 C CA . GLY B 1 335 ? 13.078 15.508 17.062 1 97.75 335 GLY B CA 1
ATOM 6370 C C . GLY B 1 335 ? 12.68 14.75 15.805 1 97.75 335 GLY B C 1
ATOM 6371 O O . GLY B 1 335 ? 12.547 15.344 14.734 1 97.75 335 GLY B O 1
ATOM 6372 N N . GLU B 1 336 ? 12.445 13.484 15.891 1 98.5 336 GLU B N 1
ATOM 6373 C CA . GLU B 1 336 ? 12.047 12.703 14.727 1 98.5 336 GLU B CA 1
ATOM 6374 C C . GLU B 1 336 ? 10.68 13.141 14.211 1 98.5 336 GLU B C 1
ATOM 6376 O O . GLU B 1 336 ? 9.883 13.711 14.953 1 98.5 336 GLU B O 1
ATOM 6381 N N . THR B 1 337 ? 10.461 13 12.969 1 98.5 337 THR B N 1
ATOM 6382 C CA . THR B 1 337 ? 9.117 13.031 12.406 1 98.5 337 THR B CA 1
ATOM 6383 C C . THR B 1 337 ? 8.484 11.641 12.43 1 98.5 337 THR B C 1
ATOM 6385 O O . THR B 1 337 ? 9 10.719 11.789 1 98.5 337 THR B O 1
ATOM 6388 N N . ALA B 1 338 ? 7.426 11.555 13.148 1 97.69 338 ALA B N 1
ATOM 6389 C CA . ALA B 1 338 ? 6.812 10.25 13.375 1 97.69 338 ALA B CA 1
ATOM 6390 C C . ALA B 1 338 ? 5.574 10.062 12.5 1 97.69 338 ALA B C 1
ATOM 6392 O O . ALA B 1 338 ? 4.797 11 12.305 1 97.69 338 ALA B O 1
ATOM 6393 N N . PHE B 1 339 ? 5.406 8.891 11.953 1 96.88 339 PHE B N 1
ATOM 6394 C CA . PHE B 1 339 ? 4.203 8.43 11.266 1 96.88 339 PHE B CA 1
ATOM 6395 C C . PHE B 1 339 ? 3.6 7.227 11.984 1 96.88 339 PHE B C 1
ATOM 6397 O O . PHE B 1 339 ? 3.912 6.078 11.656 1 96.88 339 PHE B O 1
ATOM 6404 N N . PRO B 1 340 ? 2.697 7.52 12.883 1 93.94 340 PRO B N 1
ATOM 6405 C CA . PRO B 1 340 ? 2.285 6.5 13.852 1 93.94 340 PRO B CA 1
ATOM 6406 C C . PRO B 1 340 ? 1.596 5.309 13.188 1 93.94 340 PRO B C 1
ATOM 6408 O O . PRO B 1 340 ? 1.736 4.172 13.648 1 93.94 340 PRO B O 1
ATOM 6411 N N . VAL B 1 341 ? 0.921 5.512 12.07 1 93.06 341 VAL B N 1
ATOM 6412 C CA . VAL B 1 341 ? 0.094 4.43 11.539 1 93.06 341 VAL B CA 1
ATOM 6413 C C . VAL B 1 341 ? 0.554 4.07 10.133 1 93.06 341 VAL B C 1
ATOM 6415 O O . VAL B 1 341 ? -0.199 3.469 9.359 1 93.06 341 VAL B O 1
ATOM 6418 N N . ALA B 1 342 ? 1.718 4.414 9.75 1 93.5 342 ALA B N 1
ATOM 6419 C CA . ALA B 1 342 ? 2.248 4.113 8.43 1 93.5 342 ALA B CA 1
ATOM 6420 C C . ALA B 1 342 ? 2.211 2.611 8.148 1 93.5 342 ALA B C 1
ATOM 6422 O O . ALA B 1 342 ? 2.6 1.808 9 1 93.5 342 ALA B O 1
ATOM 6423 N N . ASP B 1 343 ? 1.643 2.23 6.973 1 91 343 ASP B N 1
ATOM 6424 C CA . ASP B 1 343 ? 1.636 0.89 6.398 1 91 343 ASP B CA 1
ATOM 6425 C C . ASP B 1 343 ? 0.84 -0.078 7.27 1 91 343 ASP B C 1
ATOM 6427 O O . ASP B 1 343 ? 1.011 -1.295 7.172 1 91 343 ASP B O 1
ATOM 6431 N N . ASN B 1 344 ? 0.074 0.466 8.164 1 87.88 344 ASN B N 1
ATOM 6432 C CA . ASN B 1 344 ? -0.892 -0.404 8.828 1 87.88 344 ASN B CA 1
ATOM 6433 C C . ASN B 1 344 ? -1.798 -1.105 7.824 1 87.88 344 ASN B C 1
ATOM 6435 O O . ASN B 1 344 ? -2.1 -0.555 6.762 1 87.88 344 ASN B O 1
ATOM 6439 N N . ARG B 1 345 ? -2.229 -2.221 8.195 1 82.12 345 ARG B N 1
ATOM 6440 C CA . ARG B 1 345 ? -3.186 -2.93 7.355 1 82.12 345 ARG B CA 1
ATOM 6441 C C . ARG B 1 345 ? -4.504 -2.168 7.266 1 82.12 345 ARG B C 1
ATOM 6443 O O . ARG B 1 345 ? -5.074 -2.025 6.18 1 82.12 345 ARG B O 1
ATOM 6450 N N . THR B 1 346 ? -4.957 -1.792 8.398 1 77.88 346 THR B N 1
ATOM 6451 C CA . THR B 1 346 ? -6.199 -1.038 8.5 1 77.88 346 THR B CA 1
ATOM 6452 C C . THR B 1 346 ? -5.984 0.265 9.266 1 77.88 346 THR B C 1
ATOM 6454 O O . THR B 1 346 ? -5 0.405 10 1 77.88 346 THR B O 1
ATOM 6457 N N . TYR B 1 347 ? -6.828 1.181 8.867 1 76.56 347 TYR B N 1
ATOM 6458 C CA . TYR B 1 347 ? -6.852 2.412 9.648 1 76.56 347 TYR B CA 1
ATOM 6459 C C . TYR B 1 347 ? -8.031 2.426 10.617 1 76.56 347 TYR B C 1
ATOM 6461 O O . TYR B 1 347 ? -9.188 2.332 10.188 1 76.56 347 TYR B O 1
ATOM 6469 N N . ASP B 1 348 ? -7.707 2.316 11.844 1 69.88 348 ASP B N 1
ATOM 6470 C CA . ASP B 1 348 ? -8.766 2.41 12.852 1 69.88 348 ASP B CA 1
ATOM 6471 C C . ASP B 1 348 ? -8.469 3.531 13.844 1 69.88 348 ASP B C 1
ATOM 6473 O O . ASP B 1 348 ? -7.516 3.447 14.617 1 69.88 348 ASP B O 1
ATOM 6477 N N . GLU B 1 349 ? -9.281 4.453 13.766 1 62.78 349 GLU B N 1
ATOM 6478 C CA . GLU B 1 349 ? -9.086 5.605 14.641 1 62.78 349 GLU B CA 1
ATOM 6479 C C . GLU B 1 349 ? -9.078 5.188 16.109 1 62.78 349 GLU B C 1
ATOM 6481 O O . GLU B 1 349 ? -8.305 5.715 16.906 1 62.78 349 GLU B O 1
ATOM 6486 N N . VAL B 1 350 ? -9.93 4.281 16.359 1 57.72 350 VAL B N 1
ATOM 6487 C CA . VAL B 1 350 ? -10.047 3.811 17.734 1 57.72 350 VAL B CA 1
ATOM 6488 C C . VAL B 1 350 ? -8.742 3.16 18.172 1 57.72 350 VAL B C 1
ATOM 6490 O O . VAL B 1 350 ? -8.398 3.188 19.359 1 57.72 350 VAL B O 1
ATOM 6493 N N . SER B 1 351 ? -8.016 2.764 17.172 1 64.81 351 SER B N 1
ATOM 6494 C CA . SER B 1 351 ? -6.797 2.035 17.5 1 64.81 351 SER B CA 1
ATOM 6495 C C . SER B 1 351 ? -5.637 2.986 17.766 1 64.81 351 SER B C 1
ATOM 6497 O O . SER B 1 351 ? -4.551 2.557 18.156 1 64.81 351 SER B O 1
ATOM 6499 N N . LEU B 1 352 ? -5.945 4.246 17.656 1 77.06 352 LEU B N 1
ATOM 6500 C CA . LEU B 1 352 ? -4.887 5.219 17.891 1 77.06 352 LEU B CA 1
ATOM 6501 C C . LEU B 1 352 ? -4.566 5.328 19.391 1 77.06 352 LEU B C 1
ATOM 6503 O O . LEU B 1 352 ? -3.473 5.75 19.766 1 77.06 352 LEU B O 1
ATOM 6507 N N . ILE B 1 353 ? -5.523 4.977 20.156 1 74.38 353 ILE B N 1
ATOM 6508 C CA . ILE B 1 353 ? -5.309 4.887 21.594 1 74.38 353 ILE B CA 1
ATOM 6509 C C . ILE B 1 353 ? -5.609 3.469 22.078 1 74.38 353 ILE B C 1
ATOM 6511 O O . ILE B 1 353 ? -6.766 3.039 22.078 1 74.38 353 ILE B O 1
ATOM 6515 N N . GLN B 1 354 ? -4.602 2.701 22.328 1 70.62 354 GLN B N 1
ATOM 6516 C CA . GLN B 1 354 ? -4.785 1.331 22.797 1 70.62 354 GLN B CA 1
ATOM 6517 C C . GLN B 1 354 ? -3.828 1.008 23.938 1 70.62 354 GLN B C 1
ATOM 6519 O O . GLN B 1 354 ? -2.645 1.353 23.875 1 70.62 354 GLN B O 1
ATOM 6524 N N . ASN B 1 355 ? -4.391 0.283 24.875 1 74 355 ASN B N 1
ATOM 6525 C CA . ASN B 1 355 ? -3.609 -0.18 26.031 1 74 355 ASN B CA 1
ATOM 6526 C C . ASN B 1 355 ? -2.814 0.958 26.656 1 74 355 ASN B C 1
ATOM 6528 O O . ASN B 1 355 ? -1.609 0.831 26.875 1 74 355 ASN B O 1
ATOM 6532 N N . ASP B 1 356 ? -3.389 2.133 26.781 1 72.81 356 ASP B N 1
ATOM 6533 C CA . ASP B 1 356 ? -2.852 3.307 27.469 1 72.81 356 ASP B CA 1
ATOM 6534 C C . ASP B 1 356 ? -1.738 3.955 26.641 1 72.81 356 ASP B C 1
ATOM 6536 O O . ASP B 1 356 ? -0.901 4.68 27.188 1 72.81 356 ASP B O 1
ATOM 6540 N N . VAL B 1 357 ? -1.674 3.525 25.484 1 81.62 357 VAL B N 1
ATOM 6541 C CA . VAL B 1 357 ? -0.738 4.18 24.578 1 81.62 357 VAL B CA 1
ATOM 6542 C C . VAL B 1 357 ? -1.504 5.066 23.594 1 81.62 357 VAL B C 1
ATOM 6544 O O . VAL B 1 357 ? -2.365 4.586 22.859 1 81.62 357 VAL B O 1
ATOM 6547 N N . ASP B 1 358 ? -1.23 6.293 23.688 1 83.19 358 ASP B N 1
ATOM 6548 C CA . ASP B 1 358 ? -1.797 7.277 22.781 1 83.19 358 ASP B CA 1
ATOM 6549 C C . ASP B 1 358 ? -0.812 7.621 21.656 1 83.19 358 ASP B C 1
ATOM 6551 O O . ASP B 1 358 ? 0.126 8.391 21.875 1 83.19 358 ASP B O 1
ATOM 6555 N N . LEU B 1 359 ? -1.066 7.125 20.5 1 87.81 359 LEU B N 1
ATOM 6556 C CA . LEU B 1 359 ? -0.146 7.285 19.375 1 87.81 359 LEU B CA 1
ATOM 6557 C C . LEU B 1 359 ? -0.135 8.727 18.891 1 87.81 359 LEU B C 1
ATOM 6559 O O . LEU B 1 359 ? 0.763 9.125 18.141 1 87.81 359 LEU B O 1
ATOM 6563 N N . LEU B 1 360 ? -1.091 9.508 19.344 1 86.81 360 LEU B N 1
ATOM 6564 C CA . LEU B 1 360 ? -1.162 10.906 18.906 1 86.81 360 LEU B CA 1
ATOM 6565 C C . LEU B 1 360 ? -0.242 11.781 19.75 1 86.81 360 LEU B C 1
ATOM 6567 O O . LEU B 1 360 ? 0.085 12.906 19.359 1 86.81 360 LEU B O 1
ATOM 6571 N N . ASP B 1 361 ? 0.046 11.328 20.906 1 86.62 361 ASP B N 1
ATOM 6572 C CA . ASP B 1 361 ? 0.948 12.055 21.797 1 86.62 361 ASP B CA 1
ATOM 6573 C C . ASP B 1 361 ? 2.406 11.742 21.469 1 86.62 361 ASP B C 1
ATOM 6575 O O . ASP B 1 361 ? 2.988 10.812 22.031 1 86.62 361 ASP B O 1
ATOM 6579 N N . THR B 1 362 ? 2.998 12.539 20.688 1 89.81 362 THR B N 1
ATOM 6580 C CA . THR B 1 362 ? 4.348 12.289 20.188 1 89.81 362 THR B CA 1
ATOM 6581 C C . THR B 1 362 ? 5.387 12.68 21.234 1 89.81 362 THR B C 1
ATOM 6583 O O . THR B 1 362 ? 6.582 12.422 21.047 1 89.81 362 THR B O 1
ATOM 6586 N N . ARG B 1 363 ? 5.035 13.32 22.297 1 87.38 363 ARG B N 1
ATOM 6587 C CA . ARG B 1 363 ? 5.961 13.633 23.391 1 87.38 363 ARG B CA 1
ATOM 6588 C C . ARG B 1 363 ? 6.34 12.375 24.156 1 87.38 363 ARG B C 1
ATOM 6590 O O . ARG B 1 363 ? 7.504 12.18 24.516 1 87.38 363 ARG B O 1
ATOM 6597 N N . ARG B 1 364 ? 5.324 11.523 24.203 1 86.5 364 ARG B N 1
ATOM 6598 C CA . ARG B 1 364 ? 5.512 10.383 25.094 1 86.5 364 ARG B CA 1
ATOM 6599 C C . ARG B 1 364 ? 5.625 9.078 24.297 1 86.5 364 ARG B C 1
ATOM 6601 O O . ARG B 1 364 ? 6.273 8.133 24.75 1 86.5 364 ARG B O 1
ATOM 6608 N N . ASN B 1 365 ? 5.02 9.078 23.172 1 90.69 365 ASN B N 1
ATOM 6609 C CA . ASN B 1 365 ? 4.859 7.785 22.531 1 90.69 365 ASN B CA 1
ATOM 6610 C C . ASN B 1 365 ? 5.441 7.789 21.109 1 90.69 365 ASN B C 1
ATOM 6612 O O . ASN B 1 365 ? 4.965 7.059 20.234 1 90.69 365 ASN B O 1
ATOM 6616 N N . CYS B 1 366 ? 6.383 8.586 20.844 1 92.56 366 CYS B N 1
ATOM 6617 C CA . CYS B 1 366 ? 6.996 8.641 19.516 1 92.56 366 CYS B CA 1
ATOM 6618 C C . CYS B 1 366 ? 7.637 7.305 19.156 1 92.56 366 CYS B C 1
ATOM 6620 O O . CYS B 1 366 ? 7.656 6.918 17.984 1 92.56 366 CYS B O 1
ATOM 6622 N N . ASP B 1 367 ? 8.172 6.645 20.141 1 92.81 367 ASP B N 1
ATOM 6623 C CA . ASP B 1 367 ? 8.867 5.379 19.922 1 92.81 367 ASP B CA 1
ATOM 6624 C C . ASP B 1 367 ? 7.895 4.277 19.5 1 92.81 367 ASP B C 1
ATOM 6626 O O . ASP B 1 367 ? 8.305 3.227 19.016 1 92.81 367 ASP B O 1
ATOM 6630 N N . LYS B 1 368 ? 6.672 4.473 19.719 1 92.75 368 LYS B N 1
ATOM 6631 C CA . LYS B 1 368 ? 5.66 3.479 19.375 1 92.75 368 LYS B CA 1
ATOM 6632 C C . LYS B 1 368 ? 5.137 3.693 17.953 1 92.75 368 LYS B C 1
ATOM 6634 O O . LYS B 1 368 ? 4.332 2.902 17.453 1 92.75 368 LYS B O 1
ATOM 6639 N N . SER B 1 369 ? 5.598 4.695 17.312 1 93.75 369 SER B N 1
ATOM 6640 C CA . SER B 1 369 ? 5.176 4.969 15.945 1 93.75 369 SER B CA 1
ATOM 6641 C C . SER B 1 369 ? 5.715 3.918 14.984 1 93.75 369 SER B C 1
ATOM 6643 O O . SER B 1 369 ? 6.82 3.404 15.172 1 93.75 369 SER B O 1
ATOM 6645 N N . ASN B 1 370 ? 4.934 3.59 13.969 1 93.12 370 ASN B N 1
ATOM 6646 C CA . ASN B 1 370 ? 5.336 2.598 12.977 1 93.12 370 ASN B CA 1
ATOM 6647 C C . ASN B 1 370 ? 6.598 3.033 12.234 1 93.12 370 ASN B C 1
ATOM 6649 O O . ASN B 1 370 ? 7.402 2.195 11.828 1 93.12 370 ASN B O 1
ATOM 6653 N N . LEU B 1 371 ? 6.676 4.316 12.023 1 95.94 371 LEU B N 1
ATOM 6654 C CA . LEU B 1 371 ? 7.797 4.863 11.266 1 95.94 371 LEU B CA 1
ATOM 6655 C C . LEU B 1 371 ? 8.266 6.18 11.867 1 95.94 371 LEU B C 1
ATOM 6657 O O . LEU B 1 371 ? 7.453 7.02 12.258 1 95.94 371 LEU B O 1
ATOM 6661 N N . ARG B 1 372 ? 9.523 6.363 12 1 97.75 372 ARG B N 1
ATOM 6662 C CA . ARG B 1 372 ? 10.148 7.59 12.477 1 97.75 372 ARG B CA 1
ATOM 6663 C C . ARG B 1 372 ? 11.328 7.98 11.594 1 97.75 372 ARG B C 1
ATOM 6665 O O . ARG B 1 372 ? 12.156 7.137 11.242 1 97.75 372 ARG B O 1
ATOM 6672 N N . VAL B 1 373 ? 11.367 9.172 11.242 1 98.25 373 VAL B N 1
ATOM 6673 C CA . VAL B 1 373 ? 12.469 9.672 10.43 1 98.25 373 VAL B CA 1
ATOM 6674 C C . VAL B 1 373 ? 13.352 10.586 11.266 1 98.25 373 VAL B C 1
ATOM 6676 O O . VAL B 1 373 ? 12.898 11.617 11.773 1 98.25 373 VAL B O 1
ATOM 6679 N N . LYS B 1 374 ? 14.57 10.242 11.367 1 97.56 374 LYS B N 1
ATOM 6680 C CA . LYS B 1 374 ? 15.516 11.039 12.141 1 97.56 374 LYS B CA 1
ATOM 6681 C C . LYS B 1 374 ? 15.969 12.266 11.359 1 97.56 374 LYS B C 1
ATOM 6683 O O . LYS B 1 374 ? 16.312 12.164 10.18 1 97.56 374 LYS B O 1
ATOM 6688 N N . PRO B 1 375 ? 15.969 13.391 12.047 1 98.31 375 PRO B N 1
ATOM 6689 C CA . PRO B 1 375 ? 16.422 14.602 11.344 1 98.31 375 PRO B CA 1
ATOM 6690 C C . PRO B 1 375 ? 17.891 14.547 10.961 1 98.31 375 PRO B C 1
ATOM 6692 O O . PRO B 1 375 ? 18.766 14.438 11.836 1 98.31 375 PRO B O 1
ATOM 6695 N N . ALA B 1 376 ? 18.156 14.57 9.742 1 98.44 376 ALA B N 1
ATOM 6696 C CA . ALA B 1 376 ? 19.5 14.68 9.18 1 98.44 376 ALA B CA 1
ATOM 6697 C C . ALA B 1 376 ? 19.609 15.891 8.25 1 98.44 376 ALA B C 1
ATOM 6699 O O . ALA B 1 376 ? 18.812 16.031 7.316 1 98.44 376 ALA B O 1
ATOM 6700 N N . LYS B 1 377 ? 20.609 16.719 8.555 1 98.69 377 LYS B N 1
ATOM 6701 C CA . LYS B 1 377 ? 20.766 17.969 7.824 1 98.69 377 LYS B CA 1
ATOM 6702 C C . LYS B 1 377 ? 20.75 17.734 6.316 1 98.69 377 LYS B C 1
ATOM 6704 O O . LYS B 1 377 ? 21.484 16.891 5.809 1 98.69 377 LYS B O 1
ATOM 6709 N N . GLY B 1 378 ? 19.875 18.5 5.625 1 98.75 378 GLY B N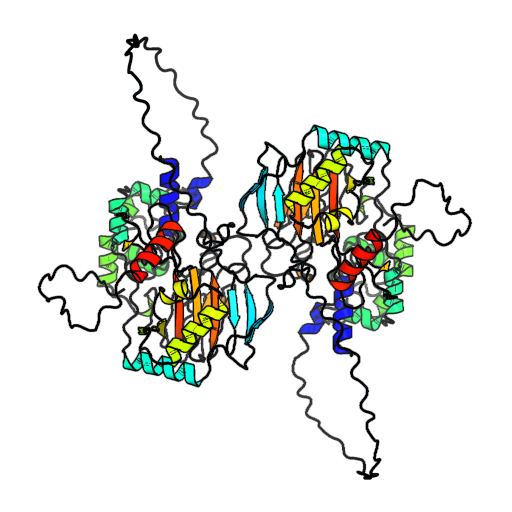 1
ATOM 6710 C CA . GLY B 1 378 ? 19.844 18.484 4.168 1 98.75 378 GLY B CA 1
ATOM 6711 C C . GLY B 1 378 ? 18.891 17.453 3.598 1 98.75 378 GLY B C 1
ATOM 6712 O O . GLY B 1 378 ? 18.625 17.453 2.396 1 98.75 378 GLY B O 1
ATOM 6713 N N . THR B 1 379 ? 18.328 16.578 4.426 1 98.81 379 THR B N 1
ATOM 6714 C CA . THR B 1 379 ? 17.422 15.531 3.979 1 98.81 379 THR B CA 1
ATOM 6715 C C . THR B 1 379 ? 16.016 16.094 3.773 1 98.81 379 THR B C 1
ATOM 6717 O O . THR B 1 379 ? 15.539 16.906 4.57 1 98.81 379 THR B O 1
ATOM 6720 N N . ALA B 1 380 ? 15.398 15.688 2.678 1 98.88 380 ALA B N 1
ATOM 6721 C CA . ALA B 1 380 ? 13.992 16 2.445 1 98.88 380 ALA B CA 1
ATOM 6722 C C . ALA B 1 380 ? 13.109 14.766 2.652 1 98.88 380 ALA B C 1
ATOM 6724 O O . ALA B 1 380 ? 13.516 13.648 2.326 1 98.88 380 ALA B O 1
ATOM 6725 N N . VAL B 1 381 ? 11.977 14.969 3.258 1 98.81 381 VAL B N 1
ATOM 6726 C CA . VAL B 1 381 ? 10.914 13.969 3.352 1 98.81 381 VAL B CA 1
ATOM 6727 C C . VAL B 1 381 ? 9.695 14.445 2.564 1 98.81 381 VAL B C 1
ATOM 6729 O O . VAL B 1 381 ? 9.234 15.57 2.738 1 98.81 381 VAL B O 1
ATOM 6732 N N . PHE B 1 382 ? 9.219 13.602 1.688 1 97.75 382 PHE B N 1
ATOM 6733 C CA . PHE B 1 382 ? 8.188 13.914 0.708 1 97.75 382 PHE B CA 1
ATOM 6734 C C . PHE B 1 382 ? 7.023 12.93 0.812 1 97.75 382 PHE B C 1
ATOM 6736 O O . PHE B 1 382 ? 7.227 11.719 0.756 1 97.75 382 PHE B O 1
ATOM 6743 N N . TRP B 1 383 ? 5.75 13.445 1.048 1 98.62 383 TRP B N 1
ATOM 6744 C CA . TRP B 1 383 ? 4.625 12.516 1.038 1 98.62 383 TRP B CA 1
ATOM 6745 C C . TRP B 1 383 ? 3.367 13.188 0.493 1 98.62 383 TRP B C 1
ATOM 6747 O O . TRP B 1 383 ? 3.311 14.414 0.381 1 98.62 383 TRP B O 1
ATOM 6757 N N . TYR B 1 384 ? 2.404 12.398 0.093 1 98.19 384 TYR B N 1
ATOM 6758 C CA . TYR B 1 384 ? 1.106 12.859 -0.388 1 98.19 384 TYR B CA 1
ATOM 6759 C C . TYR B 1 384 ? 0.08 12.875 0.738 1 98.19 384 TYR B C 1
ATOM 6761 O O . TYR B 1 384 ? -0.045 11.898 1.482 1 98.19 384 TYR B O 1
ATOM 6769 N N . ASN B 1 385 ? -0.697 13.953 0.86 1 98 385 ASN B N 1
ATOM 6770 C CA . ASN B 1 385 ? -1.726 14.078 1.888 1 98 385 ASN B CA 1
ATOM 6771 C C . ASN B 1 385 ? -3.092 13.641 1.368 1 98 385 ASN B C 1
ATOM 6773 O O . ASN B 1 385 ? -4.027 13.453 2.148 1 98 385 ASN B O 1
ATOM 6777 N N . TYR B 1 386 ? -3.188 13.609 0.071 1 97.38 386 TYR B N 1
ATOM 6778 C CA . TYR B 1 386 ? -4.414 13.172 -0.583 1 97.38 386 TYR B CA 1
ATOM 6779 C C . TYR B 1 386 ? -4.145 12 -1.516 1 97.38 386 TYR B C 1
ATOM 6781 O O . TYR B 1 386 ? -3.074 11.906 -2.117 1 97.38 386 TYR B O 1
ATOM 6789 N N . LEU B 1 387 ? -5.133 11.156 -1.619 1 96.69 387 LEU B N 1
ATOM 6790 C CA . LEU B 1 387 ? -5.098 10.055 -2.576 1 96.69 387 LEU B CA 1
ATOM 6791 C C . LEU B 1 387 ? -5.398 10.547 -3.986 1 96.69 387 LEU B C 1
ATOM 6793 O O . LEU B 1 387 ? -5.781 11.703 -4.176 1 96.69 387 LEU B O 1
ATOM 6797 N N . SER B 1 388 ? -5.105 9.664 -4.984 1 95.38 388 SER B N 1
ATOM 6798 C CA . SER B 1 388 ? -5.523 9.914 -6.355 1 95.38 388 SER B CA 1
ATOM 6799 C C . SER B 1 388 ? -7.023 9.695 -6.527 1 95.38 388 SER B C 1
ATOM 6801 O O . SER B 1 388 ? -7.621 8.867 -5.832 1 95.38 388 SER B O 1
ATOM 6803 N N . ASP B 1 389 ? -7.637 10.461 -7.395 1 92.75 389 ASP B N 1
ATOM 6804 C CA . ASP B 1 389 ? -9.047 10.211 -7.684 1 92.75 389 ASP B CA 1
ATOM 6805 C C . ASP B 1 389 ? -9.203 9.117 -8.734 1 92.75 389 ASP B C 1
ATOM 6807 O O . ASP B 1 389 ? -10.32 8.805 -9.156 1 92.75 389 ASP B O 1
ATOM 6811 N N . GLY B 1 390 ? -8.102 8.562 -9.219 1 90.12 390 GLY B N 1
ATOM 6812 C CA . GLY B 1 390 ? -8.125 7.512 -10.219 1 90.12 390 GLY B CA 1
ATOM 6813 C C . GLY B 1 390 ? -8.281 8.039 -11.633 1 90.12 390 GLY B C 1
ATOM 6814 O O . GLY B 1 390 ? -8.281 7.262 -12.594 1 90.12 390 GLY B O 1
ATOM 6815 N N . LYS B 1 391 ? -8.43 9.297 -11.805 1 89.69 391 LYS B N 1
ATOM 6816 C CA . LYS B 1 391 ? -8.633 9.914 -13.117 1 89.69 391 LYS B CA 1
ATOM 6817 C C . LYS B 1 391 ? -7.582 10.984 -13.383 1 89.69 391 LYS B C 1
ATOM 6819 O O . LYS B 1 391 ? -7.82 11.914 -14.156 1 89.69 391 LYS B O 1
ATOM 6824 N N . GLY B 1 392 ? -6.5 10.852 -12.531 1 92.12 392 GLY B N 1
ATOM 6825 C CA . GLY B 1 392 ? -5.383 11.75 -12.797 1 92.12 392 GLY B CA 1
ATOM 6826 C C . GLY B 1 392 ? -5.453 13.039 -12 1 92.12 392 GLY B C 1
ATOM 6827 O O . GLY B 1 392 ? -4.812 14.031 -12.352 1 92.12 392 GLY B O 1
ATOM 6828 N N . TRP B 1 393 ? -6.262 13.141 -10.961 1 95.5 393 TRP B N 1
ATOM 6829 C CA . TRP B 1 393 ? -6.383 14.344 -10.133 1 95.5 393 TRP B CA 1
ATOM 6830 C C . TRP B 1 393 ? -6.398 13.984 -8.648 1 95.5 393 TRP B C 1
ATOM 6832 O O . TRP B 1 393 ? -6.109 12.844 -8.281 1 95.5 393 TRP B O 1
ATOM 6842 N N . VAL B 1 394 ? -6.629 15.031 -7.867 1 95.5 394 VAL B N 1
ATOM 6843 C CA . VAL B 1 394 ? -6.594 14.859 -6.418 1 95.5 394 VAL B CA 1
ATOM 6844 C C . VAL B 1 394 ? -7.891 14.203 -5.945 1 95.5 394 VAL B C 1
ATOM 6846 O O . VAL B 1 394 ? -8.977 14.578 -6.391 1 95.5 394 VAL B O 1
ATOM 6849 N N . GLY B 1 395 ? -7.73 13.188 -5.109 1 95.19 395 GLY B N 1
ATOM 6850 C CA . GLY B 1 395 ? -8.883 12.508 -4.543 1 95.19 395 GLY B CA 1
ATOM 6851 C C . GLY B 1 395 ? -9.117 12.852 -3.084 1 95.19 395 GLY B C 1
ATOM 6852 O O . GLY B 1 395 ? -9.047 14.016 -2.693 1 95.19 395 GLY B O 1
ATOM 6853 N N . GLU B 1 396 ? -9.453 11.859 -2.277 1 93.06 396 GLU B N 1
ATOM 6854 C CA . GLU B 1 396 ? -9.781 12.047 -0.867 1 93.06 396 GLU B CA 1
ATOM 6855 C C . GLU B 1 396 ? -8.523 12.156 -0.016 1 93.06 396 GLU B C 1
ATOM 6857 O O . GLU B 1 396 ? -7.441 11.734 -0.441 1 93.06 396 GLU B O 1
ATOM 6862 N N . GLN B 1 397 ? -8.789 12.688 1.141 1 94.06 397 GLN B N 1
ATOM 6863 C CA . GLN B 1 397 ? -7.68 12.773 2.088 1 94.06 397 GLN B CA 1
ATOM 6864 C C . GLN B 1 397 ? -7.133 11.391 2.428 1 94.06 397 GLN B C 1
ATOM 6866 O O . GLN B 1 397 ? -7.895 10.445 2.605 1 94.06 397 GLN B O 1
ATOM 6871 N N . ASP B 1 398 ? -5.832 11.273 2.512 1 96 398 ASP B N 1
ATOM 6872 C CA . ASP B 1 398 ? -5.191 10.047 2.965 1 96 398 ASP B CA 1
ATOM 6873 C C . ASP B 1 398 ? -5.086 10.008 4.488 1 96 398 ASP B C 1
ATOM 6875 O O . ASP B 1 398 ? -4.234 10.68 5.074 1 96 398 ASP B O 1
ATOM 6879 N N . GLU B 1 399 ? -5.789 9.195 5.09 1 92 399 GLU B N 1
ATOM 6880 C CA . GLU B 1 399 ? -5.812 9.125 6.547 1 92 399 GLU B CA 1
ATOM 6881 C C . GLU B 1 399 ? -4.484 8.617 7.102 1 92 399 GLU B C 1
ATOM 6883 O O . GLU B 1 399 ? -4.102 8.961 8.219 1 92 399 GLU B O 1
ATOM 6888 N N . TYR B 1 400 ? -3.738 7.883 6.328 1 94.5 400 TYR B N 1
ATOM 6889 C CA . TYR B 1 400 ? -2.482 7.309 6.797 1 94.5 400 TYR B CA 1
ATOM 6890 C C . TYR B 1 400 ? -1.379 8.359 6.82 1 94.5 400 TYR B C 1
ATOM 6892 O O . TYR B 1 400 ? -0.287 8.109 7.336 1 94.5 400 TYR B O 1
ATOM 6900 N N . ALA B 1 401 ? -1.693 9.562 6.316 1 96.62 401 ALA B N 1
ATOM 6901 C CA . ALA B 1 401 ? -0.692 10.625 6.289 1 96.62 401 ALA B CA 1
ATOM 6902 C C . ALA B 1 401 ? -0.569 11.297 7.652 1 96.62 401 ALA B C 1
ATOM 6904 O O . ALA B 1 401 ? 0.059 12.352 7.773 1 96.62 401 ALA B O 1
ATOM 6905 N N . LEU B 1 402 ? -1.181 10.727 8.68 1 94.75 402 LEU B N 1
ATOM 6906 C CA . LEU B 1 402 ? -1.046 11.18 10.062 1 94.75 402 LEU B CA 1
ATOM 6907 C C . LEU B 1 402 ? 0.417 11.188 10.492 1 94.75 402 LEU B C 1
ATOM 6909 O O . LEU B 1 402 ? 1.129 10.195 10.305 1 94.75 402 LEU B O 1
ATOM 6913 N N . HIS B 1 403 ? 0.874 12.359 10.969 1 97.06 403 HIS B N 1
ATOM 6914 C CA . HIS B 1 403 ? 2.27 12.469 11.375 1 97.06 403 HIS B CA 1
ATOM 6915 C C . HIS B 1 403 ? 2.436 13.5 12.492 1 97.06 403 HIS B C 1
ATOM 6917 O O . HIS B 1 403 ? 1.495 14.227 12.812 1 97.06 403 HIS B O 1
ATOM 6923 N N . GLY B 1 404 ? 3.609 13.492 13.141 1 96.06 404 GLY B N 1
ATOM 6924 C CA . GLY B 1 404 ? 3.914 14.43 14.211 1 96.06 404 GLY B CA 1
ATOM 6925 C C . GLY B 1 404 ? 5.402 14.594 14.453 1 96.06 404 GLY B C 1
ATOM 6926 O O . GLY B 1 404 ? 6.219 13.914 13.828 1 96.06 404 GLY B O 1
ATOM 6927 N N . GLY B 1 405 ? 5.691 15.594 15.273 1 96.88 405 GLY B N 1
ATOM 6928 C CA . GLY B 1 405 ? 7.066 15.844 15.672 1 96.88 405 GLY B CA 1
ATOM 6929 C C . GLY B 1 405 ? 7.375 15.367 17.078 1 96.88 405 GLY B C 1
ATOM 6930 O O . GLY B 1 405 ? 6.801 15.859 18.047 1 96.88 405 GLY B O 1
ATOM 6931 N N . CYS B 1 406 ? 8.312 14.461 17.156 1 97.19 406 CYS B N 1
ATOM 6932 C CA . CYS B 1 406 ? 8.75 14 18.469 1 97.19 406 CYS B CA 1
ATOM 6933 C C . CYS B 1 406 ? 9.391 15.133 19.266 1 97.19 406 CYS B C 1
ATOM 6935 O O . CYS B 1 406 ? 9.945 16.062 18.688 1 97.19 406 CYS B O 1
ATOM 6937 N N . MET B 1 407 ? 9.336 14.992 20.531 1 95.38 407 MET B N 1
ATOM 6938 C CA . MET B 1 407 ? 9.93 16 21.406 1 95.38 407 MET B CA 1
ATOM 6939 C C . MET B 1 407 ? 11.438 16.078 21.188 1 95.38 407 MET B C 1
ATOM 6941 O O . MET B 1 407 ? 12.117 15.047 21.125 1 95.38 407 MET B O 1
ATOM 6945 N N . VAL B 1 408 ? 11.906 17.281 21.078 1 96.75 408 VAL B N 1
ATOM 6946 C CA . VAL B 1 408 ? 13.352 17.5 21.047 1 96.75 408 VAL B CA 1
ATOM 6947 C C . VAL B 1 408 ? 13.922 17.344 22.453 1 96.75 408 VAL B C 1
ATOM 6949 O O . VAL B 1 408 ? 13.586 18.109 23.359 1 96.75 408 VAL B O 1
ATOM 6952 N N . THR B 1 409 ? 14.781 16.422 22.656 1 96.69 409 THR B N 1
ATOM 6953 C CA . THR B 1 409 ? 15.312 16.156 23.984 1 96.69 409 THR B CA 1
ATOM 6954 C C . THR B 1 409 ? 16.672 16.844 24.172 1 96.69 409 THR B C 1
ATOM 6956 O O . THR B 1 409 ? 17.047 17.172 25.297 1 96.69 409 THR B O 1
ATOM 6959 N N . ARG B 1 410 ? 17.391 16.969 23.125 1 97.38 410 ARG B N 1
ATOM 6960 C CA . ARG B 1 410 ? 18.688 17.641 23.156 1 97.38 410 ARG B CA 1
ATOM 6961 C C . ARG B 1 410 ? 18.953 18.406 21.859 1 97.38 410 ARG B C 1
ATOM 6963 O O . ARG B 1 410 ? 18.859 17.844 20.781 1 97.38 410 ARG B O 1
ATOM 6970 N N . GLY B 1 411 ? 19.219 19.688 22.047 1 96.81 411 GLY B N 1
ATOM 6971 C CA . GLY B 1 411 ? 19.516 20.516 20.891 1 96.81 411 GLY B CA 1
ATOM 6972 C C . GLY B 1 411 ? 18.312 21.25 20.359 1 96.81 411 GLY B C 1
ATOM 6973 O O . GLY B 1 411 ? 17.359 21.516 21.109 1 96.81 411 GLY B O 1
ATOM 6974 N N . THR B 1 412 ? 18.484 21.766 19.141 1 97.5 412 THR B N 1
ATOM 6975 C CA . THR B 1 412 ? 17.422 22.484 18.438 1 97.5 412 THR B CA 1
ATOM 6976 C C . THR B 1 412 ? 17.125 21.828 17.094 1 97.5 412 THR B C 1
ATOM 6978 O O . THR B 1 412 ? 18.016 21.25 16.469 1 97.5 412 THR B O 1
ATOM 6981 N N . LYS B 1 413 ? 15.93 21.875 16.734 1 98.31 413 LYS B N 1
ATOM 6982 C CA . LYS B 1 413 ? 15.508 21.328 15.453 1 98.31 413 LYS B CA 1
ATOM 6983 C C . LYS B 1 413 ? 14.969 22.422 14.539 1 98.31 413 LYS B C 1
ATOM 6985 O O . LYS B 1 413 ? 14.039 23.141 14.906 1 98.31 413 LYS B O 1
ATOM 6990 N N . TRP B 1 414 ? 15.562 22.562 13.367 1 98.75 414 TRP B N 1
ATOM 6991 C CA . TRP B 1 414 ? 15.086 23.469 12.328 1 98.75 414 TRP B CA 1
ATOM 6992 C C . TRP B 1 414 ? 14.555 22.688 11.133 1 98.75 414 TRP B C 1
ATOM 6994 O O . TRP B 1 414 ? 15.25 21.812 10.594 1 98.75 414 TRP B O 1
ATOM 7004 N N . VAL B 1 415 ? 13.336 22.953 10.758 1 98.81 415 VAL B N 1
ATOM 7005 C CA . VAL B 1 415 ? 12.766 22.312 9.57 1 98.81 415 VAL B CA 1
ATOM 7006 C C . VAL B 1 415 ? 12.102 23.375 8.688 1 98.81 415 VAL B C 1
ATOM 7008 O O . VAL B 1 415 ? 11.82 24.484 9.148 1 98.81 415 VAL B O 1
ATOM 7011 N N . ALA B 1 416 ? 11.914 23.062 7.461 1 98.81 416 ALA B N 1
ATOM 7012 C CA . ALA B 1 416 ? 11.109 23.859 6.535 1 98.81 416 ALA B CA 1
ATOM 7013 C C . ALA B 1 416 ? 10.078 22.984 5.824 1 98.81 416 ALA B C 1
ATOM 7015 O O . ALA B 1 416 ? 10.352 21.828 5.508 1 98.81 416 ALA B O 1
ATOM 7016 N N . ASN B 1 417 ? 8.883 23.5 5.668 1 98.56 417 ASN B N 1
ATOM 7017 C CA . ASN B 1 417 ? 7.801 22.797 4.98 1 98.56 417 ASN B CA 1
ATOM 7018 C C . ASN B 1 417 ? 7.398 23.516 3.693 1 98.56 417 ASN B C 1
ATOM 7020 O O . ASN B 1 417 ? 7.066 24.703 3.713 1 98.56 417 ASN B O 1
ATOM 7024 N N . LYS B 1 418 ? 7.496 22.875 2.617 1 98.62 418 LYS B N 1
ATOM 7025 C CA . LYS B 1 418 ? 6.898 23.328 1.362 1 98.62 418 LYS B CA 1
ATOM 7026 C C . LYS B 1 418 ? 5.621 22.547 1.052 1 98.62 418 LYS B C 1
ATOM 7028 O O . LYS B 1 418 ? 5.672 21.344 0.77 1 98.62 418 LYS B O 1
ATOM 7033 N N . TRP B 1 419 ? 4.488 23.234 1.131 1 98.56 419 TRP B N 1
ATOM 7034 C CA . TRP B 1 419 ? 3.199 22.609 0.832 1 98.56 419 TRP B CA 1
ATOM 7035 C C . TRP B 1 419 ? 2.729 22.984 -0.57 1 98.56 419 TRP B C 1
ATOM 7037 O O . TRP B 1 419 ? 2.846 24.141 -0.983 1 98.56 419 TRP B O 1
ATOM 7047 N N . ILE B 1 420 ? 2.291 22.047 -1.336 1 98.19 420 ILE B N 1
ATOM 7048 C CA . ILE B 1 420 ? 1.66 22.281 -2.631 1 98.19 420 ILE B CA 1
ATOM 7049 C C . ILE B 1 420 ? 0.148 22.109 -2.508 1 98.19 420 ILE B C 1
ATOM 7051 O O . ILE B 1 420 ? -0.335 21.016 -2.182 1 98.19 420 ILE B O 1
ATOM 7055 N N . ASN B 1 421 ? -0.581 23.188 -2.748 1 97.12 421 ASN B N 1
ATOM 7056 C CA . ASN B 1 421 ? -2.033 23.203 -2.621 1 97.12 421 ASN B CA 1
ATOM 7057 C C . ASN B 1 421 ? -2.715 22.938 -3.961 1 97.12 421 ASN B C 1
ATOM 7059 O O . ASN B 1 421 ? -2.441 23.625 -4.945 1 97.12 421 ASN B O 1
ATOM 7063 N N . ILE B 1 422 ? -3.553 21.984 -3.994 1 96.38 422 ILE B N 1
ATOM 7064 C CA . ILE B 1 422 ? -4.348 21.703 -5.188 1 96.38 422 ILE B CA 1
ATOM 7065 C C . ILE B 1 422 ? -5.797 21.438 -4.793 1 96.38 422 ILE B C 1
ATOM 7067 O O . ILE B 1 422 ? -6.066 20.594 -3.934 1 96.38 422 ILE B O 1
ATOM 7071 N N . ASP B 1 423 ? -6.691 22.156 -5.418 1 94.12 423 ASP B N 1
ATOM 7072 C CA . ASP B 1 423 ? -8.117 21.984 -5.184 1 94.12 423 ASP B CA 1
ATOM 7073 C C . ASP B 1 423 ? -8.633 20.703 -5.855 1 94.12 423 ASP B C 1
ATOM 7075 O O . ASP B 1 423 ? -8.453 20.516 -7.059 1 94.12 423 ASP B O 1
ATOM 7079 N N . PRO B 1 424 ? -9.25 19.797 -5.051 1 93.12 424 PRO B N 1
ATOM 7080 C CA . PRO B 1 424 ? -9.82 18.594 -5.664 1 93.12 424 PRO B CA 1
ATOM 7081 C C . PRO B 1 424 ? -10.867 18.906 -6.719 1 93.12 424 PRO B C 1
ATOM 7083 O O . PRO B 1 424 ? -11.141 18.094 -7.598 1 93.12 424 PRO B O 1
ATOM 7086 N N . ASP B 1 425 ? -11.5 20.016 -6.605 1 90.06 425 ASP B N 1
ATOM 7087 C CA . ASP B 1 425 ? -12.375 20.5 -7.672 1 90.06 425 ASP B CA 1
ATOM 7088 C C . ASP B 1 425 ? -11.57 21.125 -8.805 1 90.06 425 ASP B C 1
ATOM 7090 O O . ASP B 1 425 ? -11.102 22.25 -8.688 1 90.06 425 ASP B O 1
ATOM 7094 N N . TYR B 1 426 ? -11.539 20.406 -9.852 1 90.5 426 TYR B N 1
ATOM 7095 C CA . TYR B 1 426 ? -10.695 20.812 -10.969 1 90.5 426 TYR B CA 1
ATOM 7096 C C . TYR B 1 426 ? -11.102 22.172 -11.5 1 90.5 426 TYR B C 1
ATOM 7098 O O . TYR B 1 426 ? -10.25 23 -11.836 1 90.5 426 TYR B O 1
ATOM 7106 N N . GLN B 1 427 ? -12.328 22.453 -11.633 1 88.06 427 GLN B N 1
ATOM 7107 C CA . GLN B 1 427 ? -12.82 23.703 -12.203 1 88.06 427 GLN B CA 1
ATOM 7108 C C . GLN B 1 427 ? -12.438 24.891 -11.328 1 88.06 427 GLN B C 1
ATOM 7110 O O . GLN B 1 427 ? -12.039 25.938 -11.836 1 88.06 427 GLN B O 1
ATOM 7115 N N . ARG B 1 428 ? -12.602 24.734 -10.07 1 90 428 ARG B N 1
ATOM 7116 C CA . ARG B 1 428 ? -12.234 25.797 -9.141 1 90 428 ARG B CA 1
ATOM 7117 C C . ARG B 1 428 ? -10.742 26.094 -9.219 1 90 428 ARG B C 1
ATOM 7119 O O . ARG B 1 428 ? -10.336 27.266 -9.211 1 90 428 ARG B O 1
ATOM 7126 N N . GLN B 1 429 ? -9.961 25.031 -9.281 1 92.56 429 GLN B N 1
ATOM 7127 C CA . GLN B 1 429 ? -8.516 25.203 -9.406 1 92.56 429 GLN B CA 1
ATOM 7128 C C . GLN B 1 429 ? -8.164 25.938 -10.703 1 92.56 429 GLN B C 1
ATOM 7130 O O . GLN B 1 429 ? -7.332 26.859 -10.695 1 92.56 429 GLN B O 1
ATOM 7135 N N . ALA B 1 430 ? -8.781 25.5 -11.781 1 90.25 430 ALA B N 1
ATOM 7136 C CA . ALA B 1 430 ? -8.516 26.109 -13.086 1 90.25 430 ALA B CA 1
ATOM 7137 C C . ALA B 1 430 ? -8.93 27.578 -13.102 1 90.25 430 ALA B C 1
ATOM 7139 O O . ALA B 1 430 ? -8.211 28.422 -13.625 1 90.25 430 ALA B O 1
ATOM 7140 N N . HIS B 1 431 ? -10.078 27.875 -12.516 1 89.12 431 HIS B N 1
ATOM 7141 C CA . HIS B 1 431 ? -10.57 29.25 -12.438 1 89.12 431 HIS B CA 1
ATOM 7142 C C . HIS B 1 431 ? -9.625 30.125 -11.625 1 89.12 431 HIS B C 1
ATOM 7144 O O . HIS B 1 431 ? -9.344 31.266 -12 1 89.12 431 HIS B O 1
ATOM 7150 N N . TYR B 1 432 ? -9.203 29.625 -10.547 1 90.5 432 TYR B N 1
ATOM 7151 C CA . TYR B 1 432 ? -8.258 30.359 -9.703 1 90.5 432 TYR B CA 1
ATOM 7152 C C . TYR B 1 432 ? -7 30.719 -10.484 1 90.5 432 TYR B C 1
ATOM 7154 O O . TYR B 1 432 ? -6.516 31.844 -10.414 1 90.5 432 TYR B O 1
ATOM 7162 N N . GLN B 1 433 ? -6.504 29.75 -11.227 1 89.81 433 GLN B N 1
ATOM 7163 C CA . GLN B 1 433 ? -5.301 29.969 -12.023 1 89.81 433 GLN B CA 1
ATOM 7164 C C . GLN B 1 433 ? -5.527 31.047 -13.07 1 89.81 433 GLN B C 1
ATOM 7166 O O . GLN B 1 433 ? -4.645 31.875 -13.32 1 89.81 433 GLN B O 1
ATOM 7171 N N . GLN B 1 434 ? -6.66 31.062 -13.602 1 87.38 434 GLN B N 1
ATOM 7172 C CA . GLN B 1 434 ? -7.004 32.062 -14.602 1 87.38 434 GLN B CA 1
ATOM 7173 C C . GLN B 1 434 ? -7.105 33.469 -13.969 1 87.38 434 GLN B C 1
ATOM 7175 O O . GLN B 1 434 ? -6.621 34.438 -14.531 1 87.38 434 GLN B O 1
ATOM 7180 N N . LEU B 1 435 ? -7.727 33.531 -12.859 1 86.94 435 LEU B N 1
ATOM 7181 C CA . LEU B 1 435 ? -7.906 34.781 -12.156 1 86.94 435 LEU B CA 1
ATOM 7182 C C . LEU B 1 435 ? -6.559 35.406 -11.797 1 86.94 435 LEU B C 1
ATOM 7184 O O . LEU B 1 435 ? -6.367 36.625 -11.938 1 86.94 435 LEU B O 1
ATOM 7188 N N . VAL B 1 436 ? -5.68 34.594 -11.367 1 85.81 436 VAL B N 1
ATOM 7189 C CA . VAL B 1 436 ? -4.375 35.094 -10.938 1 85.81 436 VAL B CA 1
ATOM 7190 C C . VAL B 1 436 ? -3.559 35.531 -12.148 1 85.81 436 VAL B C 1
ATOM 7192 O O . VAL B 1 436 ? -2.811 36.5 -12.078 1 85.81 436 VAL B O 1
ATOM 7195 N N . SER B 1 437 ? -3.73 34.844 -13.266 1 83.38 437 SER B N 1
ATOM 7196 C CA . SER B 1 437 ? -2.982 35.156 -14.477 1 83.38 437 SER B CA 1
ATOM 7197 C C . SER B 1 437 ? -3.434 36.469 -15.062 1 83.38 437 SER B C 1
ATOM 7199 O O . SER B 1 437 ? -2.658 37.156 -15.734 1 83.38 437 SER B O 1
ATOM 7201 N N . GLN B 1 438 ? -4.703 36.875 -14.992 1 77.12 438 GLN B N 1
ATOM 7202 C CA . GLN B 1 438 ? -5.27 38.094 -15.555 1 77.12 438 GLN B CA 1
ATOM 7203 C C . GLN B 1 438 ? -4.918 39.312 -14.688 1 77.12 438 GLN B C 1
ATOM 7205 O O . GLN B 1 438 ? -5.047 40.438 -15.133 1 77.12 438 GLN B O 1
ATOM 7210 N N . GLN B 1 439 ? -4.762 39.156 -13.5 1 64.5 439 GLN B N 1
ATOM 7211 C CA . GLN B 1 439 ? -4.398 40.281 -12.672 1 64.5 439 GLN B CA 1
ATOM 7212 C C . GLN B 1 439 ? -3.057 40.875 -13.102 1 64.5 439 GLN B C 1
ATOM 7214 O O . GLN B 1 439 ? -2.07 40.156 -13.234 1 64.5 439 GLN B O 1
ATOM 7219 N N . PRO B 1 440 ? -3.148 42.062 -14.031 1 53.69 440 PRO B N 1
ATOM 7220 C CA . PRO B 1 440 ? -1.919 42.719 -14.484 1 53.69 440 PRO B CA 1
ATOM 7221 C C . PRO B 1 440 ? -0.828 42.719 -13.414 1 53.69 440 PRO B C 1
ATOM 7223 O O . PRO B 1 440 ? -1.13 42.719 -12.219 1 53.69 440 PRO B O 1
ATOM 7226 N N . GLU B 1 441 ? 0.292 42.281 -13.797 1 48.38 441 GLU B N 1
ATOM 7227 C CA . GLU B 1 441 ? 1.432 42.531 -12.922 1 48.38 441 GLU B CA 1
ATOM 7228 C C . GLU B 1 441 ? 1.446 43.969 -12.453 1 48.38 441 GLU B C 1
ATOM 7230 O O . GLU B 1 441 ? 1.899 44.875 -13.18 1 48.38 441 GLU B O 1
ATOM 7235 N N . ASP B 1 442 ? 0.486 44.812 -12.133 1 38.25 442 ASP B N 1
ATOM 7236 C CA . ASP B 1 442 ? 0.644 46.188 -11.672 1 38.25 442 ASP B CA 1
ATOM 7237 C C . ASP B 1 442 ? 1.995 46.375 -10.984 1 38.25 442 ASP B C 1
ATOM 7239 O O . ASP B 1 442 ? 2.496 45.469 -10.312 1 38.25 442 ASP B O 1
ATOM 7243 N N . GLU B 1 443 ? 2.857 47.5 -11.492 1 36.91 443 GLU B N 1
ATOM 7244 C CA . GLU B 1 443 ? 3.898 48.344 -10.875 1 36.91 443 GLU B CA 1
ATOM 7245 C C . GLU B 1 443 ? 3.666 48.469 -9.375 1 36.91 443 GLU B C 1
ATOM 7247 O O . GLU B 1 443 ? 2.523 48.406 -8.906 1 36.91 443 GLU B O 1
ATOM 7252 N N . ASP B 1 444 ? 4.707 48.656 -8.594 1 32.66 444 ASP B N 1
ATOM 7253 C CA . ASP B 1 444 ? 4.898 48.969 -7.176 1 32.66 444 ASP B CA 1
ATOM 7254 C C . ASP B 1 444 ? 4.047 50.156 -6.75 1 32.66 444 ASP B C 1
ATOM 7256 O O . ASP B 1 444 ? 4.582 51.219 -6.426 1 32.66 444 ASP B O 1
ATOM 7260 N N . ASP B 1 445 ? 3.121 50.781 -7.473 1 30.39 445 ASP B N 1
ATOM 7261 C CA . ASP B 1 445 ? 2.543 51.844 -6.668 1 30.39 445 ASP B CA 1
ATOM 7262 C C . ASP B 1 445 ? 2.068 51.312 -5.316 1 30.39 445 ASP B C 1
ATOM 7264 O O . ASP B 1 445 ? 1.588 50.188 -5.219 1 30.39 445 ASP B O 1
ATOM 7268 N N . GLY B 1 446 ? 2.49 52.094 -4.203 1 29.08 446 GLY B N 1
ATOM 7269 C CA . GLY B 1 446 ? 2.242 52.125 -2.768 1 29.08 446 GLY B CA 1
ATOM 7270 C C . GLY B 1 446 ? 0.774 51.969 -2.414 1 29.08 446 GLY B C 1
ATOM 7271 O O . GLY B 1 446 ? 0.132 52.938 -2.01 1 29.08 446 GLY B O 1
ATOM 7272 N N . LEU B 1 447 ? -0.135 51.625 -3.219 1 27.25 447 LEU B N 1
ATOM 7273 C CA . LEU B 1 447 ? -1.45 51.562 -2.59 1 27.25 447 LEU B CA 1
ATOM 7274 C C . LEU B 1 447 ? -1.354 50.938 -1.196 1 27.25 447 LEU B C 1
ATOM 7276 O O . LEU B 1 447 ? -1.001 49.781 -1.049 1 27.25 447 LEU B O 1
ATOM 7280 N N . THR B 1 448 ? -1.004 51.844 -0.274 1 25.56 448 THR B N 1
ATOM 7281 C CA . THR B 1 448 ? -1.311 51.938 1.149 1 25.56 448 THR B CA 1
ATOM 7282 C C . THR B 1 448 ? -2.766 51.562 1.41 1 25.56 448 THR B C 1
ATOM 7284 O O . THR B 1 448 ? -3.682 52.25 1.002 1 25.56 448 THR B O 1
ATOM 7287 N N . LEU B 1 449 ? -3.195 50.344 1.19 1 26.39 449 LEU B N 1
ATOM 7288 C CA . LEU B 1 449 ? -4.402 50 1.938 1 26.39 449 LEU B CA 1
ATOM 7289 C C . LEU B 1 449 ? -4.512 50.844 3.201 1 26.39 449 LEU B C 1
ATOM 7291 O O . LEU B 1 449 ? -3.58 50.906 4.008 1 26.39 449 LEU B O 1
ATOM 7295 N N . SER B 1 450 ? -5.059 52.031 3.074 1 24.58 450 SER B N 1
ATOM 7296 C CA . SER B 1 450 ? -5.434 52.844 4.223 1 24.58 450 SER B CA 1
ATOM 7297 C C . SER B 1 450 ? -5.871 51.969 5.398 1 24.58 450 SER B C 1
ATOM 7299 O O . SER B 1 450 ? -6.52 50.938 5.211 1 24.58 450 SER B O 1
ATOM 7301 N N . PRO B 1 451 ? -5.242 52.281 6.652 1 25.7 451 PRO B N 1
ATOM 7302 C CA . PRO B 1 451 ? -5.457 51.688 7.977 1 25.7 451 PRO B CA 1
ATOM 7303 C C . PRO B 1 451 ? -6.938 51.562 8.328 1 25.7 451 PRO B C 1
ATOM 7305 O O . PRO B 1 451 ? -7.277 50.906 9.32 1 25.7 451 PRO B O 1
ATOM 7308 N N . ASP B 1 452 ? -7.777 52.438 7.781 1 24.69 452 ASP B N 1
ATOM 7309 C CA . ASP B 1 452 ? -8.984 52.594 8.586 1 24.69 452 ASP B CA 1
ATOM 7310 C C . ASP B 1 452 ? -9.875 51.375 8.477 1 24.69 452 ASP B C 1
ATOM 7312 O O . ASP B 1 452 ? -10.906 51.281 9.156 1 24.69 452 ASP B O 1
ATOM 7316 N N . MET B 1 453 ? -10.125 50.875 7.324 1 25.09 453 MET B N 1
ATOM 7317 C CA . MET B 1 453 ? -11.148 49.875 7.676 1 25.09 453 MET B CA 1
ATOM 7318 C C . MET B 1 453 ? -10.555 48.781 8.523 1 25.09 453 MET B C 1
ATOM 7320 O O . MET B 1 453 ? -9.766 47.969 8.023 1 25.09 453 MET B O 1
ATOM 7324 N N . GLN B 1 454 ? -10.25 48.938 9.805 1 24.41 454 GLN B N 1
ATOM 7325 C CA . GLN B 1 454 ? -9.883 48.312 11.07 1 24.41 454 GLN B CA 1
ATOM 7326 C C . GLN B 1 454 ? -10.516 46.938 11.203 1 24.41 454 GLN B C 1
ATOM 7328 O O . GLN B 1 454 ? -10.508 46.344 12.289 1 24.41 454 GLN B O 1
ATOM 7333 N N . GLY B 1 455 ? -11.5 46.594 10.305 1 23.23 455 GLY B N 1
ATOM 7334 C CA . GLY B 1 455 ? -12.156 45.469 10.945 1 23.23 455 GLY B CA 1
ATOM 7335 C C . GLY B 1 455 ? -11.195 44.344 11.336 1 23.23 455 GLY B C 1
ATOM 7336 O O . GLY B 1 455 ? -10.023 44.375 10.953 1 23.23 455 GLY B O 1
ATOM 7337 N N . THR B 1 456 ? -11.891 43.156 11.859 1 24.27 456 THR B N 1
ATOM 7338 C CA . THR B 1 456 ? -11.391 42.031 12.664 1 24.27 456 THR B CA 1
ATOM 7339 C C . THR B 1 456 ? -10.273 41.281 11.938 1 24.27 456 THR B C 1
ATOM 7341 O O . THR B 1 456 ? -10.352 41.094 10.727 1 24.27 456 THR B O 1
ATOM 7344 N N . ASP B 1 457 ? -9.023 41.312 12.375 1 23.66 457 ASP B N 1
ATOM 7345 C CA . ASP B 1 457 ? -7.699 40.719 12.398 1 23.66 457 ASP B CA 1
ATOM 7346 C C . ASP B 1 457 ? -7.781 39.219 12.125 1 23.66 457 ASP B C 1
ATOM 7348 O O . ASP B 1 457 ? -7.613 38.406 13.039 1 23.66 457 ASP B O 1
ATOM 7352 N N . ILE B 1 458 ? -8.781 38.781 11.32 1 24.58 458 ILE B N 1
ATOM 7353 C CA . ILE B 1 458 ? -8.945 37.344 11.414 1 24.58 458 ILE B CA 1
ATOM 7354 C C . ILE B 1 458 ? -7.758 36.656 10.758 1 24.58 458 ILE B C 1
ATOM 7356 O O . ILE B 1 458 ? -7.883 35.531 10.266 1 24.58 458 ILE B O 1
ATOM 7360 N N . HIS B 1 459 ? -6.844 37.438 10.148 1 25.17 459 HIS B N 1
ATOM 7361 C CA . HIS B 1 459 ? -5.719 36.594 9.727 1 25.17 459 HIS B CA 1
ATOM 7362 C C . HIS B 1 459 ? -5.219 35.719 10.875 1 25.17 459 HIS B C 1
ATOM 7364 O O . HIS B 1 459 ? -4.336 36.125 11.633 1 25.17 459 HIS B O 1
ATOM 7370 N N . GLN B 1 460 ? -6.219 35.219 11.602 1 22.95 460 GLN B N 1
ATOM 7371 C CA . GLN B 1 460 ? -5.906 34.531 12.852 1 22.95 460 GLN B CA 1
ATOM 7372 C C . GLN B 1 460 ? -4.715 33.594 12.68 1 22.95 460 GLN B C 1
ATOM 7374 O O . GLN B 1 460 ? -4.617 32.875 11.688 1 22.95 460 GLN B O 1
ATOM 7379 N N . ASP B 1 461 ? -3.66 34 13.305 1 21.7 461 ASP B N 1
ATOM 7380 C CA . ASP B 1 461 ? -2.406 33.406 13.742 1 21.7 461 ASP B CA 1
ATOM 7381 C C . ASP B 1 461 ? -2.602 31.938 14.094 1 21.7 461 ASP B C 1
ATOM 7383 O O . ASP B 1 461 ? -3.277 31.609 15.078 1 21.7 461 ASP B O 1
ATOM 7387 N N . LEU B 1 462 ? -3.26 31.109 13.078 1 18.89 462 LEU B N 1
ATOM 7388 C CA . LEU B 1 462 ? -2.996 29.75 13.539 1 18.89 462 LEU B CA 1
ATOM 7389 C C . LEU B 1 462 ? -1.497 29.484 13.625 1 18.89 462 LEU B C 1
ATOM 7391 O O . LEU B 1 462 ? -0.734 29.922 12.758 1 18.89 462 LEU B O 1
#

Foldseek 3Di:
DVLQVQCVVQQQCAALLRPFNFQNPVSPPPVPDPPVPDDDDDPDPDDPPPPPPPPPPPDPPPDDPPPPCPDFFDADDDDDAQDWDWDDLDPPDIWIWGFHFVQFGKIKIFQQDDLVLLVVVVVVFVVVDWAWQFSPQVPCPVVVCVVVVDDLVNVQCRLPPVPPQKHALLSCCLGGQDDRQFGDDLVVVVVLCVVLVLPVVPPRIHGSSSSVSVDSVSSVVVCVVVDDDLLGGQWGKIKDFAAQDPPGDPSSVSSLSSVCRVRVGDSLLLNLAGTKMKIKADFSTKHFWRAPKGWDDPLEDEPSLVVLVPDPRPHYIPQQFKKKKAWSAFAPAFFWKAQQCGPPPDDDSSVCAPPNDHVRPQAPCRVNRPDIGGRHHNMMMMGGQFDDPVPRATDTGRPSNIIMTHGRNGDMTMMMMRTRHDDRPPVSRVSSSVVVVPPPPDDPDPPPPDCPVPPDPPVPPD/DVLQVQCVVQQQCAAVLRPFNFQHPVSPPPPDDCPVPDPDDDDDDDDDDPPPPPPPPPPPPPDDPPPPCPDFFDDDDDDDAQDWDWDDLDPPDIWIWGFHFVQFGKIKIFQQDDLVLLVVVVVVFVVVPWAWQFSLQVPCPVVVCVVVVDDLVNVQCRLPPVPPQWHALLSCCLGGQDDRQFGDDLVVVVVLCVVLVLPVVPPRIHGSSSSVSVDSVSSVVVDVVVDDDLLGGQWGKIKDFAAQDPPGDPSSVSSLSSVCRVRVGDSLLLNLAGTKMKIKADFSTKHFWRAPKGWDDPLEDEPSLVVLVPDPRPHYIPQQFKKKKAWSAFAPAFFWKAQQCGPPPDDDSSVCAPPNDHVRPQAPCRVNRPDIGGRHHNMMMMGGQFDDPVPRATHTGRPSNIIMTHGRNGDMTMMMMRTRHDDRPPVSRVSSSVVVVPPPPDDPDPPPPDCPVVPDPPVPSD

Nearest PDB structures (foldseek):
  6tp5-assembly1_B  TM=9.589E-01  e=3.425E-51  Homo sapiens
  6tp5-assembly1_A  TM=9.418E-01  e=8.993E-52  Homo sapiens
  2jig-assembly2_B  TM=7.745E-01  e=1.381E-12  Chlamydomonas reinhardtii
  2v4a-assembly1_A  TM=8.190E-01  e=7.899E-12  Chlamydomonas reinhardtii
  2jij-assembly2_B  TM=7.529E-01  e=2.074E-12  Chlamydomonas reinhardtii

pLDDT: mean 73.73, std 26.83, range [16.27, 98.88]

Sequence (924 aa):
MRTTWRRSMCYWFRSPEVSIALLAHRCLHRAGSGNGVSGQEHATQSRDAPSSNQRLESRRPPSKPVFLRDVSLSRVEGIRVGHVQSLSLVPGKVHEMRTLSLKPLLFEIPGFLSEDECRVVMQLAQLKGLMESQLMVQEDQEELARELNLSPEEIFNLLDNNQDGQLQIHEILTHSRVRDGIWLTPENLREIYAGLNVDKDGNGLLSLEEFRLLSNDAFQRFLLQRGVERSQLVRNSRHTWLYQGKGAHQVLQDIKARVTRLTRLPPTLVDLSEPLQVVCYQEGGHYHAHHDSGPVYPETACTHTRLAANTSTPFETSCRYITVLFYLNSVDGGGETAFPVADNRTYDEVSLIQNDVDLLDTRRNCDKSNLRVKPAKGTAVFWYNYLSDGKGWVGEQDEYALHGGCMVTRGTKWVANKWINIDPDYQRQAHYQQLVSQQPEDEDDGLTLSPDMQGTDIHQDLMRTTWRRSMCYWFRSPEVSIALLAHRCLHRAGSGNGVSGQEHATQSRDAPSSNQRLESRRPPSKPVFLRDVSLSRVEGIRVGHVQSLSLVPGKVHEMRTLSLKPLLFEIPGFLSEDECRVVMQLAQLKGLMESQLMVQEDQEELARELNLSPEEIFNLLDNNQDGQLQIHEILTHSRVRDGIWLTPENLREIYAGLNVDKDGNGLLSLEEFRLLSNDAFQRFLLQRGVERSQLVRNSRHTWLYQGKGAHQVLQDIKARVTRLTRLPPTLVDLSEPLQVVCYQEGGHYHAHHDSGPVYPETACTHTRLAANTSTPFETSCRYITVLFYLNSVDGGGETAFPVADNRTYDEVSLIQNDVDLLDTRRNCDKSNLRVKPAKGTAVFWYNYLSDGKGWVGEQDEYALHGGCMVTRGTKWVANKWINIDPDYQRQAHYQQLVSQQPEDEDDGLTLSPDMQGTDIHQDL

Solvent-accessible surface area (backbone atoms only — not comparable to full-atom values): 50881 Å² total; per-residue (Å²): 119,69,71,64,48,52,56,54,57,6,51,53,15,47,11,50,76,39,49,29,43,50,44,48,67,70,69,66,65,69,70,65,74,80,64,81,71,79,85,82,82,80,80,79,74,77,78,76,72,80,72,75,74,75,74,69,78,71,74,71,70,78,73,72,77,77,74,75,78,86,71,64,60,54,72,85,82,76,69,48,72,66,43,71,46,80,41,77,61,49,93,96,44,79,38,52,38,30,28,72,30,67,35,28,45,28,33,40,25,60,64,66,38,50,73,66,54,28,50,50,55,54,48,54,43,61,71,72,44,66,42,73,50,41,63,52,50,60,76,42,56,64,46,43,42,58,68,62,64,59,51,72,66,54,51,49,57,56,39,25,76,86,66,74,71,46,36,46,62,65,38,47,40,60,26,47,35,58,57,82,40,27,47,58,42,73,66,55,48,50,47,46,32,59,73,66,57,36,42,78,84,67,76,77,44,33,38,67,75,32,46,65,64,63,35,73,63,55,52,50,51,48,48,62,71,71,54,80,57,69,82,41,32,39,47,31,40,28,29,36,77,42,67,45,56,91,88,39,60,65,66,46,36,48,52,53,52,33,49,32,57,72,50,56,43,62,59,67,51,56,67,72,21,61,53,37,34,40,37,40,27,45,62,64,13,30,24,38,46,33,38,86,36,32,62,78,50,94,60,40,35,35,59,87,34,39,86,50,51,80,55,95,50,92,36,71,26,58,28,31,35,31,43,36,37,32,21,46,34,54,40,82,26,56,44,24,44,24,22,45,52,39,29,47,69,67,89,49,76,72,64,40,54,47,96,91,38,46,50,46,42,16,75,79,29,42,87,71,26,62,36,72,44,72,44,39,52,18,22,32,39,41,35,42,36,39,31,58,55,83,78,37,45,57,36,53,56,37,76,40,38,34,27,26,26,19,29,18,72,34,57,53,42,38,36,34,39,43,41,32,42,50,52,60,51,60,66,39,41,52,47,32,54,50,54,60,68,64,52,71,81,72,74,86,71,78,79,66,77,71,75,69,85,63,71,86,73,69,81,61,79,57,120,69,71,64,47,53,55,53,56,8,52,53,15,46,12,53,75,40,45,29,44,47,42,49,67,70,72,68,66,72,71,62,82,78,65,81,66,82,75,72,88,84,84,88,83,77,82,70,80,72,76,72,73,73,74,69,76,72,74,69,70,78,74,70,79,76,76,73,78,85,71,65,59,56,74,86,81,76,69,47,72,65,43,70,45,81,41,78,61,48,93,97,43,80,38,52,38,30,28,72,29,66,34,30,45,29,34,37,25,63,65,67,39,50,73,66,54,27,52,50,54,53,49,54,44,63,72,73,45,66,41,74,49,40,62,42,50,58,75,42,55,65,47,42,42,58,69,62,65,59,50,71,65,54,53,50,58,54,39,24,76,84,66,73,70,45,36,46,63,65,38,48,39,59,24,47,36,56,57,83,37,29,48,59,43,73,66,54,48,51,48,47,32,58,73,68,57,36,44,80,84,66,75,75,43,34,39,68,74,32,46,65,64,63,36,73,65,57,54,50,51,50,47,62,70,70,53,80,55,68,83,41,32,38,46,31,39,30,30,36,77,43,68,45,57,90,89,39,60,64,67,48,34,50,51,53,52,33,50,31,58,71,50,55,44,63,60,68,50,54,68,73,21,63,54,37,34,38,38,42,26,46,63,65,13,30,24,39,47,34,39,88,36,32,66,78,49,94,62,40,36,34,60,88,32,38,85,50,53,81,55,93,48,94,36,71,27,58,30,29,35,31,43,37,37,32,22,47,34,53,40,83,27,56,43,23,44,26,23,45,52,38,29,48,68,69,88,51,76,72,63,41,52,47,94,91,38,44,49,45,42,15,75,80,29,41,87,72,25,63,36,70,44,73,43,40,53,17,22,31,38,39,36,43,36,37,32,58,56,82,79,39,45,56,35,52,55,35,77,40,39,35,26,26,29,20,29,16,72,33,58,53,41,38,35,33,40,43,40,34,43,50,52,59,51,60,66,39,41,52,47,33,53,49,54,60,67,63,52,70,81,72,75,86,71,76,78,66,76,66,75,70,83,64,70,87,77,66,81,60,68,63

Organism: Monopterus albus (NCBI:txid43700)